Protein AF-0000000083168860 (afdb_homodimer)

Secondary structure (DSSP, 8-state):
----------S--HHHHHHHHHHHHHHHHHHHHHHHHSS----S-SSPPPHHHHHHHHHHTSS-HHHHHHHHHHHHHHS-TTSEEEEPPTHHHHHHHHHHHHHSS-SSTTTT-EEEEETTS--BTS---TT-GGGTT--BSS--HHHHHHHHTT-EEEEEEPPSEETTEEPPPSS-TTB--SSTTHHHHH-TT-SEEEEE--SSS--EEEEESSHHHHHHHHHHHHHT-GGGT-TTS------HHHHHHHHHS---EEE--SSSS------HHHHHHHHHHHHHHHTTTTTHHHHHHHHHHTPPPPHHHHHHHHHPPPPBHHHHHHHHHHHHHHHHHHHHHHHH-B-TTSPBP-EEEEESSSSSSPBTT-TT--HHHHHHHHHT-EEEEEEEEE--TTTS----SS---SSHHHHHHHHT--HHHHTTPEEEEEEEE-TT-HHHHHHHHHHHHHH-/----------S--HHHHHHHHHHHHHHHHHHHHHHHHSS----S-SSPPPHHHHHHHHHHTSS-HHHHHHHHHHHHHHS-TTSEEEEPPTHHHHHHHHHHHHHSS-SSTTTT-EEEEETTS--BTS---TT-GGGTT--BSS--HHHHHHHHTT-EEEEEEPPSEETTEEPPPSS-TTB--SSTTHHHHH-TT-SEEEEE--SSS--EEEEESSHHHHHHHHHHHHHT-GGGT-TTS------HHHHHHHHHS---EEE--SSSS------HHHHHHHHHHHHHHHTTTTTHHHHHHHHHHTPPPPHHHHHHHHHPPPPBHHHHHHHHHHHHHHHHHHHHHHHH-B-TTSPBP-EEEEESSSSSSPBTT-TT--HHHHHHHHHT-EEEEEEEEE--TTTS----SS---SSHHHHHHHHT--HHHHTTPEEEEEEEE-TT-HHHHHHHHHHHHHH-

Structure (mmCIF, N/CA/C/O backbone):
data_AF-0000000083168860-model_v1
#
loop_
_entity.id
_entity.type
_entity.pdbx_description
1 polymer 'Amidase signature domain-containing protein'
#
loop_
_atom_site.group_PDB
_atom_site.id
_atom_site.type_symbol
_atom_site.label_atom_id
_atom_site.label_alt_id
_atom_site.label_comp_id
_atom_site.label_asym_id
_atom_site.label_entity_id
_atom_site.label_seq_id
_atom_site.pdbx_PDB_ins_code
_atom_site.Cartn_x
_atom_site.Cartn_y
_atom_site.Cartn_z
_atom_site.occupancy
_atom_site.B_iso_or_equiv
_atom_site.auth_seq_id
_atom_site.auth_comp_id
_atom_site.auth_asym_id
_atom_site.auth_atom_id
_atom_site.pdbx_PDB_model_num
ATOM 1 N N . MET A 1 1 ? 25 -5.836 11.914 1 23.06 1 MET A N 1
ATOM 2 C CA . MET A 1 1 ? 26.047 -6.586 11.234 1 23.06 1 MET A CA 1
ATOM 3 C C . MET A 1 1 ? 25.547 -7.949 10.773 1 23.06 1 MET A C 1
ATOM 5 O O . MET A 1 1 ? 25.578 -8.922 11.531 1 23.06 1 MET A O 1
ATOM 9 N N . GLY A 1 2 ? 24.344 -8.023 10.273 1 25.23 2 GLY A N 1
ATOM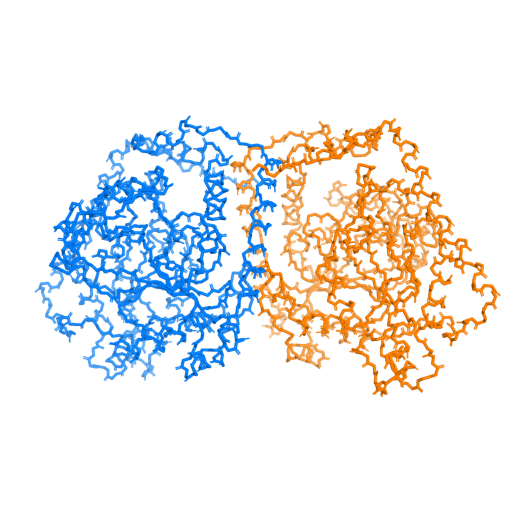 10 C CA . GLY A 1 2 ? 23.906 -9.312 9.758 1 25.23 2 GLY A CA 1
ATOM 11 C C . GLY A 1 2 ? 24.922 -9.969 8.844 1 25.23 2 GLY A C 1
ATOM 12 O O . GLY A 1 2 ? 25.438 -9.328 7.922 1 25.23 2 GLY A O 1
ATOM 13 N N . SER A 1 3 ? 25.703 -10.82 9.523 1 29.23 3 SER A N 1
ATOM 14 C CA . SER A 1 3 ? 26.641 -11.742 8.875 1 29.23 3 SER A CA 1
ATOM 15 C C . SER A 1 3 ? 26.031 -12.328 7.602 1 29.23 3 SER A C 1
ATOM 17 O O . SER A 1 3 ? 24.969 -12.953 7.641 1 29.23 3 SER A O 1
ATOM 19 N N . ASN A 1 4 ? 25.984 -11.523 6.59 1 31.77 4 ASN A N 1
ATOM 20 C CA . ASN A 1 4 ? 25.922 -12.227 5.316 1 31.77 4 ASN A CA 1
ATOM 21 C C . ASN A 1 4 ? 26.812 -13.461 5.312 1 31.77 4 ASN A C 1
ATOM 23 O O . ASN A 1 4 ? 28.047 -13.352 5.25 1 31.77 4 ASN A O 1
ATOM 27 N N . GLU A 1 5 ? 26.562 -14.383 6.234 1 33.34 5 GLU A N 1
ATOM 28 C CA . GLU A 1 5 ? 27.188 -15.672 5.973 1 33.34 5 GLU A CA 1
ATOM 29 C C . GLU A 1 5 ? 27.203 -15.984 4.48 1 33.34 5 GLU A C 1
ATOM 31 O O . GLU A 1 5 ? 26.156 -16.125 3.855 1 33.34 5 GLU A O 1
ATOM 36 N N . THR A 1 6 ? 28.109 -15.328 3.83 1 37.5 6 THR A N 1
ATOM 37 C CA . THR A 1 6 ? 28.516 -15.844 2.525 1 37.5 6 THR A CA 1
ATOM 38 C C . THR A 1 6 ? 28.516 -17.375 2.525 1 37.5 6 THR A C 1
ATOM 40 O O . THR A 1 6 ? 29.219 -17.984 3.338 1 37.5 6 THR A O 1
ATOM 43 N N . GLY A 1 7 ? 27.406 -18.031 2.432 1 35.88 7 GLY A N 1
ATOM 44 C CA . GLY A 1 7 ? 27.5 -19.469 2.211 1 35.88 7 GLY A CA 1
ATOM 45 C C . GLY A 1 7 ? 28.797 -19.891 1.539 1 35.88 7 GLY A C 1
ATOM 46 O O . GLY A 1 7 ? 29.375 -19.125 0.779 1 35.88 7 GLY A O 1
ATOM 47 N N . ALA A 1 8 ? 29.656 -20.812 2.129 1 38.59 8 ALA A N 1
ATOM 48 C CA . ALA A 1 8 ? 30.828 -21.484 1.577 1 38.59 8 ALA A CA 1
ATOM 49 C C . ALA A 1 8 ? 30.719 -21.641 0.063 1 38.59 8 ALA A C 1
ATOM 51 O O . ALA A 1 8 ? 29.734 -22.188 -0.44 1 38.59 8 ALA A O 1
ATOM 52 N N . LYS A 1 9 ? 31.234 -20.75 -0.731 1 48.94 9 LYS A N 1
ATOM 53 C CA . LYS A 1 9 ? 31.406 -20.922 -2.172 1 48.94 9 LYS A CA 1
ATOM 54 C C . LYS A 1 9 ? 31.562 -22.406 -2.535 1 48.94 9 LYS A C 1
ATOM 56 O O . LYS A 1 9 ? 32.531 -23.031 -2.135 1 48.94 9 LYS A O 1
ATOM 61 N N . SER A 1 10 ? 30.516 -23.078 -2.6 1 54.97 10 SER A N 1
ATOM 62 C CA . SER A 1 10 ? 30.734 -24.438 -3.061 1 54.97 10 SER A CA 1
ATOM 63 C C . SER A 1 10 ? 31.656 -24.469 -4.281 1 54.97 10 SER A C 1
ATOM 65 O O . SER A 1 10 ? 31.531 -23.625 -5.172 1 54.97 10 SER A O 1
ATOM 67 N N . ASN A 1 11 ? 32.875 -24.891 -4.16 1 68.5 11 ASN A N 1
ATOM 68 C CA . ASN A 1 11 ? 33.906 -25.172 -5.164 1 68.5 11 ASN A CA 1
ATOM 69 C C . ASN A 1 11 ? 33.312 -25.906 -6.363 1 68.5 11 ASN A C 1
ATOM 71 O O . ASN A 1 11 ? 34.062 -26.438 -7.195 1 68.5 11 ASN A O 1
ATOM 75 N N . ARG A 1 12 ? 32.031 -25.922 -6.422 1 84.75 12 ARG A N 1
ATOM 76 C CA . ARG A 1 12 ? 31.453 -26.641 -7.535 1 84.75 12 ARG A CA 1
ATOM 77 C C . ARG A 1 12 ? 31.219 -25.734 -8.727 1 84.75 12 ARG A C 1
ATOM 79 O O . ARG A 1 12 ? 30.906 -24.547 -8.562 1 84.75 12 ARG A O 1
ATOM 86 N N . SER A 1 13 ? 31.375 -26.328 -9.914 1 91.5 13 SER A N 1
ATOM 87 C CA . SER A 1 13 ? 31.016 -25.594 -11.133 1 91.5 13 SER A CA 1
ATOM 88 C C . SER A 1 13 ? 29.5 -25.453 -11.258 1 91.5 13 SER A C 1
ATOM 90 O O . SER A 1 13 ? 28.75 -26.219 -10.664 1 91.5 13 SER A O 1
ATOM 92 N N . TRP A 1 14 ? 29.078 -24.484 -12 1 90.62 14 TRP A N 1
ATOM 93 C CA . TRP A 1 14 ? 27.656 -24.25 -12.164 1 90.62 14 TRP A CA 1
ATOM 94 C C . TRP A 1 14 ? 26.969 -25.453 -12.805 1 90.62 14 TRP A C 1
ATOM 96 O O . TRP A 1 14 ? 25.828 -25.781 -12.469 1 90.62 14 TRP A O 1
ATOM 106 N N . THR A 1 15 ? 27.641 -26.156 -13.656 1 90.94 15 THR A N 1
ATOM 107 C CA . THR A 1 15 ? 27.094 -27.344 -14.305 1 90.94 15 THR A CA 1
ATOM 108 C C . THR A 1 15 ? 26.859 -28.469 -13.289 1 90.94 15 THR A C 1
ATOM 110 O O . THR A 1 15 ? 25.891 -29.219 -13.398 1 90.94 15 THR A O 1
ATOM 113 N N . GLU A 1 16 ? 27.75 -28.531 -12.406 1 91.69 16 GLU A N 1
ATOM 114 C CA . GLU A 1 16 ? 27.594 -29.547 -11.359 1 91.69 16 GLU A CA 1
ATOM 115 C C . GLU A 1 16 ? 26.375 -29.25 -10.484 1 91.69 16 GLU A C 1
ATOM 117 O O . GLU A 1 16 ? 25.656 -30.156 -10.086 1 91.69 16 GLU A O 1
ATOM 122 N N . VAL A 1 17 ? 26.234 -28 -10.211 1 90 17 VAL A N 1
ATOM 123 C CA . VAL A 1 17 ? 25.094 -27.578 -9.398 1 90 17 VAL A CA 1
ATOM 124 C C . VAL A 1 17 ? 23.797 -27.906 -10.125 1 90 17 VAL A C 1
ATOM 126 O O . VAL A 1 17 ? 22.875 -28.469 -9.531 1 90 17 VAL A O 1
ATOM 129 N N . VAL A 1 18 ? 23.75 -27.641 -11.406 1 87.62 18 VAL A N 1
ATOM 130 C CA . VAL A 1 18 ? 22.562 -27.875 -12.219 1 87.62 18 VAL A CA 1
ATOM 131 C C . VAL A 1 18 ? 22.281 -29.375 -12.297 1 87.62 18 VAL A C 1
ATOM 133 O O . VAL A 1 18 ? 21.141 -29.812 -12.141 1 87.62 18 VAL A O 1
ATOM 136 N N . THR A 1 19 ? 23.312 -30.109 -12.508 1 88.88 19 THR A N 1
ATOM 137 C CA . THR A 1 19 ? 23.172 -31.562 -12.609 1 88.88 19 THR A CA 1
ATOM 138 C C . THR A 1 19 ? 22.625 -32.156 -11.312 1 88.88 19 THR A C 1
ATOM 140 O O . THR A 1 19 ? 21.75 -33 -11.328 1 88.88 19 THR A O 1
ATOM 143 N N . ALA A 1 20 ? 23.172 -31.672 -10.273 1 88.69 20 ALA A N 1
ATOM 144 C CA . ALA A 1 20 ? 22.734 -32.156 -8.969 1 88.69 20 ALA A CA 1
ATOM 145 C C . ALA A 1 20 ? 21.25 -31.844 -8.734 1 88.69 20 ALA A C 1
ATOM 147 O O . ALA A 1 20 ? 20.5 -32.688 -8.242 1 88.69 20 ALA A O 1
ATOM 148 N N . LYS A 1 21 ? 20.875 -30.672 -9.039 1 87 21 LYS A N 1
ATOM 149 C CA . LYS A 1 21 ? 19.484 -30.266 -8.844 1 87 21 LYS A CA 1
ATOM 150 C C . LYS A 1 21 ? 18.531 -31.078 -9.719 1 87 21 LYS A C 1
ATOM 152 O O . LYS A 1 21 ? 17.484 -31.516 -9.258 1 87 21 LYS A O 1
ATOM 157 N N . ARG A 1 22 ? 18.875 -31.312 -10.914 1 84.62 22 ARG A N 1
ATOM 158 C CA . ARG A 1 22 ? 18.047 -32.125 -11.828 1 84.62 22 ARG A CA 1
ATOM 159 C C . ARG A 1 22 ? 17.969 -33.562 -11.367 1 84.62 22 ARG A C 1
ATOM 161 O O . ARG A 1 22 ? 16.922 -34.188 -11.523 1 84.62 22 ARG A O 1
ATOM 168 N N . ALA A 1 23 ? 19.047 -34 -10.836 1 87.81 23 ALA A N 1
ATOM 169 C CA . ALA A 1 23 ? 19.062 -35.344 -10.328 1 87.81 23 ALA A CA 1
ATOM 170 C C . ALA A 1 23 ? 18.062 -35.531 -9.18 1 87.81 23 ALA A C 1
ATOM 172 O O . ALA A 1 23 ? 17.391 -36.562 -9.086 1 87.81 23 ALA A O 1
ATOM 173 N N . ILE A 1 24 ? 18.031 -34.562 -8.352 1 85.75 24 ILE A N 1
ATOM 174 C CA . ILE A 1 24 ? 17.094 -34.594 -7.234 1 85.75 24 ILE A CA 1
ATOM 175 C C . ILE A 1 24 ? 15.664 -34.625 -7.766 1 85.75 24 ILE A C 1
ATOM 177 O O . ILE A 1 24 ? 14.844 -35.438 -7.309 1 85.75 24 ILE A O 1
ATOM 181 N N . ARG A 1 25 ? 15.336 -33.781 -8.695 1 82.94 25 ARG A N 1
ATOM 182 C CA . ARG A 1 25 ? 14.016 -33.719 -9.312 1 82.94 25 ARG A CA 1
ATOM 183 C C . ARG A 1 25 ? 13.656 -35.062 -9.961 1 82.94 25 ARG A C 1
ATOM 185 O O . ARG A 1 25 ? 12.562 -35.594 -9.742 1 82.94 25 ARG A O 1
ATOM 192 N N . ASP A 1 26 ? 14.57 -35.594 -10.688 1 84.75 26 ASP A N 1
ATOM 193 C CA . ASP A 1 26 ? 14.336 -36.844 -11.406 1 84.75 26 ASP A CA 1
ATOM 194 C C . ASP A 1 26 ? 14.117 -38 -10.43 1 84.75 26 ASP A C 1
ATOM 196 O O . ASP A 1 26 ? 13.305 -38.875 -10.68 1 84.75 26 ASP A O 1
ATOM 200 N N . ALA A 1 27 ? 14.852 -37.969 -9.406 1 86.81 27 ALA A N 1
ATOM 201 C CA . ALA A 1 27 ? 14.695 -39 -8.391 1 86.81 27 ALA A CA 1
ATOM 202 C C . ALA A 1 27 ? 13.305 -38.969 -7.77 1 86.81 27 ALA A C 1
ATOM 204 O O . ALA A 1 27 ? 12.695 -40 -7.504 1 86.81 27 ALA A O 1
ATOM 205 N N . GLN A 1 28 ? 12.797 -37.781 -7.52 1 83.81 28 GLN A N 1
ATOM 206 C CA . GLN A 1 28 ? 11.461 -37.625 -6.965 1 83.81 28 GLN A CA 1
ATOM 207 C C . GLN A 1 28 ? 10.398 -38.125 -7.941 1 83.81 28 GLN A C 1
ATOM 209 O O . GLN A 1 28 ? 9.438 -38.781 -7.539 1 83.81 28 GLN A O 1
ATOM 214 N N . ILE A 1 29 ? 10.57 -37.781 -9.164 1 83.06 29 ILE A N 1
ATOM 215 C CA . ILE A 1 29 ? 9.625 -38.219 -10.195 1 83.06 29 ILE A CA 1
ATOM 216 C C . ILE A 1 29 ? 9.594 -39.719 -10.273 1 83.06 29 ILE A C 1
ATOM 218 O O . ILE A 1 29 ? 8.516 -40.344 -10.297 1 83.06 29 ILE A O 1
ATOM 222 N N . ARG A 1 30 ? 10.742 -40.312 -10.219 1 84.75 30 ARG A N 1
ATOM 223 C CA . ARG A 1 30 ? 10.828 -41.781 -10.281 1 84.75 30 ARG A CA 1
ATOM 224 C C . ARG A 1 30 ? 10.156 -42.406 -9.078 1 84.75 30 ARG A C 1
ATOM 226 O O . ARG A 1 30 ? 9.469 -43.438 -9.211 1 84.75 30 ARG A O 1
ATOM 233 N N . LYS A 1 31 ? 10.406 -41.781 -8.031 1 83.88 31 LYS A N 1
ATOM 234 C CA . LYS A 1 31 ? 9.812 -42.312 -6.805 1 83.88 31 LYS A CA 1
ATOM 235 C C . LYS A 1 31 ? 8.289 -42.312 -6.883 1 83.88 31 LYS A C 1
ATOM 237 O O . LYS A 1 31 ? 7.633 -43.281 -6.535 1 83.88 31 LYS A O 1
ATOM 242 N N . HIS A 1 32 ? 7.734 -41.281 -7.34 1 82.06 32 HIS A N 1
ATOM 243 C CA . HIS A 1 32 ? 6.285 -41.156 -7.398 1 82.06 32 HIS A CA 1
ATOM 244 C C . HIS A 1 32 ? 5.695 -42 -8.523 1 82.06 32 HIS A C 1
ATOM 246 O O . HIS A 1 32 ? 4.598 -42.562 -8.383 1 82.06 32 HIS A O 1
ATOM 252 N N . GLU A 1 33 ? 6.395 -42.062 -9.617 1 80.88 33 GLU A N 1
ATOM 253 C CA . GLU A 1 33 ? 5.953 -42.938 -10.711 1 80.88 33 GLU A CA 1
ATOM 254 C C . GLU A 1 33 ? 5.871 -44.375 -10.273 1 80.88 33 GLU A C 1
ATOM 256 O O . GLU A 1 33 ? 4.934 -45.094 -10.633 1 80.88 33 GLU A O 1
ATOM 261 N N . ALA A 1 34 ? 6.828 -44.75 -9.531 1 81.88 34 ALA A N 1
ATOM 262 C CA . ALA A 1 34 ? 6.852 -46.125 -9.031 1 81.88 34 ALA A CA 1
ATOM 263 C C . ALA A 1 34 ? 5.684 -46.375 -8.078 1 81.88 34 ALA A C 1
ATOM 265 O O . ALA A 1 34 ? 5.035 -47.438 -8.148 1 81.88 34 ALA A O 1
ATOM 266 N N . ALA A 1 35 ? 5.457 -45.438 -7.285 1 77.75 35 ALA A N 1
ATOM 267 C CA . ALA A 1 35 ? 4.363 -45.562 -6.324 1 77.75 35 ALA A CA 1
ATOM 268 C C . ALA A 1 35 ? 3.012 -45.625 -7.035 1 77.75 35 ALA A C 1
ATOM 270 O O . ALA A 1 35 ? 2.109 -46.344 -6.617 1 77.75 35 ALA A O 1
ATOM 271 N N . ASN A 1 36 ? 2.814 -44.844 -8.078 1 75.56 36 ASN A N 1
ATOM 272 C CA . ASN A 1 36 ? 1.551 -44.781 -8.805 1 75.56 36 ASN A CA 1
ATOM 273 C C . ASN A 1 36 ? 1.298 -46.031 -9.617 1 75.56 36 ASN A C 1
ATOM 275 O O . ASN A 1 36 ? 0.147 -46.406 -9.852 1 75.56 36 ASN A O 1
ATOM 279 N N . ARG A 1 37 ? 2.309 -46.531 -10.156 1 71.62 37 ARG A N 1
ATOM 280 C CA . ARG A 1 37 ? 2.164 -47.781 -10.898 1 71.62 37 ARG A CA 1
ATOM 281 C C . ARG A 1 37 ? 1.632 -48.906 -10 1 71.62 37 ARG A C 1
ATOM 283 O O . ARG A 1 37 ? 0.849 -49.75 -10.445 1 71.62 37 ARG A O 1
ATOM 290 N N . ASN A 1 38 ? 1.993 -48.781 -8.82 1 63.88 38 ASN A N 1
ATOM 291 C CA . ASN A 1 38 ? 1.619 -49.844 -7.887 1 63.88 38 ASN A CA 1
ATOM 292 C C . ASN A 1 38 ? 0.234 -49.594 -7.293 1 63.88 38 ASN A C 1
ATOM 294 O O . ASN A 1 38 ? -0.347 -50.5 -6.676 1 63.88 38 ASN A O 1
ATOM 298 N N . GLY A 1 39 ? -0.238 -48.281 -7.539 1 62.47 39 GLY A N 1
ATOM 299 C CA . GLY A 1 39 ? -1.533 -47.969 -6.957 1 62.47 39 GLY A CA 1
ATOM 300 C C . GLY A 1 39 ? -2.547 -47.5 -7.98 1 62.47 39 GLY A C 1
ATOM 301 O O . GLY A 1 39 ? -2.176 -47.031 -9.07 1 62.47 39 GLY A O 1
ATOM 302 N N . SER A 1 40 ? -3.756 -48.031 -8.133 1 55.78 40 SER A N 1
ATOM 303 C CA . SER A 1 40 ? -4.836 -47.562 -8.992 1 55.78 40 SER A CA 1
ATOM 304 C C . SER A 1 40 ? -5.453 -46.281 -8.438 1 55.78 40 SER A C 1
ATOM 306 O O . SER A 1 40 ? -6.215 -46.312 -7.469 1 55.78 40 SER A O 1
ATOM 308 N N . PHE A 1 41 ? -4.801 -45.031 -8.68 1 58.78 41 PHE A N 1
ATOM 309 C CA . PHE A 1 41 ? -5.348 -43.875 -8.016 1 58.78 41 PHE A CA 1
ATOM 310 C C . PHE A 1 41 ? -6.203 -43.062 -8.977 1 58.78 41 PHE A C 1
ATOM 312 O O . PHE A 1 41 ? -6.453 -41.875 -8.742 1 58.78 41 PHE A O 1
ATOM 319 N N . ASP A 1 42 ? -6.547 -43.562 -10.188 1 58.91 42 ASP A N 1
ATOM 320 C CA . ASP A 1 42 ? -7.316 -42.719 -11.094 1 58.91 42 ASP A CA 1
ATOM 321 C C . ASP A 1 42 ? -8.758 -42.562 -10.625 1 58.91 42 ASP A C 1
ATOM 323 O O . ASP A 1 42 ? -9.656 -43.25 -11.125 1 58.91 42 ASP A O 1
ATOM 327 N N . ILE A 1 43 ? -8.875 -41.906 -9.445 1 61 43 ILE A N 1
ATOM 328 C CA . ILE A 1 43 ? -10.18 -41.812 -8.805 1 61 43 ILE A CA 1
ATOM 329 C C . ILE A 1 43 ? -11.008 -40.719 -9.477 1 61 43 ILE A C 1
ATOM 331 O O . ILE A 1 43 ? -12.234 -40.688 -9.344 1 61 43 ILE A O 1
ATOM 335 N N . LEU A 1 44 ? -10.406 -39.719 -10.125 1 62.94 44 LEU A N 1
ATOM 336 C CA . LEU A 1 44 ? -11.18 -38.562 -10.562 1 62.94 44 LEU A CA 1
ATOM 337 C C . LEU A 1 44 ? -11.195 -38.469 -12.086 1 62.94 44 LEU A C 1
ATOM 339 O O . LEU A 1 44 ? -11.758 -37.531 -12.641 1 62.94 44 LEU A O 1
ATOM 343 N N . GLY A 1 45 ? -11.438 -39.719 -12.648 1 57.06 45 GLY A N 1
ATOM 344 C CA . GLY A 1 45 ? -11.461 -39.625 -14.102 1 57.06 45 GLY A CA 1
ATOM 345 C C . GLY A 1 45 ? -10.57 -38.5 -14.625 1 57.06 45 GLY A C 1
ATOM 346 O O . GLY A 1 45 ? -9.828 -37.875 -13.867 1 57.06 45 GLY A O 1
ATOM 347 N N . ALA A 1 46 ? -10.531 -38.281 -16.047 1 49.06 46 ALA A N 1
ATOM 348 C CA . ALA A 1 46 ? -9.656 -37.344 -16.766 1 49.06 46 ALA A CA 1
ATOM 349 C C . ALA A 1 46 ? -9.953 -35.906 -16.391 1 49.06 46 ALA A C 1
ATOM 351 O O . ALA A 1 46 ? -9.078 -35.031 -16.469 1 49.06 46 ALA A O 1
ATOM 352 N N . ASP A 1 47 ? -11.258 -35.719 -15.984 1 54.31 47 ASP A N 1
ATOM 353 C CA . ASP A 1 47 ? -11.625 -34.281 -15.883 1 54.31 47 ASP A CA 1
ATOM 354 C C . ASP A 1 47 ? -11.32 -33.75 -14.5 1 54.31 47 ASP A C 1
ATOM 356 O O . ASP A 1 47 ? -11.641 -34.375 -13.484 1 54.31 47 ASP A O 1
ATOM 360 N N . ILE A 1 48 ? -10.391 -32.781 -14.445 1 59.91 48 ILE A N 1
ATOM 361 C CA . ILE A 1 48 ? -10.008 -32.094 -13.219 1 59.91 48 ILE A CA 1
ATOM 362 C C . ILE A 1 48 ? -11.227 -31.391 -12.609 1 59.91 48 ILE A C 1
ATOM 364 O O . ILE A 1 48 ? -11.977 -30.719 -13.312 1 59.91 48 ILE A O 1
ATOM 368 N N . ALA A 1 49 ? -11.594 -31.781 -11.312 1 70 49 ALA A N 1
ATOM 369 C CA . ALA A 1 49 ? -12.742 -31.25 -10.594 1 70 49 ALA A CA 1
ATOM 370 C C . ALA A 1 49 ? -12.414 -29.922 -9.93 1 70 49 ALA A C 1
ATOM 372 O O . ALA A 1 49 ? -11.25 -29.641 -9.641 1 70 49 ALA A O 1
ATOM 373 N N . ASP A 1 50 ? -13.461 -29.062 -9.93 1 84.5 50 ASP A N 1
ATOM 374 C CA . ASP A 1 50 ? -13.281 -27.781 -9.234 1 84.5 50 ASP A CA 1
ATOM 375 C C . ASP A 1 50 ? -13.102 -28 -7.73 1 84.5 50 ASP A C 1
ATOM 377 O O . ASP A 1 50 ? -13.281 -29.125 -7.234 1 84.5 50 ASP A O 1
ATOM 381 N N . VAL A 1 51 ? -12.664 -27.094 -7.027 1 88.81 51 VAL A N 1
ATOM 382 C CA . VAL A 1 51 ? -12.297 -27.156 -5.617 1 88.81 51 VAL A CA 1
ATOM 383 C C . VAL A 1 51 ? -13.477 -27.656 -4.797 1 88.81 51 VAL A C 1
ATOM 385 O O . VAL A 1 51 ? -13.305 -28.469 -3.887 1 88.81 51 VAL A O 1
ATOM 388 N N . LYS A 1 52 ? -14.68 -27.234 -5.137 1 89.5 52 LYS A N 1
ATOM 389 C CA . LYS A 1 52 ? -15.859 -27.672 -4.395 1 89.5 52 LYS A CA 1
ATOM 390 C C . LYS A 1 52 ? -16.109 -29.156 -4.57 1 89.5 52 LYS A C 1
ATOM 392 O O . LYS A 1 52 ? -16.406 -29.859 -3.604 1 89.5 52 LYS A O 1
ATOM 397 N N . THR A 1 53 ? -15.961 -29.547 -5.758 1 88.5 53 THR A N 1
ATOM 398 C CA . THR A 1 53 ? -16.141 -30.969 -6.043 1 88.5 53 THR A CA 1
ATOM 399 C C . THR A 1 53 ? -15.094 -31.812 -5.301 1 88.5 53 THR A C 1
ATOM 401 O O . THR A 1 53 ? -15.43 -32.812 -4.691 1 88.5 53 THR A O 1
ATOM 404 N N . LEU A 1 54 ? -13.883 -31.375 -5.332 1 88.88 54 LEU A N 1
ATOM 405 C CA . LEU A 1 54 ? -12.812 -32.094 -4.652 1 88.88 54 LEU A CA 1
ATOM 406 C C . LEU A 1 54 ? -13.07 -32.156 -3.148 1 88.88 54 LEU A C 1
ATOM 408 O O . LEU A 1 54 ? -12.945 -33.219 -2.537 1 88.88 54 LEU A O 1
ATOM 412 N N . THR A 1 55 ? -13.461 -31.094 -2.578 1 92.44 55 THR A N 1
ATOM 413 C CA . THR A 1 55 ? -13.664 -31.031 -1.135 1 92.44 55 THR A CA 1
ATOM 414 C C . THR A 1 55 ? -14.883 -31.875 -0.733 1 92.44 55 THR A C 1
ATOM 416 O O . THR A 1 55 ? -14.898 -32.469 0.346 1 92.44 55 THR A O 1
ATOM 419 N N . ASN A 1 56 ? -15.875 -31.953 -1.626 1 91.81 56 ASN A N 1
ATOM 420 C CA . ASN A 1 56 ? -17.031 -32.812 -1.371 1 91.81 56 ASN A CA 1
ATOM 421 C C . ASN A 1 56 ? -16.625 -34.281 -1.346 1 91.81 56 ASN A C 1
ATOM 423 O O . ASN A 1 56 ? -17.094 -35.062 -0.502 1 91.81 56 ASN A O 1
ATOM 427 N N . LEU A 1 57 ? -15.797 -34.656 -2.238 1 90.5 57 LEU A N 1
ATOM 428 C CA . LEU A 1 57 ? -15.312 -36.031 -2.287 1 90.5 57 LEU A CA 1
ATOM 429 C C . LEU A 1 57 ? -14.516 -36.344 -1.028 1 90.5 57 LEU A C 1
ATOM 431 O O . LEU A 1 57 ? -14.641 -37.469 -0.494 1 90.5 57 LEU A O 1
ATOM 435 N N . LEU A 1 58 ? -13.766 -35.469 -0.545 1 93 58 LEU A N 1
ATOM 436 C CA . LEU A 1 58 ? -12.961 -35.656 0.658 1 93 58 LEU A CA 1
ATOM 437 C C . LEU A 1 58 ? -13.844 -35.688 1.899 1 93 58 LEU A C 1
ATOM 439 O O . LEU A 1 58 ? -13.648 -36.531 2.773 1 93 58 LEU A O 1
ATOM 443 N N . GLU A 1 59 ? -14.773 -34.812 1.903 1 94.81 59 GLU A N 1
ATOM 444 C CA . GLU A 1 59 ? -15.664 -34.719 3.055 1 94.81 59 GLU A CA 1
ATOM 445 C C . GLU A 1 59 ? -16.5 -36 3.211 1 94.81 59 GLU A C 1
ATOM 447 O O . GLU A 1 59 ? -16.688 -36.5 4.324 1 94.81 59 GLU A O 1
ATOM 452 N N . SER A 1 60 ? -16.938 -36.562 2.104 1 92.38 60 SER A N 1
ATOM 453 C CA . SER A 1 60 ? -17.781 -37.75 2.121 1 92.38 60 SER A CA 1
ATOM 454 C C . SER A 1 60 ? -16.969 -39 2.367 1 92.38 60 SER A C 1
ATOM 456 O O . SER A 1 60 ? -17.516 -40.094 2.621 1 92.38 60 SER A O 1
ATOM 458 N N . GLY A 1 61 ? -15.648 -38.875 2.166 1 89.88 61 GLY A N 1
ATOM 459 C CA . GLY A 1 61 ? -14.773 -40.031 2.352 1 89.88 61 GLY A CA 1
ATOM 460 C C . GLY A 1 61 ? -14.672 -40.906 1.118 1 89.88 61 GLY A C 1
ATOM 461 O O . GLY A 1 61 ? -14.07 -41.969 1.162 1 89.88 61 GLY A O 1
ATOM 462 N N . GLN A 1 62 ? -15.242 -40.469 0.095 1 89.62 62 GLN A N 1
ATOM 463 C CA . GLN A 1 62 ? -15.148 -41.219 -1.147 1 89.62 62 GLN A CA 1
ATOM 464 C C . GLN A 1 62 ? -13.703 -41.312 -1.619 1 89.62 62 GLN A C 1
ATOM 466 O O . GLN A 1 62 ? -13.328 -42.312 -2.258 1 89.62 62 GLN A O 1
ATOM 471 N N . VAL A 1 63 ? -12.961 -40.25 -1.331 1 90.75 63 VAL A N 1
ATOM 472 C CA . VAL A 1 63 ? -11.539 -40.25 -1.642 1 90.75 63 VAL A CA 1
ATOM 473 C C . VAL A 1 63 ? -10.75 -39.719 -0.441 1 90.75 63 VAL A C 1
ATOM 475 O O . VAL A 1 63 ? -11.164 -38.781 0.215 1 90.75 63 VAL A O 1
ATOM 478 N N . SER A 1 64 ? -9.703 -40.406 -0.168 1 91.25 64 SER A N 1
ATOM 479 C CA . SER A 1 64 ? -8.82 -39.875 0.875 1 91.25 64 SER A CA 1
ATOM 480 C C . SER A 1 64 ? -7.906 -38.781 0.331 1 91.25 64 SER A C 1
ATOM 482 O O . SER A 1 64 ? -7.695 -38.688 -0.88 1 91.25 64 SER A O 1
ATOM 484 N N . ALA A 1 65 ? -7.402 -38 1.227 1 93 65 ALA A N 1
ATOM 485 C CA . ALA A 1 65 ? -6.449 -36.969 0.812 1 93 65 ALA A CA 1
ATOM 486 C C . ALA A 1 65 ? -5.227 -37.594 0.146 1 93 65 ALA A C 1
ATOM 488 O O . ALA A 1 65 ? -4.738 -37.094 -0.866 1 93 65 ALA A O 1
ATOM 489 N N . GLU A 1 66 ? -4.73 -38.656 0.681 1 90.75 66 GLU A N 1
ATOM 490 C CA . GLU A 1 66 ? -3.562 -39.344 0.124 1 90.75 66 GLU A CA 1
ATOM 491 C C . GLU A 1 66 ? -3.82 -39.781 -1.308 1 90.75 66 GLU A C 1
ATOM 493 O O . GLU A 1 66 ? -3 -39.562 -2.197 1 90.75 66 GLU A O 1
ATOM 498 N N . ASN A 1 67 ? -4.961 -40.469 -1.476 1 87.75 67 ASN A N 1
ATOM 499 C CA . ASN A 1 67 ? -5.289 -40.938 -2.812 1 87.75 67 ASN A CA 1
ATOM 500 C C . ASN A 1 67 ? -5.461 -39.781 -3.799 1 87.75 67 ASN A C 1
ATOM 502 O O . ASN A 1 67 ? -5.059 -39.875 -4.957 1 87.75 67 ASN A O 1
ATOM 506 N N . MET A 1 68 ? -6.066 -38.75 -3.316 1 87.19 68 MET A N 1
ATOM 507 C CA . MET A 1 68 ? -6.242 -37.562 -4.148 1 87.19 68 MET A CA 1
ATOM 508 C C . MET A 1 68 ? -4.895 -37 -4.582 1 87.19 68 MET A C 1
ATOM 510 O O . MET A 1 68 ? -4.668 -36.75 -5.77 1 87.19 68 MET A O 1
ATOM 514 N N . ILE A 1 69 ? -3.996 -36.812 -3.66 1 87.81 69 ILE A N 1
ATOM 515 C CA . ILE A 1 69 ? -2.691 -36.219 -3.916 1 87.81 69 ILE A CA 1
ATOM 516 C C . ILE A 1 69 ? -1.878 -37.125 -4.832 1 87.81 69 ILE A C 1
ATOM 518 O O . ILE A 1 69 ? -1.217 -36.656 -5.762 1 87.81 69 ILE A O 1
ATOM 522 N N . ARG A 1 70 ? -1.937 -38.375 -4.637 1 85.06 70 ARG A N 1
ATOM 523 C CA . ARG A 1 70 ? -1.217 -39.344 -5.477 1 85.06 70 ARG A CA 1
ATOM 524 C C . ARG A 1 70 ? -1.703 -39.25 -6.922 1 85.06 70 ARG A C 1
ATOM 526 O O . ARG A 1 70 ? -0.902 -39.344 -7.855 1 85.06 70 ARG A O 1
ATOM 533 N N . THR A 1 71 ? -2.994 -39.156 -7.039 1 82.56 71 THR A N 1
ATOM 534 C CA . THR A 1 71 ? -3.568 -39.031 -8.375 1 82.56 71 THR A CA 1
ATOM 535 C C . THR A 1 71 ? -3.014 -37.812 -9.094 1 82.56 71 THR A C 1
ATOM 537 O O . THR A 1 71 ? -2.572 -37.906 -10.242 1 82.56 71 THR A O 1
ATOM 540 N N . TYR A 1 72 ? -3.006 -36.719 -8.445 1 82.88 72 TYR A N 1
ATOM 541 C CA . TYR A 1 72 ? -2.586 -35.469 -9.086 1 82.88 72 TYR A CA 1
ATOM 542 C C . TYR A 1 72 ? -1.074 -35.438 -9.273 1 82.88 72 TYR A C 1
ATOM 544 O O . TYR A 1 72 ? -0.575 -34.844 -10.234 1 82.88 72 TYR A O 1
ATOM 552 N N . ILE A 1 73 ? -0.322 -36.031 -8.359 1 82.38 73 ILE A N 1
ATOM 553 C CA . ILE A 1 73 ? 1.119 -36.156 -8.555 1 82.38 73 ILE A CA 1
ATOM 554 C C . ILE A 1 73 ? 1.407 -37 -9.789 1 82.38 73 ILE A C 1
ATOM 556 O O . ILE A 1 73 ? 2.318 -36.688 -10.562 1 82.38 73 ILE A O 1
ATOM 560 N N . GLY A 1 74 ? 0.667 -38.062 -9.906 1 78.44 74 GLY A N 1
ATOM 561 C CA . GLY A 1 74 ? 0.792 -38.844 -11.109 1 78.44 74 GLY A CA 1
ATOM 562 C C . GLY A 1 74 ? 0.587 -38.062 -12.383 1 78.44 74 GLY A C 1
ATOM 563 O O . GLY A 1 74 ? 1.356 -38.188 -13.336 1 78.44 74 GLY A O 1
ATOM 564 N N . ARG A 1 75 ? -0.372 -37.219 -12.359 1 76.06 75 ARG A N 1
ATOM 565 C CA . ARG A 1 75 ? -0.646 -36.375 -13.508 1 76.06 75 ARG A CA 1
ATOM 566 C C . ARG A 1 75 ? 0.497 -35.406 -13.75 1 76.06 75 ARG A C 1
ATOM 568 O O . ARG A 1 75 ? 0.853 -35.125 -14.898 1 76.06 75 ARG A O 1
ATOM 575 N N . ALA A 1 76 ? 0.993 -34.844 -12.688 1 75.88 76 ALA A N 1
ATOM 576 C CA . ALA A 1 76 ? 2.082 -33.875 -12.781 1 75.88 76 ALA A CA 1
ATOM 577 C C . ALA A 1 76 ? 3.336 -34.531 -13.367 1 75.88 76 ALA A C 1
ATOM 579 O O . ALA A 1 76 ? 4.102 -33.875 -14.078 1 75.88 76 ALA A O 1
ATOM 580 N N . CYS A 1 77 ? 3.516 -35.75 -13.078 1 75.31 77 CYS A N 1
ATOM 581 C CA . CYS A 1 77 ? 4.691 -36.469 -13.555 1 75.31 77 CYS A CA 1
ATOM 582 C C . CYS A 1 77 ? 4.594 -36.75 -15.047 1 75.31 77 CYS A C 1
ATOM 584 O O . CYS A 1 77 ? 5.613 -36.938 -15.719 1 75.31 77 CYS A O 1
ATOM 586 N N . GLU A 1 78 ? 3.361 -36.781 -15.578 1 70.69 78 GLU A N 1
ATOM 587 C CA . GLU A 1 78 ? 3.15 -37.031 -17 1 70.69 78 GLU A CA 1
ATOM 588 C C . GLU A 1 78 ? 3.297 -35.781 -17.828 1 70.69 78 GLU A C 1
ATOM 590 O O . GLU A 1 78 ? 3.371 -35.844 -19.062 1 70.69 78 GLU A O 1
ATOM 595 N N . ALA A 1 79 ? 3.275 -34.688 -17.203 1 66.81 79 ALA A N 1
ATOM 596 C CA . ALA A 1 79 ? 3.416 -33.406 -17.922 1 66.81 79 ALA A CA 1
ATOM 597 C C . ALA A 1 79 ? 4.797 -33.312 -18.562 1 66.81 79 ALA A C 1
ATOM 599 O O . ALA A 1 79 ? 5.738 -33.969 -18.141 1 66.81 79 ALA A O 1
ATOM 600 N N . PRO A 1 80 ? 4.762 -32.469 -19.797 1 58.91 80 PRO A N 1
ATOM 601 C CA . PRO A 1 80 ? 6.051 -32.344 -20.469 1 58.91 80 PRO A CA 1
ATOM 602 C C . PRO A 1 80 ? 7.199 -32.062 -19.516 1 58.91 80 PRO A C 1
ATOM 604 O O . PRO A 1 80 ? 6.988 -31.438 -18.469 1 58.91 80 PRO A O 1
ATOM 607 N N . LYS A 1 81 ? 8.383 -32.469 -20 1 52.69 81 LYS A N 1
ATOM 608 C CA . LYS A 1 81 ? 9.633 -32.375 -19.25 1 52.69 81 LYS A CA 1
ATOM 609 C C . LYS A 1 81 ? 9.945 -30.953 -18.828 1 52.69 81 LYS A C 1
ATOM 611 O O . LYS A 1 81 ? 9.641 -30.016 -19.562 1 52.69 81 LYS A O 1
ATOM 616 N N . ASN A 1 82 ? 10.133 -30.625 -17.641 1 52.41 82 ASN A N 1
ATOM 617 C CA . ASN A 1 82 ? 10.625 -29.391 -17.062 1 52.41 82 ASN A CA 1
ATOM 618 C C . ASN A 1 82 ? 9.508 -28.562 -16.438 1 52.41 82 ASN A C 1
ATOM 620 O O . ASN A 1 82 ? 9.672 -27.375 -16.172 1 52.41 82 ASN A O 1
ATOM 624 N N . SER A 1 83 ? 8.414 -29.281 -16.359 1 60.56 83 SER A N 1
ATOM 625 C CA . SER A 1 83 ? 7.328 -28.5 -15.781 1 60.56 83 SER A CA 1
ATOM 626 C C . SER A 1 83 ? 7.48 -28.375 -14.273 1 60.56 83 SER A C 1
ATOM 628 O O . SER A 1 83 ? 7.57 -27.266 -13.734 1 60.56 83 SER A O 1
ATOM 630 N N . PRO A 1 84 ? 7.645 -29.578 -13.609 1 61.06 84 PRO A N 1
ATOM 631 C CA . PRO A 1 84 ? 7.867 -29.391 -12.172 1 61.06 84 PRO A CA 1
ATOM 632 C C . PRO A 1 84 ? 9.352 -29.281 -11.82 1 61.06 84 PRO A C 1
ATOM 634 O O . PRO A 1 84 ? 10.188 -29.969 -12.406 1 61.06 84 PRO A O 1
ATOM 637 N N . ASP A 1 85 ? 9.664 -28.359 -10.984 1 64.44 85 ASP A N 1
ATOM 638 C CA . ASP A 1 85 ? 11.016 -28.219 -10.43 1 64.44 85 ASP A CA 1
ATOM 639 C C . ASP A 1 85 ? 11.203 -29.109 -9.211 1 64.44 85 ASP A C 1
ATOM 641 O O . ASP A 1 85 ? 12.32 -29.547 -8.922 1 64.44 85 ASP A O 1
ATOM 645 N N . GLU A 1 86 ? 10.195 -29.375 -8.5 1 72.12 86 GLU A N 1
ATOM 646 C CA . GLU A 1 86 ? 10.25 -30.188 -7.293 1 72.12 86 GLU A CA 1
ATOM 647 C C . GLU A 1 86 ? 8.867 -30.734 -6.938 1 72.12 86 GLU A C 1
ATOM 649 O O . GLU A 1 86 ? 7.859 -30.047 -7.102 1 72.12 86 GLU A O 1
ATOM 654 N N . LEU A 1 87 ? 8.852 -31.984 -6.648 1 69.25 87 LEU A N 1
ATOM 655 C CA . LEU A 1 87 ? 7.633 -32.625 -6.148 1 69.25 87 LEU A CA 1
ATOM 656 C C . LEU A 1 87 ? 7.699 -32.781 -4.637 1 69.25 87 LEU A C 1
ATOM 658 O O . LEU A 1 87 ? 8.766 -33.062 -4.082 1 69.25 87 LEU A O 1
ATOM 662 N N . LEU A 1 88 ? 6.539 -32.5 -4.023 1 70.62 88 LEU A N 1
ATOM 663 C CA . LEU A 1 88 ? 6.523 -32.469 -2.564 1 70.62 88 LEU A CA 1
ATOM 664 C C . LEU A 1 88 ? 6.012 -33.812 -2.016 1 70.62 88 LEU A C 1
ATOM 666 O O . LEU A 1 88 ? 5.383 -34.562 -2.738 1 70.62 88 LEU A O 1
ATOM 670 N N . ASP A 1 89 ? 6.352 -34.031 -0.752 1 67 89 ASP A N 1
ATOM 671 C CA . ASP A 1 89 ? 6.055 -35.25 -0.023 1 67 89 ASP A CA 1
ATOM 672 C C . ASP A 1 89 ? 4.57 -35.344 0.333 1 67 89 ASP A C 1
ATOM 674 O O . ASP A 1 89 ? 3.922 -34.312 0.549 1 67 89 ASP A O 1
ATOM 678 N N . ILE A 1 90 ? 4.133 -36.594 0.346 1 79.5 90 ILE A N 1
ATOM 679 C CA . ILE A 1 90 ? 2.719 -36.906 0.528 1 79.5 90 ILE A CA 1
ATOM 680 C C . ILE A 1 90 ? 2.395 -36.969 2.018 1 79.5 90 ILE A C 1
ATOM 682 O O . ILE A 1 90 ? 1.243 -37.188 2.398 1 79.5 90 ILE A O 1
ATOM 686 N N . ASP A 1 91 ? 3.328 -36.688 2.891 1 85.5 91 ASP A N 1
ATOM 687 C CA . ASP A 1 91 ? 3.145 -36.844 4.328 1 85.5 91 ASP A CA 1
ATOM 688 C C . ASP A 1 91 ? 2.033 -35.938 4.844 1 85.5 91 ASP A C 1
ATOM 690 O O . ASP A 1 91 ? 1.282 -36.312 5.746 1 85.5 91 ASP A O 1
ATOM 694 N N . GLN A 1 92 ? 1.922 -34.875 4.266 1 89.31 92 GLN A N 1
ATOM 695 C CA . GLN A 1 92 ? 0.874 -33.938 4.691 1 89.31 92 GLN A CA 1
ATOM 696 C C . GLN A 1 92 ? -0.511 -34.531 4.406 1 89.31 92 GLN A C 1
ATOM 698 O O . GLN A 1 92 ? -1.456 -34.281 5.16 1 89.31 92 GLN A O 1
ATOM 703 N N . ALA A 1 93 ? -0.601 -35.25 3.299 1 92.94 93 ALA A N 1
ATOM 704 C CA . ALA A 1 93 ? -1.883 -35.844 2.947 1 92.94 93 ALA A CA 1
ATOM 705 C C . ALA A 1 93 ? -2.303 -36.906 3.986 1 92.94 93 ALA A C 1
ATOM 707 O O . ALA A 1 93 ? -3.471 -36.969 4.375 1 92.94 93 ALA A O 1
ATOM 708 N N . ARG A 1 94 ? -1.354 -37.656 4.449 1 93.25 94 ARG A N 1
ATOM 709 C CA . ARG A 1 94 ? -1.629 -38.656 5.477 1 93.25 94 ARG A CA 1
ATOM 710 C C . ARG A 1 94 ? -2.061 -38 6.781 1 93.25 94 ARG A C 1
ATOM 712 O O . ARG A 1 94 ? -2.951 -38.5 7.473 1 93.25 94 ARG A O 1
ATOM 719 N N . HIS A 1 95 ? -1.401 -36.969 7.051 1 94.62 95 HIS A N 1
ATOM 720 C CA . HIS A 1 95 ? -1.782 -36.219 8.234 1 94.62 95 HIS A CA 1
ATOM 721 C C . HIS A 1 95 ? -3.227 -35.719 8.141 1 94.62 95 HIS A C 1
ATOM 723 O O . HIS A 1 95 ? -3.971 -35.781 9.125 1 94.62 95 HIS A O 1
ATOM 729 N N . LEU A 1 96 ? -3.658 -35.25 7.02 1 96.06 96 LEU A N 1
ATOM 730 C CA . LEU A 1 96 ? -5.023 -34.781 6.816 1 96.06 96 LEU A CA 1
ATOM 731 C C . LEU A 1 96 ? -6.023 -35.938 6.957 1 96.06 96 LEU A C 1
ATOM 733 O O . LEU A 1 96 ? -7.082 -35.75 7.566 1 96.06 96 LEU A O 1
ATOM 737 N N . ASP A 1 97 ? -5.645 -37.062 6.406 1 95.94 97 ASP A N 1
ATOM 738 C CA . ASP A 1 97 ? -6.504 -38.25 6.539 1 95.94 97 ASP A CA 1
ATOM 739 C C . ASP A 1 97 ? -6.68 -38.656 8 1 95.94 97 ASP A C 1
ATOM 741 O O . ASP A 1 97 ? -7.793 -38.938 8.445 1 95.94 97 ASP A O 1
ATOM 745 N N . ASN A 1 98 ? -5.57 -38.656 8.711 1 96.5 98 ASN A N 1
ATOM 746 C CA . ASN A 1 98 ? -5.625 -38.969 10.133 1 96.5 98 ASN A CA 1
ATOM 747 C C . ASN A 1 98 ? -6.469 -37.969 10.914 1 96.5 98 ASN A C 1
ATOM 749 O O . ASN A 1 98 ? -7.246 -38.344 11.789 1 96.5 98 ASN A O 1
ATOM 753 N N . PHE A 1 99 ? -6.301 -36.781 10.617 1 96.94 99 PHE A N 1
ATOM 754 C CA . PHE A 1 99 ? -7.078 -35.719 11.273 1 96.94 99 PHE A CA 1
ATOM 755 C C . PHE A 1 99 ? -8.57 -35.938 11.055 1 96.94 99 PHE A C 1
ATOM 757 O O . PHE A 1 99 ? -9.359 -35.906 12 1 96.94 99 PHE A O 1
ATOM 764 N N . GLN A 1 100 ? -8.945 -36.188 9.797 1 96.31 100 GLN A N 1
ATOM 765 C CA . GLN A 1 100 ? -10.352 -36.406 9.477 1 96.31 100 GLN A CA 1
ATOM 766 C C . GLN A 1 100 ? -10.898 -37.625 10.172 1 96.31 100 GLN A C 1
ATOM 768 O O . GLN A 1 100 ? -12.031 -37.625 10.672 1 96.31 100 GLN A O 1
ATOM 773 N N . ARG A 1 101 ? -10.148 -38.656 10.258 1 95.69 101 ARG A N 1
ATOM 774 C CA . ARG A 1 101 ? -10.555 -39.875 10.93 1 95.69 101 ARG A CA 1
ATOM 775 C C . ARG A 1 101 ? -10.758 -39.625 12.422 1 95.69 101 ARG A C 1
ATOM 777 O O . ARG A 1 101 ? -11.719 -40.125 13.016 1 95.69 101 ARG A O 1
ATOM 784 N N . THR A 1 102 ? -9.867 -38.812 12.992 1 97.12 102 THR A N 1
ATOM 785 C CA . THR A 1 102 ? -9.859 -38.594 14.438 1 97.12 102 THR A CA 1
ATOM 786 C C . THR A 1 102 ? -10.945 -37.594 14.828 1 97.12 102 THR A C 1
ATOM 788 O O . THR A 1 102 ? -11.594 -37.75 15.859 1 97.12 102 THR A O 1
ATOM 791 N N . HIS A 1 103 ? -11.227 -36.594 14.047 1 96.56 103 HIS A N 1
ATOM 792 C CA . HIS A 1 103 ? -12.07 -35.469 14.469 1 96.56 103 HIS A CA 1
ATOM 793 C C . HIS A 1 103 ? -13.398 -35.5 13.711 1 96.56 103 HIS A C 1
ATOM 795 O O . HIS A 1 103 ? -14.328 -34.781 14.086 1 96.56 103 HIS A O 1
ATOM 801 N N . GLY A 1 104 ? -13.461 -36.281 12.648 1 95 104 GLY A N 1
ATOM 802 C CA . GLY A 1 104 ? -14.703 -36.438 11.906 1 95 104 GLY A CA 1
ATOM 803 C C . GLY A 1 104 ? -15.023 -35.219 11.062 1 95 104 GLY A C 1
ATOM 804 O O . GLY A 1 104 ? -16.188 -34.969 10.734 1 95 104 GLY A O 1
ATOM 805 N N . ARG A 1 105 ? -14.07 -34.344 10.812 1 95.75 105 ARG A N 1
ATOM 806 C CA . ARG A 1 105 ? -14.242 -33.156 10 1 95.75 105 ARG A CA 1
ATOM 807 C C . ARG A 1 105 ? -12.969 -32.812 9.227 1 95.75 105 ARG A C 1
ATOM 809 O O . ARG A 1 105 ? -11.891 -33.312 9.562 1 95.75 105 ARG A O 1
ATOM 816 N N . LEU A 1 106 ? -13.156 -32.094 8.242 1 97.19 106 LEU A N 1
ATOM 817 C CA . LEU A 1 106 ? -12 -31.609 7.512 1 97.19 106 LEU A CA 1
ATOM 818 C C . LEU A 1 106 ? -11.234 -30.562 8.336 1 97.19 106 LEU A C 1
ATOM 820 O O . LEU A 1 106 ? -11.812 -29.906 9.203 1 97.19 106 LEU A O 1
ATOM 824 N N . ILE A 1 107 ? -10.008 -30.359 8.125 1 96.69 107 ILE A N 1
ATOM 825 C CA . ILE A 1 107 ? -9.18 -29.438 8.898 1 96.69 107 ILE A CA 1
ATOM 826 C C . ILE A 1 107 ? -9.477 -28 8.484 1 96.69 107 ILE A C 1
ATOM 828 O O . ILE A 1 107 ? -9.273 -27.078 9.273 1 96.69 107 ILE A O 1
ATOM 832 N N . GLY A 1 108 ? -9.883 -27.812 7.234 1 96.81 108 GLY A N 1
ATOM 833 C CA . GLY A 1 108 ? -10.203 -26.516 6.656 1 96.81 108 GLY A CA 1
ATOM 834 C C . GLY A 1 108 ? -10.938 -26.609 5.332 1 96.81 108 GLY A C 1
ATOM 835 O O . GLY A 1 108 ? -11.141 -27.719 4.812 1 96.81 108 GLY A O 1
ATOM 836 N N . PRO A 1 109 ? -11.211 -25.469 4.773 1 96.12 109 PRO A N 1
ATOM 837 C CA . PRO A 1 109 ? -12.047 -25.453 3.57 1 96.12 109 PRO A CA 1
ATOM 838 C C . PRO A 1 109 ? -11.305 -25.953 2.33 1 96.12 109 PRO A C 1
ATOM 840 O O . PRO A 1 109 ? -11.922 -26.234 1.302 1 96.12 109 PRO A O 1
ATOM 843 N N . LEU A 1 110 ? -9.984 -26.078 2.379 1 94.88 110 LEU A N 1
ATOM 844 C CA . LEU A 1 110 ? -9.219 -26.562 1.24 1 94.88 110 LEU A CA 1
ATOM 845 C C . LEU A 1 110 ? -8.531 -27.891 1.576 1 94.88 110 LEU A C 1
ATOM 847 O O . LEU A 1 110 ? -7.512 -28.234 0.979 1 94.88 110 LEU A O 1
ATOM 851 N N . HIS A 1 111 ? -9.086 -28.609 2.5 1 96.06 111 HIS A N 1
ATOM 852 C CA . HIS A 1 111 ? -8.555 -29.875 2.971 1 96.06 111 HIS A CA 1
ATOM 853 C C . HIS A 1 111 ? -8.203 -30.797 1.805 1 96.06 111 HIS A C 1
ATOM 855 O O . HIS A 1 111 ? -9.086 -31.219 1.058 1 96.06 111 HIS A O 1
ATOM 861 N N . GLY A 1 112 ? -6.895 -30.984 1.648 1 93.19 112 GLY A N 1
ATOM 862 C CA . GLY A 1 112 ? -6.445 -32 0.716 1 93.19 112 GLY A CA 1
ATOM 863 C C . GLY A 1 112 ? -6.477 -31.562 -0.73 1 93.19 112 GLY A C 1
ATOM 864 O O . GLY A 1 112 ? -6.199 -32.344 -1.641 1 93.19 112 GLY A O 1
ATOM 865 N N . VAL A 1 113 ? -6.867 -30.328 -1.029 1 90.81 113 VAL A N 1
ATOM 866 C CA . VAL A 1 113 ? -6.898 -29.812 -2.398 1 90.81 113 VAL A CA 1
ATOM 867 C C . VAL A 1 113 ? -5.473 -29.672 -2.93 1 90.81 113 VAL A C 1
ATOM 869 O O . VAL A 1 113 ? -4.656 -28.953 -2.348 1 90.81 113 VAL A O 1
ATOM 872 N N . PRO A 1 114 ? -5.141 -30.375 -4 1 89.06 114 PRO A N 1
ATOM 873 C CA . PRO A 1 114 ? -3.795 -30.281 -4.566 1 89.06 114 PRO A CA 1
ATOM 874 C C . PRO A 1 114 ? -3.564 -28.969 -5.309 1 89.06 114 PRO A C 1
ATOM 876 O O . PRO A 1 114 ? -4.422 -28.531 -6.078 1 89.06 114 PRO A O 1
ATOM 879 N N . MET A 1 115 ? -2.48 -28.359 -5.031 1 86.5 115 MET A N 1
ATOM 880 C CA . MET A 1 115 ? -2.109 -27.125 -5.707 1 86.5 115 MET A CA 1
ATOM 881 C C . MET A 1 115 ? -0.637 -27.141 -6.105 1 86.5 115 MET A C 1
ATOM 883 O O . MET A 1 115 ? 0.14 -27.938 -5.598 1 86.5 115 MET A O 1
ATOM 887 N N . SER A 1 116 ? -0.268 -26.328 -7.074 1 84.56 116 SER A N 1
ATOM 888 C CA . SER A 1 116 ? 1.128 -26.094 -7.434 1 84.56 116 SER A CA 1
ATOM 889 C C . SER A 1 116 ? 1.527 -24.641 -7.191 1 84.56 116 SER A C 1
ATOM 891 O O . SER A 1 116 ? 0.667 -23.766 -7.059 1 84.56 116 SER A O 1
ATOM 893 N N . ALA A 1 117 ? 2.779 -24.438 -6.996 1 83.5 117 ALA A N 1
ATOM 894 C CA . ALA A 1 117 ? 3.312 -23.094 -6.84 1 83.5 117 ALA A CA 1
ATOM 895 C C . ALA A 1 117 ? 4.516 -22.859 -7.75 1 83.5 117 ALA A C 1
ATOM 897 O O . ALA A 1 117 ? 5.367 -23.75 -7.895 1 83.5 117 ALA A O 1
ATOM 898 N N . LYS A 1 118 ? 4.566 -21.703 -8.305 1 80.5 118 LYS A N 1
ATOM 899 C CA . LYS A 1 118 ? 5.742 -21.328 -9.086 1 80.5 118 LYS A CA 1
ATOM 900 C C . LYS A 1 118 ? 6.984 -21.25 -8.211 1 80.5 118 LYS A C 1
ATOM 902 O O . LYS A 1 118 ? 6.891 -20.984 -7.008 1 80.5 118 LYS A O 1
ATOM 907 N N . ASP A 1 119 ? 8.094 -21.469 -8.828 1 82.69 119 ASP A N 1
ATOM 908 C CA . ASP A 1 119 ? 9.359 -21.531 -8.109 1 82.69 119 ASP A CA 1
ATOM 909 C C . ASP A 1 119 ? 9.633 -20.219 -7.363 1 82.69 119 ASP A C 1
ATOM 911 O O . ASP A 1 119 ? 10.445 -20.188 -6.441 1 82.69 119 ASP A O 1
ATOM 915 N N . GLN A 1 120 ? 8.93 -19.219 -7.637 1 82.56 120 GLN A N 1
ATOM 916 C CA . GLN A 1 120 ? 9.164 -17.938 -7 1 82.56 120 GLN A CA 1
ATOM 917 C C . GLN A 1 120 ? 8.617 -17.922 -5.57 1 82.56 120 GLN A C 1
ATOM 919 O O . GLN A 1 120 ? 8.977 -17.047 -4.777 1 82.56 120 GLN A O 1
ATOM 924 N N . PHE A 1 121 ? 7.781 -18.844 -5.234 1 86.75 121 PHE A N 1
ATOM 925 C CA . PHE A 1 121 ? 7.203 -18.891 -3.895 1 86.75 121 PHE A CA 1
ATOM 926 C C . PHE A 1 121 ? 8.047 -19.766 -2.973 1 86.75 121 PHE A C 1
ATOM 928 O O . PHE A 1 121 ? 8.305 -20.938 -3.281 1 86.75 121 PHE A O 1
ATOM 935 N N . ASN A 1 122 ? 8.391 -19.203 -1.889 1 90 122 ASN A N 1
ATOM 936 C CA . ASN A 1 122 ? 9.109 -19.984 -0.895 1 90 122 ASN A CA 1
ATOM 937 C C . ASN A 1 122 ? 8.219 -21.062 -0.262 1 90 122 ASN A C 1
ATOM 939 O O . ASN A 1 122 ? 7.086 -20.766 0.127 1 90 122 ASN A O 1
ATOM 943 N N . ILE A 1 123 ? 8.664 -22.188 -0.31 1 90.75 123 ILE A N 1
ATOM 944 C CA . ILE A 1 123 ? 8.117 -23.312 0.455 1 90.75 123 ILE A CA 1
ATOM 945 C C . ILE A 1 123 ? 9.172 -23.828 1.429 1 90.75 123 ILE A C 1
ATOM 947 O O . ILE A 1 123 ? 10.297 -24.125 1.03 1 90.75 123 ILE A O 1
ATOM 951 N N . LYS A 1 124 ? 8.82 -23.844 2.658 1 92.25 124 LYS A N 1
ATOM 952 C CA . LYS A 1 124 ? 9.773 -24.25 3.686 1 92.25 124 LYS A CA 1
ATOM 953 C C . LYS A 1 124 ? 10.445 -25.578 3.324 1 92.25 124 LYS A C 1
ATOM 955 O O . LYS A 1 124 ? 9.773 -26.547 2.986 1 92.25 124 LYS A O 1
ATOM 960 N N . GLY A 1 125 ? 11.789 -25.547 3.344 1 90.69 125 GLY A N 1
ATOM 961 C CA . GLY A 1 125 ? 12.555 -26.75 3.113 1 90.69 125 GLY A CA 1
ATOM 962 C C . GLY A 1 125 ? 12.914 -26.969 1.654 1 90.69 125 GLY A C 1
ATOM 963 O O . GLY A 1 125 ? 13.688 -27.875 1.323 1 90.69 125 GLY A O 1
ATOM 964 N N . LEU A 1 126 ? 12.391 -26.172 0.733 1 90.06 126 LEU A N 1
ATOM 965 C CA . LEU A 1 126 ? 12.672 -26.297 -0.693 1 90.06 126 LEU A CA 1
ATOM 966 C C . LEU A 1 126 ? 13.352 -25.031 -1.219 1 90.06 126 LEU A C 1
ATOM 968 O O . LEU A 1 126 ? 13.211 -23.953 -0.636 1 90.06 126 LEU A O 1
ATOM 972 N N . ASP A 1 127 ? 13.992 -25.203 -2.359 1 88.81 127 ASP A N 1
ATOM 973 C CA . ASP A 1 127 ? 14.641 -24.078 -2.998 1 88.81 127 ASP A CA 1
ATOM 974 C C . ASP A 1 127 ? 13.633 -23.219 -3.771 1 88.81 127 ASP A C 1
ATOM 976 O O . ASP A 1 127 ? 12.633 -23.734 -4.27 1 88.81 127 ASP A O 1
ATOM 980 N N . SER A 1 128 ? 13.891 -22 -3.756 1 88.38 128 SER A N 1
ATOM 981 C CA . SER A 1 128 ? 13.359 -21.078 -4.762 1 88.38 128 SER A CA 1
ATOM 982 C C . SER A 1 128 ? 14.477 -20.469 -5.594 1 88.38 128 SER A C 1
ATOM 984 O O . SER A 1 128 ? 15.078 -19.469 -5.191 1 88.38 128 SER A O 1
ATOM 986 N N . THR A 1 129 ? 14.742 -21.031 -6.703 1 85.56 129 THR A N 1
ATOM 987 C CA . THR A 1 129 ? 15.945 -20.688 -7.457 1 85.56 129 THR A CA 1
ATOM 988 C C . THR A 1 129 ? 15.719 -19.438 -8.289 1 85.56 129 THR A C 1
ATOM 990 O O . THR A 1 129 ? 16.672 -18.703 -8.586 1 85.56 129 THR A O 1
ATOM 993 N N . LEU A 1 130 ? 14.516 -19.25 -8.727 1 81.12 130 LEU A N 1
ATOM 994 C CA . LEU A 1 130 ? 14.164 -18.125 -9.586 1 81.12 130 LEU A CA 1
ATOM 995 C C . LEU A 1 130 ? 14.953 -18.172 -10.891 1 81.12 130 LEU A C 1
ATOM 997 O O . LEU A 1 130 ? 15.25 -17.141 -11.492 1 81.12 130 LEU A O 1
ATOM 1001 N N . GLY A 1 131 ? 15.375 -19.312 -11.234 1 79.38 131 GLY A N 1
ATOM 1002 C CA . GLY A 1 131 ? 16.109 -19.484 -12.477 1 79.38 131 GLY A CA 1
ATOM 1003 C C . GLY A 1 131 ? 17.594 -19.203 -12.336 1 79.38 131 GLY A C 1
ATOM 1004 O O . GLY A 1 131 ? 18.344 -19.25 -13.312 1 79.38 131 GLY A O 1
ATOM 1005 N N . TYR A 1 132 ? 18.125 -18.922 -11.133 1 85.75 132 TYR A N 1
ATOM 1006 C CA . TYR A 1 132 ? 19.531 -18.625 -10.898 1 85.75 132 TYR A CA 1
ATOM 1007 C C . TYR A 1 132 ? 20.219 -19.797 -10.211 1 85.75 132 TYR A C 1
ATOM 1009 O O . TYR A 1 132 ? 19.703 -20.359 -9.242 1 85.75 132 TYR A O 1
ATOM 1017 N N . VAL A 1 133 ? 21.422 -20.094 -10.641 1 88.06 133 VAL A N 1
ATOM 1018 C CA . VAL A 1 133 ? 22.203 -21.203 -10.094 1 88.06 133 VAL A CA 1
ATOM 1019 C C . VAL A 1 133 ? 22.609 -20.875 -8.656 1 88.06 133 VAL A C 1
ATOM 1021 O O . VAL A 1 133 ? 22.656 -21.766 -7.805 1 88.06 133 VAL A O 1
ATOM 1024 N N . CYS A 1 134 ? 22.859 -19.656 -8.359 1 89.75 134 CYS A N 1
ATOM 1025 C CA . CYS A 1 134 ? 23.328 -19.234 -7.039 1 89.75 134 CYS A CA 1
ATOM 1026 C C . CYS A 1 134 ? 22.297 -19.531 -5.969 1 89.75 134 CYS A C 1
ATOM 1028 O O . CYS A 1 134 ? 22.609 -19.594 -4.781 1 89.75 134 CYS A O 1
ATOM 1030 N N . ASN A 1 135 ? 21.078 -19.703 -6.348 1 89.56 135 ASN A N 1
ATOM 1031 C CA . ASN A 1 135 ? 20 -19.906 -5.391 1 89.56 135 ASN A CA 1
ATOM 1032 C C . ASN A 1 135 ? 19.719 -21.391 -5.188 1 89.56 135 ASN A C 1
ATOM 1034 O O . ASN A 1 135 ? 18.828 -21.766 -4.41 1 89.56 135 ASN A O 1
ATOM 1038 N N . ALA A 1 136 ? 20.422 -22.172 -5.887 1 88.5 136 ALA A N 1
ATOM 1039 C CA . ALA A 1 136 ? 20.25 -23.609 -5.734 1 88.5 136 ALA A CA 1
ATOM 1040 C C . ALA A 1 136 ? 20.844 -24.109 -4.418 1 88.5 136 ALA A C 1
ATOM 1042 O O . ALA A 1 136 ? 21.828 -23.547 -3.93 1 88.5 136 ALA A O 1
ATOM 1043 N N . SER A 1 137 ? 20.156 -25.062 -3.83 1 89.19 137 SER A N 1
ATOM 1044 C CA . SER A 1 137 ? 20.594 -25.734 -2.613 1 89.19 137 SER A CA 1
ATOM 1045 C C . SER A 1 137 ? 20.547 -24.797 -1.414 1 89.19 137 SER A C 1
ATOM 1047 O O . SER A 1 137 ? 21.422 -24.844 -0.542 1 89.19 137 SER A O 1
ATOM 1049 N N . THR A 1 138 ? 19.734 -23.906 -1.471 1 90.12 138 THR A N 1
ATOM 1050 C CA . THR A 1 138 ? 19.438 -23.016 -0.355 1 90.12 138 THR A CA 1
ATOM 1051 C C . THR A 1 138 ? 17.969 -23.078 0.011 1 90.12 138 THR A C 1
ATOM 1053 O O . THR A 1 138 ? 17.203 -22.156 -0.318 1 90.12 138 THR A O 1
ATOM 1056 N N . PRO A 1 139 ? 17.625 -24.062 0.665 1 92.5 139 PRO A N 1
ATOM 1057 C CA . PRO A 1 139 ? 16.203 -24.234 0.967 1 92.5 139 PRO A CA 1
ATOM 1058 C C . PRO A 1 139 ? 15.625 -23.094 1.792 1 92.5 139 PRO A C 1
ATOM 1060 O O . PRO A 1 139 ? 16.297 -22.547 2.67 1 92.5 139 PRO A O 1
ATOM 1063 N N . ALA A 1 140 ? 14.438 -22.719 1.498 1 93.56 140 ALA A N 1
ATOM 1064 C CA . ALA A 1 140 ? 13.734 -21.656 2.215 1 93.56 140 ALA A CA 1
ATOM 1065 C C . ALA A 1 140 ? 13.523 -22.031 3.68 1 93.56 140 ALA A C 1
ATOM 1067 O O . ALA A 1 140 ? 13.234 -23.188 3.994 1 93.56 140 ALA A O 1
ATOM 1068 N N . LYS A 1 141 ? 13.562 -21.062 4.562 1 91.62 141 LYS A N 1
ATOM 1069 C CA . LYS A 1 141 ? 13.414 -21.281 6 1 91.62 141 LYS A CA 1
ATOM 1070 C C . LYS A 1 141 ? 11.945 -21.25 6.41 1 91.62 141 LYS A C 1
ATOM 1072 O O . LYS A 1 141 ? 11.578 -21.75 7.473 1 91.62 141 LYS A O 1
ATOM 1077 N N . SER A 1 142 ? 11.18 -20.578 5.625 1 91.69 142 SER A N 1
ATOM 1078 C CA . SER A 1 142 ? 9.758 -20.438 5.914 1 91.69 142 SER A CA 1
ATOM 1079 C C . SER A 1 142 ? 8.938 -20.375 4.629 1 91.69 142 SER A C 1
ATOM 1081 O O . SER A 1 142 ? 9.477 -20.125 3.551 1 91.69 142 SER A O 1
ATOM 1083 N N . ASP A 1 143 ? 7.652 -20.672 4.793 1 91.94 143 ASP A N 1
ATOM 1084 C CA . ASP A 1 143 ? 6.723 -20.547 3.676 1 91.94 143 ASP A CA 1
ATOM 1085 C C . ASP A 1 143 ? 6.477 -19.078 3.336 1 91.94 143 ASP A C 1
ATOM 1087 O O . ASP A 1 143 ? 6.422 -18.219 4.227 1 91.94 143 ASP A O 1
ATOM 1091 N N . ALA A 1 144 ? 6.375 -18.844 2 1 89.69 144 ALA A N 1
ATOM 1092 C CA . ALA A 1 144 ? 5.805 -17.547 1.627 1 89.69 144 ALA A CA 1
ATOM 1093 C C . ALA A 1 144 ? 4.438 -17.344 2.279 1 89.69 144 ALA A C 1
ATOM 1095 O O . ALA A 1 144 ? 3.717 -18.312 2.537 1 89.69 144 ALA A O 1
ATOM 1096 N N . PRO A 1 145 ? 4.031 -16.109 2.514 1 87.19 145 PRO A N 1
ATOM 1097 C CA . PRO A 1 145 ? 2.777 -15.844 3.223 1 87.19 145 PRO A CA 1
ATOM 1098 C C . PRO A 1 145 ? 1.57 -16.5 2.553 1 87.19 145 PRO A C 1
ATOM 1100 O O . PRO A 1 145 ? 0.722 -17.078 3.232 1 87.19 145 PRO A O 1
ATOM 1103 N N . LEU A 1 146 ? 1.517 -16.406 1.272 1 88.81 146 LEU A N 1
ATOM 1104 C CA . LEU A 1 146 ? 0.387 -17 0.561 1 88.81 146 LEU A CA 1
ATOM 1105 C C . LEU A 1 146 ? 0.395 -18.516 0.689 1 88.81 146 LEU A C 1
ATOM 1107 O O . LEU A 1 146 ? -0.655 -19.141 0.882 1 88.81 146 LEU A O 1
ATOM 1111 N N . VAL A 1 147 ? 1.563 -19.125 0.567 1 89.88 147 VAL A N 1
ATOM 1112 C CA . VAL A 1 147 ? 1.703 -20.562 0.723 1 89.88 147 VAL A CA 1
ATOM 1113 C C . VAL A 1 147 ? 1.28 -20.984 2.133 1 89.88 147 VAL A C 1
ATOM 1115 O O . VAL A 1 147 ? 0.535 -21.953 2.307 1 89.88 147 VAL A O 1
ATOM 1118 N N . HIS A 1 148 ? 1.714 -20.234 3.064 1 92.06 148 HIS A N 1
ATOM 1119 C CA . HIS A 1 148 ? 1.347 -20.5 4.453 1 92.06 148 HIS A CA 1
ATOM 1120 C C . HIS A 1 148 ? -0.167 -20.469 4.637 1 92.06 148 HIS A C 1
ATOM 1122 O O . HIS A 1 148 ? -0.739 -21.375 5.246 1 92.06 148 HIS A O 1
ATOM 1128 N N . THR A 1 149 ? -0.77 -19.453 4.117 1 92.5 149 THR A N 1
ATOM 1129 C CA . THR A 1 149 ? -2.215 -19.297 4.234 1 92.5 149 THR A CA 1
ATOM 1130 C C . THR A 1 149 ? -2.943 -20.484 3.596 1 92.5 149 THR A C 1
ATOM 1132 O O . THR A 1 149 ? -3.857 -21.047 4.195 1 92.5 149 THR A O 1
ATOM 1135 N N . LEU A 1 150 ? -2.525 -20.891 2.426 1 92 150 LEU A N 1
ATOM 1136 C CA . LEU A 1 150 ? -3.158 -22 1.719 1 92 150 LEU A CA 1
ATOM 1137 C C . LEU A 1 150 ? -2.998 -23.297 2.498 1 92 150 LEU A C 1
ATOM 1139 O O . LEU A 1 150 ? -3.947 -24.078 2.617 1 92 150 LEU A O 1
ATOM 1143 N N . LYS A 1 151 ? -1.854 -23.516 3.064 1 92.56 151 LYS A N 1
ATOM 1144 C CA . LYS A 1 151 ? -1.612 -24.719 3.873 1 92.56 151 LYS A CA 1
ATOM 1145 C C . LYS A 1 151 ? -2.479 -24.703 5.129 1 92.56 151 LYS A C 1
ATOM 1147 O O . LYS A 1 151 ? -3.006 -25.75 5.527 1 92.56 151 LYS A O 1
ATOM 1152 N N . GLN A 1 152 ? -2.627 -23.547 5.738 1 93.88 152 GLN A N 1
ATOM 1153 C CA . GLN A 1 152 ? -3.473 -23.438 6.922 1 93.88 152 GLN A CA 1
ATOM 1154 C C . GLN A 1 152 ? -4.926 -23.75 6.594 1 93.88 152 GLN A C 1
ATOM 1156 O O . GLN A 1 152 ? -5.656 -24.281 7.434 1 93.88 152 GLN A O 1
ATOM 1161 N N . LEU A 1 153 ? -5.289 -23.469 5.379 1 94.94 153 LEU A N 1
ATOM 1162 C CA . LEU A 1 153 ? -6.652 -23.734 4.938 1 94.94 153 LEU A CA 1
ATOM 1163 C C . LEU A 1 153 ? -6.816 -25.203 4.559 1 94.94 153 LEU A C 1
ATOM 1165 O O . LEU A 1 153 ? -7.93 -25.656 4.289 1 94.94 153 LEU A O 1
ATOM 1169 N N . GLY A 1 154 ? -5.688 -25.922 4.504 1 95.06 154 GLY A N 1
ATOM 1170 C CA . GLY A 1 154 ? -5.727 -27.375 4.301 1 95.06 154 GLY A CA 1
ATOM 1171 C C . GLY A 1 154 ? -5.227 -27.797 2.934 1 95.06 154 GLY A C 1
ATOM 1172 O O . GLY A 1 154 ? -5.156 -28.984 2.637 1 95.06 154 GLY A O 1
ATOM 1173 N N . ALA A 1 155 ? -4.852 -26.859 2.051 1 92.94 155 ALA A N 1
ATOM 1174 C CA . ALA A 1 155 ? -4.355 -27.203 0.716 1 92.94 155 ALA A CA 1
ATOM 1175 C C . ALA A 1 155 ? -2.994 -27.875 0.792 1 92.94 155 ALA A C 1
ATOM 1177 O O . ALA A 1 155 ? -2.254 -27.703 1.762 1 92.94 155 ALA A O 1
ATOM 1178 N N . ILE A 1 156 ? -2.699 -28.688 -0.172 1 91.81 156 ILE A N 1
ATOM 1179 C CA . ILE A 1 156 ? -1.406 -29.344 -0.259 1 91.81 156 ILE A CA 1
ATOM 1180 C C . ILE A 1 156 ? -0.691 -28.922 -1.54 1 91.81 156 ILE A C 1
ATOM 1182 O O . ILE A 1 156 ? -1.19 -29.172 -2.643 1 91.81 156 ILE A O 1
ATOM 1186 N N . ILE A 1 157 ? 0.423 -28.328 -1.374 1 89.69 157 ILE A N 1
ATOM 1187 C CA . ILE A 1 157 ? 1.242 -28 -2.535 1 89.69 157 ILE A CA 1
ATOM 1188 C C . ILE A 1 157 ? 2.012 -29.234 -2.994 1 89.69 157 ILE A C 1
ATOM 1190 O O . ILE A 1 157 ? 2.861 -29.75 -2.266 1 89.69 157 ILE A O 1
ATOM 1194 N N . ILE A 1 158 ? 1.795 -29.656 -4.18 1 87.12 158 ILE A N 1
ATOM 1195 C CA . ILE A 1 158 ? 2.332 -30.953 -4.582 1 87.12 158 ILE A CA 1
ATOM 1196 C C . ILE A 1 158 ? 3.549 -30.75 -5.484 1 87.12 158 ILE A C 1
ATOM 1198 O O . ILE A 1 158 ? 4.328 -31.672 -5.703 1 87.12 158 ILE A O 1
ATOM 1202 N N . ALA A 1 159 ? 3.652 -29.516 -6.031 1 84.75 159 ALA A N 1
ATOM 1203 C CA . ALA A 1 159 ? 4.766 -29.281 -6.945 1 84.75 159 ALA A CA 1
ATOM 1204 C C . ALA A 1 159 ? 5.137 -27.812 -7.004 1 84.75 159 ALA A C 1
ATOM 1206 O O . ALA A 1 159 ? 4.273 -26.938 -6.871 1 84.75 159 ALA A O 1
ATOM 1207 N N . LYS A 1 160 ? 6.406 -27.562 -7.188 1 83.81 160 LYS A N 1
ATOM 1208 C CA . LYS A 1 160 ? 6.883 -26.25 -7.641 1 83.81 160 LYS A CA 1
ATOM 1209 C C . LYS A 1 160 ? 7.133 -26.25 -9.148 1 83.81 160 LYS A C 1
ATOM 1211 O O . LYS A 1 160 ? 7.73 -27.188 -9.68 1 83.81 160 LYS A O 1
ATOM 1216 N N . THR A 1 161 ? 6.629 -25.234 -9.773 1 77.94 161 THR A N 1
ATOM 1217 C CA . THR A 1 161 ? 6.773 -25.188 -11.219 1 77.94 161 THR A CA 1
ATOM 1218 C C . THR A 1 161 ? 7.863 -24.203 -11.633 1 77.94 161 THR A C 1
ATOM 1220 O O . THR A 1 161 ? 8.125 -23.234 -10.914 1 77.94 161 THR A O 1
ATOM 1223 N N . ASN A 1 162 ? 8.398 -24.469 -12.773 1 72.12 162 ASN A N 1
ATOM 1224 C CA . ASN A 1 162 ? 9.547 -23.703 -13.242 1 72.12 162 ASN A CA 1
ATOM 1225 C C . ASN A 1 162 ? 9.133 -22.359 -13.82 1 72.12 162 ASN A C 1
ATOM 1227 O O . ASN A 1 162 ? 7.965 -22.172 -14.18 1 72.12 162 ASN A O 1
ATOM 1231 N N . LEU A 1 163 ? 10.141 -21.5 -13.852 1 65.38 163 LEU A N 1
ATOM 1232 C CA . LEU A 1 163 ? 10.008 -20.219 -14.555 1 65.38 163 LEU A CA 1
ATOM 1233 C C . LEU A 1 163 ? 10.453 -20.359 -16 1 65.38 163 LEU A C 1
ATOM 1235 O O . LEU A 1 163 ? 11.148 -21.312 -16.359 1 65.38 163 LEU A O 1
ATOM 1239 N N . PRO A 1 164 ? 9.945 -19.531 -16.938 1 55.78 164 PRO A N 1
ATOM 1240 C CA . PRO A 1 164 ? 10.242 -19.688 -18.375 1 55.78 164 PRO A CA 1
ATOM 1241 C C . PRO A 1 164 ? 11.734 -19.891 -18.641 1 55.78 164 PRO A C 1
ATOM 1243 O O . PRO A 1 164 ? 12.102 -20.734 -19.453 1 55.78 164 PRO A O 1
ATOM 1246 N N . GLN A 1 165 ? 12.594 -19.031 -18.266 1 52.94 165 GLN A N 1
ATOM 1247 C CA . GLN A 1 165 ? 14.031 -19.203 -18.484 1 52.94 165 GLN A CA 1
ATOM 1248 C C . GLN A 1 165 ? 14.758 -19.422 -17.156 1 52.94 165 GLN A C 1
ATOM 1250 O O . GLN A 1 165 ? 14.688 -18.594 -16.25 1 52.94 165 GLN A O 1
ATOM 1255 N N . SER A 1 166 ? 14.93 -20.828 -16.859 1 54.75 166 SER A N 1
ATOM 1256 C CA . SER A 1 166 ? 15.57 -21.141 -15.594 1 54.75 166 SER A CA 1
ATOM 1257 C C . SER A 1 166 ? 16.75 -22.078 -15.789 1 54.75 166 SER A C 1
ATOM 1259 O O . SER A 1 166 ? 17 -22.562 -16.891 1 54.75 166 SER A O 1
ATOM 1261 N N . ILE A 1 167 ? 17.547 -22.156 -14.758 1 44.62 167 ILE A N 1
ATOM 1262 C CA . ILE A 1 167 ? 18.609 -23.141 -14.656 1 44.62 167 ILE A CA 1
ATOM 1263 C C . ILE A 1 167 ? 18.078 -24.531 -15.031 1 44.62 167 ILE A C 1
ATOM 1265 O O . ILE A 1 167 ? 18.844 -25.422 -15.391 1 44.62 167 ILE A O 1
ATOM 1269 N N . MET A 1 168 ? 16.766 -24.578 -14.906 1 44.62 168 MET A N 1
ATOM 1270 C CA . MET A 1 168 ? 16.219 -25.906 -15.141 1 44.62 168 MET A CA 1
ATOM 1271 C C . MET A 1 168 ? 15.852 -26.094 -16.609 1 44.62 168 MET A C 1
ATOM 1273 O O . MET A 1 168 ? 15.586 -27.219 -17.047 1 44.62 168 MET A O 1
ATOM 1277 N N . GLY A 1 169 ? 15.953 -25.031 -17.391 1 48.59 169 GLY A N 1
ATOM 1278 C CA . GLY A 1 169 ? 15.695 -25.172 -18.828 1 48.59 169 GLY A CA 1
ATOM 1279 C C . GLY A 1 169 ? 14.516 -24.344 -19.297 1 48.59 169 GLY A C 1
ATOM 1280 O O . GLY A 1 169 ? 13.977 -23.531 -18.547 1 48.59 169 GLY A O 1
ATOM 1281 N N . LEU A 1 170 ? 14.188 -24.422 -20.688 1 48.88 170 LEU A N 1
ATOM 1282 C CA . LEU A 1 170 ? 13.117 -23.688 -21.375 1 48.88 170 LEU A CA 1
ATOM 1283 C C . LEU A 1 170 ? 11.781 -24.406 -21.219 1 48.88 170 LEU A C 1
ATOM 1285 O O . LEU A 1 170 ? 11.688 -25.609 -21.422 1 48.88 170 LEU A O 1
ATOM 1289 N N . THR A 1 171 ? 10.766 -23.766 -20.578 1 50.91 171 THR A N 1
ATOM 1290 C CA . THR A 1 171 ? 9.43 -24.344 -20.516 1 50.91 171 THR A CA 1
ATOM 1291 C C . THR A 1 171 ? 8.703 -24.156 -21.844 1 50.91 171 THR A C 1
ATOM 1293 O O . THR A 1 171 ? 8.672 -23.062 -22.391 1 50.91 171 THR A O 1
ATOM 1296 N N . THR A 1 172 ? 8.305 -25.266 -22.547 1 47.5 172 THR A N 1
ATOM 1297 C CA . THR A 1 172 ? 7.672 -25.25 -23.859 1 47.5 172 THR A CA 1
ATOM 1298 C C . THR A 1 172 ? 6.156 -25.359 -23.734 1 47.5 172 THR A C 1
ATOM 1300 O O . THR A 1 172 ? 5.645 -25.766 -22.688 1 47.5 172 THR A O 1
ATOM 1303 N N . HIS A 1 173 ? 5.422 -24.828 -24.766 1 51.19 173 HIS A N 1
ATOM 1304 C CA . HIS A 1 173 ? 3.969 -24.922 -24.812 1 51.19 173 HIS A CA 1
ATOM 1305 C C . HIS A 1 173 ? 3.512 -26.375 -24.734 1 51.19 173 HIS A C 1
ATOM 1307 O O . HIS A 1 173 ? 4.098 -27.25 -25.375 1 51.19 173 HIS A O 1
ATOM 1313 N N . PRO A 1 174 ? 2.477 -26.672 -23.891 1 51.03 174 PRO A N 1
ATOM 1314 C CA . PRO A 1 174 ? 2.049 -28.047 -23.688 1 51.03 174 PRO A CA 1
ATOM 1315 C C . PRO A 1 174 ? 1.668 -28.75 -24.984 1 51.03 174 PRO A C 1
ATOM 1317 O O . PRO A 1 174 ? 1.824 -29.969 -25.109 1 51.03 174 PRO A O 1
ATOM 1320 N N . THR A 1 175 ? 1.142 -27.969 -25.844 1 49 175 THR A N 1
ATOM 1321 C CA . THR A 1 175 ? 0.652 -28.641 -27.047 1 49 175 THR A CA 1
ATOM 1322 C C . THR A 1 175 ? 1.648 -28.484 -28.188 1 49 175 THR A C 1
ATOM 1324 O O . THR A 1 175 ? 1.534 -29.172 -29.219 1 49 175 THR A O 1
ATOM 1327 N N . ASN A 1 176 ? 2.488 -27.516 -28.156 1 49.84 176 ASN A N 1
ATOM 1328 C CA . ASN A 1 176 ? 3.494 -27.297 -29.188 1 49.84 176 ASN A CA 1
ATOM 1329 C C . ASN A 1 176 ? 4.828 -26.859 -28.594 1 49.84 176 ASN A C 1
ATOM 1331 O O . ASN A 1 176 ? 4.973 -25.734 -28.125 1 49.84 176 ASN A O 1
ATOM 1335 N N . SER A 1 177 ? 5.715 -27.703 -28.578 1 52.72 177 SER A N 1
ATOM 1336 C CA . SER A 1 177 ? 7.008 -27.5 -27.938 1 52.72 177 SER A CA 1
ATOM 1337 C C . SER A 1 177 ? 7.758 -26.312 -28.547 1 52.72 177 SER A C 1
ATOM 1339 O O . SER A 1 177 ? 8.695 -25.781 -27.953 1 52.72 177 SER A O 1
ATOM 1341 N N . LYS A 1 178 ? 7.301 -25.969 -29.703 1 49 178 LYS A N 1
ATOM 1342 C CA . LYS A 1 178 ? 7.992 -24.891 -30.406 1 49 178 LYS A CA 1
ATOM 1343 C C . LYS A 1 178 ? 7.484 -23.531 -29.953 1 49 178 LYS A C 1
ATOM 1345 O O . LYS A 1 178 ? 8.086 -22.5 -30.266 1 49 178 LYS A O 1
ATOM 1350 N N . LEU A 1 179 ? 6.391 -23.641 -29.25 1 50.22 179 LEU A N 1
ATOM 1351 C CA . LEU A 1 179 ? 5.762 -22.391 -28.859 1 50.22 179 LEU A CA 1
ATOM 1352 C C . LEU A 1 179 ? 5.992 -22.109 -27.375 1 50.22 179 LEU A C 1
ATOM 1354 O O . LEU A 1 179 ? 6.141 -23.047 -26.578 1 50.22 179 LEU A O 1
ATOM 1358 N N . THR A 1 180 ? 6.379 -20.875 -27.141 1 51.09 180 THR A N 1
ATOM 1359 C CA . THR A 1 180 ? 6.41 -20.484 -25.75 1 51.09 180 THR A CA 1
ATOM 1360 C C . THR A 1 180 ? 4.996 -20.344 -25.188 1 51.09 180 THR A C 1
ATOM 1362 O O . THR A 1 180 ? 4.102 -19.844 -25.875 1 51.09 180 THR A O 1
ATOM 1365 N N . PRO A 1 181 ? 4.695 -21.141 -24.203 1 45.84 181 PRO A N 1
ATOM 1366 C CA . PRO A 1 181 ? 3.336 -20.969 -23.688 1 45.84 181 PRO A CA 1
ATOM 1367 C C . PRO A 1 181 ? 3.02 -19.516 -23.359 1 45.84 181 PRO A C 1
ATOM 1369 O O . PRO A 1 181 ? 1.862 -19.172 -23.094 1 45.84 181 PRO A O 1
ATOM 1372 N N . GLY A 1 182 ? 3.66 -18.641 -23.844 1 45.47 182 GLY A N 1
ATOM 1373 C CA . GLY A 1 182 ? 3.402 -17.219 -23.609 1 45.47 182 GLY A CA 1
ATOM 1374 C C . GLY A 1 182 ? 3.496 -16.844 -22.141 1 45.47 182 GLY A C 1
ATOM 1375 O O . GLY A 1 182 ? 3.209 -17.656 -21.266 1 45.47 182 GLY A O 1
ATOM 1376 N N . GLY A 1 183 ? 4.094 -15.828 -21.703 1 47.81 183 GLY A N 1
ATOM 1377 C CA . GLY A 1 183 ? 4.219 -15.102 -20.453 1 47.81 183 GLY A CA 1
ATOM 1378 C C . GLY A 1 183 ? 4.941 -15.883 -19.375 1 47.81 183 GLY A C 1
ATOM 1379 O O . GLY A 1 183 ? 5.434 -16.984 -19.625 1 47.81 183 GLY A O 1
ATOM 1380 N N . SER A 1 184 ? 5.238 -15.375 -18.266 1 47.34 184 SER A N 1
ATOM 1381 C CA . SER A 1 184 ? 5.953 -15.938 -17.109 1 47.34 184 SER A CA 1
ATOM 1382 C C . SER A 1 184 ? 5.227 -17.156 -16.547 1 47.34 184 SER A C 1
ATOM 1384 O O . SER A 1 184 ? 5.812 -17.938 -15.797 1 47.34 184 SER A O 1
ATOM 1386 N N . SER A 1 185 ? 3.986 -17.406 -16.953 1 45.66 185 SER A N 1
ATOM 1387 C CA . SER A 1 185 ? 3.195 -18.5 -16.406 1 45.66 185 SER A CA 1
ATOM 1388 C C . SER A 1 185 ? 3.439 -19.797 -17.172 1 45.66 185 SER A C 1
ATOM 1390 O O . SER A 1 185 ? 2.678 -20.75 -17.031 1 45.66 185 SER A O 1
ATOM 1392 N N . GLY A 1 186 ? 4.41 -19.797 -18.031 1 43.59 186 GLY A N 1
ATOM 1393 C CA . GLY A 1 186 ? 4.629 -20.953 -18.891 1 43.59 186 GLY A CA 1
ATOM 1394 C C . GLY A 1 186 ? 4.68 -22.266 -18.141 1 43.59 186 GLY A C 1
ATOM 1395 O O . GLY A 1 186 ? 4.07 -23.25 -18.562 1 43.59 186 GLY A O 1
ATOM 1396 N N . GLY A 1 187 ? 5.375 -22.234 -16.984 1 42.12 187 GLY A N 1
ATOM 1397 C CA . GLY A 1 187 ? 5.488 -23.469 -16.219 1 42.12 187 GLY A CA 1
ATOM 1398 C C . GLY A 1 187 ? 4.16 -23.953 -15.68 1 42.12 187 GLY A C 1
ATOM 1399 O O . GLY A 1 187 ? 3.873 -25.156 -15.711 1 42.12 187 GLY A O 1
ATOM 1400 N N . GLU A 1 188 ? 3.316 -22.969 -15.273 1 48.41 188 GLU A N 1
ATOM 1401 C CA . GLU A 1 188 ? 2.029 -23.328 -14.695 1 48.41 188 GLU A CA 1
ATOM 1402 C C . GLU A 1 188 ? 1.058 -23.812 -15.766 1 48.41 188 GLU A C 1
ATOM 1404 O O . GLU A 1 188 ? 0.3 -24.766 -15.539 1 48.41 188 GLU A O 1
ATOM 1409 N N . ALA A 1 189 ? 1.191 -23.156 -16.844 1 47.91 189 ALA A N 1
ATOM 1410 C CA . ALA A 1 189 ? 0.313 -23.547 -17.953 1 47.91 189 ALA A CA 1
ATOM 1411 C C . ALA A 1 189 ? 0.625 -24.969 -18.422 1 47.91 189 ALA A C 1
ATOM 1413 O O . ALA A 1 189 ? -0.267 -25.672 -18.891 1 47.91 189 ALA A O 1
ATOM 1414 N N . ALA A 1 190 ? 1.891 -25.219 -18.234 1 42 190 ALA A N 1
ATOM 1415 C CA . ALA A 1 190 ? 2.312 -26.547 -18.672 1 42 190 ALA A CA 1
ATOM 1416 C C . ALA A 1 190 ? 1.783 -27.625 -17.734 1 42 190 ALA A C 1
ATOM 1418 O O . ALA A 1 190 ? 1.576 -28.766 -18.156 1 42 190 ALA A O 1
ATOM 1419 N N . LEU A 1 191 ? 1.679 -27.156 -16.375 1 46.09 191 LEU A N 1
ATOM 1420 C CA . LEU A 1 191 ? 1.142 -28.141 -15.445 1 46.09 191 LEU A CA 1
ATOM 1421 C C . LEU A 1 191 ? -0.382 -28.172 -15.5 1 46.09 191 LEU A C 1
ATOM 1423 O O . LEU A 1 191 ? -1.049 -27.562 -14.664 1 46.09 191 LEU A O 1
ATOM 1427 N N . ARG A 1 192 ? -1.015 -28.234 -16.609 1 48.94 192 ARG A N 1
ATOM 1428 C CA . ARG A 1 192 ? -2.443 -28.359 -16.875 1 48.94 192 ARG A CA 1
ATOM 1429 C C . ARG A 1 192 ? -3.1 -29.359 -15.938 1 48.94 192 ARG A C 1
ATOM 1431 O O . ARG A 1 192 ? -4.328 -29.469 -15.891 1 48.94 192 ARG A O 1
ATOM 1438 N N . ALA A 1 193 ? -2.213 -29.875 -15.156 1 42.97 193 ALA A N 1
ATOM 1439 C CA . ALA A 1 193 ? -2.725 -31 -14.375 1 42.97 193 ALA A CA 1
ATOM 1440 C C . ALA A 1 193 ? -3.381 -30.531 -13.086 1 42.97 193 ALA A C 1
ATOM 1442 O O . ALA A 1 193 ? -4.102 -31.281 -12.43 1 42.97 193 ALA A O 1
ATOM 1443 N N . LEU A 1 194 ? -3.16 -29.203 -12.82 1 40.81 194 LEU A N 1
ATOM 1444 C CA . LEU A 1 194 ? -3.697 -28.812 -11.523 1 40.81 194 LEU A CA 1
ATOM 1445 C C . LEU A 1 194 ? -4.789 -27.766 -11.672 1 40.81 194 LEU A C 1
ATOM 1447 O O . LEU A 1 194 ? -4.742 -26.938 -12.586 1 40.81 194 LEU A O 1
ATOM 1451 N N . GLU A 1 195 ? -5.73 -27.906 -10.875 1 38 195 GLU A N 1
ATOM 1452 C CA . GLU A 1 195 ? -6.875 -27 -10.875 1 38 195 GLU A CA 1
ATOM 1453 C C . GLU A 1 195 ? -6.473 -25.594 -10.438 1 38 195 GLU A C 1
ATOM 1455 O O . GLU A 1 195 ? -6.965 -24.609 -10.977 1 38 195 GLU A O 1
ATOM 1460 N N . VAL A 1 196 ? -5.539 -25.5 -9.477 1 40.69 196 VAL A N 1
ATOM 1461 C CA . VAL A 1 196 ? -5.18 -24.188 -8.938 1 40.69 196 VAL A CA 1
ATOM 1462 C C . VAL A 1 196 ? -3.662 -24.062 -8.852 1 40.69 196 VAL A C 1
ATOM 1464 O O . VAL A 1 196 ? -2.979 -24.984 -8.414 1 40.69 196 VAL A O 1
ATOM 1467 N N . SER A 1 197 ? -3.184 -23.031 -9.469 1 49.69 197 SER A N 1
ATOM 1468 C CA . SER A 1 197 ? -1.759 -22.719 -9.398 1 49.69 197 SER A CA 1
ATOM 1469 C C . SER A 1 197 ? -1.527 -21.297 -8.93 1 49.69 197 SER A C 1
ATOM 1471 O O . SER A 1 197 ? -2.369 -20.422 -9.141 1 49.69 197 SER A O 1
ATOM 1473 N N . LEU A 1 198 ? -0.602 -21.203 -8.016 1 44 198 LEU A N 1
ATOM 1474 C CA . LEU A 1 198 ? -0.138 -19.859 -7.668 1 44 198 LEU A CA 1
ATOM 1475 C C . LEU A 1 198 ? 0.865 -19.344 -8.695 1 44 198 LEU A C 1
ATOM 1477 O O . LEU A 1 198 ? 1.888 -19.984 -8.945 1 44 198 LEU A O 1
ATOM 1481 N N . ASP A 1 199 ? 0.358 -18.328 -9.438 1 45.22 199 ASP A N 1
ATOM 1482 C CA . ASP A 1 199 ? 1.216 -17.766 -10.477 1 45.22 199 ASP A CA 1
ATOM 1483 C C . ASP A 1 199 ? 1.6 -16.312 -10.156 1 45.22 199 ASP A C 1
ATOM 1485 O O . ASP A 1 199 ? 0.964 -15.672 -9.32 1 45.22 199 ASP A O 1
ATOM 1489 N N . GLY A 1 200 ? 2.807 -16.047 -10.305 1 44.91 200 GLY A N 1
ATOM 1490 C CA . GLY A 1 200 ? 3.271 -14.672 -10.211 1 44.91 200 GLY A CA 1
ATOM 1491 C C . GLY A 1 200 ? 4.008 -14.203 -11.445 1 44.91 200 GLY A C 1
ATOM 1492 O O . GLY A 1 200 ? 4.609 -15.008 -12.164 1 44.91 200 GLY A O 1
ATOM 1493 N N . GLN A 1 201 ? 3.48 -13.25 -12.141 1 41.72 201 GLN A N 1
ATOM 1494 C CA . GLN A 1 201 ? 4.227 -12.695 -13.266 1 41.72 201 GLN A CA 1
ATOM 1495 C C . GLN A 1 201 ? 5.512 -12.016 -12.789 1 41.72 201 GLN A C 1
ATOM 1497 O O . GLN A 1 201 ? 5.5 -11.281 -11.805 1 41.72 201 GLN A O 1
ATOM 1502 N N . GLN A 1 202 ? 6.648 -12.797 -12.93 1 36.72 202 GLN A N 1
ATOM 1503 C CA . GLN A 1 202 ? 7.953 -12.297 -12.508 1 36.72 202 GLN A CA 1
ATOM 1504 C C . GLN A 1 202 ? 8.133 -10.828 -12.883 1 36.72 202 GLN A C 1
ATOM 1506 O O . GLN A 1 202 ? 8.969 -10.133 -12.305 1 36.72 202 GLN A O 1
ATOM 1511 N N . HIS A 1 203 ? 7.816 -10.445 -13.961 1 35.81 203 HIS A N 1
ATOM 1512 C CA . HIS A 1 203 ? 8.305 -9.102 -14.25 1 35.81 203 HIS A CA 1
ATOM 1513 C C . HIS A 1 203 ? 7.645 -8.07 -13.344 1 35.81 203 HIS A C 1
ATOM 1515 O O . HIS A 1 203 ? 6.652 -8.367 -12.672 1 35.81 203 HIS A O 1
ATOM 1521 N N . VAL A 1 204 ? 7.824 -6.676 -13.422 1 35.03 204 VAL A N 1
ATOM 1522 C CA . VAL A 1 204 ? 7.465 -5.5 -12.633 1 35.03 204 VAL A CA 1
ATOM 1523 C C . VAL A 1 204 ? 6.004 -5.59 -12.203 1 35.03 204 VAL A C 1
ATOM 1525 O O . VAL A 1 204 ? 5.117 -5.809 -13.039 1 35.03 204 VAL A O 1
ATOM 1528 N N . PRO A 1 205 ? 5.586 -5.289 -10.945 1 40.44 205 PRO A N 1
ATOM 1529 C CA . PRO A 1 205 ? 4.988 -5.793 -9.711 1 40.44 205 PRO A CA 1
ATOM 1530 C C . PRO A 1 205 ? 4.242 -7.109 -9.906 1 40.44 205 PRO A C 1
ATOM 1532 O O . PRO A 1 205 ? 3.51 -7.27 -10.883 1 40.44 205 PRO A O 1
ATOM 1535 N N . SER A 1 206 ? 4.918 -8.156 -9.5 1 40 206 SER A N 1
ATOM 1536 C CA . SER A 1 206 ? 4.512 -9.555 -9.578 1 40 206 SER A CA 1
ATOM 1537 C C . SER A 1 206 ? 3.049 -9.727 -9.188 1 40 206 SER A C 1
ATOM 1539 O O . SER A 1 206 ? 2.617 -9.234 -8.148 1 40 206 SER A O 1
ATOM 1541 N N . ALA A 1 207 ? 2.285 -9.5 -10.172 1 44.88 207 ALA A N 1
ATOM 1542 C CA . ALA A 1 207 ? 0.919 -9.945 -9.906 1 44.88 207 ALA A CA 1
ATOM 1543 C C . ALA A 1 207 ? 0.88 -11.422 -9.539 1 44.88 207 ALA A C 1
ATOM 1545 O O . ALA A 1 207 ? 1.513 -12.25 -10.203 1 44.88 207 ALA A O 1
ATOM 1546 N N . VAL A 1 208 ? 0.739 -11.703 -8.258 1 48.25 208 VAL A N 1
ATOM 1547 C CA . VAL A 1 208 ? 0.596 -13.07 -7.781 1 48.25 208 VAL A CA 1
ATOM 1548 C C . VAL A 1 208 ? -0.883 -13.406 -7.598 1 48.25 208 VAL A C 1
ATOM 1550 O O . VAL A 1 208 ? -1.674 -12.547 -7.199 1 48.25 208 VAL A O 1
ATOM 1553 N N . GLY A 1 209 ? -1.358 -14.305 -8.312 1 55.03 209 GLY A N 1
ATOM 1554 C CA . GLY A 1 209 ? -2.703 -14.766 -8.008 1 55.03 209 GLY A CA 1
ATOM 1555 C C . GLY A 1 209 ? -2.92 -16.234 -8.367 1 55.03 209 GLY A C 1
ATOM 1556 O O . GLY A 1 209 ? -2.035 -16.875 -8.938 1 55.03 209 GLY A O 1
ATOM 1557 N N . PRO A 1 210 ? -3.963 -16.766 -7.848 1 58.44 210 PRO A N 1
ATOM 1558 C CA . PRO A 1 210 ? -4.312 -18.156 -8.172 1 58.44 210 PRO A CA 1
ATOM 1559 C C . PRO A 1 210 ? -4.711 -18.328 -9.633 1 58.44 210 PRO A C 1
ATOM 1561 O O . PRO A 1 210 ? -5.211 -17.406 -10.258 1 58.44 210 PRO A O 1
ATOM 1564 N N . MET A 1 211 ? -4.234 -19.344 -10.18 1 65.38 211 MET A N 1
ATOM 1565 C CA . MET A 1 211 ? -4.723 -19.844 -11.461 1 65.38 211 MET A CA 1
ATOM 1566 C C . MET A 1 211 ? -5.539 -21.125 -11.273 1 65.38 211 MET A C 1
ATOM 1568 O O . MET A 1 211 ? -5.215 -21.953 -10.422 1 65.38 211 MET A O 1
ATOM 1572 N N . ALA A 1 212 ? -6.703 -21.109 -11.883 1 66.81 212 ALA A N 1
ATOM 1573 C CA . ALA A 1 212 ? -7.551 -22.297 -11.781 1 66.81 212 ALA A CA 1
ATOM 1574 C C . ALA A 1 212 ? -8.133 -22.672 -13.141 1 66.81 212 ALA A C 1
ATOM 1576 O O . ALA A 1 212 ? -8.164 -21.844 -14.062 1 66.81 212 ALA A O 1
ATOM 1577 N N . LYS A 1 213 ? -8.516 -23.828 -13.25 1 73.06 213 LYS A N 1
ATOM 1578 C CA . LYS A 1 213 ? -9.164 -24.297 -14.469 1 73.06 213 LYS A CA 1
ATOM 1579 C C . LYS A 1 213 ? -10.609 -23.828 -14.539 1 73.06 213 LYS A C 1
ATOM 1581 O O . LYS A 1 213 ? -11.188 -23.734 -15.625 1 73.06 213 LYS A O 1
ATOM 1586 N N . SER A 1 214 ? -11.109 -23.609 -13.352 1 81.94 214 SER A N 1
ATOM 1587 C CA . SER A 1 214 ? -12.484 -23.125 -13.32 1 81.94 214 SER A CA 1
ATOM 1588 C C . SER A 1 214 ? -12.594 -21.797 -12.602 1 81.94 214 SER A C 1
ATOM 1590 O O . SER A 1 214 ? -11.875 -21.547 -11.633 1 81.94 214 SER A O 1
ATOM 1592 N N . LEU A 1 215 ? -13.523 -21.016 -13.148 1 85.81 215 LEU A N 1
ATOM 1593 C CA . LEU A 1 215 ? -13.789 -19.719 -12.531 1 85.81 215 LEU A CA 1
ATOM 1594 C C . LEU A 1 215 ? -14.289 -19.891 -11.102 1 85.81 215 LEU A C 1
ATOM 1596 O O . LEU A 1 215 ? -13.922 -19.109 -10.219 1 85.81 215 LEU A O 1
ATOM 1600 N N . SER A 1 216 ? -15.055 -20.922 -10.914 1 88.44 216 SER A N 1
ATOM 1601 C CA . SER A 1 216 ? -15.586 -21.188 -9.578 1 88.44 216 SER A CA 1
ATOM 1602 C C . SER A 1 216 ? -14.461 -21.453 -8.578 1 88.44 216 SER A C 1
ATOM 1604 O O . SER A 1 216 ? -14.469 -20.922 -7.465 1 88.44 216 SER A O 1
ATOM 1606 N N . SER A 1 217 ? -13.469 -22.266 -8.938 1 88.31 217 SER A N 1
ATOM 1607 C CA . SER A 1 217 ? -12.328 -22.547 -8.07 1 88.31 217 SER A CA 1
ATOM 1608 C C . SER A 1 217 ? -11.516 -21.297 -7.781 1 88.31 217 SER A C 1
ATOM 1610 O O . SER A 1 217 ? -11.086 -21.078 -6.645 1 88.31 217 SER A O 1
ATOM 1612 N N . LEU A 1 218 ? -11.359 -20.453 -8.812 1 88.44 218 LEU A N 1
ATOM 1613 C CA . LEU A 1 218 ? -10.617 -19.219 -8.648 1 88.44 218 LEU A CA 1
ATOM 1614 C C . LEU A 1 218 ? -11.305 -18.297 -7.641 1 88.44 218 LEU A C 1
ATOM 1616 O O . LEU A 1 218 ? -10.648 -17.734 -6.766 1 88.44 218 LEU A O 1
ATOM 1620 N N . THR A 1 219 ? -12.602 -18.203 -7.785 1 91.25 219 THR A N 1
ATOM 1621 C CA . THR A 1 219 ? -13.383 -17.344 -6.906 1 91.25 219 THR A CA 1
ATOM 1622 C C . THR A 1 219 ? -13.336 -17.844 -5.469 1 91.25 219 THR A C 1
ATOM 1624 O O . THR A 1 219 ? -13.078 -17.078 -4.539 1 91.25 219 THR A O 1
ATOM 1627 N N . VAL A 1 220 ? -13.477 -19.172 -5.305 1 92.19 220 VAL A N 1
ATOM 1628 C CA . VAL A 1 220 ? -13.508 -19.766 -3.973 1 92.19 220 VAL A CA 1
ATOM 1629 C C . VAL A 1 220 ? -12.156 -19.578 -3.295 1 92.19 220 VAL A C 1
ATOM 1631 O O . VAL A 1 220 ? -12.086 -19.156 -2.139 1 92.19 220 VAL A O 1
ATOM 1634 N N . VAL A 1 221 ? -11.078 -19.859 -3.957 1 90.69 221 VAL A N 1
ATOM 1635 C CA . VAL A 1 221 ? -9.742 -19.797 -3.377 1 90.69 221 VAL A CA 1
ATOM 1636 C C . VAL A 1 221 ? -9.391 -18.344 -3.041 1 90.69 221 VAL A C 1
ATOM 1638 O O . VAL A 1 221 ? -8.867 -18.062 -1.962 1 90.69 221 VAL A O 1
ATOM 1641 N N . THR A 1 222 ? -9.711 -17.391 -3.975 1 91.88 222 THR A N 1
ATOM 1642 C CA . THR A 1 222 ? -9.445 -15.984 -3.729 1 91.88 222 THR A CA 1
ATOM 1643 C C . THR A 1 222 ? -10.195 -15.5 -2.49 1 91.88 222 THR A C 1
ATOM 1645 O O . THR A 1 222 ? -9.617 -14.828 -1.631 1 91.88 222 THR A O 1
ATOM 1648 N N . LYS A 1 223 ? -11.461 -15.883 -2.398 1 94.81 223 LYS A N 1
ATOM 1649 C CA . LYS A 1 223 ? -12.289 -15.5 -1.255 1 94.81 223 LYS A CA 1
ATOM 1650 C C . LYS A 1 223 ? -11.711 -16.062 0.045 1 94.81 223 LYS A C 1
ATOM 1652 O O . LYS A 1 223 ? -11.602 -15.336 1.04 1 94.81 223 LYS A O 1
ATOM 1657 N N . LEU A 1 224 ? -11.32 -17.297 0.038 1 94.38 224 LEU A N 1
ATOM 1658 C CA . LEU A 1 224 ? -10.812 -17.953 1.238 1 94.38 224 LEU A CA 1
ATOM 1659 C C . LEU A 1 224 ? -9.492 -17.328 1.682 1 94.38 224 LEU A C 1
ATOM 1661 O O . LEU A 1 224 ? -9.266 -17.125 2.877 1 94.38 224 LEU A O 1
ATOM 1665 N N . VAL A 1 225 ? -8.641 -17.016 0.745 1 93.12 225 VAL A N 1
ATOM 1666 C CA . VAL A 1 225 ? -7.344 -16.422 1.06 1 93.12 225 VAL A CA 1
ATOM 1667 C C . VAL A 1 225 ? -7.543 -15.047 1.695 1 93.12 225 VAL A C 1
ATOM 1669 O O . VAL A 1 225 ? -6.918 -14.727 2.709 1 93.12 225 VAL A O 1
ATOM 1672 N N . ILE A 1 226 ? -8.422 -14.219 1.136 1 94.31 226 ILE A N 1
ATOM 1673 C CA . ILE A 1 226 ? -8.695 -12.891 1.676 1 94.31 226 ILE A CA 1
ATOM 1674 C C . ILE A 1 226 ? -9.344 -13.023 3.051 1 94.31 226 ILE A C 1
ATOM 1676 O O . ILE A 1 226 ? -9 -12.281 3.979 1 94.31 226 ILE A O 1
ATOM 1680 N N . ALA A 1 227 ? -10.211 -14.008 3.211 1 96.06 227 ALA A N 1
ATOM 1681 C CA . ALA A 1 227 ? -10.93 -14.203 4.465 1 96.06 227 ALA A CA 1
ATOM 1682 C C . ALA A 1 227 ? -9.992 -14.656 5.574 1 96.06 227 ALA A C 1
ATOM 1684 O O . ALA A 1 227 ? -10.289 -14.484 6.758 1 96.06 227 ALA A O 1
ATOM 1685 N N . ALA A 1 228 ? -8.906 -15.234 5.16 1 95.5 228 ALA A N 1
ATOM 1686 C CA . ALA A 1 228 ? -7.914 -15.672 6.137 1 95.5 228 ALA A CA 1
ATOM 1687 C C . ALA A 1 228 ? -7.141 -14.477 6.703 1 95.5 228 ALA A C 1
ATOM 1689 O O . ALA A 1 228 ? -6.277 -14.648 7.566 1 95.5 228 ALA A O 1
ATOM 1690 N N . GLU A 1 229 ? -7.379 -13.234 6.25 1 95.25 229 GLU A N 1
ATOM 1691 C CA . GLU A 1 229 ? -6.828 -11.984 6.75 1 95.25 229 GLU A CA 1
ATOM 1692 C C . GLU A 1 229 ? -5.305 -12 6.738 1 95.25 229 GLU A C 1
ATOM 1694 O O . GLU A 1 229 ? -4.668 -11.75 7.762 1 95.25 229 GLU A O 1
ATOM 1699 N N . PRO A 1 230 ? -4.727 -12.148 5.535 1 92.06 230 PRO A N 1
ATOM 1700 C CA . PRO A 1 230 ? -3.27 -12.258 5.434 1 92.06 230 PRO A CA 1
ATOM 1701 C C . PRO A 1 230 ? -2.551 -11.016 5.953 1 92.06 230 PRO A C 1
ATOM 1703 O O . PRO A 1 230 ? -1.372 -11.078 6.312 1 92.06 230 PRO A O 1
ATOM 1706 N N . TRP A 1 231 ? -3.17 -9.844 6.082 1 92.75 231 TRP A N 1
ATOM 1707 C CA . TRP A 1 231 ? -2.58 -8.609 6.578 1 92.75 231 TRP A CA 1
ATOM 1708 C C . TRP A 1 231 ? -2.225 -8.734 8.055 1 92.75 231 TRP A C 1
ATOM 1710 O O . TRP A 1 231 ? -1.469 -7.918 8.594 1 92.75 231 TRP A O 1
ATOM 1720 N N . THR A 1 232 ? -2.744 -9.711 8.766 1 92.88 232 THR A N 1
ATOM 1721 C CA . THR A 1 232 ? -2.412 -9.922 10.172 1 92.88 232 THR A CA 1
ATOM 1722 C C . THR A 1 232 ? -1.011 -10.508 10.312 1 92.88 232 THR A C 1
ATOM 1724 O O . THR A 1 232 ? -0.414 -10.438 11.391 1 92.88 232 THR A O 1
ATOM 1727 N N . ARG A 1 233 ? -0.506 -11.047 9.203 1 91.12 233 ARG A N 1
ATOM 1728 C CA . ARG A 1 233 ? 0.823 -11.648 9.234 1 91.12 233 ARG A CA 1
ATOM 1729 C C . ARG A 1 233 ? 1.812 -10.836 8.406 1 91.12 233 ARG A C 1
ATOM 1731 O O . ARG A 1 233 ? 3.012 -10.828 8.688 1 91.12 233 ARG A O 1
ATOM 1738 N N . ASP A 1 234 ? 1.355 -10.258 7.398 1 91.06 234 ASP A N 1
ATOM 1739 C CA . ASP A 1 234 ? 2.178 -9.438 6.508 1 91.06 234 ASP A CA 1
ATOM 1740 C C . ASP A 1 234 ? 1.814 -7.961 6.625 1 91.06 234 ASP A C 1
ATOM 1742 O O . ASP A 1 234 ? 0.823 -7.512 6.047 1 91.06 234 ASP A O 1
ATOM 1746 N N . PRO A 1 235 ? 2.664 -7.18 7.285 1 91.38 235 PRO A N 1
ATOM 1747 C CA . PRO A 1 235 ? 2.309 -5.785 7.551 1 91.38 235 PRO A CA 1
ATOM 1748 C C . PRO A 1 235 ? 2.316 -4.922 6.289 1 91.38 235 PRO A C 1
ATOM 1750 O O . PRO A 1 235 ? 1.897 -3.764 6.324 1 91.38 235 PRO A O 1
ATOM 1753 N N . GLN A 1 236 ? 2.752 -5.473 5.156 1 89.62 236 GLN A N 1
ATOM 1754 C CA . GLN A 1 236 ? 2.787 -4.703 3.914 1 89.62 236 GLN A CA 1
ATOM 1755 C C . GLN A 1 236 ? 1.421 -4.695 3.234 1 89.62 236 GLN A C 1
ATOM 1757 O O . GLN A 1 236 ? 1.185 -3.91 2.314 1 89.62 236 GLN A O 1
ATOM 1762 N N . LEU A 1 237 ? 0.516 -5.535 3.664 1 91.69 237 LEU A N 1
ATOM 1763 C CA . LEU A 1 237 ? -0.789 -5.664 3.023 1 91.69 237 LEU A CA 1
ATOM 1764 C C . LEU A 1 237 ? -1.834 -4.82 3.744 1 91.69 237 LEU A C 1
ATOM 1766 O O . LEU A 1 237 ? -1.871 -4.789 4.977 1 91.69 237 LEU A O 1
ATOM 1770 N N . PRO A 1 238 ? -2.635 -4.078 2.992 1 94.06 238 PRO A N 1
ATOM 1771 C CA . PRO A 1 238 ? -3.748 -3.375 3.635 1 94.06 238 PRO A CA 1
ATOM 1772 C C . PRO A 1 238 ? -4.859 -4.316 4.094 1 94.06 238 PRO A C 1
ATOM 1774 O O . PRO A 1 238 ? -5.113 -5.336 3.443 1 94.06 238 PRO A O 1
ATOM 1777 N N . PRO A 1 239 ? -5.52 -3.994 5.16 1 95.56 239 PRO A N 1
ATOM 1778 C CA . PRO A 1 239 ? -6.582 -4.848 5.695 1 95.56 239 PRO A CA 1
ATOM 1779 C C . PRO A 1 239 ? -7.91 -4.664 4.965 1 95.56 239 PRO A C 1
ATOM 1781 O O . PRO A 1 239 ? -8.828 -4.031 5.492 1 95.56 239 PRO A O 1
ATOM 1784 N N . ILE A 1 240 ? -8.039 -5.246 3.816 1 95.94 240 ILE A N 1
ATOM 1785 C CA . ILE A 1 240 ? -9.25 -5.176 3.002 1 95.94 240 ILE A CA 1
ATOM 1786 C C . ILE A 1 240 ? -9.945 -6.535 2.992 1 95.94 240 ILE A C 1
ATOM 1788 O O . ILE A 1 240 ? -9.477 -7.477 2.348 1 95.94 240 ILE A O 1
ATOM 1792 N N . PRO A 1 241 ? -11.016 -6.66 3.684 1 96.44 241 PRO A N 1
ATOM 1793 C CA . PRO A 1 241 ? -11.742 -7.934 3.68 1 96.44 241 PRO A CA 1
ATOM 1794 C C . PRO A 1 241 ? -12.461 -8.195 2.357 1 96.44 241 PRO A C 1
ATOM 1796 O O . PRO A 1 241 ? -12.57 -7.301 1.52 1 96.44 241 PRO A O 1
ATOM 1799 N N . TRP A 1 242 ? -12.812 -9.445 2.162 1 96.88 242 TRP A N 1
ATOM 1800 C CA . TRP A 1 242 ? -13.648 -9.773 1.011 1 96.88 242 TRP A CA 1
ATOM 1801 C C . TRP A 1 242 ? -14.953 -8.992 1.038 1 96.88 242 TRP A C 1
ATOM 1803 O O . TRP A 1 242 ? -15.648 -8.969 2.055 1 96.88 242 TRP A O 1
ATOM 1813 N N . ARG A 1 243 ? -15.328 -8.359 -0.061 1 96.81 243 ARG A N 1
ATOM 1814 C CA . ARG A 1 243 ? -16.531 -7.531 -0.156 1 96.81 243 ARG A CA 1
ATOM 1815 C C . ARG A 1 243 ? -17.594 -8.203 -1.02 1 96.81 243 ARG A C 1
ATOM 1817 O O . ARG A 1 243 ? -17.672 -7.949 -2.223 1 96.81 243 ARG A O 1
ATOM 1824 N N . ASP A 1 244 ? -18.328 -8.984 -0.382 1 97.12 244 ASP A N 1
ATOM 1825 C CA . ASP A 1 244 ? -19.281 -9.859 -1.052 1 97.12 244 ASP A CA 1
ATOM 1826 C C . ASP A 1 244 ? -20.344 -9.055 -1.79 1 97.12 244 ASP A C 1
ATOM 1828 O O . ASP A 1 244 ? -20.844 -9.477 -2.838 1 97.12 244 ASP A O 1
ATOM 1832 N N . ASN A 1 245 ? -20.703 -7.926 -1.239 1 96.69 245 ASN A N 1
ATOM 1833 C CA . ASN A 1 245 ? -21.719 -7.086 -1.88 1 96.69 245 ASN A CA 1
ATOM 1834 C C . ASN A 1 245 ? -21.266 -6.641 -3.27 1 96.69 245 ASN A C 1
ATOM 1836 O O . ASN A 1 245 ? -22.078 -6.59 -4.199 1 96.69 245 ASN A O 1
ATOM 1840 N N . ILE A 1 246 ? -20.031 -6.332 -3.426 1 96.69 246 ILE A N 1
ATOM 1841 C CA . ILE A 1 246 ? -19.5 -5.914 -4.719 1 96.69 246 ILE A CA 1
ATOM 1842 C C . ILE A 1 246 ? -19.516 -7.09 -5.688 1 96.69 246 ILE A C 1
ATOM 1844 O O . ILE A 1 246 ? -19.938 -6.949 -6.84 1 96.69 246 ILE A O 1
ATOM 1848 N N . PHE A 1 247 ? -19.109 -8.328 -5.242 1 97.12 247 PHE A N 1
ATOM 1849 C CA . PHE A 1 247 ? -19.109 -9.531 -6.062 1 97.12 247 PHE A CA 1
ATOM 1850 C C . PHE A 1 247 ? -20.516 -9.844 -6.555 1 97.12 247 PHE A C 1
ATOM 1852 O O . PHE A 1 247 ? -20.734 -10.078 -7.75 1 97.12 247 PHE A O 1
ATOM 1859 N N . GLN A 1 248 ? -21.469 -9.789 -5.648 1 96.69 248 GLN A N 1
ATOM 1860 C CA . GLN A 1 248 ? -22.859 -10.109 -5.988 1 96.69 248 GLN A CA 1
ATOM 1861 C C . GLN A 1 248 ? -23.438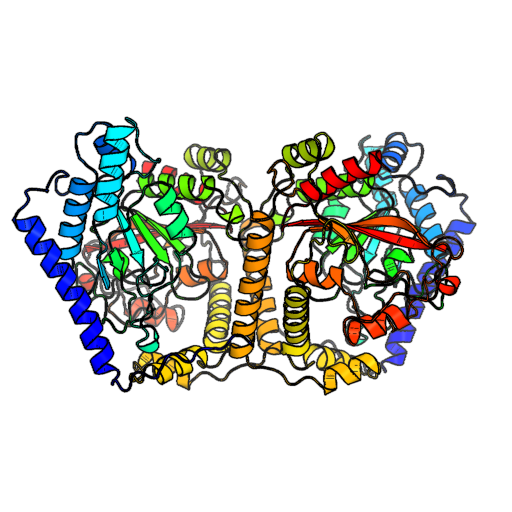 -9.078 -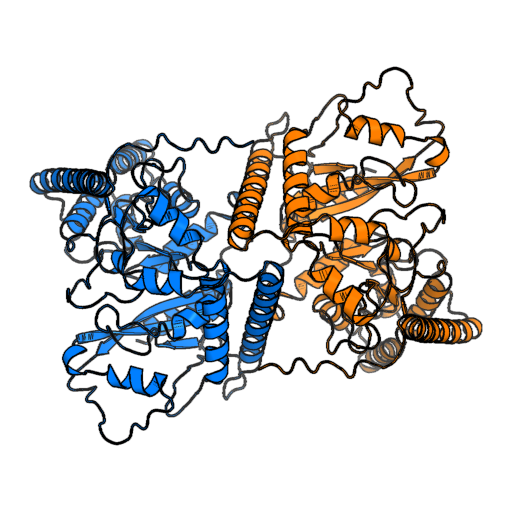6.949 1 96.69 248 GLN A C 1
ATOM 1863 O O . GLN A 1 248 ? -24.141 -9.438 -7.902 1 96.69 248 GLN A O 1
ATOM 1868 N N . ASP A 1 249 ? -23.125 -7.848 -6.691 1 96.44 249 ASP A N 1
ATOM 1869 C CA . ASP A 1 249 ? -23.641 -6.777 -7.547 1 96.44 249 ASP A CA 1
ATOM 1870 C C . ASP A 1 249 ? -23.172 -6.965 -8.992 1 96.44 249 ASP A C 1
ATOM 1872 O O . ASP A 1 249 ? -24 -6.969 -9.914 1 96.44 249 ASP A O 1
ATOM 1876 N N . LEU A 1 250 ? -21.922 -7.199 -9.188 1 95.62 250 LEU A N 1
ATOM 1877 C CA . LEU A 1 250 ? -21.375 -7.297 -10.531 1 95.62 250 LEU A CA 1
ATOM 1878 C C . LEU A 1 250 ? -21.766 -8.617 -11.188 1 95.62 250 LEU A C 1
ATOM 1880 O O . LEU A 1 250 ? -21.766 -8.727 -12.414 1 95.62 250 LEU A O 1
ATOM 1884 N N . SER A 1 251 ? -22.141 -9.617 -10.375 1 94.75 251 SER A N 1
ATOM 1885 C CA . SER A 1 251 ? -22.484 -10.922 -10.922 1 94.75 251 SER A CA 1
ATOM 1886 C C . SER A 1 251 ? -23.953 -10.969 -11.352 1 94.75 251 SER A C 1
ATOM 1888 O O . SER A 1 251 ? -24.359 -11.906 -12.039 1 94.75 251 SER A O 1
ATOM 1890 N N . THR A 1 252 ? -24.75 -9.953 -10.992 1 92.62 252 THR A N 1
ATOM 1891 C CA . THR A 1 252 ? -26.188 -10.109 -11.195 1 92.62 252 THR A CA 1
ATOM 1892 C C . THR A 1 252 ? -26.734 -8.961 -12.031 1 92.62 252 THR A C 1
ATOM 1894 O O . THR A 1 252 ? -27.656 -9.156 -12.836 1 92.62 252 THR A O 1
ATOM 1897 N N . ARG A 1 253 ? -26.172 -7.828 -11.953 1 92.62 253 ARG A N 1
ATOM 1898 C CA . ARG A 1 253 ? -26.75 -6.695 -12.672 1 92.62 253 ARG A CA 1
ATOM 1899 C C . ARG A 1 253 ? -26.078 -6.52 -14.031 1 92.62 253 ARG A C 1
ATOM 1901 O O . ARG A 1 253 ? -24.969 -6.992 -14.25 1 92.62 253 ARG A O 1
ATOM 1908 N N . PRO A 1 254 ? -26.797 -5.789 -14.93 1 91.5 254 PRO A N 1
ATOM 1909 C CA . PRO A 1 254 ? -26.156 -5.473 -16.219 1 91.5 254 PRO A CA 1
ATOM 1910 C C . PRO A 1 254 ? -24.859 -4.66 -16.047 1 91.5 254 PRO A C 1
ATOM 1912 O O . PRO A 1 254 ? -24.797 -3.789 -15.172 1 91.5 254 PRO A O 1
ATOM 1915 N N . LEU A 1 255 ? -23.922 -4.98 -16.891 1 93.56 255 LEU A N 1
ATOM 1916 C CA . LEU A 1 255 ? -22.594 -4.363 -16.766 1 93.56 255 LEU A CA 1
ATOM 1917 C C . LEU A 1 255 ? -22.344 -3.377 -17.891 1 93.56 255 LEU A C 1
ATOM 1919 O O . LEU A 1 255 ? -22.844 -3.564 -19 1 93.56 255 LEU A O 1
ATOM 1923 N N . VAL A 1 256 ? -21.672 -2.332 -17.594 1 92.94 256 VAL A N 1
ATOM 1924 C CA . VAL A 1 256 ? -21.062 -1.481 -18.609 1 92.94 256 VAL A CA 1
ATOM 1925 C C . VAL A 1 256 ? -19.609 -1.915 -18.828 1 92.94 256 VAL A C 1
ATOM 1927 O O . VAL A 1 256 ? -18.766 -1.781 -17.938 1 92.94 256 VAL A O 1
ATOM 1930 N N . ILE A 1 257 ? -19.297 -2.484 -19.984 1 90.06 257 ILE A N 1
ATOM 1931 C CA . ILE A 1 257 ? -17.984 -3.053 -20.297 1 90.06 257 ILE A CA 1
ATOM 1932 C C . ILE A 1 257 ? -17.266 -2.158 -21.297 1 90.06 257 ILE A C 1
ATOM 1934 O O . ILE A 1 257 ? -17.781 -1.859 -22.375 1 90.06 257 ILE A O 1
ATOM 1938 N N . GLY A 1 258 ? -16.094 -1.654 -20.781 1 84.12 258 GLY A N 1
ATOM 1939 C CA . GLY A 1 258 ? -15.227 -0.939 -21.703 1 84.12 258 GLY A CA 1
ATOM 1940 C C . GLY A 1 258 ? -14.359 -1.86 -22.531 1 84.12 258 GLY A C 1
ATOM 1941 O O . GLY A 1 258 ? -13.867 -2.879 -22.047 1 84.12 258 GLY A O 1
ATOM 1942 N N . THR A 1 259 ? -14.258 -1.659 -23.859 1 78.62 259 THR A N 1
ATOM 1943 C CA . THR A 1 259 ? -13.391 -2.449 -24.734 1 78.62 259 THR A CA 1
ATOM 1944 C C . THR A 1 259 ? -12.344 -1.564 -25.391 1 78.62 259 THR A C 1
ATOM 1946 O O . THR A 1 259 ? -12.531 -0.353 -25.516 1 78.62 259 THR A O 1
ATOM 1949 N N . MET A 1 260 ? -11.062 -2.045 -25.406 1 60.16 260 MET A N 1
ATOM 1950 C CA . MET A 1 260 ? -9.992 -1.291 -26.062 1 60.16 260 MET A CA 1
ATOM 1951 C C . MET A 1 260 ? -9.914 -1.626 -27.547 1 60.16 260 MET A C 1
ATOM 1953 O O . MET A 1 260 ? -9 -2.322 -27.984 1 60.16 260 MET A O 1
ATOM 1957 N N . LEU A 1 261 ? -10.906 -2.102 -28.281 1 48.38 261 LEU A N 1
ATOM 1958 C CA . LEU A 1 261 ? -10.867 -2.572 -29.656 1 48.38 261 LEU A CA 1
ATOM 1959 C C . LEU A 1 261 ? -10.312 -1.499 -30.578 1 48.38 261 LEU A C 1
ATOM 1961 O O . LEU A 1 261 ? -10.602 -0.313 -30.406 1 48.38 261 LEU A O 1
ATOM 1965 N N . ASP A 1 262 ? -9.148 -1.659 -31.141 1 40.34 262 ASP A N 1
ATOM 1966 C CA . ASP A 1 262 ? -8.742 -0.881 -32.312 1 40.34 262 ASP A CA 1
ATOM 1967 C C . ASP A 1 262 ? -9.93 -0.616 -33.25 1 40.34 262 ASP A C 1
ATOM 1969 O O . ASP A 1 262 ? -9.93 0.354 -34 1 40.34 262 ASP A O 1
ATOM 1973 N N . GLY A 1 263 ? -10.461 -1.688 -33.938 1 37.62 263 GLY A N 1
ATOM 1974 C CA . GLY A 1 263 ? -11.219 -1.475 -35.156 1 37.62 263 GLY A CA 1
ATOM 1975 C C . GLY A 1 263 ? -12.406 -0.545 -34.969 1 37.62 263 GLY A C 1
ATOM 1976 O O . GLY A 1 263 ? -12.406 0.292 -34.062 1 37.62 263 GLY A O 1
ATOM 1977 N N . GLY A 1 264 ? -13.781 -0.966 -35.188 1 33.22 264 GLY A N 1
ATOM 1978 C CA . GLY A 1 264 ? -15.039 -0.237 -35.25 1 33.22 264 GLY A CA 1
ATOM 1979 C C . GLY A 1 264 ? -15.398 0.449 -33.938 1 33.22 264 GLY A C 1
ATOM 1980 O O . GLY A 1 264 ? -15.484 1.678 -33.906 1 33.22 264 GLY A O 1
ATOM 1981 N N . ALA A 1 265 ? -16.281 -0.168 -33.031 1 30.77 265 ALA A N 1
ATOM 1982 C CA . ALA A 1 265 ? -16.953 0.561 -31.953 1 30.77 265 ALA A CA 1
ATOM 1983 C C . ALA A 1 265 ? -15.93 1.136 -30.969 1 30.77 265 ALA A C 1
ATOM 1985 O O . ALA A 1 265 ? -15.297 2.156 -31.25 1 30.77 265 ALA A O 1
ATOM 1986 N N . VAL A 1 266 ? -16.125 0.751 -29.422 1 32.03 266 VAL A N 1
ATOM 1987 C CA . VAL A 1 266 ? -15.727 1.495 -28.234 1 32.03 266 VAL A CA 1
ATOM 1988 C C . VAL A 1 266 ? -14.211 1.427 -28.078 1 32.03 266 VAL A C 1
ATOM 1990 O O . VAL A 1 266 ? -13.641 0.345 -27.891 1 32.03 266 VAL A O 1
ATOM 1993 N N . ARG A 1 267 ? -13.398 2.129 -28.75 1 34.12 267 ARG A N 1
ATOM 1994 C CA . ARG A 1 267 ? -11.992 2.471 -28.578 1 34.12 267 ARG A CA 1
ATOM 1995 C C . ARG A 1 267 ? -11.664 2.703 -27.109 1 34.12 267 ARG A C 1
ATOM 1997 O O . ARG A 1 267 ? -12.125 3.674 -26.5 1 34.12 267 ARG A O 1
ATOM 2004 N N . VAL A 1 268 ? -11.852 1.94 -26.234 1 36.28 268 VAL A N 1
ATOM 2005 C CA . VAL A 1 268 ? -11.195 2.326 -24.984 1 36.28 268 VAL A CA 1
ATOM 2006 C C . VAL A 1 268 ? -9.75 2.713 -25.266 1 36.28 268 VAL A C 1
ATOM 2008 O O . VAL A 1 268 ? -8.883 1.844 -25.422 1 36.28 268 VAL A O 1
ATOM 2011 N N . HIS A 1 269 ? -9.32 3.191 -26.469 1 33.31 269 HIS A N 1
ATOM 2012 C CA . HIS A 1 269 ? -7.965 3.688 -26.688 1 33.31 269 HIS A CA 1
ATOM 2013 C C . HIS A 1 269 ? -7.496 4.547 -25.516 1 33.31 269 HIS A C 1
ATOM 2015 O O . HIS A 1 269 ? -7.977 5.668 -25.344 1 33.31 269 HIS A O 1
ATOM 2021 N N . PRO A 1 270 ? -7.418 4.234 -24.406 1 38.06 270 PRO A N 1
ATOM 2022 C CA . PRO A 1 270 ? -6.477 5.285 -24.031 1 38.06 270 PRO A CA 1
ATOM 2023 C C . PRO A 1 270 ? -5.461 5.602 -25.125 1 38.06 270 PRO A C 1
ATOM 2025 O O . PRO A 1 270 ? -5.133 4.73 -25.938 1 38.06 270 PRO A O 1
ATOM 2028 N N . PRO A 1 271 ? -5.359 6.668 -25.734 1 38.97 271 PRO A N 1
ATOM 2029 C CA . PRO A 1 271 ? -4.383 6.902 -26.797 1 38.97 271 PRO A CA 1
ATOM 2030 C C . PRO A 1 271 ? -3.125 6.055 -26.641 1 38.97 271 PRO A C 1
ATOM 2032 O O . PRO A 1 271 ? -2.643 5.855 -25.531 1 38.97 271 PRO A O 1
ATOM 2035 N N . ILE A 1 272 ? -2.936 4.98 -27.562 1 42.31 272 ILE A N 1
ATOM 2036 C CA . ILE A 1 272 ? -1.707 4.223 -27.781 1 42.31 272 ILE A CA 1
ATOM 2037 C C . ILE A 1 272 ? -0.522 4.984 -27.188 1 42.31 272 ILE A C 1
ATOM 2039 O O . ILE A 1 272 ? 0.378 4.383 -26.594 1 42.31 272 ILE A O 1
ATOM 2043 N N . LYS A 1 273 ? -0.774 6.23 -27.359 1 45.78 273 LYS A N 1
ATOM 2044 C CA . LYS A 1 273 ? 0.331 7.055 -26.875 1 45.78 273 LYS A CA 1
ATOM 2045 C C . LYS A 1 273 ? 0.512 6.902 -25.359 1 45.78 273 LYS A C 1
ATOM 2047 O O . LYS A 1 273 ? 1.641 6.887 -24.859 1 45.78 273 LYS A O 1
ATOM 2052 N N . ARG A 1 274 ? -0.582 6.676 -24.688 1 51.47 274 ARG A N 1
ATOM 2053 C CA . ARG A 1 274 ? -0.428 6.559 -23.234 1 51.47 274 ARG A CA 1
ATOM 2054 C C . ARG A 1 274 ? 0.144 5.199 -22.859 1 51.47 274 ARG A C 1
ATOM 2056 O O . ARG A 1 274 ? 0.922 5.09 -21.906 1 51.47 274 ARG A O 1
ATOM 2063 N N . ASN A 1 275 ? -0.156 4.223 -23.688 1 60.78 275 ASN A N 1
ATOM 2064 C CA . ASN A 1 275 ? 0.416 2.904 -23.422 1 60.78 275 ASN A CA 1
ATOM 2065 C C . ASN A 1 275 ? 1.923 2.891 -23.672 1 60.78 275 ASN A C 1
ATOM 2067 O O . ASN A 1 275 ? 2.664 2.227 -22.938 1 60.78 275 ASN A O 1
ATOM 2071 N N . SER A 1 276 ? 2.148 3.746 -24.672 1 59.75 276 SER A N 1
ATOM 2072 C CA . SER A 1 276 ? 3.576 3.83 -24.953 1 59.75 276 SER A CA 1
ATOM 2073 C C . SER A 1 276 ? 4.344 4.445 -23.797 1 59.75 276 SER A C 1
ATOM 2075 O O . SER A 1 276 ? 5.461 4.02 -23.484 1 59.75 276 SER A O 1
ATOM 2077 N N . LYS A 1 277 ? 3.703 5.387 -23.094 1 67.5 277 LYS A N 1
ATOM 2078 C CA . LYS A 1 277 ? 4.363 6.012 -21.938 1 67.5 277 LYS A CA 1
ATOM 2079 C C . LYS A 1 277 ? 4.523 5.023 -20.797 1 67.5 277 LYS A C 1
ATOM 2081 O O . LYS A 1 277 ? 5.566 4.992 -20.141 1 67.5 277 LYS A O 1
ATOM 2086 N N . CYS A 1 278 ? 3.504 4.156 -20.656 1 71.56 278 CYS A N 1
ATOM 2087 C CA . CYS A 1 278 ? 3.566 3.148 -19.609 1 71.56 278 CYS A CA 1
ATOM 2088 C C . CYS A 1 278 ? 4.703 2.166 -19.859 1 71.56 278 CYS A C 1
ATOM 2090 O O . CYS A 1 278 ? 5.484 1.868 -18.953 1 71.56 278 CYS A O 1
ATOM 2092 N N . ILE A 1 279 ? 4.758 1.839 -21.078 1 66.38 279 ILE A N 1
ATOM 2093 C CA . ILE A 1 279 ? 5.75 0.837 -21.453 1 66.38 279 ILE A CA 1
ATOM 2094 C C . ILE A 1 279 ? 7.156 1.419 -21.297 1 66.38 279 ILE A C 1
ATOM 2096 O O . ILE A 1 279 ? 8.047 0.76 -20.766 1 66.38 279 ILE A O 1
ATOM 2100 N N . LYS A 1 280 ? 7.293 2.646 -21.734 1 70.31 280 LYS A N 1
ATOM 2101 C CA . LYS A 1 280 ? 8.594 3.297 -21.625 1 70.31 280 LYS A CA 1
ATOM 2102 C C . LYS A 1 280 ? 9.031 3.42 -20.156 1 70.31 280 LYS A C 1
ATOM 2104 O O . LYS A 1 280 ? 10.172 3.115 -19.828 1 70.31 280 LYS A O 1
ATOM 2109 N N . VAL A 1 281 ? 8.156 3.846 -19.328 1 75.75 281 VAL A N 1
ATOM 2110 C CA . VAL A 1 281 ? 8.477 4.016 -17.922 1 75.75 281 VAL A CA 1
ATOM 2111 C C . VAL A 1 281 ? 8.781 2.656 -17.281 1 75.75 281 VAL A C 1
ATOM 2113 O O . VAL A 1 281 ? 9.711 2.527 -16.484 1 75.75 281 VAL A O 1
ATOM 2116 N N . MET A 1 282 ? 8.07 1.665 -17.656 1 76.56 282 MET A N 1
ATOM 2117 C CA . MET A 1 282 ? 8.32 0.325 -17.125 1 76.56 282 MET A CA 1
ATOM 2118 C C . MET A 1 282 ? 9.695 -0.18 -17.547 1 76.56 282 MET A C 1
ATOM 2120 O O . MET A 1 282 ? 10.406 -0.796 -16.75 1 76.56 282 MET A O 1
ATOM 2124 N N . ASP A 1 283 ? 9.977 0.068 -18.75 1 71.81 283 ASP A N 1
ATOM 2125 C CA . ASP A 1 283 ? 11.289 -0.339 -19.25 1 71.81 283 ASP A CA 1
ATOM 2126 C C . ASP A 1 283 ? 12.406 0.369 -18.484 1 71.81 283 ASP A C 1
ATOM 2128 O O . ASP A 1 283 ? 13.445 -0.229 -18.188 1 71.81 283 ASP A O 1
ATOM 2132 N N . GLU A 1 284 ? 12.195 1.592 -18.203 1 77.12 284 GLU A N 1
ATOM 2133 C CA . GLU A 1 284 ? 13.172 2.342 -17.422 1 77.12 284 GLU A CA 1
ATOM 2134 C C . GLU A 1 284 ? 13.32 1.75 -16.016 1 77.12 284 GLU A C 1
ATOM 2136 O O . GLU A 1 284 ? 14.422 1.705 -15.469 1 77.12 284 GLU A O 1
ATOM 2141 N N . TYR A 1 285 ? 12.273 1.241 -15.43 1 79.81 285 TYR A N 1
ATOM 2142 C CA . TYR A 1 285 ? 12.328 0.6 -14.117 1 79.81 285 TYR A CA 1
ATOM 2143 C C . TYR A 1 285 ? 13.156 -0.676 -14.172 1 79.81 285 TYR A C 1
ATOM 2145 O O . TYR A 1 285 ? 13.977 -0.925 -13.281 1 79.81 285 TYR A O 1
ATOM 2153 N N . TYR A 1 286 ? 12.984 -1.394 -15.242 1 74.88 286 TYR A N 1
ATOM 2154 C CA . TYR A 1 286 ? 13.68 -2.67 -15.367 1 74.88 286 TYR A CA 1
ATOM 2155 C C . TYR A 1 286 ? 15.18 -2.463 -15.469 1 74.88 286 TYR A C 1
ATOM 2157 O O . TYR A 1 286 ? 15.961 -3.301 -15.016 1 74.88 286 TYR A O 1
ATOM 2165 N N . ALA A 1 287 ? 15.531 -1.328 -16 1 79.69 287 ALA A N 1
ATOM 2166 C CA . ALA A 1 287 ? 16.953 -1.083 -16.25 1 79.69 287 ALA A CA 1
ATOM 2167 C C . ALA A 1 287 ? 17.516 -0.096 -15.242 1 79.69 287 ALA A C 1
ATOM 2169 O O . ALA A 1 287 ? 18.641 0.384 -15.406 1 79.69 287 ALA A O 1
ATOM 2170 N N . ALA A 1 288 ? 16.719 0.21 -14.211 1 87.19 288 ALA A N 1
ATOM 2171 C CA . ALA A 1 288 ? 17.078 1.311 -13.32 1 87.19 288 ALA A CA 1
ATOM 2172 C C . ALA A 1 288 ? 18.422 1.047 -12.633 1 87.19 288 ALA A C 1
ATOM 2174 O O . ALA A 1 288 ? 19.172 1.979 -12.367 1 87.19 288 ALA A O 1
ATOM 2175 N N . ASP A 1 289 ? 18.734 -0.25 -12.375 1 89.88 289 ASP A N 1
ATOM 2176 C CA . ASP A 1 289 ? 19.984 -0.582 -11.688 1 89.88 289 ASP A CA 1
ATOM 2177 C C . ASP A 1 289 ? 21.094 -0.901 -12.695 1 89.88 289 ASP A C 1
ATOM 2179 O O . ASP A 1 289 ? 22.172 -1.347 -12.305 1 89.88 289 ASP A O 1
ATOM 2183 N N . GLY A 1 290 ? 20.781 -0.822 -14.008 1 88.44 290 GLY A N 1
ATOM 2184 C CA . GLY A 1 290 ? 21.75 -1.123 -15.047 1 88.44 290 GLY A CA 1
ATOM 2185 C C . GLY A 1 290 ? 22.062 -2.602 -15.164 1 88.44 290 GLY A C 1
ATOM 2186 O O . GLY A 1 290 ? 23.156 -2.979 -15.594 1 88.44 290 GLY A O 1
ATOM 2187 N N . GLY A 1 291 ? 21.188 -3.43 -14.625 1 87.19 291 GLY A N 1
ATOM 2188 C CA . GLY A 1 291 ? 21.375 -4.867 -14.703 1 87.19 291 GLY A CA 1
ATOM 2189 C C . GLY A 1 291 ? 22.234 -5.414 -13.578 1 87.19 291 GLY A C 1
ATOM 2190 O O . GLY A 1 291 ? 22.625 -6.586 -13.602 1 87.19 291 GLY A O 1
ATOM 2191 N N . GLU A 1 292 ? 22.547 -4.602 -12.633 1 89.5 292 GLU A N 1
ATOM 2192 C CA . GLU A 1 292 ? 23.438 -4.996 -11.555 1 89.5 292 GLU A CA 1
ATOM 2193 C C . GLU A 1 292 ? 22.891 -6.195 -10.781 1 89.5 292 GLU A C 1
ATOM 2195 O O . GLU A 1 292 ? 23.641 -7.113 -10.438 1 89.5 292 GLU A O 1
ATOM 2200 N N . ASP A 1 293 ? 21.641 -6.215 -10.461 1 87.44 293 ASP A N 1
ATOM 2201 C CA . ASP A 1 293 ? 21.031 -7.316 -9.734 1 87.44 293 ASP A CA 1
ATOM 2202 C C . ASP A 1 293 ? 21.25 -8.648 -10.445 1 87.44 293 ASP A C 1
ATOM 2204 O O . ASP A 1 293 ? 21.703 -9.617 -9.844 1 87.44 293 ASP A O 1
ATOM 2208 N N . ILE A 1 294 ? 21.016 -8.664 -11.727 1 86 294 ILE A N 1
ATOM 2209 C CA . ILE A 1 294 ? 21.172 -9.867 -12.547 1 86 294 ILE A CA 1
ATOM 2210 C C . ILE A 1 294 ? 22.641 -10.25 -12.625 1 86 294 ILE A C 1
ATOM 2212 O O . ILE A 1 294 ? 22.984 -11.422 -12.461 1 86 294 ILE A O 1
ATOM 2216 N N . ARG A 1 295 ? 23.516 -9.273 -12.805 1 89.69 295 ARG A N 1
ATOM 2217 C CA . ARG A 1 295 ? 24.938 -9.531 -12.906 1 89.69 295 ARG A CA 1
ATOM 2218 C C . ARG A 1 295 ? 25.469 -10.18 -11.633 1 89.69 295 ARG A C 1
ATOM 2220 O O . ARG A 1 295 ? 26.25 -11.141 -11.695 1 89.69 295 ARG A O 1
ATOM 2227 N N . ARG A 1 296 ? 25.094 -9.672 -10.555 1 89.56 296 ARG A N 1
ATOM 2228 C CA . ARG A 1 296 ? 25.547 -10.211 -9.281 1 89.56 296 ARG A CA 1
ATOM 2229 C C . ARG A 1 296 ? 25.094 -11.656 -9.094 1 89.56 296 ARG A C 1
ATOM 2231 O O . ARG A 1 296 ? 25.859 -12.508 -8.648 1 89.56 296 ARG A O 1
ATOM 2238 N N . ALA A 1 297 ? 23.828 -11.953 -9.43 1 87.88 297 ALA A N 1
ATOM 2239 C CA . ALA A 1 297 ? 23.281 -13.297 -9.281 1 87.88 297 ALA A CA 1
ATOM 2240 C C . ALA A 1 297 ? 23.984 -14.281 -10.211 1 87.88 297 ALA A C 1
ATOM 2242 O O . ALA A 1 297 ? 24.391 -15.359 -9.781 1 87.88 297 ALA A O 1
ATOM 2243 N N . VAL A 1 298 ? 24.141 -13.898 -11.453 1 88 298 VAL A N 1
ATOM 2244 C CA . VAL A 1 298 ? 24.766 -14.766 -12.445 1 88 298 VAL A CA 1
ATOM 2245 C C . VAL A 1 298 ? 26.234 -15 -12.094 1 88 298 VAL A C 1
ATOM 2247 O O . VAL A 1 298 ? 26.719 -16.125 -12.18 1 88 298 VAL A O 1
ATOM 2250 N N . THR A 1 299 ? 26.891 -13.969 -11.664 1 89.56 299 THR A N 1
ATOM 2251 C CA . THR A 1 299 ? 28.281 -14.086 -11.273 1 89.56 299 THR A CA 1
ATOM 2252 C C . THR A 1 299 ? 28.422 -14.992 -10.055 1 89.56 299 THR A C 1
ATOM 2254 O O . THR A 1 299 ? 29.328 -15.836 -10.008 1 89.56 299 THR A O 1
ATOM 2257 N N . ALA A 1 300 ? 27.562 -14.891 -9.164 1 90.12 300 ALA A N 1
ATOM 2258 C CA . ALA A 1 300 ? 27.594 -15.703 -7.949 1 90.12 300 ALA A CA 1
ATOM 2259 C C . ALA A 1 300 ? 27.375 -17.172 -8.273 1 90.12 300 ALA A C 1
ATOM 2261 O O . ALA A 1 300 ? 27.922 -18.047 -7.613 1 90.12 300 ALA A O 1
ATOM 2262 N N . GLY A 1 301 ? 26.562 -17.469 -9.273 1 89.75 301 GLY A N 1
ATOM 2263 C CA . GLY A 1 301 ? 26.312 -18.844 -9.68 1 89.75 301 GLY A CA 1
ATOM 2264 C C . GLY A 1 301 ? 27.375 -19.422 -10.586 1 89.75 301 GLY A C 1
ATOM 2265 O O . GLY A 1 301 ? 27.5 -20.641 -10.703 1 89.75 301 GLY A O 1
ATOM 2266 N N . GLY A 1 302 ? 28.031 -18.5 -11.227 1 89.25 302 GLY A N 1
ATOM 2267 C CA . GLY A 1 302 ? 29.109 -18.906 -12.109 1 89.25 302 GLY A CA 1
ATOM 2268 C C . GLY A 1 302 ? 28.625 -19.375 -13.469 1 89.25 302 GLY A C 1
ATOM 2269 O O . GLY A 1 302 ? 29.406 -19.875 -14.281 1 89.25 302 GLY A O 1
ATOM 2270 N N . GLU A 1 303 ? 27.344 -19.312 -13.758 1 89.69 303 GLU A N 1
ATOM 2271 C CA . GLU A 1 303 ? 26.781 -19.719 -15.039 1 89.69 303 GLU A CA 1
ATOM 2272 C C . GLU A 1 303 ? 27 -18.641 -16.109 1 89.69 303 GLU A C 1
ATOM 2274 O O . GLU A 1 303 ? 27.188 -17.469 -15.781 1 89.69 303 GLU A O 1
ATOM 2279 N N . PRO A 1 304 ? 26.984 -19.047 -17.375 1 87.94 304 PRO A N 1
ATOM 2280 C CA . PRO A 1 304 ? 27.047 -18.031 -18.422 1 87.94 304 PRO A CA 1
ATOM 2281 C C . PRO A 1 304 ? 25.719 -17.266 -18.594 1 87.94 304 PRO A C 1
ATOM 2283 O O . PRO A 1 304 ? 24.656 -17.797 -18.25 1 87.94 304 PRO A O 1
ATOM 2286 N N . PHE A 1 305 ? 25.859 -16.062 -19.078 1 85.75 305 PHE A N 1
ATOM 2287 C CA . PHE A 1 305 ? 24.656 -15.297 -19.391 1 85.75 305 PHE A CA 1
ATOM 2288 C C . PHE A 1 305 ? 23.906 -15.906 -20.578 1 85.75 305 PHE A C 1
ATOM 2290 O O . PHE A 1 305 ? 24.547 -16.344 -21.547 1 85.75 305 PHE A O 1
ATOM 2297 N N . VAL A 1 306 ? 22.578 -15.984 -20.422 1 76.88 306 VAL A N 1
ATOM 2298 C CA . VAL A 1 306 ? 21.766 -16.219 -21.609 1 76.88 306 VAL A CA 1
ATOM 2299 C C . VAL A 1 306 ? 21.812 -15 -22.531 1 76.88 306 VAL A C 1
ATOM 2301 O O . VAL A 1 306 ? 21.797 -13.859 -22.062 1 76.88 306 VAL A O 1
ATOM 2304 N N . SER A 1 307 ? 21.875 -15.188 -23.781 1 75.62 307 SER A N 1
ATOM 2305 C CA . SER A 1 307 ? 22.156 -14.141 -24.75 1 75.62 307 SER A CA 1
ATOM 2306 C C . SER A 1 307 ? 21.203 -12.961 -24.578 1 75.62 307 SER A C 1
ATOM 2308 O O . SER A 1 307 ? 21.641 -11.805 -24.562 1 75.62 307 SER A O 1
ATOM 2310 N N . GLN A 1 308 ? 19.891 -13.266 -24.484 1 69.5 308 GLN A N 1
ATOM 2311 C CA . GLN A 1 308 ? 18.906 -12.195 -24.359 1 69.5 308 GLN A CA 1
ATOM 2312 C C . GLN A 1 308 ? 19.094 -11.406 -23.062 1 69.5 308 GLN A C 1
ATOM 2314 O O . GLN A 1 308 ? 18.922 -10.188 -23.047 1 69.5 308 GLN A O 1
ATOM 2319 N N . ILE A 1 309 ? 19.5 -12.031 -22.062 1 76.12 309 ILE A N 1
ATOM 2320 C CA . ILE A 1 309 ? 19.703 -11.391 -20.766 1 76.12 309 ILE A CA 1
ATOM 2321 C C . ILE A 1 309 ? 21 -10.594 -20.781 1 76.12 309 ILE A C 1
ATOM 2323 O O . ILE A 1 309 ? 21.062 -9.492 -20.219 1 76.12 309 ILE A O 1
ATOM 2327 N N . GLN A 1 310 ? 21.969 -11.188 -21.469 1 81.75 310 GLN A N 1
ATOM 2328 C CA . GLN A 1 310 ? 23.25 -10.484 -21.578 1 81.75 310 GLN A CA 1
ATOM 2329 C C . GLN A 1 310 ? 23.078 -9.141 -22.281 1 81.75 310 GLN A C 1
ATOM 2331 O O . GLN A 1 310 ? 23.625 -8.125 -21.844 1 81.75 310 GLN A O 1
ATOM 2336 N N . ALA A 1 311 ? 22.359 -9.188 -23.328 1 77.06 311 ALA A N 1
ATOM 2337 C CA . ALA A 1 311 ? 22.109 -7.961 -24.078 1 77.06 311 ALA A CA 1
ATOM 2338 C C . ALA A 1 311 ? 21.438 -6.91 -23.203 1 77.06 311 ALA A C 1
ATOM 2340 O O . ALA A 1 311 ? 21.781 -5.727 -23.281 1 77.06 311 ALA A O 1
ATOM 2341 N N . PHE A 1 312 ? 20.562 -7.375 -22.484 1 76.94 312 PHE A N 1
ATOM 2342 C CA . PHE A 1 312 ? 19.844 -6.477 -21.578 1 76.94 312 PHE A CA 1
ATOM 2343 C C . PHE A 1 312 ? 20.781 -5.883 -20.531 1 76.94 312 PHE A C 1
ATOM 2345 O O . PHE A 1 312 ? 20.781 -4.672 -20.312 1 76.94 312 PHE A O 1
ATOM 2352 N N . VAL A 1 313 ? 21.594 -6.66 -19.906 1 83.75 313 VAL A N 1
ATOM 2353 C CA . VAL A 1 313 ? 22.5 -6.238 -18.844 1 83.75 313 VAL A CA 1
ATOM 2354 C C . VAL A 1 313 ? 23.578 -5.324 -19.406 1 83.75 313 VAL A C 1
ATOM 2356 O O . VAL A 1 313 ? 24 -4.363 -18.75 1 83.75 313 VAL A O 1
ATOM 2359 N N . ASP A 1 314 ? 23.938 -5.559 -20.578 1 84.12 314 ASP A N 1
ATOM 2360 C CA . ASP A 1 314 ? 25.031 -4.801 -21.172 1 84.12 314 ASP A CA 1
ATOM 2361 C C . ASP A 1 314 ? 24.578 -3.408 -21.594 1 84.12 314 ASP A C 1
ATOM 2363 O O . ASP A 1 314 ? 25.375 -2.471 -21.641 1 84.12 314 ASP A O 1
ATOM 2367 N N . ARG A 1 315 ? 23.328 -3.305 -21.938 1 75.94 315 ARG A N 1
ATOM 2368 C CA . ARG A 1 315 ? 22.797 -2.029 -22.406 1 75.94 315 ARG A CA 1
ATOM 2369 C C . ARG A 1 315 ? 22.5 -1.092 -21.25 1 75.94 315 ARG A C 1
ATOM 2371 O O . ARG A 1 315 ? 22.438 0.127 -21.422 1 75.94 315 ARG A O 1
ATOM 2378 N N . GLY A 1 316 ? 22.406 -1.601 -20.188 1 72 316 GLY A N 1
ATOM 2379 C CA . GLY A 1 316 ? 21.828 -0.825 -19.109 1 72 316 GLY A CA 1
ATOM 2380 C C . GLY A 1 316 ? 22.859 0.023 -18.375 1 72 316 GLY A C 1
ATOM 2381 O O . GLY A 1 316 ? 23.953 -0.437 -18.094 1 72 316 GLY A O 1
ATOM 2382 N N . ARG A 1 317 ? 22.672 1.351 -18.328 1 84.88 317 ARG A N 1
ATOM 2383 C CA . ARG A 1 317 ? 23.391 2.234 -17.406 1 84.88 317 ARG A CA 1
ATOM 2384 C C . ARG A 1 317 ? 22.531 2.578 -16.188 1 84.88 317 ARG A C 1
ATOM 2386 O O . ARG A 1 317 ? 21.422 3.072 -16.328 1 84.88 317 ARG A O 1
ATOM 2393 N N . PRO A 1 318 ? 23.172 2.248 -15.086 1 90.38 318 PRO A N 1
ATOM 2394 C CA . PRO A 1 318 ? 22.359 2.551 -13.906 1 90.38 318 PRO A CA 1
ATOM 2395 C C . PRO A 1 318 ? 22.047 4.039 -13.766 1 90.38 318 PRO A C 1
ATOM 2397 O O . PRO A 1 318 ? 22.859 4.883 -14.148 1 90.38 318 PRO A O 1
ATOM 2400 N N . ILE A 1 319 ? 20.891 4.344 -13.328 1 90.38 319 ILE A N 1
ATOM 2401 C CA . ILE A 1 319 ? 20.531 5.719 -13.008 1 90.38 319 ILE A CA 1
ATOM 2402 C C . ILE A 1 319 ? 20.734 5.969 -11.516 1 90.38 319 ILE A C 1
ATOM 2404 O O . ILE A 1 319 ? 20.953 5.027 -10.742 1 90.38 319 ILE A O 1
ATOM 2408 N N . SER A 1 320 ? 20.719 7.27 -11.172 1 91.44 320 SER A N 1
ATOM 2409 C CA . SER A 1 320 ? 20.891 7.625 -9.766 1 91.44 320 SER A CA 1
ATOM 2410 C C . SER A 1 320 ? 19.609 7.395 -8.977 1 91.44 320 SER A C 1
ATOM 2412 O O . SER A 1 320 ? 18.531 7.25 -9.555 1 91.44 320 SER A O 1
ATOM 2414 N N . VAL A 1 321 ? 19.719 7.344 -7.723 1 91.88 321 VAL A N 1
ATOM 2415 C CA . VAL A 1 321 ? 18.547 7.211 -6.859 1 91.88 321 VAL A CA 1
ATOM 2416 C C . VAL A 1 321 ? 17.609 8.406 -7.055 1 91.88 321 VAL A C 1
ATOM 2418 O O . VAL A 1 321 ? 16.391 8.258 -7.07 1 91.88 321 VAL A O 1
ATOM 2421 N N . PHE A 1 322 ? 18.188 9.602 -7.242 1 90.06 322 PHE A N 1
ATOM 2422 C CA . PHE A 1 322 ? 17.375 10.773 -7.531 1 90.06 322 PHE A CA 1
ATOM 2423 C C . PHE A 1 322 ? 16.562 10.562 -8.805 1 90.06 322 PHE A C 1
ATOM 2425 O O . PHE A 1 322 ? 15.359 10.82 -8.82 1 90.06 322 PHE A O 1
ATOM 2432 N N . GLN A 1 323 ? 17.203 10.109 -9.805 1 90.62 323 GLN A N 1
ATOM 2433 C CA . GLN A 1 323 ? 16.516 9.852 -11.055 1 90.62 323 GLN A CA 1
ATOM 2434 C C . GLN A 1 323 ? 15.453 8.766 -10.883 1 90.62 323 GLN A C 1
ATOM 2436 O O . GLN A 1 323 ? 14.391 8.828 -11.5 1 90.62 323 GLN A O 1
ATOM 2441 N N . TYR A 1 324 ? 15.812 7.77 -10.094 1 92.12 324 TYR A N 1
ATOM 2442 C CA . TYR A 1 324 ? 14.852 6.715 -9.797 1 92.12 324 TYR A CA 1
ATOM 2443 C C . TYR A 1 324 ? 13.617 7.281 -9.102 1 92.12 324 TYR A C 1
ATOM 2445 O O . TYR A 1 324 ? 12.492 6.867 -9.391 1 92.12 324 TYR A O 1
ATOM 2453 N N . TRP A 1 325 ? 13.805 8.266 -8.234 1 91.12 325 TRP A N 1
ATOM 2454 C CA . TRP A 1 325 ? 12.68 8.922 -7.574 1 91.12 325 TRP A CA 1
ATOM 2455 C C . TRP A 1 325 ? 11.828 9.68 -8.586 1 91.12 325 TRP A C 1
ATOM 2457 O O . TRP A 1 325 ? 10.594 9.695 -8.484 1 91.12 325 TRP A O 1
ATOM 2467 N N . GLN A 1 326 ? 12.453 10.281 -9.516 1 89.38 326 GLN A N 1
ATOM 2468 C CA . GLN A 1 326 ? 11.703 10.961 -10.562 1 89.38 326 GLN A CA 1
ATOM 2469 C C . GLN A 1 326 ? 10.875 9.969 -11.383 1 89.38 326 GLN A C 1
ATOM 2471 O O . GLN A 1 326 ? 9.758 10.273 -11.797 1 89.38 326 GLN A O 1
ATOM 2476 N N . LEU A 1 327 ? 11.516 8.82 -11.617 1 89.06 327 LEU A N 1
ATOM 2477 C CA . LEU A 1 327 ? 10.789 7.758 -12.32 1 89.06 327 LEU A CA 1
ATOM 2478 C C . LEU A 1 327 ? 9.547 7.344 -11.539 1 89.06 327 LEU A C 1
ATOM 2480 O O . LEU A 1 327 ? 8.484 7.137 -12.125 1 89.06 327 LEU A O 1
ATOM 2484 N N . ASN A 1 328 ? 9.664 7.242 -10.25 1 90.31 328 ASN A N 1
ATOM 2485 C CA . ASN A 1 328 ? 8.523 6.914 -9.406 1 90.31 328 ASN A CA 1
ATOM 2486 C C . ASN A 1 328 ? 7.43 7.977 -9.492 1 90.31 328 ASN A C 1
ATOM 2488 O O . ASN A 1 328 ? 6.242 7.652 -9.516 1 90.31 328 ASN A O 1
ATOM 2492 N N . LYS A 1 329 ? 7.816 9.227 -9.531 1 89.5 329 LYS A N 1
ATOM 2493 C CA . LYS A 1 329 ? 6.852 10.312 -9.672 1 89.5 329 LYS A CA 1
ATOM 2494 C C . LYS A 1 329 ? 6.102 10.211 -11 1 89.5 329 LYS A C 1
ATOM 2496 O O . LYS A 1 329 ? 4.883 10.406 -11.039 1 89.5 329 LYS A O 1
ATOM 2501 N N . ARG A 1 330 ? 6.836 9.953 -12.016 1 88.69 330 ARG A N 1
ATOM 2502 C CA . ARG A 1 330 ? 6.211 9.797 -13.32 1 88.69 330 ARG A CA 1
ATOM 2503 C C . ARG A 1 330 ? 5.234 8.625 -13.32 1 88.69 330 ARG A C 1
ATOM 2505 O O . ARG A 1 330 ? 4.145 8.719 -13.891 1 88.69 330 ARG A O 1
ATOM 2512 N N . LYS A 1 331 ? 5.668 7.504 -12.711 1 89.31 331 LYS A N 1
ATOM 2513 C CA . LYS A 1 331 ? 4.781 6.348 -12.602 1 89.31 331 LYS A CA 1
ATOM 2514 C C . LYS A 1 331 ? 3.469 6.727 -11.922 1 89.31 331 LYS A C 1
ATOM 2516 O O . LYS A 1 331 ? 2.389 6.445 -12.445 1 89.31 331 LYS A O 1
ATOM 2521 N N . ALA A 1 332 ? 3.537 7.418 -10.836 1 90 332 ALA A N 1
ATOM 2522 C CA . ALA A 1 332 ? 2.35 7.816 -10.086 1 90 332 ALA A CA 1
ATOM 2523 C C . ALA A 1 332 ? 1.461 8.742 -10.914 1 90 332 ALA A C 1
ATOM 2525 O O . ALA A 1 332 ? 0.233 8.617 -10.883 1 90 332 ALA A O 1
ATOM 2526 N N . ALA A 1 333 ? 2.078 9.633 -11.609 1 89.25 333 ALA A N 1
ATOM 2527 C CA . ALA A 1 333 ? 1.33 10.57 -12.43 1 89.25 333 ALA A CA 1
ATOM 2528 C C . ALA A 1 333 ? 0.571 9.844 -13.539 1 89.25 333 ALA A C 1
ATOM 2530 O O . ALA A 1 333 ? -0.576 10.188 -13.844 1 89.25 333 ALA A O 1
ATOM 2531 N N . ILE A 1 334 ? 1.23 8.859 -14.141 1 87.06 334 ILE A N 1
ATOM 2532 C CA . ILE A 1 334 ? 0.593 8.094 -15.203 1 87.06 334 ILE A CA 1
ATOM 2533 C C . ILE A 1 334 ? -0.553 7.262 -14.633 1 87.06 334 ILE A C 1
ATOM 2535 O O . ILE A 1 334 ? -1.627 7.176 -15.234 1 87.06 334 ILE A O 1
ATOM 2539 N N . GLN A 1 335 ? -0.331 6.633 -13.492 1 90.44 335 GLN A N 1
ATOM 2540 C CA . GLN A 1 335 ? -1.395 5.883 -12.836 1 90.44 335 GLN A CA 1
ATOM 2541 C C . GLN A 1 335 ? -2.592 6.777 -12.523 1 90.44 335 GLN A C 1
ATOM 2543 O O . GLN A 1 335 ? -3.74 6.375 -12.719 1 90.44 335 GLN A O 1
ATOM 2548 N N . GLN A 1 336 ? -2.326 8 -12.094 1 91.5 336 GLN A N 1
ATOM 2549 C CA . GLN A 1 336 ? -3.393 8.961 -11.836 1 91.5 336 GLN A CA 1
ATOM 2550 C C . GLN A 1 336 ? -4.133 9.328 -13.117 1 91.5 336 GLN A C 1
ATOM 2552 O O . GLN A 1 336 ? -5.363 9.406 -13.133 1 91.5 336 GLN A O 1
ATOM 2557 N N . ALA A 1 337 ? -3.383 9.578 -14.125 1 88.44 337 ALA A N 1
ATOM 2558 C CA . ALA A 1 337 ? -3.982 9.961 -15.398 1 88.44 337 ALA A CA 1
ATOM 2559 C C . ALA A 1 337 ? -4.922 8.875 -15.914 1 88.44 337 ALA A C 1
ATOM 2561 O O . ALA A 1 337 ? -6.008 9.172 -16.422 1 88.44 337 ALA A O 1
ATOM 2562 N N . TYR A 1 338 ? -4.5 7.645 -15.805 1 87.31 338 TYR A N 1
ATOM 2563 C CA . TYR A 1 338 ? -5.348 6.539 -16.234 1 87.31 338 TYR A CA 1
ATOM 2564 C C . TYR A 1 338 ? -6.59 6.43 -15.359 1 87.31 338 TYR A C 1
ATOM 2566 O O . TYR A 1 338 ? -7.68 6.125 -15.859 1 87.31 338 TYR A O 1
ATOM 2574 N N . HIS A 1 339 ? -6.43 6.594 -14.094 1 91.19 339 HIS A N 1
ATOM 2575 C CA . HIS A 1 339 ? -7.559 6.598 -13.172 1 91.19 339 HIS A CA 1
ATOM 2576 C C . HIS A 1 339 ? -8.586 7.656 -13.555 1 91.19 339 HIS A C 1
ATOM 2578 O O . HIS A 1 339 ? -9.781 7.371 -13.625 1 91.19 339 HIS A O 1
ATOM 2584 N N . ASP A 1 340 ? -8.086 8.875 -13.812 1 89.75 340 ASP A N 1
ATOM 2585 C CA . ASP A 1 340 ? -8.953 9.984 -14.203 1 89.75 340 ASP A CA 1
ATOM 2586 C C . ASP A 1 340 ? -9.672 9.68 -15.516 1 89.75 340 ASP A C 1
ATOM 2588 O O . ASP A 1 340 ? -10.859 9.977 -15.664 1 89.75 340 ASP A O 1
ATOM 2592 N N . MET A 1 341 ? -8.922 9.141 -16.391 1 85.81 341 MET A N 1
ATOM 2593 C CA . MET A 1 341 ? -9.5 8.773 -17.672 1 85.81 341 MET A CA 1
ATOM 2594 C C . MET A 1 341 ? -10.625 7.766 -17.5 1 85.81 341 MET A C 1
ATOM 2596 O O . MET A 1 341 ? -11.703 7.926 -18.078 1 85.81 341 MET A O 1
ATOM 2600 N N . TRP A 1 342 ? -10.367 6.723 -16.75 1 88.69 342 TRP A N 1
ATOM 2601 C CA . TRP A 1 342 ? -11.391 5.715 -16.484 1 88.69 342 TRP A CA 1
ATOM 2602 C C . TRP A 1 342 ? -12.648 6.355 -15.906 1 88.69 342 TRP A C 1
ATOM 2604 O O . TRP A 1 342 ? -13.758 6.059 -16.344 1 88.69 342 TRP A O 1
ATOM 2614 N N . ASP A 1 343 ? -12.531 7.281 -15.008 1 90 343 ASP A N 1
ATOM 2615 C CA . ASP A 1 343 ? -13.648 7.941 -14.344 1 90 343 ASP A CA 1
ATOM 2616 C C . ASP A 1 343 ? -14.438 8.812 -15.32 1 90 343 ASP A C 1
ATOM 2618 O O . ASP A 1 343 ? -15.633 9.039 -15.133 1 90 343 ASP A O 1
ATOM 2622 N N . SER A 1 344 ? -13.781 9.273 -16.297 1 88.31 344 SER A N 1
ATOM 2623 C CA . SER A 1 344 ? -14.406 10.227 -17.219 1 88.31 344 SER A CA 1
ATOM 2624 C C . SER A 1 344 ? -15.203 9.508 -18.297 1 88.31 344 SER A C 1
ATOM 2626 O O . SER A 1 344 ? -16.062 10.102 -18.938 1 88.31 344 SER A O 1
ATOM 2628 N N . ILE A 1 345 ? -14.906 8.242 -18.5 1 84.44 345 ILE A N 1
ATOM 2629 C CA . ILE A 1 345 ? -15.562 7.492 -19.562 1 84.44 345 ILE A CA 1
ATOM 2630 C C . ILE A 1 345 ? -16.938 7.039 -19.094 1 84.44 345 ILE A C 1
ATOM 2632 O O . ILE A 1 345 ? -17.094 6.574 -17.969 1 84.44 345 ILE A O 1
ATOM 2636 N N . ARG A 1 346 ? -17.922 7.227 -19.984 1 88.62 346 ARG A N 1
ATOM 2637 C CA . ARG A 1 346 ? -19.297 6.836 -19.703 1 88.62 346 ARG A CA 1
ATOM 2638 C C . ARG A 1 346 ? -19.891 6.043 -20.859 1 88.62 346 ARG A C 1
ATOM 2640 O O . ARG A 1 346 ? -19.453 6.191 -22 1 88.62 346 ARG A O 1
ATOM 2647 N N . SER A 1 347 ? -20.812 5.176 -20.453 1 86.25 347 SER A N 1
ATOM 2648 C CA . SER A 1 347 ? -21.609 4.516 -21.484 1 86.25 347 SER A CA 1
ATOM 2649 C C . SER A 1 347 ? -22.516 5.508 -22.203 1 86.25 347 SER A C 1
ATOM 2651 O O . SER A 1 347 ? -22.609 6.672 -21.812 1 86.25 347 SER A O 1
ATOM 2653 N N . LEU A 1 348 ? -23.188 4.969 -23.25 1 84.19 348 LEU A N 1
ATOM 2654 C CA . LEU A 1 348 ? -24.141 5.793 -24 1 84.19 348 LEU A CA 1
ATOM 2655 C C . LEU A 1 348 ? -25.281 6.246 -23.109 1 84.19 348 LEU A C 1
ATOM 2657 O O . LEU A 1 348 ? -25.828 7.336 -23.281 1 84.19 348 LEU A O 1
ATOM 2661 N N . SER A 1 349 ? -25.609 5.484 -22.141 1 90.12 349 SER A N 1
ATOM 2662 C CA . SER A 1 349 ? -26.688 5.809 -21.219 1 90.12 349 SER A CA 1
ATOM 2663 C C . SER A 1 349 ? -26.172 6.637 -20.047 1 90.12 349 SER A C 1
ATOM 2665 O O . SER A 1 349 ? -26.922 6.922 -19.109 1 90.12 349 SER A O 1
ATOM 2667 N N . GLY A 1 350 ? -24.828 6.898 -20 1 91.31 350 GLY A N 1
ATOM 2668 C CA . GLY A 1 350 ? -24.266 7.785 -19 1 91.31 350 GLY A CA 1
ATOM 2669 C C . GLY A 1 350 ? -23.703 7.047 -17.797 1 91.31 350 GLY A C 1
ATOM 2670 O O . GLY A 1 350 ? -23.297 7.668 -16.812 1 91.31 350 GLY A O 1
ATOM 2671 N N . GLN A 1 351 ? -23.688 5.781 -17.875 1 92.12 351 GLN A N 1
ATOM 2672 C CA . GLN A 1 351 ? -23.203 4.984 -16.75 1 92.12 351 GLN A CA 1
ATOM 2673 C C . GLN A 1 351 ? -21.688 4.828 -16.812 1 92.12 351 GLN A C 1
ATOM 2675 O O . GLN A 1 351 ? -21.094 4.754 -17.891 1 92.12 351 GLN A O 1
ATOM 2680 N N . PRO A 1 352 ? -21.094 4.762 -15.656 1 92.56 352 PRO A N 1
ATOM 2681 C CA . PRO A 1 352 ? -19.641 4.543 -15.641 1 92.56 352 PRO A CA 1
ATOM 2682 C C . PRO A 1 352 ? -19.25 3.135 -16.078 1 92.56 352 PRO A C 1
ATOM 2684 O O . PRO A 1 352 ? -20.062 2.205 -15.961 1 92.56 352 PRO A O 1
ATOM 2687 N N . VAL A 1 353 ? -18.031 2.977 -16.531 1 92.75 353 VAL A N 1
ATOM 2688 C CA . VAL A 1 353 ? -17.516 1.677 -16.953 1 92.75 353 VAL A CA 1
ATOM 2689 C C . VAL A 1 353 ? -17.234 0.816 -15.719 1 92.75 353 VAL A C 1
ATOM 2691 O O . VAL A 1 353 ? -16.578 1.264 -14.773 1 92.75 353 VAL A O 1
ATOM 2694 N N . ASP A 1 354 ? -17.766 -0.383 -15.719 1 94.38 354 ASP A N 1
ATOM 2695 C CA . ASP A 1 354 ? -17.547 -1.295 -14.594 1 94.38 354 ASP A CA 1
ATOM 2696 C C . ASP A 1 354 ? -16.219 -2.02 -14.719 1 94.38 354 ASP A C 1
ATOM 2698 O O . ASP A 1 354 ? -15.453 -2.096 -13.75 1 94.38 354 ASP A O 1
ATOM 2702 N N . VAL A 1 355 ? -15.961 -2.602 -15.836 1 93.62 355 VAL A N 1
ATOM 2703 C CA . VAL A 1 355 ? -14.742 -3.357 -16.109 1 93.62 355 VAL A CA 1
ATOM 2704 C C . VAL A 1 355 ? -14.336 -3.166 -17.578 1 93.62 355 VAL A C 1
ATOM 2706 O O . VAL A 1 355 ? -15.141 -2.705 -18.391 1 93.62 355 VAL A O 1
ATOM 2709 N N . LEU A 1 356 ? -13.078 -3.486 -17.812 1 87.62 356 LEU A N 1
ATOM 2710 C CA . LEU A 1 356 ? -12.594 -3.52 -19.188 1 87.62 356 LEU A CA 1
ATOM 2711 C C . LEU A 1 356 ? -12.508 -4.953 -19.703 1 87.62 356 LEU A C 1
ATOM 2713 O O . LEU A 1 356 ? -12.164 -5.867 -18.953 1 87.62 356 LEU A O 1
ATOM 2717 N N . LEU A 1 357 ? -12.867 -5.18 -20.859 1 84.5 357 LEU A N 1
ATOM 2718 C CA . LEU A 1 357 ? -12.656 -6.426 -21.594 1 84.5 357 LEU A CA 1
ATOM 2719 C C . LEU A 1 357 ? -11.703 -6.219 -22.766 1 84.5 357 LEU A C 1
ATOM 2721 O O . LEU A 1 357 ? -12.062 -5.57 -23.75 1 84.5 357 LEU A O 1
ATOM 2725 N N . VAL A 1 358 ? -10.508 -6.758 -22.625 1 78 358 VAL A N 1
ATOM 2726 C CA . VAL A 1 358 ? -9.477 -6.492 -23.609 1 78 358 VAL A CA 1
ATOM 2727 C C . VAL A 1 358 ? -8.719 -7.781 -23.938 1 78 358 VAL A C 1
ATOM 2729 O O . VAL A 1 358 ? -8.742 -8.734 -23.156 1 78 358 VAL A O 1
ATOM 2732 N N . PRO A 1 359 ? -8.164 -7.863 -25.125 1 71.44 359 PRO A N 1
ATOM 2733 C CA . PRO A 1 359 ? -7.34 -9.039 -25.406 1 71.44 359 PRO A CA 1
ATOM 2734 C C . PRO A 1 359 ? -6.133 -9.156 -24.484 1 71.44 359 PRO A C 1
ATOM 2736 O O . PRO A 1 359 ? -5.602 -8.141 -24.016 1 71.44 359 PRO A O 1
ATOM 2739 N N . THR A 1 360 ? -5.77 -10.305 -24.109 1 66.56 360 THR A N 1
ATOM 2740 C CA . THR A 1 360 ? -4.598 -10.508 -23.266 1 66.56 360 THR A CA 1
ATOM 2741 C C . THR A 1 360 ? -3.32 -10.156 -24.016 1 66.56 360 THR A C 1
ATOM 2743 O O . THR A 1 360 ? -2.422 -9.523 -23.453 1 66.56 360 THR A O 1
ATOM 2746 N N . MET A 1 361 ? -3.158 -10.688 -25.109 1 60.56 361 MET A N 1
ATOM 2747 C CA . MET A 1 361 ? -2.008 -10.445 -25.984 1 60.56 361 MET A CA 1
ATOM 2748 C C . MET A 1 361 ? -2.457 -9.984 -27.359 1 60.56 361 MET A C 1
ATOM 2750 O O . MET A 1 361 ? -3.562 -10.305 -27.797 1 60.56 361 MET A O 1
ATOM 2754 N N . PRO A 1 362 ? -1.616 -9.086 -27.922 1 52.03 362 PRO A N 1
ATOM 2755 C CA . PRO A 1 362 ? -2.012 -8.672 -29.266 1 52.03 362 PRO A CA 1
ATOM 2756 C C . PRO A 1 362 ? -2.076 -9.844 -30.25 1 52.03 362 PRO A C 1
ATOM 2758 O O . PRO A 1 362 ? -2.729 -9.742 -31.297 1 52.03 362 PRO A O 1
ATOM 2761 N N . HIS A 1 363 ? -1.304 -10.844 -29.891 1 50.88 363 HIS A N 1
ATOM 2762 C CA . HIS A 1 363 ? -1.295 -11.992 -30.781 1 50.88 363 HIS A CA 1
ATOM 2763 C C . HIS A 1 363 ? -1.57 -13.281 -30.016 1 50.88 363 HIS A C 1
ATOM 2765 O O . HIS A 1 363 ? -1.383 -13.344 -28.797 1 50.88 363 HIS A O 1
ATOM 2771 N N . THR A 1 364 ? -2.256 -14.219 -30.734 1 46.12 364 THR A N 1
ATOM 2772 C CA . THR A 1 364 ? -2.377 -15.562 -30.203 1 46.12 364 THR A CA 1
ATOM 2773 C C . THR A 1 364 ? -1 -16.172 -29.953 1 46.12 364 THR A C 1
ATOM 2775 O O . THR A 1 364 ? 0.023 -15.547 -30.234 1 46.12 364 THR A O 1
ATOM 2778 N N . ALA A 1 365 ? -0.774 -17.375 -29.406 1 46.47 365 ALA A N 1
ATOM 2779 C CA . ALA A 1 365 ? 0.472 -18.078 -29.125 1 46.47 365 ALA A CA 1
ATOM 2780 C C . ALA A 1 365 ? 1.507 -17.844 -30.219 1 46.47 365 ALA A C 1
ATOM 2782 O O . ALA A 1 365 ? 1.199 -17.953 -31.406 1 46.47 365 ALA A O 1
ATOM 2783 N N . VAL A 1 366 ? 2.51 -16.969 -29.953 1 48.25 366 VAL A N 1
ATOM 2784 C CA . VAL A 1 366 ? 3.584 -16.641 -30.891 1 48.25 366 VAL A CA 1
ATOM 2785 C C . VAL A 1 366 ? 4.793 -17.531 -30.609 1 48.25 366 VAL A C 1
ATOM 2787 O O . VAL A 1 366 ? 4.918 -18.094 -29.516 1 48.25 366 VAL A O 1
ATOM 2790 N N . PRO A 1 367 ? 5.574 -17.766 -31.594 1 45.09 367 PRO A N 1
ATOM 2791 C CA . PRO A 1 367 ? 6.801 -18.547 -31.391 1 45.09 367 PRO A CA 1
ATOM 2792 C C . PRO A 1 367 ? 7.625 -18.031 -30.203 1 45.09 367 PRO A C 1
ATOM 2794 O O . PRO A 1 367 ? 7.535 -16.859 -29.844 1 45.09 367 PRO A O 1
ATOM 2797 N N . HIS A 1 368 ? 8.383 -18.984 -29.609 1 45.22 368 HIS A N 1
ATOM 2798 C CA . HIS A 1 368 ? 9.297 -18.641 -28.516 1 45.22 368 HIS A CA 1
ATOM 2799 C C . HIS A 1 368 ? 10.164 -17.453 -28.875 1 45.22 368 HIS A C 1
ATOM 2801 O O . HIS A 1 368 ? 10.641 -17.328 -30.016 1 45.22 368 HIS A O 1
ATOM 2807 N N . GLY A 1 369 ? 10.359 -16.438 -28.078 1 43.19 369 GLY A N 1
ATOM 2808 C CA . GLY A 1 369 ? 11.258 -15.312 -28.281 1 43.19 369 GLY A CA 1
ATOM 2809 C C . GLY A 1 369 ? 10.586 -14.133 -28.953 1 43.19 369 GLY A C 1
ATOM 2810 O O . GLY A 1 369 ? 11.188 -13.055 -29.062 1 43.19 369 GLY A O 1
ATOM 2811 N N . SER A 1 370 ? 9.516 -14.43 -29.531 1 42.16 370 SER A N 1
ATOM 2812 C CA . SER A 1 370 ? 8.898 -13.383 -30.344 1 42.16 370 SER A CA 1
ATOM 2813 C C . SER A 1 370 ? 7.906 -12.562 -29.516 1 42.16 370 SER A C 1
ATOM 2815 O O . SER A 1 370 ? 7.25 -11.664 -30.047 1 42.16 370 SER A O 1
ATOM 2817 N N . CYS A 1 371 ? 7.797 -12.922 -28.328 1 43.25 371 CYS A N 1
ATOM 2818 C CA . CYS A 1 371 ? 6.844 -12.164 -27.531 1 43.25 371 CYS A CA 1
ATOM 2819 C C . CYS A 1 371 ? 7.422 -10.812 -27.125 1 43.25 371 CYS A C 1
ATOM 2821 O O . CYS A 1 371 ? 8.031 -10.695 -26.062 1 43.25 371 CYS A O 1
ATOM 2823 N N . ARG A 1 372 ? 7.812 -10.047 -28.094 1 41.84 372 ARG A N 1
ATOM 2824 C CA . ARG A 1 372 ? 8.414 -8.758 -27.781 1 41.84 372 ARG A CA 1
ATOM 2825 C C . ARG A 1 372 ? 7.398 -7.812 -27.156 1 41.84 372 ARG A C 1
ATOM 2827 O O . ARG A 1 372 ? 7.766 -6.895 -26.406 1 41.84 372 ARG A O 1
ATOM 2834 N N . TRP A 1 373 ? 6.203 -8.008 -27.578 1 42.56 373 TRP A N 1
ATOM 2835 C CA . TRP A 1 373 ? 5.266 -6.996 -27.094 1 42.56 373 TRP A CA 1
ATOM 2836 C C . TRP A 1 373 ? 4.301 -7.586 -26.078 1 42.56 373 TRP A C 1
ATOM 2838 O O . TRP A 1 373 ? 3.504 -8.469 -26.406 1 42.56 373 TRP A O 1
ATOM 2848 N N . THR A 1 374 ? 4.742 -7.676 -24.812 1 49.5 374 THR A N 1
ATOM 2849 C CA . THR A 1 374 ? 3.852 -8.117 -23.734 1 49.5 374 THR A CA 1
ATOM 2850 C C . THR A 1 374 ? 2.691 -7.145 -23.562 1 49.5 374 THR A C 1
ATOM 2852 O O . THR A 1 374 ? 1.939 -7.234 -22.594 1 49.5 374 THR A O 1
ATOM 2855 N N . GLY A 1 375 ? 2.324 -6.441 -24.672 1 51.69 375 GLY A N 1
ATOM 2856 C CA . GLY A 1 375 ? 1.304 -5.449 -24.969 1 51.69 375 GLY A CA 1
ATOM 2857 C C . GLY A 1 375 ? 0.533 -5 -23.75 1 51.69 375 GLY A C 1
ATOM 2858 O O . GLY A 1 375 ? 1.078 -4.312 -22.875 1 51.69 375 GLY A O 1
ATOM 2859 N N . TYR A 1 376 ? -0.74 -5.625 -23.484 1 61.09 376 TYR A N 1
ATOM 2860 C CA . TYR A 1 376 ? -1.758 -5.113 -22.562 1 61.09 376 TYR A CA 1
ATOM 2861 C C . TYR A 1 376 ? -1.492 -5.57 -21.141 1 61.09 376 TYR A C 1
ATOM 2863 O O . TYR A 1 376 ? -1.822 -4.863 -20.188 1 61.09 376 TYR A O 1
ATOM 2871 N N . THR A 1 377 ? -0.752 -6.621 -21.016 1 65 377 THR A N 1
ATOM 2872 C CA . THR A 1 377 ? -0.494 -7.125 -19.672 1 65 377 THR A CA 1
ATOM 2873 C C . THR A 1 377 ? 0.49 -6.219 -18.922 1 65 377 THR A C 1
ATOM 2875 O O . THR A 1 377 ? 0.356 -6 -17.719 1 65 377 THR A O 1
ATOM 2878 N N . LYS A 1 378 ? 1.335 -5.621 -19.703 1 69.12 378 LYS A N 1
ATOM 2879 C CA . LYS A 1 378 ? 2.318 -4.727 -19.109 1 69.12 378 LYS A CA 1
ATOM 2880 C C . LYS A 1 378 ? 1.657 -3.451 -18.578 1 69.12 378 LYS A C 1
ATOM 2882 O O . LYS A 1 378 ? 2.033 -2.936 -17.531 1 69.12 378 LYS A O 1
ATOM 2887 N N . VAL A 1 379 ? 0.694 -3.043 -19.344 1 75.62 379 VAL A N 1
ATOM 2888 C CA . VAL A 1 379 ? 0.027 -1.799 -18.984 1 75.62 379 VAL A CA 1
ATOM 2889 C C . VAL A 1 379 ? -0.708 -1.975 -17.656 1 75.62 379 VAL A C 1
ATOM 2891 O O . VAL A 1 379 ? -0.556 -1.161 -16.75 1 75.62 379 VAL A O 1
ATOM 2894 N N . PHE A 1 380 ? -1.435 -3.068 -17.547 1 80.44 380 PHE A N 1
ATOM 2895 C CA . PHE A 1 380 ? -2.256 -3.242 -16.344 1 80.44 380 PHE A CA 1
ATOM 2896 C C . PHE A 1 380 ? -1.396 -3.627 -15.148 1 80.44 380 PHE A C 1
ATOM 2898 O O . PHE A 1 380 ? -1.739 -3.316 -14.008 1 80.44 380 PHE A O 1
ATOM 2905 N N . ASN A 1 381 ? -0.24 -4.242 -15.414 1 78.38 381 ASN A N 1
ATOM 2906 C CA . ASN A 1 381 ? 0.736 -4.445 -14.344 1 78.38 381 ASN A CA 1
ATOM 2907 C C . ASN A 1 381 ? 1.295 -3.117 -13.844 1 78.38 381 ASN A C 1
ATOM 2909 O O . ASN A 1 381 ? 1.436 -2.918 -12.633 1 78.38 381 ASN A O 1
ATOM 2913 N N . PHE A 1 382 ? 1.582 -2.232 -14.898 1 80.12 382 PHE A N 1
ATOM 2914 C CA . PHE A 1 382 ? 2.096 -0.908 -14.562 1 80.12 382 PHE A CA 1
ATOM 2915 C C . PHE A 1 382 ? 1.091 -0.133 -13.727 1 80.12 382 PHE A C 1
ATOM 2917 O O . PHE A 1 382 ? 1.466 0.537 -12.758 1 80.12 382 PHE A O 1
ATOM 2924 N N . LEU A 1 383 ? -0.083 -0.316 -14.008 1 85.44 383 LEU A N 1
ATOM 2925 C CA . LEU A 1 383 ? -1.147 0.412 -13.328 1 85.44 383 LEU A CA 1
ATOM 2926 C C . LEU A 1 383 ? -1.516 -0.27 -12.016 1 85.44 383 LEU A C 1
ATOM 2928 O O . LEU A 1 383 ? -2.234 0.304 -11.195 1 85.44 383 LEU A O 1
ATOM 2932 N N . ASP A 1 384 ? -1.021 -1.501 -11.828 1 87.62 384 ASP A N 1
ATOM 2933 C CA . ASP A 1 384 ? -1.35 -2.322 -10.664 1 87.62 384 ASP A CA 1
ATOM 2934 C C . ASP A 1 384 ? -2.844 -2.635 -10.617 1 87.62 384 ASP A C 1
ATOM 2936 O O . ASP A 1 384 ? -3.463 -2.582 -9.555 1 87.62 384 ASP A O 1
ATOM 2940 N N . TYR A 1 385 ? -3.391 -2.896 -11.742 1 89.06 385 TYR A N 1
ATOM 2941 C CA . TYR A 1 385 ? -4.809 -3.211 -11.867 1 89.06 385 TYR A CA 1
ATOM 2942 C C . TYR A 1 385 ? -5.051 -4.707 -11.719 1 89.06 385 TYR A C 1
ATOM 2944 O O . TYR A 1 385 ? -4.125 -5.512 -11.883 1 89.06 385 TYR A O 1
ATOM 2952 N N . THR A 1 386 ? -6.254 -4.988 -11.312 1 89.44 386 THR A N 1
ATOM 2953 C CA . THR A 1 386 ? -6.676 -6.383 -11.219 1 89.44 386 THR A CA 1
ATOM 2954 C C . THR A 1 386 ? -7.105 -6.91 -12.586 1 89.44 386 THR A C 1
ATOM 2956 O O . THR A 1 386 ? -7.887 -6.266 -13.289 1 89.44 386 THR A O 1
ATOM 2959 N N . ALA A 1 387 ? -6.512 -8.102 -12.961 1 85.56 387 ALA A N 1
ATOM 2960 C CA . ALA A 1 387 ? -6.859 -8.656 -14.266 1 85.56 387 ALA A CA 1
ATOM 2961 C C . ALA A 1 387 ? -7.094 -10.164 -14.18 1 85.56 387 ALA A C 1
ATOM 2963 O O . ALA A 1 387 ? -6.371 -10.867 -13.477 1 85.56 387 ALA A O 1
ATOM 2964 N N . LEU A 1 388 ? -8.133 -10.594 -14.82 1 85.69 388 LEU A N 1
ATOM 2965 C CA . LEU A 1 388 ? -8.438 -12.016 -14.984 1 85.69 388 LEU A CA 1
ATOM 2966 C C . LEU A 1 388 ? -8.414 -12.406 -16.469 1 85.69 388 LEU A C 1
ATOM 2968 O O . LEU A 1 388 ? -9.148 -11.844 -17.266 1 85.69 388 LEU A O 1
ATOM 2972 N N . THR A 1 389 ? -7.504 -13.305 -16.75 1 78.31 389 THR A N 1
ATOM 2973 C CA . THR A 1 389 ? -7.398 -13.781 -18.125 1 78.31 389 THR A CA 1
ATOM 2974 C C . THR A 1 389 ? -8.133 -15.109 -18.297 1 78.31 389 THR A C 1
ATOM 2976 O O . THR A 1 389 ? -8.07 -15.977 -17.422 1 78.31 389 THR A O 1
ATOM 2979 N N . PHE A 1 390 ? -8.898 -15.281 -19.391 1 75.69 390 PHE A N 1
ATOM 2980 C CA . PHE A 1 390 ? -9.633 -16.516 -19.672 1 75.69 390 PHE A CA 1
ATOM 2981 C C . PHE A 1 390 ? -9.656 -16.797 -21.172 1 75.69 390 PHE A C 1
ATOM 2983 O O . PHE A 1 390 ? -9.555 -15.867 -21.984 1 75.69 390 PHE A O 1
ATOM 2990 N N . PRO A 1 391 ? -9.68 -18.094 -21.5 1 72.5 391 PRO A N 1
ATOM 2991 C CA . PRO A 1 391 ? -9.828 -18.422 -22.922 1 72.5 391 PRO A CA 1
ATOM 2992 C C . PRO A 1 391 ? -11.195 -18.016 -23.484 1 72.5 391 PRO A C 1
ATOM 2994 O O . PRO A 1 391 ? -12.219 -18.266 -22.844 1 72.5 391 PRO A O 1
ATOM 2997 N N . ALA A 1 392 ? -11.219 -17.312 -24.547 1 72.88 392 ALA A N 1
ATOM 2998 C CA . ALA A 1 392 ? -12.469 -16.797 -25.109 1 72.88 392 ALA A CA 1
ATOM 2999 C C . ALA A 1 392 ? -12.758 -17.438 -26.469 1 72.88 392 ALA A C 1
ATOM 3001 O O . ALA A 1 392 ? -13.836 -17.25 -27.031 1 72.88 392 ALA A O 1
ATOM 3002 N N . GLY A 1 393 ? -11.867 -18.141 -27.031 1 69.5 393 GLY A N 1
ATOM 3003 C CA . GLY A 1 393 ? -12.086 -18.797 -28.312 1 69.5 393 GLY A CA 1
ATOM 3004 C C . GLY A 1 393 ? -10.852 -19.5 -28.844 1 69.5 393 GLY A C 1
ATOM 3005 O O . GLY A 1 3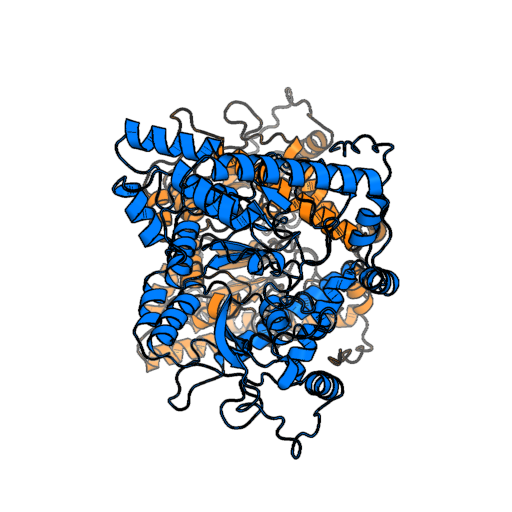93 ? -9.828 -19.562 -28.156 1 69.5 393 GLY A O 1
ATOM 3006 N N . ILE A 1 394 ? -11 -20.109 -30 1 68.12 394 ILE A N 1
ATOM 3007 C CA . ILE A 1 394 ? -9.914 -20.812 -30.672 1 68.12 394 ILE A CA 1
ATOM 3008 C C . ILE A 1 394 ? -9.688 -20.219 -32.062 1 68.12 394 ILE A C 1
ATOM 3010 O O . ILE A 1 394 ? -10.641 -19.969 -32.812 1 68.12 394 ILE A O 1
ATOM 3014 N N . ALA A 1 395 ? -8.461 -19.922 -32.25 1 66.56 395 ALA A N 1
ATOM 3015 C CA . ALA A 1 395 ? -8.125 -19.406 -33.562 1 66.56 395 ALA A CA 1
ATOM 3016 C C . ALA A 1 395 ? -8.414 -20.438 -34.656 1 66.56 395 ALA A C 1
ATOM 3018 O O . ALA A 1 395 ? -8.172 -21.641 -34.469 1 66.56 395 ALA A O 1
ATOM 3019 N N . SER A 1 396 ? -9.055 -19.969 -35.656 1 74.88 396 SER A N 1
ATOM 3020 C CA . SER A 1 396 ? -9.383 -20.828 -36.781 1 74.88 396 SER A CA 1
ATOM 3021 C C . SER A 1 396 ? -8.773 -20.297 -38.094 1 74.88 396 SER A C 1
ATOM 3023 O O . SER A 1 396 ? -9.016 -19.156 -38.469 1 74.88 396 SER A O 1
ATOM 3025 N N . LYS A 1 397 ? -7.957 -21.188 -38.625 1 71.88 397 LYS A N 1
ATOM 3026 C CA . LYS A 1 397 ? -7.355 -20.797 -39.875 1 71.88 397 LYS A CA 1
ATOM 3027 C C . LYS A 1 397 ? -8.422 -20.375 -40.906 1 71.88 397 LYS A C 1
ATOM 3029 O O . LYS A 1 397 ? -8.211 -19.453 -41.688 1 71.88 397 LYS A O 1
ATOM 3034 N N . ASP A 1 398 ? -9.5 -21.031 -40.875 1 72.38 398 ASP A N 1
ATOM 3035 C CA . ASP A 1 398 ? -10.562 -20.797 -41.844 1 72.38 398 ASP A CA 1
ATOM 3036 C C . ASP A 1 398 ? -11.305 -19.5 -41.531 1 72.38 398 ASP A C 1
ATOM 3038 O O . ASP A 1 398 ? -11.664 -18.75 -42.438 1 72.38 398 ASP A O 1
ATOM 3042 N N . GLN A 1 399 ? -11.422 -19.234 -40.281 1 66.62 399 GLN A N 1
ATOM 3043 C CA . GLN A 1 399 ? -12.219 -18.078 -39.875 1 66.62 399 GLN A CA 1
ATOM 3044 C C . GLN A 1 399 ? -11.352 -16.828 -39.75 1 66.62 399 GLN A C 1
ATOM 3046 O O . GLN A 1 399 ? -11.844 -15.703 -39.906 1 66.62 399 GLN A O 1
ATOM 3051 N N . ASP A 1 400 ? -10.078 -17.109 -39.562 1 63.84 400 ASP A N 1
ATOM 3052 C CA . ASP A 1 400 ? -9.219 -15.984 -39.25 1 63.84 400 ASP A CA 1
ATOM 3053 C C . ASP A 1 400 ? -8.25 -15.68 -40.375 1 63.84 400 ASP A C 1
ATOM 3055 O O . ASP A 1 400 ? -7.121 -15.25 -40.156 1 63.84 400 ASP A O 1
ATOM 3059 N N . GLN A 1 401 ? -8.586 -16.031 -41.531 1 58.72 401 GLN A N 1
ATOM 3060 C CA . GLN A 1 401 ? -7.719 -15.773 -42.688 1 58.72 401 GLN A CA 1
ATOM 3061 C C . GLN A 1 401 ? -7.359 -14.297 -42.812 1 58.72 401 GLN A C 1
ATOM 3063 O O . GLN A 1 401 ? -8.148 -13.43 -42.406 1 58.72 401 GLN A O 1
ATOM 3068 N N . LYS A 1 402 ? -5.914 -14.125 -42.812 1 55.72 402 LYS A N 1
ATOM 3069 C CA . LYS A 1 402 ? -5.406 -12.766 -42.969 1 55.72 402 LYS A CA 1
ATOM 3070 C C . LYS A 1 402 ? -6.27 -11.969 -43.938 1 55.72 402 LYS A C 1
ATOM 3072 O O . LYS A 1 402 ? -6.59 -12.445 -45.031 1 55.72 402 LYS A O 1
ATOM 3077 N N . ARG A 1 403 ? -7.027 -11.094 -43.469 1 50.09 403 ARG A N 1
ATOM 3078 C CA . ARG A 1 403 ? -7.594 -10.211 -44.5 1 50.09 403 ARG A CA 1
ATOM 3079 C C . ARG A 1 403 ? -6.504 -9.391 -45.156 1 50.09 403 ARG A C 1
ATOM 3081 O O . ARG A 1 403 ? -5.801 -8.625 -44.5 1 50.09 403 ARG A O 1
ATOM 3088 N N . CYS A 1 404 ? -5.672 -9.969 -46.031 1 45.41 404 CYS A N 1
ATOM 3089 C CA . CYS A 1 404 ? -4.547 -9.438 -46.781 1 45.41 404 CYS A CA 1
ATOM 3090 C C . CYS A 1 404 ? -4.691 -7.938 -47 1 45.41 404 CYS A C 1
ATOM 3092 O O . CYS A 1 404 ? -3.701 -7.203 -46.969 1 45.41 404 CYS A O 1
ATOM 3094 N N . GLY A 1 405 ? -5.742 -7.496 -47.438 1 47.81 405 GLY A N 1
ATOM 3095 C CA . GLY A 1 405 ? -5.715 -6.277 -48.219 1 47.81 405 GLY A CA 1
ATOM 3096 C C . GLY A 1 405 ? -5.617 -5.02 -47.375 1 47.81 405 GLY A C 1
ATOM 3097 O O . GLY A 1 405 ? -5.004 -4.031 -47.781 1 47.81 405 GLY A O 1
ATOM 3098 N N . ASP A 1 406 ? -6.336 -4.859 -46.281 1 51.81 406 ASP A N 1
ATOM 3099 C CA . ASP A 1 406 ? -6.582 -3.496 -45.812 1 51.81 406 ASP A CA 1
ATOM 3100 C C . ASP A 1 406 ? -5.719 -3.162 -44.625 1 51.81 406 ASP A C 1
ATOM 3102 O O . ASP A 1 406 ? -5.941 -2.152 -43.938 1 51.81 406 ASP A O 1
ATOM 3106 N N . TYR A 1 407 ? -4.684 -3.902 -44.375 1 56.06 407 TYR A N 1
ATOM 3107 C CA . TYR A 1 407 ? -3.971 -3.529 -43.156 1 56.06 407 TYR A CA 1
ATOM 3108 C C . TYR A 1 407 ? -2.775 -2.639 -43.5 1 56.06 407 TYR A C 1
ATOM 3110 O O . TYR A 1 407 ? -1.925 -3 -44.312 1 56.06 407 TYR A O 1
ATOM 3118 N N . ALA A 1 408 ? -2.799 -1.395 -43.156 1 62.03 408 ALA A N 1
ATOM 3119 C CA . ALA A 1 408 ? -1.625 -0.528 -43.094 1 62.03 408 ALA A CA 1
ATOM 3120 C C . ALA A 1 408 ? -1.126 -0.366 -41.656 1 62.03 408 ALA A C 1
ATOM 3122 O O . ALA A 1 408 ? -1.885 0.031 -40.781 1 62.03 408 ALA A O 1
ATOM 3123 N N . PRO A 1 409 ? 0.17 -0.864 -41.5 1 60.75 409 PRO A N 1
ATOM 3124 C CA . PRO A 1 409 ? 0.681 -0.742 -40.125 1 60.75 409 PRO A CA 1
ATOM 3125 C C . PRO A 1 409 ? 0.657 0.696 -39.625 1 60.75 409 PRO A C 1
ATOM 3127 O O . PRO A 1 409 ? 0.932 1.631 -40.375 1 60.75 409 PRO A O 1
ATOM 3130 N N . ARG A 1 410 ? 0.197 0.89 -38.5 1 59.38 410 ARG A N 1
ATOM 3131 C CA . ARG A 1 410 ? 0.13 2.205 -37.875 1 59.38 410 ARG A CA 1
ATOM 3132 C C . ARG A 1 410 ? 1.523 2.717 -37.531 1 59.38 410 ARG A C 1
ATOM 3134 O O . ARG A 1 410 ? 1.768 3.926 -37.531 1 59.38 410 ARG A O 1
ATOM 3141 N N . ASN A 1 411 ? 2.375 1.821 -37.062 1 61 411 ASN A N 1
ATOM 3142 C CA . ASN A 1 411 ? 3.771 2.061 -36.719 1 61 411 ASN A CA 1
ATOM 3143 C C . ASN A 1 411 ? 4.602 0.783 -36.812 1 61 411 ASN A C 1
ATOM 3145 O O . ASN A 1 411 ? 4.098 -0.256 -37.25 1 61 411 ASN A O 1
ATOM 3149 N N . ALA A 1 412 ? 5.859 1.054 -36.562 1 59.84 412 ALA A N 1
ATOM 3150 C CA . ALA A 1 412 ? 6.793 -0.055 -36.719 1 59.84 412 ALA A CA 1
ATOM 3151 C C . ALA A 1 412 ? 6.43 -1.227 -35.812 1 59.84 412 ALA A C 1
ATOM 3153 O O . ALA A 1 412 ? 6.559 -2.389 -36.219 1 59.84 412 ALA A O 1
ATOM 3154 N N . HIS A 1 413 ? 5.93 -0.934 -34.656 1 57.91 413 HIS A N 1
ATOM 3155 C CA . HIS A 1 413 ? 5.566 -1.997 -33.719 1 57.91 413 HIS A CA 1
ATOM 3156 C C . HIS A 1 413 ? 4.336 -2.756 -34.219 1 57.91 413 HIS A C 1
ATOM 3158 O O . HIS A 1 413 ? 4.27 -3.982 -34.094 1 57.91 413 HIS A O 1
ATOM 3164 N N . ASP A 1 414 ? 3.5 -1.915 -34.781 1 59.81 414 ASP A N 1
ATOM 3165 C CA . ASP A 1 414 ? 2.299 -2.51 -35.375 1 59.81 414 ASP A CA 1
ATOM 3166 C C . ASP A 1 414 ? 2.646 -3.428 -36.531 1 59.81 414 ASP A C 1
ATOM 3168 O O . ASP A 1 414 ? 2.109 -4.531 -36.656 1 59.81 414 ASP A O 1
ATOM 3172 N N . ALA A 1 415 ? 3.545 -2.865 -37.312 1 62 415 ALA A N 1
ATOM 3173 C CA . ALA A 1 415 ? 3.979 -3.65 -38.469 1 62 415 ALA A CA 1
ATOM 3174 C C . ALA A 1 415 ? 4.625 -4.961 -38.031 1 62 415 ALA A C 1
ATOM 3176 O O . ALA A 1 415 ? 4.375 -6.012 -38.625 1 62 415 ALA A O 1
ATOM 3177 N N . TRP A 1 416 ? 5.395 -4.855 -37.062 1 61.81 416 TRP A N 1
ATOM 3178 C CA . TRP A 1 416 ? 6.066 -6.035 -36.531 1 61.81 416 TRP A CA 1
ATOM 3179 C C . TRP A 1 416 ? 5.055 -7.047 -36 1 61.81 416 TRP A C 1
ATOM 3181 O O . TRP A 1 416 ? 5.156 -8.242 -36.281 1 61.81 416 TRP A O 1
ATOM 3191 N N . ASN A 1 417 ? 4.129 -6.605 -35.312 1 60.78 417 ASN A N 1
ATOM 3192 C CA . ASN A 1 417 ? 3.107 -7.473 -34.719 1 60.78 417 ASN A CA 1
ATOM 3193 C C . ASN A 1 417 ? 2.305 -8.188 -35.812 1 60.78 417 ASN A C 1
ATOM 3195 O O . ASN A 1 417 ? 2.033 -9.391 -35.688 1 60.78 417 ASN A O 1
ATOM 3199 N N . TRP A 1 418 ? 1.979 -7.395 -36.781 1 63.66 418 TRP A N 1
ATOM 3200 C CA . TRP A 1 418 ? 1.175 -7.973 -37.844 1 63.66 418 TRP A CA 1
ATOM 3201 C C . TRP A 1 418 ? 1.996 -8.961 -38.656 1 63.66 418 TRP A C 1
ATOM 3203 O O . TRP A 1 418 ? 1.442 -9.867 -39.281 1 63.66 418 TRP A O 1
ATOM 3213 N N . GLY A 1 419 ? 3.225 -8.648 -38.656 1 63.41 419 GLY A N 1
ATOM 3214 C CA . GLY A 1 419 ? 4.121 -9.57 -39.312 1 63.41 419 GLY A CA 1
ATOM 3215 C C . GLY A 1 419 ? 4.141 -10.953 -38.688 1 63.41 419 GLY A C 1
ATOM 3216 O O . GLY A 1 419 ? 4.453 -11.938 -39.344 1 63.41 419 GLY A O 1
ATOM 3217 N N . LEU A 1 420 ? 3.666 -11.039 -37.469 1 61.44 420 LEU A N 1
ATOM 3218 C CA . LEU A 1 420 ? 3.695 -12.297 -36.719 1 61.44 420 LEU A CA 1
ATOM 3219 C C . LEU A 1 420 ? 2.408 -13.086 -36.938 1 61.44 420 LEU A C 1
ATOM 3221 O O . LEU A 1 420 ? 2.32 -14.258 -36.562 1 61.44 420 LEU A O 1
ATOM 3225 N N . TYR A 1 421 ? 1.502 -12.453 -37.688 1 64.25 421 TYR A N 1
ATOM 3226 C CA . TYR A 1 421 ? 0.203 -13.094 -37.844 1 64.25 421 TYR A CA 1
ATOM 3227 C C . TYR A 1 421 ? 0.289 -14.234 -38.844 1 64.25 421 TYR A C 1
ATOM 3229 O O . TYR A 1 421 ? 0.597 -14.016 -40.031 1 64.25 421 TYR A O 1
ATOM 3237 N N . ASP A 1 422 ? 0.222 -15.414 -38.406 1 65.81 422 ASP A N 1
ATOM 3238 C CA . ASP A 1 422 ? 0.214 -16.641 -39.188 1 65.81 422 ASP A CA 1
ATOM 3239 C C . ASP A 1 422 ? -0.976 -17.531 -38.812 1 65.81 422 ASP A C 1
ATOM 3241 O O . ASP A 1 422 ? -0.903 -18.312 -37.875 1 65.81 422 ASP A O 1
ATOM 3245 N N . PRO A 1 423 ? -2.033 -17.391 -39.656 1 66.88 423 PRO A N 1
ATOM 3246 C CA . PRO A 1 423 ? -3.25 -18.125 -39.312 1 66.88 423 PRO A CA 1
ATOM 3247 C C . PRO A 1 423 ? -3.018 -19.641 -39.219 1 66.88 423 PRO A C 1
ATOM 3249 O O . PRO A 1 423 ? -3.65 -20.312 -38.406 1 66.88 423 PRO A O 1
ATOM 3252 N N . SER A 1 424 ? -2.168 -20.062 -40.094 1 69.88 424 SER A N 1
ATOM 3253 C CA . SER A 1 424 ? -1.902 -21.5 -40.062 1 69.88 424 SER A CA 1
ATOM 3254 C C . SER A 1 424 ? -1.203 -21.906 -38.781 1 69.88 424 SER A C 1
ATOM 3256 O O . SER A 1 424 ? -1.569 -22.922 -38.156 1 69.88 424 SER A O 1
ATOM 3258 N N . ALA A 1 425 ? -0.298 -21.141 -38.406 1 65.12 425 ALA A N 1
ATOM 3259 C CA . ALA A 1 425 ? 0.452 -21.469 -37.188 1 65.12 425 ALA A CA 1
ATOM 3260 C C . ALA A 1 425 ? -0.402 -21.234 -35.938 1 65.12 425 ALA A C 1
ATOM 3262 O O . ALA A 1 425 ? -0.196 -21.891 -34.906 1 65.12 425 ALA A O 1
ATOM 3263 N N . MET A 1 426 ? -1.38 -20.453 -36.156 1 67.44 426 MET A N 1
ATOM 3264 C CA . MET A 1 426 ? -2.18 -20.078 -35 1 67.44 426 MET A CA 1
ATOM 3265 C C . MET A 1 426 ? -3.434 -20.938 -34.906 1 67.44 426 MET A C 1
ATOM 3267 O O . MET A 1 426 ? -4.133 -20.891 -33.875 1 67.44 426 MET A O 1
ATOM 3271 N N . ASP A 1 427 ? -3.613 -21.656 -35.906 1 67.31 427 ASP A N 1
ATOM 3272 C CA . ASP A 1 427 ? -4.824 -22.469 -35.938 1 67.31 427 ASP A CA 1
ATOM 3273 C C . ASP A 1 427 ? -4.91 -23.406 -34.75 1 67.31 427 ASP A C 1
ATOM 3275 O O . ASP A 1 427 ? -3.938 -24.078 -34.406 1 67.31 427 ASP A O 1
ATOM 3279 N N . GLY A 1 428 ? -6.031 -23.281 -34.094 1 66.62 428 GLY A N 1
ATOM 3280 C CA . GLY A 1 428 ? -6.266 -24.188 -32.969 1 66.62 428 GLY A CA 1
ATOM 3281 C C . GLY A 1 428 ? -5.809 -23.641 -31.641 1 66.62 428 GLY A C 1
ATOM 3282 O O . GLY A 1 428 ? -6.027 -24.266 -30.609 1 66.62 428 GLY A O 1
ATOM 3283 N N . HIS A 1 429 ? -5.27 -22.516 -31.734 1 65.62 429 HIS A N 1
ATOM 3284 C CA . HIS A 1 429 ? -4.789 -21.953 -30.484 1 65.62 429 HIS A CA 1
ATOM 3285 C C . HIS A 1 429 ? -5.859 -21.094 -29.812 1 65.62 429 HIS A C 1
ATOM 3287 O O . HIS A 1 429 ? -6.684 -20.484 -30.5 1 65.62 429 HIS A O 1
ATOM 3293 N N . SER A 1 430 ? -5.789 -21.125 -28.484 1 65.56 430 SER A N 1
ATOM 3294 C CA . SER A 1 430 ? -6.777 -20.375 -27.719 1 65.56 430 SER A CA 1
ATOM 3295 C C . SER A 1 430 ? -6.539 -18.875 -27.828 1 65.56 430 SER A C 1
ATOM 3297 O O . SER A 1 430 ? -5.391 -18.422 -27.859 1 65.56 430 SER A O 1
ATOM 3299 N N . ILE A 1 431 ? -7.645 -18.203 -28.062 1 66.19 431 ILE A N 1
ATOM 3300 C CA . ILE A 1 431 ? -7.633 -16.75 -27.953 1 66.19 431 ILE A CA 1
ATOM 3301 C C . ILE A 1 431 ? -8.008 -16.328 -26.531 1 66.19 431 ILE A C 1
ATOM 3303 O O . ILE A 1 431 ? -9.008 -16.797 -25.984 1 66.19 431 ILE A O 1
ATOM 3307 N N . GLY A 1 432 ? -7.078 -15.492 -25.906 1 69.44 432 GLY A N 1
ATOM 3308 C CA . GLY A 1 432 ? -7.309 -15.086 -24.516 1 69.44 432 GLY A CA 1
ATOM 3309 C C . GLY A 1 432 ? -7.867 -13.688 -24.406 1 69.44 432 GLY A C 1
ATOM 3310 O O . GLY A 1 432 ? -7.48 -12.789 -25.156 1 69.44 432 GLY A O 1
ATOM 3311 N N . LEU A 1 433 ? -8.867 -13.484 -23.609 1 74.62 433 LEU A N 1
ATOM 3312 C CA . LEU A 1 433 ? -9.352 -12.18 -23.188 1 74.62 433 LEU A CA 1
ATOM 3313 C C . LEU A 1 433 ? -9.086 -11.953 -21.703 1 74.62 433 LEU A C 1
ATOM 3315 O O . LEU A 1 433 ? -8.812 -12.898 -20.969 1 74.62 433 LEU A O 1
ATOM 3319 N N . GLN A 1 434 ? -9.094 -10.695 -21.359 1 83.19 434 GLN A N 1
ATOM 3320 C CA . GLN A 1 434 ? -8.938 -10.375 -19.953 1 83.19 434 GLN A CA 1
ATOM 3321 C C . GLN A 1 434 ? -9.992 -9.375 -19.484 1 83.19 434 GLN A C 1
ATOM 3323 O O . GLN A 1 434 ? -10.359 -8.461 -20.234 1 83.19 434 GLN A O 1
ATOM 3328 N N . ILE A 1 435 ? -10.523 -9.648 -18.375 1 86.62 435 ILE A N 1
ATOM 3329 C CA . ILE A 1 435 ? -11.375 -8.711 -17.656 1 86.62 435 ILE A CA 1
ATOM 3330 C C . ILE A 1 435 ? -10.531 -7.922 -16.641 1 86.62 435 ILE A C 1
ATOM 3332 O O . ILE A 1 435 ? -9.82 -8.508 -15.828 1 86.62 435 ILE A O 1
ATOM 3336 N N . VAL A 1 436 ? -10.594 -6.57 -16.797 1 88.31 436 VAL A N 1
ATOM 3337 C CA . VAL A 1 436 ? -9.703 -5.738 -16 1 88.31 436 VAL A CA 1
ATOM 3338 C C . VAL A 1 436 ? -10.531 -4.816 -15.109 1 88.31 436 VAL A C 1
ATOM 3340 O O . VAL A 1 436 ? -11.508 -4.211 -15.555 1 88.31 436 VAL A O 1
ATOM 3343 N N . GLY A 1 437 ? -10.281 -4.84 -13.828 1 93.06 437 GLY A N 1
ATOM 3344 C CA . GLY A 1 437 ? -10.719 -3.838 -12.875 1 93.06 437 GLY A CA 1
ATOM 3345 C C . GLY A 1 437 ? -9.586 -3.006 -12.312 1 93.06 437 GLY A C 1
ATOM 3346 O O . GLY A 1 437 ? -8.414 -3.234 -12.648 1 93.06 437 GLY A O 1
ATOM 3347 N N . ARG A 1 438 ? -9.867 -2.01 -11.594 1 93.81 438 ARG A N 1
ATOM 3348 C CA . ARG A 1 438 ? -8.836 -1.162 -10.992 1 93.81 438 ARG A CA 1
ATOM 3349 C C . ARG A 1 438 ? -8.203 -1.84 -9.781 1 93.81 438 ARG A C 1
ATOM 3351 O O . ARG A 1 438 ? -8.406 -3.035 -9.562 1 93.81 438 ARG A O 1
ATOM 3358 N N . ARG A 1 439 ? -7.25 -1.147 -9.086 1 93 439 ARG A N 1
ATOM 3359 C CA . ARG A 1 439 ? -6.504 -1.688 -7.957 1 93 439 ARG A CA 1
ATOM 3360 C C . ARG A 1 439 ? -7.445 -2.137 -6.844 1 93 439 ARG A C 1
ATOM 3362 O O . ARG A 1 439 ? -8.367 -1.409 -6.477 1 93 439 ARG A O 1
ATOM 3369 N N . PHE A 1 440 ? -7.359 -3.34 -6.367 1 93.56 440 PHE A N 1
ATOM 3370 C CA . PHE A 1 440 ? -8.07 -3.934 -5.238 1 93.56 440 PHE A CA 1
ATOM 3371 C C . PHE A 1 440 ? -9.508 -4.262 -5.617 1 93.56 440 PHE A C 1
ATOM 3373 O O . PHE A 1 440 ? -10.391 -4.277 -4.758 1 93.56 440 PHE A O 1
ATOM 3380 N N . GLU A 1 441 ? -9.711 -4.477 -6.891 1 95.31 441 GLU A N 1
ATOM 3381 C CA . GLU A 1 441 ? -11.078 -4.758 -7.324 1 95.31 441 GLU A CA 1
ATOM 3382 C C . GLU A 1 441 ? -11.227 -6.211 -7.77 1 95.31 441 GLU A C 1
ATOM 3384 O O . GLU A 1 441 ? -11.875 -6.492 -8.781 1 95.31 441 GLU A O 1
ATOM 3389 N N . GLU A 1 442 ? -10.688 -7.137 -7.008 1 93.56 442 GLU A N 1
ATOM 3390 C CA . GLU A 1 442 ? -10.766 -8.562 -7.324 1 93.56 442 GLU A CA 1
ATOM 3391 C C . GLU A 1 442 ? -12.211 -9.047 -7.359 1 93.56 442 GLU A C 1
ATOM 3393 O O . GLU A 1 442 ? -12.594 -9.805 -8.25 1 93.56 442 GLU A O 1
ATOM 3398 N N . GLU A 1 443 ? -13.062 -8.547 -6.422 1 97 443 GLU A N 1
ATOM 3399 C CA . GLU A 1 443 ? -14.469 -8.961 -6.383 1 97 443 GLU A CA 1
ATOM 3400 C C . GLU A 1 443 ? -15.211 -8.508 -7.641 1 97 443 GLU A C 1
ATOM 3402 O O . GLU A 1 443 ? -16.016 -9.258 -8.188 1 97 443 GLU A O 1
ATOM 3407 N N . LYS A 1 444 ? -14.883 -7.285 -8.023 1 96.44 444 LYS A N 1
ATOM 3408 C CA . LYS A 1 444 ? -15.523 -6.746 -9.227 1 96.44 444 LYS A CA 1
ATOM 3409 C C . LYS A 1 444 ? -15.172 -7.578 -10.453 1 96.44 444 LYS A C 1
ATOM 3411 O O . LYS A 1 444 ? -16.062 -7.941 -11.234 1 96.44 444 LYS A O 1
ATOM 3416 N N . VAL A 1 445 ? -13.922 -7.902 -10.594 1 94.69 445 VAL A N 1
ATOM 3417 C CA . VAL A 1 445 ? -13.43 -8.633 -11.758 1 94.69 445 VAL A CA 1
ATOM 3418 C C . VAL A 1 445 ? -14 -10.047 -11.75 1 94.69 445 VAL A C 1
ATOM 3420 O O . VAL A 1 445 ? -14.484 -10.539 -12.781 1 94.69 445 VAL A O 1
ATOM 3423 N N . LEU A 1 446 ? -14 -10.68 -10.586 1 94.44 446 LEU A N 1
ATOM 3424 C CA . LEU A 1 446 ? -14.523 -12.039 -10.477 1 94.44 446 LEU A CA 1
ATOM 3425 C C . LEU A 1 446 ? -16.031 -12.062 -10.68 1 94.44 446 LEU A C 1
ATOM 3427 O O . LEU A 1 446 ? -16.578 -12.977 -11.312 1 94.44 446 LEU A O 1
ATOM 3431 N N . GLY A 1 447 ? -16.75 -11.047 -10.117 1 96.88 447 GLY A N 1
ATOM 3432 C CA . GLY A 1 447 ? -18.188 -10.938 -10.359 1 96.88 447 GLY A CA 1
ATOM 3433 C C . GLY A 1 447 ? -18.531 -10.742 -11.82 1 96.88 447 GLY A C 1
ATOM 3434 O O . GLY A 1 447 ? -19.422 -11.391 -12.352 1 96.88 447 GLY A O 1
ATOM 3435 N N . ALA A 1 448 ? -17.812 -9.852 -12.438 1 95.56 448 ALA A N 1
ATOM 3436 C CA . ALA A 1 448 ? -18 -9.617 -13.867 1 95.56 448 ALA A CA 1
ATOM 3437 C C . ALA A 1 448 ? -17.719 -10.883 -14.68 1 95.56 448 ALA A C 1
ATOM 3439 O O . ALA A 1 448 ? -18.422 -11.18 -15.641 1 95.56 448 ALA A O 1
ATOM 3440 N N . ALA A 1 449 ? -16.688 -11.586 -14.305 1 92.19 449 ALA A N 1
ATOM 3441 C CA . ALA A 1 449 ? -16.328 -12.828 -14.992 1 92.19 449 ALA A CA 1
ATOM 3442 C C . ALA A 1 449 ? -17.453 -13.852 -14.898 1 92.19 449 ALA A C 1
ATOM 3444 O O . ALA A 1 449 ? -17.766 -14.531 -15.875 1 92.19 449 ALA A O 1
ATOM 3445 N N . GLN A 1 450 ? -17.953 -13.953 -13.75 1 93.06 450 GLN A N 1
ATOM 3446 C CA . GLN A 1 450 ? -19.078 -14.867 -13.57 1 93.06 450 GLN A CA 1
ATOM 3447 C C . GLN A 1 450 ? -20.25 -14.484 -14.469 1 93.06 450 GLN A C 1
ATOM 3449 O O . GLN A 1 450 ? -20.875 -15.344 -15.094 1 93.06 450 GLN A O 1
ATOM 3454 N N . HIS A 1 451 ? -20.484 -13.234 -14.5 1 91.25 451 HIS A N 1
ATOM 3455 C CA . HIS A 1 451 ? -21.547 -12.719 -15.352 1 91.25 451 HIS A CA 1
ATOM 3456 C C . HIS A 1 451 ? -21.281 -13.008 -16.828 1 91.25 451 HIS A C 1
ATOM 3458 O O . HIS A 1 451 ? -22.141 -13.531 -17.531 1 91.25 451 HIS A O 1
ATOM 3464 N N . ILE A 1 452 ? -20.125 -12.766 -17.266 1 86.81 452 ILE A N 1
ATOM 3465 C CA . ILE A 1 452 ? -19.719 -12.93 -18.656 1 86.81 452 ILE A CA 1
ATOM 3466 C C . ILE A 1 452 ? -19.703 -14.414 -19.016 1 86.81 452 ILE A C 1
ATOM 3468 O O . ILE A 1 452 ? -20.094 -14.797 -20.125 1 86.81 452 ILE A O 1
ATOM 3472 N N . GLN A 1 453 ? -19.219 -15.211 -18.125 1 83.81 453 GLN A N 1
ATOM 3473 C CA . GLN A 1 453 ? -19.188 -16.641 -18.359 1 83.81 453 GLN A CA 1
ATOM 3474 C C . GLN A 1 453 ? -20.594 -17.203 -18.609 1 83.81 453 GLN A C 1
ATOM 3476 O O . GLN A 1 453 ? -20.781 -18.078 -19.438 1 83.81 453 GLN A O 1
ATOM 3481 N N . GLN A 1 454 ? -21.5 -16.656 -17.922 1 83.12 454 GLN A N 1
ATOM 3482 C CA . GLN A 1 454 ? -22.891 -17.109 -18.094 1 83.12 454 GLN A CA 1
ATOM 3483 C C . GLN A 1 454 ? -23.422 -16.734 -19.469 1 83.12 454 GLN A C 1
ATOM 3485 O O . GLN A 1 454 ? -24.328 -17.391 -19.984 1 83.12 454 GLN A O 1
ATOM 3490 N N . LEU A 1 455 ? -22.844 -15.742 -20.047 1 78.62 455 LEU A N 1
ATOM 3491 C CA . LEU A 1 455 ? -23.297 -15.273 -21.359 1 78.62 455 LEU A CA 1
ATOM 3492 C C . LEU A 1 455 ? -22.594 -16.031 -22.484 1 78.62 455 LEU A C 1
ATOM 3494 O O . LEU A 1 455 ? -23.062 -16.062 -23.609 1 78.62 455 LEU A O 1
ATOM 3498 N N . LEU A 1 456 ? -21.406 -16.5 -22.219 1 72.38 456 LEU A N 1
ATOM 3499 C CA . LEU A 1 456 ? -20.688 -17.266 -23.219 1 72.38 456 LEU A CA 1
ATOM 3500 C C . LEU A 1 456 ? -21.219 -18.688 -23.312 1 72.38 456 LEU A C 1
ATOM 3502 O O . LEU A 1 456 ? -21.281 -19.266 -24.391 1 72.38 456 LEU A O 1
ATOM 3506 N N . MET B 1 1 ? 7.867 13.594 -23.938 1 23.02 1 MET B N 1
ATOM 3507 C CA . MET B 1 1 ? 8.672 14.812 -23.953 1 23.02 1 MET B CA 1
ATOM 3508 C C . MET B 1 1 ? 8.016 15.898 -23.109 1 23.02 1 MET B C 1
ATOM 3510 O O . MET B 1 1 ? 7.184 16.656 -23.594 1 23.02 1 MET B O 1
ATOM 3514 N N . GLY B 1 2 ? 7.457 15.555 -21.953 1 25.25 2 GLY B N 1
ATOM 3515 C CA . GLY B 1 2 ? 6.922 16.609 -21.109 1 25.25 2 GLY B CA 1
ATOM 3516 C C . GLY B 1 2 ? 7.883 17.766 -20.922 1 25.25 2 GLY B C 1
ATOM 3517 O O . GLY B 1 2 ? 9.055 17.562 -20.594 1 25.25 2 GLY B O 1
ATOM 3518 N N . SER B 1 3 ? 7.629 18.766 -21.781 1 29.22 3 SER B N 1
ATOM 3519 C CA . SER B 1 3 ? 8.273 20.078 -21.719 1 29.22 3 SER B CA 1
ATOM 3520 C C . SER B 1 3 ? 8.422 20.547 -20.281 1 29.22 3 SER B C 1
ATOM 3522 O O . SER B 1 3 ? 7.434 20.656 -19.562 1 29.22 3 SER B O 1
ATOM 3524 N N . ASN B 1 4 ? 9.352 19.969 -19.594 1 31.88 4 ASN B N 1
ATOM 3525 C CA . ASN B 1 4 ? 9.812 20.766 -18.453 1 31.88 4 ASN B CA 1
ATOM 3526 C C . ASN B 1 4 ? 9.906 22.25 -18.828 1 31.88 4 ASN B C 1
ATOM 3528 O O . ASN B 1 4 ? 10.805 22.641 -19.562 1 31.88 4 ASN B O 1
ATOM 3532 N N . GLU B 1 5 ? 8.781 22.812 -19.25 1 33.5 5 GLU B N 1
ATOM 3533 C CA . GLU B 1 5 ? 8.844 24.266 -19.266 1 33.5 5 GLU B CA 1
ATOM 3534 C C . GLU B 1 5 ? 9.641 24.797 -18.078 1 33.5 5 GLU B C 1
ATOM 3536 O O . GLU B 1 5 ? 9.234 24.625 -16.922 1 33.5 5 GLU B O 1
ATOM 3541 N N . THR B 1 6 ? 10.914 24.641 -18.203 1 37.34 6 THR B N 1
ATOM 3542 C CA . THR B 1 6 ? 11.773 25.469 -17.359 1 37.34 6 THR B CA 1
ATOM 3543 C C . THR B 1 6 ? 11.188 26.875 -17.203 1 37.34 6 THR B C 1
ATOM 3545 O O . THR B 1 6 ? 10.984 27.578 -18.188 1 37.34 6 THR B O 1
ATOM 3548 N N . GLY B 1 7 ? 10.188 27.078 -16.406 1 35.97 7 GLY B N 1
ATOM 3549 C CA . GLY B 1 7 ? 9.812 28.453 -16.141 1 35.97 7 GLY B CA 1
ATOM 3550 C C . GLY B 1 7 ? 10.969 29.438 -16.312 1 35.97 7 GLY B C 1
ATOM 3551 O O . GLY B 1 7 ? 12.133 29.047 -16.156 1 35.97 7 GLY B O 1
ATOM 3552 N N . ALA B 1 8 ? 10.875 30.562 -17.125 1 38 8 ALA B N 1
ATOM 3553 C CA . ALA B 1 8 ? 11.773 31.688 -17.297 1 38 8 ALA B CA 1
ATOM 3554 C C . ALA B 1 8 ? 12.547 31.969 -16.016 1 38 8 ALA B C 1
ATOM 3556 O O . ALA B 1 8 ? 11.953 32.156 -14.945 1 38 8 ALA B O 1
ATOM 3557 N N . LYS B 1 9 ? 13.75 31.484 -15.836 1 47.97 9 LYS B N 1
ATOM 3558 C CA . LYS B 1 9 ? 14.664 31.906 -14.781 1 47.97 9 LYS B CA 1
ATOM 3559 C C . LYS B 1 9 ? 14.422 33.344 -14.383 1 47.97 9 LYS B C 1
ATOM 3561 O O . LYS B 1 9 ? 14.609 34.25 -15.188 1 47.97 9 LYS B O 1
ATOM 3566 N N . SER B 1 10 ? 13.477 33.562 -13.617 1 54.62 10 SER B N 1
ATOM 3567 C CA . SER B 1 10 ? 13.367 34.938 -13.195 1 54.62 10 SER B CA 1
ATOM 3568 C C . SER B 1 10 ? 14.727 35.5 -12.781 1 54.62 10 SER B C 1
ATOM 3570 O O . SER B 1 10 ? 15.516 34.812 -12.133 1 54.62 10 SER B O 1
ATOM 3572 N N . ASN B 1 11 ? 15.352 36.344 -13.594 1 68.56 11 ASN B N 1
ATOM 3573 C CA . ASN B 1 11 ? 16.547 37.125 -13.383 1 68.56 11 ASN B CA 1
ATOM 3574 C C . ASN B 1 11 ? 16.578 37.75 -11.977 1 68.56 11 ASN B C 1
ATOM 3576 O O . ASN B 1 11 ? 17.375 38.625 -11.703 1 68.56 11 ASN B O 1
ATOM 3580 N N . ARG B 1 12 ? 15.742 37.25 -11.164 1 84.62 12 ARG B N 1
ATOM 3581 C CA . ARG B 1 12 ? 15.719 37.812 -9.828 1 84.62 12 ARG B CA 1
ATOM 3582 C C . ARG B 1 12 ? 16.641 37.062 -8.883 1 84.62 12 ARG B C 1
ATOM 3584 O O . ARG B 1 12 ? 16.766 35.844 -8.992 1 84.62 12 ARG B O 1
ATOM 3591 N N . SER B 1 13 ? 17.234 37.844 -7.977 1 91.44 13 SER B N 1
ATOM 3592 C CA . SER B 1 13 ? 18 37.188 -6.914 1 91.44 13 SER B CA 1
ATOM 3593 C C . SER B 1 13 ? 17.094 36.5 -5.914 1 91.44 13 SER B C 1
ATOM 3595 O O . SER B 1 13 ? 15.914 36.812 -5.816 1 91.44 13 SER B O 1
ATOM 3597 N N . TRP B 1 14 ? 17.641 35.562 -5.215 1 90.56 14 TRP B N 1
ATOM 3598 C CA . TRP B 1 14 ? 16.844 34.812 -4.246 1 90.56 14 TRP B CA 1
ATOM 3599 C C . TRP B 1 14 ? 16.297 35.719 -3.168 1 90.56 14 TRP B C 1
ATOM 3601 O O . TRP B 1 14 ? 15.172 35.531 -2.688 1 90.56 14 TRP B O 1
ATOM 3611 N N . THR B 1 15 ? 17 36.75 -2.807 1 90.94 15 THR B N 1
ATOM 3612 C CA . THR B 1 15 ? 16.547 37.688 -1.797 1 90.94 15 THR B CA 1
ATOM 3613 C C . THR B 1 15 ? 15.344 38.5 -2.301 1 90.94 15 THR B C 1
ATOM 3615 O O . THR B 1 15 ? 14.445 38.812 -1.525 1 90.94 15 THR B O 1
ATOM 3618 N N . GLU B 1 16 ? 15.383 38.781 -3.518 1 91.56 16 GLU B N 1
ATOM 3619 C CA . GLU B 1 16 ? 14.25 39.469 -4.105 1 91.56 16 GLU B CA 1
ATOM 3620 C C . GLU B 1 16 ? 12.992 38.625 -4.094 1 91.56 16 GLU B C 1
ATOM 3622 O O . GLU B 1 16 ? 11.898 39.125 -3.836 1 91.56 16 GLU B O 1
ATOM 3627 N N . VAL B 1 17 ? 13.227 37.375 -4.402 1 90 17 VAL B N 1
ATOM 3628 C CA . VAL B 1 17 ? 12.102 36.438 -4.406 1 90 17 VAL B CA 1
ATOM 3629 C C . VAL B 1 17 ? 11.516 36.344 -3.002 1 90 17 VAL B C 1
ATOM 3631 O O . VAL B 1 17 ? 10.297 36.406 -2.824 1 90 17 VAL B O 1
ATOM 3634 N N . VAL B 1 18 ? 12.359 36.25 -2.004 1 87.56 18 VAL B N 1
ATOM 3635 C CA . VAL B 1 18 ? 11.938 36.125 -0.613 1 87.56 18 VAL B CA 1
ATOM 3636 C C . VAL B 1 18 ? 11.211 37.375 -0.172 1 87.56 18 VAL B C 1
ATOM 3638 O O . VAL B 1 18 ? 10.156 37.312 0.466 1 87.56 18 VAL B O 1
ATOM 3641 N N . THR B 1 19 ? 11.758 38.5 -0.535 1 88.81 19 THR B N 1
ATOM 3642 C CA . THR B 1 19 ? 11.156 39.75 -0.167 1 88.81 19 THR B CA 1
ATOM 3643 C C . THR B 1 19 ? 9.766 39.906 -0.773 1 88.81 19 THR B C 1
ATOM 3645 O O . THR B 1 19 ? 8.836 40.344 -0.1 1 88.81 19 THR B O 1
ATOM 3648 N N . ALA B 1 20 ? 9.695 39.531 -1.974 1 88.56 20 ALA B N 1
ATOM 3649 C CA . ALA B 1 20 ? 8.406 39.656 -2.652 1 88.56 20 ALA B CA 1
ATOM 3650 C C . ALA B 1 20 ? 7.367 38.75 -1.986 1 88.56 20 ALA B C 1
ATOM 3652 O O . ALA B 1 20 ? 6.219 39.156 -1.794 1 88.56 20 ALA B O 1
ATOM 3653 N N . LYS B 1 21 ? 7.746 37.562 -1.681 1 86.94 21 LYS B N 1
ATOM 3654 C CA . LYS B 1 21 ? 6.828 36.625 -1.047 1 86.94 21 LYS B CA 1
ATOM 3655 C C . LYS B 1 21 ? 6.387 37.125 0.325 1 86.94 21 LYS B C 1
ATOM 3657 O O . LYS B 1 21 ? 5.207 37.031 0.671 1 86.94 21 LYS B O 1
ATOM 3662 N N . ARG B 1 22 ? 7.258 37.656 1.099 1 84.44 22 ARG B N 1
ATOM 3663 C CA . ARG B 1 22 ? 6.941 38.156 2.422 1 84.44 22 ARG B CA 1
ATOM 3664 C C . ARG B 1 22 ? 6.035 39.406 2.32 1 84.44 22 ARG B C 1
ATOM 3666 O O . ARG B 1 22 ? 5.156 39.594 3.164 1 84.44 22 ARG B O 1
ATOM 3673 N N . ALA B 1 23 ? 6.289 40.125 1.301 1 87.62 23 ALA B N 1
ATOM 3674 C CA . ALA B 1 23 ? 5.457 41.312 1.092 1 87.62 23 ALA B CA 1
ATOM 3675 C C . ALA B 1 23 ? 4.008 40.906 0.824 1 87.62 23 ALA B C 1
ATOM 3677 O O . ALA B 1 23 ? 3.082 41.562 1.308 1 87.62 23 ALA B O 1
ATOM 3678 N N . ILE B 1 24 ? 3.859 39.938 0.057 1 85.56 24 ILE B N 1
ATOM 3679 C CA . ILE B 1 24 ? 2.518 39.438 -0.246 1 85.56 24 ILE B CA 1
ATOM 3680 C C . ILE B 1 24 ? 1.836 38.969 1.038 1 85.56 24 ILE B C 1
ATOM 3682 O O . ILE B 1 24 ? 0.68 39.312 1.295 1 85.56 24 ILE B O 1
ATOM 3686 N N . ARG B 1 25 ? 2.506 38.219 1.843 1 82.75 25 ARG B N 1
ATOM 3687 C CA . ARG B 1 25 ? 1.987 37.719 3.119 1 82.75 25 ARG B CA 1
ATOM 3688 C C . ARG B 1 25 ? 1.61 38.875 4.031 1 82.75 25 ARG B C 1
ATOM 3690 O O . ARG B 1 25 ? 0.516 38.906 4.598 1 82.75 25 ARG B O 1
ATOM 3697 N N . ASP B 1 26 ? 2.477 39.812 4.129 1 84.62 26 ASP B N 1
ATOM 3698 C CA . ASP B 1 26 ? 2.26 40.969 5.012 1 84.62 26 ASP B CA 1
ATOM 3699 C C . ASP B 1 26 ? 1.069 41.812 4.551 1 84.62 26 ASP B C 1
ATOM 3701 O O . ASP B 1 26 ? 0.311 42.312 5.371 1 84.62 26 ASP B O 1
ATOM 3705 N N . ALA B 1 27 ? 0.973 41.906 3.287 1 86.62 27 ALA B N 1
ATOM 3706 C CA . ALA B 1 27 ? -0.16 42.656 2.74 1 86.62 27 ALA B CA 1
ATOM 3707 C C . ALA B 1 27 ? -1.481 41.969 3.09 1 86.62 27 ALA B C 1
ATOM 3709 O O . ALA B 1 27 ? -2.467 42.656 3.402 1 86.62 27 ALA B O 1
ATOM 3710 N N . GLN B 1 28 ? -1.525 40.688 3.035 1 83.69 28 GLN B N 1
ATOM 3711 C CA . GLN B 1 28 ? -2.725 39.938 3.389 1 83.69 28 GLN B CA 1
ATOM 3712 C C . GLN B 1 28 ? -3.061 40.094 4.867 1 83.69 28 GLN B C 1
ATOM 3714 O O . GLN B 1 28 ? -4.227 40.281 5.23 1 83.69 28 GLN B O 1
ATOM 3719 N N . ILE B 1 29 ? -2.062 40.031 5.684 1 82.75 29 ILE B N 1
ATOM 3720 C CA . ILE B 1 29 ? -2.252 40.188 7.121 1 82.75 29 ILE B CA 1
ATOM 3721 C C . ILE B 1 29 ? -2.826 41.594 7.418 1 82.75 29 ILE B C 1
ATOM 3723 O O . ILE B 1 29 ? -3.789 41.719 8.18 1 82.75 29 ILE B O 1
ATOM 3727 N N . ARG B 1 30 ? -2.307 42.562 6.762 1 84.5 30 ARG B N 1
ATOM 3728 C CA . ARG B 1 30 ? -2.768 43.938 6.965 1 84.5 30 ARG B CA 1
ATOM 3729 C C . ARG B 1 30 ? -4.219 44.094 6.523 1 84.5 30 ARG B C 1
ATOM 3731 O O . ARG B 1 30 ? -5.008 44.75 7.191 1 84.5 30 ARG B O 1
ATOM 3738 N N . LYS B 1 31 ? -4.434 43.469 5.465 1 83.62 31 LYS B N 1
ATOM 3739 C CA . LYS B 1 31 ? -5.793 43.531 4.938 1 83.62 31 LYS B CA 1
ATOM 3740 C C . LYS B 1 31 ? -6.797 42.938 5.926 1 83.62 31 LYS B C 1
ATOM 3742 O O . LYS B 1 31 ? -7.844 43.531 6.188 1 83.62 31 LYS B O 1
ATOM 3747 N N . HIS B 1 32 ? -6.5 41.875 6.48 1 81.56 32 HIS B N 1
ATOM 3748 C CA . HIS B 1 32 ? -7.422 41.219 7.383 1 81.56 32 HIS B CA 1
ATOM 3749 C C . HIS B 1 32 ? -7.469 41.906 8.742 1 81.56 32 HIS B C 1
ATOM 3751 O O . HIS B 1 32 ? -8.523 41.938 9.383 1 81.56 32 HIS B O 1
ATOM 3757 N N . GLU B 1 33 ? -6.352 42.375 9.172 1 80.38 33 GLU B N 1
ATOM 3758 C CA . GLU B 1 33 ? -6.324 43.156 10.422 1 80.38 33 GLU B CA 1
ATOM 3759 C C . GLU B 1 33 ? -7.215 44.375 10.336 1 80.38 33 GLU B C 1
ATOM 3761 O O . GLU B 1 33 ? -7.922 44.719 11.289 1 80.38 33 GLU B O 1
ATOM 3766 N N . ALA B 1 34 ? -7.152 45 9.227 1 81.25 34 ALA B N 1
ATOM 3767 C CA . ALA B 1 34 ? -7.977 46.188 9.016 1 81.25 34 ALA B CA 1
ATOM 3768 C C . ALA B 1 34 ? -9.461 45.812 9.016 1 81.25 34 ALA B C 1
ATOM 3770 O O . ALA B 1 34 ? -10.273 46.531 9.617 1 81.25 34 ALA B O 1
ATOM 3771 N N . ALA B 1 35 ? -9.734 44.75 8.414 1 77.31 35 ALA B N 1
ATOM 3772 C CA . ALA B 1 35 ? -11.125 44.312 8.344 1 77.31 35 ALA B CA 1
ATOM 3773 C C . ALA B 1 35 ? -11.648 43.938 9.727 1 77.31 35 ALA B C 1
ATOM 3775 O O . ALA B 1 35 ? -12.812 44.188 10.047 1 77.31 35 ALA B O 1
ATOM 3776 N N . ASN B 1 36 ? -10.852 43.281 10.547 1 75.06 36 ASN B N 1
ATOM 3777 C CA . ASN B 1 36 ? -11.258 42.844 11.867 1 75.06 36 ASN B CA 1
ATOM 3778 C C . ASN B 1 36 ? -11.422 44 12.844 1 75.06 36 ASN B C 1
ATOM 3780 O O . ASN B 1 36 ? -12.227 43.906 13.773 1 75.06 36 ASN B O 1
ATOM 3784 N N . ARG B 1 37 ? -10.594 44.906 12.719 1 71.06 37 ARG B N 1
ATOM 3785 C CA . ARG B 1 37 ? -10.727 46.094 13.57 1 71.06 37 ARG B CA 1
ATOM 3786 C C . ARG B 1 37 ? -12.07 46.781 13.352 1 71.06 37 ARG B C 1
ATOM 3788 O O . ARG B 1 37 ? -12.672 47.281 14.297 1 71.06 37 ARG B O 1
ATOM 3795 N N . ASN B 1 38 ? -12.508 46.625 12.195 1 63.44 38 ASN B N 1
ATOM 3796 C CA . ASN B 1 38 ? -13.75 47.312 11.844 1 63.44 38 ASN B CA 1
ATOM 3797 C C . ASN B 1 38 ? -14.969 46.469 12.18 1 63.44 38 ASN B C 1
ATOM 3799 O O . ASN B 1 38 ? -16.094 46.969 12.188 1 63.44 38 ASN B O 1
ATOM 3803 N N . GLY B 1 39 ? -14.641 45.125 12.469 1 61.81 39 GLY B N 1
ATOM 3804 C CA . GLY B 1 39 ? -15.766 44.25 12.742 1 61.81 39 GLY B CA 1
ATOM 3805 C C . GLY B 1 39 ? -15.664 43.562 14.094 1 61.81 39 GLY B C 1
ATOM 3806 O O . GLY B 1 39 ? -14.578 43.438 14.656 1 61.81 39 GLY B O 1
ATOM 3807 N N . SER B 1 40 ? -16.609 43.625 15.023 1 55.06 40 SER B N 1
ATOM 3808 C CA . SER B 1 40 ? -16.656 42.906 16.281 1 55.06 40 SER B CA 1
ATOM 3809 C C . SER B 1 40 ? -16.922 41.406 16.062 1 55.06 40 SER B C 1
ATOM 3811 O O . SER B 1 40 ? -18.047 41 15.797 1 55.06 40 SER B O 1
ATOM 3813 N N . PHE B 1 41 ? -15.852 40.594 15.664 1 58.34 41 PHE B N 1
ATOM 3814 C CA . PHE B 1 41 ? -16.172 39.219 15.336 1 58.34 41 PHE B CA 1
ATOM 3815 C C . PHE B 1 41 ? -15.859 38.312 16.516 1 58.34 41 PHE B C 1
ATOM 3817 O O . PHE B 1 41 ? -15.672 37.094 16.328 1 58.34 41 PHE B O 1
ATOM 3824 N N . ASP B 1 42 ? -15.602 38.781 17.75 1 58.22 42 ASP B N 1
ATOM 3825 C CA . ASP B 1 42 ? -15.25 37.875 18.828 1 58.22 42 ASP B CA 1
ATOM 3826 C C . ASP B 1 42 ? -16.469 37.094 19.297 1 58.22 42 ASP B C 1
ATOM 3828 O O . ASP B 1 42 ? -17.062 37.406 20.328 1 58.22 42 ASP B O 1
ATOM 3832 N N . ILE B 1 43 ? -17 36.312 18.328 1 59.78 43 ILE B N 1
ATOM 3833 C CA . ILE B 1 43 ? -18.25 35.594 18.594 1 59.78 43 ILE B CA 1
ATOM 3834 C C . ILE B 1 43 ? -17.984 34.375 19.453 1 59.78 43 ILE B C 1
ATOM 3836 O O . ILE B 1 43 ? -18.906 33.844 20.094 1 59.78 43 ILE B O 1
ATOM 3840 N N . LEU B 1 44 ? -16.797 33.781 19.422 1 62.25 44 LEU B N 1
ATOM 3841 C CA . LEU B 1 44 ? -16.625 32.469 20.047 1 62.25 44 LEU B CA 1
ATOM 3842 C C . LEU B 1 44 ? -15.695 32.562 21.25 1 62.25 44 LEU B C 1
ATOM 3844 O O . LEU B 1 44 ? -15.398 31.547 21.875 1 62.25 44 LEU B O 1
ATOM 3848 N N . GLY B 1 45 ? -15.953 33.719 22 1 56.56 45 GLY B N 1
ATOM 3849 C CA . GLY B 1 45 ? -15.055 33.781 23.141 1 56.56 45 GLY B CA 1
ATOM 3850 C C . GLY B 1 45 ? -13.68 33.188 22.844 1 56.56 45 GLY B C 1
ATOM 3851 O O . GLY B 1 45 ? -13.398 32.812 21.719 1 56.56 45 GLY B O 1
ATOM 3852 N N . ALA B 1 46 ? -12.719 33.219 23.906 1 49 46 ALA B N 1
ATOM 3853 C CA . ALA B 1 46 ? -11.32 32.844 23.797 1 49 46 ALA B CA 1
ATOM 3854 C C . ALA B 1 46 ? -11.18 31.344 23.484 1 49 46 ALA B C 1
ATOM 3856 O O . ALA B 1 46 ? -10.188 30.922 22.891 1 49 46 ALA B O 1
ATOM 3857 N N . ASP B 1 47 ? -12.25 30.594 23.953 1 54.12 47 ASP B N 1
ATOM 3858 C CA . ASP B 1 47 ? -12.008 29.156 23.906 1 54.12 47 ASP B CA 1
ATOM 3859 C C . ASP B 1 47 ? -12.422 28.562 22.562 1 54.12 47 ASP B C 1
ATOM 3861 O O . ASP B 1 47 ? -13.5 28.875 22.047 1 54.12 47 ASP B O 1
ATOM 3865 N N . ILE B 1 48 ? -11.422 28.047 21.828 1 59.53 48 ILE B N 1
ATOM 3866 C CA . ILE B 1 48 ? -11.617 27.391 20.531 1 59.53 48 ILE B CA 1
ATOM 3867 C C . ILE B 1 48 ? -12.562 26.203 20.703 1 59.53 48 ILE B C 1
ATOM 3869 O O . ILE B 1 48 ? -12.398 25.391 21.609 1 59.53 48 ILE B O 1
ATOM 3873 N N . ALA B 1 49 ? -13.773 26.234 19.969 1 69.62 49 ALA B N 1
ATOM 3874 C CA . ALA B 1 49 ? -14.805 25.203 20.016 1 69.62 49 ALA B CA 1
ATOM 3875 C C . ALA B 1 49 ? -14.453 24.031 19.109 1 69.62 49 ALA B C 1
ATOM 3877 O O . ALA B 1 49 ? -13.703 24.188 18.141 1 69.62 49 ALA B O 1
ATOM 3878 N N . ASP B 1 50 ? -14.836 22.844 19.625 1 84 50 ASP B N 1
ATOM 3879 C CA . ASP B 1 50 ? -14.641 21.656 18.797 1 84 50 ASP B CA 1
ATOM 3880 C C . ASP B 1 50 ? -15.508 21.719 17.547 1 84 50 ASP B C 1
ATOM 3882 O O . ASP B 1 50 ? -16.359 22.594 17.406 1 84 50 ASP B O 1
ATOM 3886 N N . VAL B 1 51 ? -15.266 20.953 16.594 1 88.56 51 VAL B N 1
ATOM 3887 C CA . VAL B 1 51 ? -15.898 20.953 15.281 1 88.56 51 VAL B CA 1
ATOM 3888 C C . VAL B 1 51 ? -17.406 20.844 15.43 1 88.56 51 VAL B C 1
ATOM 3890 O O . VAL B 1 51 ? -18.156 21.516 14.734 1 88.56 51 VAL B O 1
ATOM 3893 N N . LYS B 1 52 ? -17.875 20.031 16.359 1 89.38 52 LYS B N 1
ATOM 3894 C CA . LYS B 1 52 ? -19.312 19.859 16.562 1 89.38 52 LYS B CA 1
ATOM 3895 C C . LYS B 1 52 ? -19.969 21.141 17.062 1 89.38 52 LYS B C 1
ATOM 3897 O O . LYS B 1 52 ? -21.031 21.531 16.594 1 89.38 52 LYS B O 1
ATOM 3902 N N . THR B 1 53 ? -19.297 21.719 17.953 1 88.31 53 THR B N 1
ATOM 3903 C CA . THR B 1 53 ? -19.797 22.984 18.484 1 88.31 53 THR B CA 1
ATOM 3904 C C . THR B 1 53 ? -19.844 24.047 17.391 1 88.31 53 THR B C 1
ATOM 3906 O O . THR B 1 53 ? -20.844 24.75 17.25 1 88.31 53 THR B O 1
ATOM 3909 N N . LEU B 1 54 ? -18.828 24.141 16.609 1 88.81 54 LEU B N 1
ATOM 3910 C CA . LEU B 1 54 ? -18.781 25.109 15.531 1 88.81 54 LEU B CA 1
ATOM 3911 C C . LEU B 1 54 ? -19.891 24.859 14.523 1 88.81 54 LEU B C 1
ATOM 3913 O O . LEU B 1 54 ? -20.594 25.797 14.117 1 88.81 54 LEU B O 1
ATOM 3917 N N . THR B 1 55 ? -20.078 23.656 14.164 1 92.44 55 THR B N 1
ATOM 3918 C CA . THR B 1 55 ? -21.094 23.328 13.156 1 92.44 55 THR B CA 1
ATOM 3919 C C . THR B 1 55 ? -22.5 23.547 13.695 1 92.44 55 THR B C 1
ATOM 3921 O O . THR B 1 55 ? -23.391 23.938 12.953 1 92.44 55 THR B O 1
ATOM 3924 N N . ASN B 1 56 ? -22.688 23.375 15.016 1 91.69 56 ASN B N 1
ATOM 3925 C CA . ASN B 1 56 ? -23.969 23.672 15.633 1 91.69 56 ASN B CA 1
ATOM 3926 C C . ASN B 1 56 ? -24.281 25.172 15.586 1 91.69 56 ASN B C 1
ATOM 3928 O O . ASN B 1 56 ? -25.422 25.562 15.32 1 91.69 56 ASN B O 1
ATOM 3932 N N . LEU B 1 57 ? -23.297 25.922 15.828 1 90.38 57 LEU B N 1
ATOM 3933 C CA . LEU B 1 57 ? -23.469 27.375 15.766 1 90.38 57 LEU B CA 1
ATOM 3934 C C . LEU B 1 57 ? -23.812 27.812 14.352 1 90.38 57 LEU B C 1
ATOM 3936 O O . LEU B 1 57 ? -24.656 28.703 14.172 1 90.38 57 LEU B O 1
ATOM 3940 N N . LEU B 1 58 ? -23.234 27.234 13.391 1 92.94 58 LEU B N 1
ATOM 3941 C CA . LEU B 1 58 ? -23.5 27.547 11.992 1 92.94 58 LEU B CA 1
ATOM 3942 C C . LEU B 1 58 ? -24.875 27.078 11.57 1 92.94 58 LEU B C 1
ATOM 3944 O O . LEU B 1 58 ? -25.609 27.797 10.891 1 92.94 58 LEU B O 1
ATOM 3948 N N . GLU B 1 59 ? -25.172 25.906 12.008 1 94.75 59 GLU B N 1
ATOM 3949 C CA . GLU B 1 59 ? -26.453 25.312 11.641 1 94.75 59 GLU B CA 1
ATOM 3950 C C . GLU B 1 59 ? -27.625 26.125 12.211 1 94.75 59 GLU B C 1
ATOM 3952 O O . GLU B 1 59 ? -28.625 26.328 11.523 1 94.75 59 GLU B O 1
ATOM 3957 N N . SER B 1 60 ? -27.484 26.625 13.422 1 92.38 60 SER B N 1
ATOM 3958 C CA . SER B 1 60 ? -28.531 27.375 14.086 1 92.38 60 SER B CA 1
ATOM 3959 C C . SER B 1 60 ? -28.609 28.797 13.57 1 92.38 60 SER B C 1
ATOM 3961 O O . SER B 1 60 ? -29.562 29.531 13.867 1 92.38 60 SER B O 1
ATOM 3963 N N . GLY B 1 61 ? -27.516 29.219 12.906 1 89.88 61 GLY B N 1
ATOM 3964 C CA . GLY B 1 61 ? -27.484 30.578 12.391 1 89.88 61 GLY B CA 1
ATOM 3965 C C . GLY B 1 61 ? -27 31.594 13.414 1 89.88 61 GLY B C 1
ATOM 3966 O O . GLY B 1 61 ? -27.016 32.812 13.164 1 89.88 61 GLY B O 1
ATOM 3967 N N . GLN B 1 62 ? -26.594 31.109 14.492 1 89.56 62 GLN B N 1
ATOM 3968 C CA . GLN B 1 62 ? -26.062 32 15.516 1 89.56 62 GLN B CA 1
ATOM 3969 C C . GLN B 1 62 ? -24.828 32.75 15.016 1 89.56 62 GLN B C 1
ATOM 3971 O O . GLN B 1 62 ? -24.562 33.875 15.43 1 89.56 62 GLN B O 1
ATOM 3976 N N . VAL B 1 63 ? -24.078 32.031 14.195 1 90.69 63 VAL B N 1
ATOM 3977 C CA . VAL B 1 63 ? -22.906 32.625 13.562 1 90.69 63 VAL B CA 1
ATOM 3978 C C . VAL B 1 63 ? -22.891 32.281 12.07 1 90.69 63 VAL B C 1
ATOM 3980 O O . VAL B 1 63 ? -23.203 31.156 11.68 1 90.69 63 VAL B O 1
ATOM 3983 N N . SER B 1 64 ? -22.578 33.281 11.32 1 91.19 64 SER B N 1
ATOM 3984 C CA . SER B 1 64 ? -22.406 33 9.898 1 91.19 64 SER B CA 1
ATOM 3985 C C . SER B 1 64 ? -21.016 32.438 9.609 1 91.19 64 SER B C 1
ATOM 3987 O O . SER B 1 64 ? -20.109 32.594 10.422 1 91.19 64 SER B O 1
ATOM 3989 N N . ALA B 1 65 ? -20.922 31.797 8.492 1 92.88 65 ALA B N 1
ATOM 3990 C CA . ALA B 1 65 ? -19.609 31.281 8.086 1 92.88 65 ALA B CA 1
ATOM 3991 C C . ALA B 1 65 ? -18.594 32.406 7.953 1 92.88 65 ALA B C 1
ATOM 3993 O O . ALA B 1 65 ? -17.453 32.281 8.375 1 92.88 65 ALA B O 1
ATOM 3994 N N . GLU B 1 66 ? -19 33.5 7.387 1 90.62 66 GLU B N 1
ATOM 3995 C CA . GLU B 1 66 ? -18.109 34.656 7.203 1 90.62 66 GLU B CA 1
ATOM 3996 C C . GLU B 1 66 ? -17.594 35.188 8.547 1 90.62 66 GLU B C 1
ATOM 3998 O O . GLU B 1 66 ? -16.391 35.406 8.711 1 90.62 66 GLU B O 1
ATOM 4003 N N . ASN B 1 67 ? -18.547 35.344 9.469 1 87.62 67 ASN B N 1
ATOM 4004 C CA . ASN B 1 67 ? -18.141 35.844 10.781 1 87.62 67 ASN B CA 1
ATOM 4005 C C . ASN B 1 67 ? -17.219 34.875 11.492 1 87.62 67 ASN B C 1
ATOM 4007 O O . ASN B 1 67 ? -16.266 35.281 12.164 1 87.62 67 ASN B O 1
ATOM 4011 N N . MET B 1 68 ? -17.516 33.594 11.336 1 87 68 MET B N 1
ATOM 4012 C CA . MET B 1 68 ? -16.672 32.562 11.914 1 87 68 MET B CA 1
ATOM 4013 C C . MET B 1 68 ? -15.258 32.656 11.352 1 87 68 MET B C 1
ATOM 4015 O O . MET B 1 68 ? -14.281 32.688 12.109 1 87 68 MET B O 1
ATOM 4019 N N . ILE B 1 69 ? -15.133 32.719 10.07 1 87.62 69 ILE B N 1
ATOM 4020 C CA . ILE B 1 69 ? -13.836 32.719 9.391 1 87.62 69 ILE B CA 1
ATOM 4021 C C . ILE B 1 69 ? -13.07 34 9.734 1 87.62 69 ILE B C 1
ATOM 4023 O O . ILE B 1 69 ? -11.867 33.938 9.992 1 87.62 69 ILE B O 1
ATOM 4027 N N . ARG B 1 70 ? -13.727 35.094 9.797 1 84.62 70 ARG B N 1
ATOM 4028 C CA . ARG B 1 70 ? -13.086 36.344 10.148 1 84.62 70 ARG B CA 1
ATOM 4029 C C . ARG B 1 70 ? -12.508 36.281 11.562 1 84.62 70 ARG B C 1
ATOM 4031 O O . ARG B 1 70 ? -11.422 36.812 11.82 1 84.62 70 ARG B O 1
ATOM 4038 N N . THR B 1 71 ? -13.289 35.719 12.414 1 82.31 71 THR B N 1
ATOM 4039 C CA . THR B 1 71 ? -12.828 35.562 13.797 1 82.31 71 THR B CA 1
ATOM 4040 C C . THR B 1 71 ? -11.531 34.75 13.852 1 82.31 71 THR B C 1
ATOM 4042 O O . THR B 1 71 ? -10.562 35.188 14.484 1 82.31 71 THR B O 1
ATOM 4045 N N . TYR B 1 72 ? -11.492 33.688 13.18 1 82.56 72 TYR B N 1
ATOM 4046 C CA . TYR B 1 72 ? -10.328 32.781 13.25 1 82.56 72 TYR B CA 1
ATOM 4047 C C . TYR B 1 72 ? -9.156 33.375 12.469 1 82.56 72 TYR B C 1
ATOM 4049 O O . TYR B 1 72 ? -8 33.188 12.828 1 82.56 72 TYR B O 1
ATOM 4057 N N . ILE B 1 73 ? -9.422 34.094 11.391 1 82 73 ILE B N 1
ATOM 4058 C CA . ILE B 1 73 ? -8.352 34.781 10.68 1 82 73 ILE B CA 1
ATOM 4059 C C . ILE B 1 73 ? -7.734 35.844 11.594 1 82 73 ILE B C 1
ATOM 4061 O O . ILE B 1 73 ? -6.512 36.031 11.602 1 82 73 ILE B O 1
ATOM 4065 N N . GLY B 1 74 ? -8.594 36.531 12.281 1 78.25 74 GLY B N 1
ATOM 4066 C CA . GLY B 1 74 ? -8.086 37.469 13.266 1 78.25 74 GLY B CA 1
ATOM 4067 C C . GLY B 1 74 ? -7.145 36.844 14.273 1 78.25 74 GLY B C 1
ATOM 4068 O O . GLY B 1 74 ? -6.086 37.406 14.578 1 78.25 74 GLY B O 1
ATOM 4069 N N . ARG B 1 75 ? -7.496 35.719 14.703 1 75.88 75 ARG B N 1
ATOM 4070 C CA . ARG B 1 75 ? -6.656 34.969 15.656 1 75.88 75 ARG B CA 1
ATOM 4071 C C . ARG B 1 75 ? -5.336 34.562 15.008 1 75.88 75 ARG B C 1
ATOM 4073 O O . ARG B 1 75 ? -4.281 34.625 15.648 1 75.88 75 ARG B O 1
ATOM 4080 N N . ALA B 1 76 ? -5.43 34.125 13.797 1 75.5 76 ALA B N 1
ATOM 4081 C CA . ALA B 1 76 ? -4.238 33.688 13.078 1 75.5 76 ALA B CA 1
ATOM 4082 C C . ALA B 1 76 ? -3.266 34.844 12.867 1 75.5 76 ALA B C 1
ATOM 4084 O O . ALA B 1 76 ? -2.047 34.656 12.867 1 75.5 76 ALA B O 1
ATOM 4085 N N . CYS B 1 77 ? -3.797 36 12.711 1 74.94 77 CYS B N 1
ATOM 4086 C CA . CYS B 1 77 ? -2.975 37.188 12.477 1 74.94 77 CYS B CA 1
ATOM 4087 C C . CYS B 1 77 ? -2.244 37.625 13.742 1 74.94 77 CYS B C 1
ATOM 4089 O O . CYS B 1 77 ? -1.2 38.25 13.68 1 74.94 77 CYS B O 1
ATOM 4091 N N . GLU B 1 78 ? -2.779 37.219 14.906 1 70.38 78 GLU B N 1
ATOM 4092 C CA . GLU B 1 78 ? -2.168 37.562 16.188 1 70.38 78 GLU B CA 1
ATOM 4093 C C . GLU B 1 78 ? -1.062 36.594 16.562 1 70.38 78 GLU B C 1
ATOM 4095 O O . GLU B 1 78 ? -0.286 36.844 17.484 1 70.38 78 GLU B O 1
ATOM 4100 N N . ALA B 1 79 ? -1.033 35.5 15.922 1 66.19 79 ALA B N 1
ATOM 4101 C CA . ALA B 1 79 ? -0.002 34.5 16.219 1 66.19 79 ALA B CA 1
ATOM 4102 C C . ALA B 1 79 ? 1.385 35.031 15.859 1 66.19 79 ALA B C 1
ATOM 4104 O O . ALA B 1 79 ? 1.514 35.969 15.062 1 66.19 79 ALA B O 1
ATOM 4105 N N . PRO B 1 80 ? 2.449 34.469 16.719 1 58.59 80 PRO B N 1
ATOM 4106 C CA . PRO B 1 80 ? 3.803 34.938 16.438 1 58.59 80 PRO B CA 1
ATOM 4107 C C . PRO B 1 80 ? 4.121 35 14.945 1 58.59 80 PRO B C 1
ATOM 4109 O O . PRO B 1 80 ? 3.594 34.188 14.172 1 58.59 80 PRO B O 1
ATOM 4112 N N . LYS B 1 81 ? 5.07 35.906 14.688 1 52.56 81 LYS B N 1
ATOM 4113 C CA . LYS B 1 81 ? 5.496 36.219 13.328 1 52.56 81 LYS B CA 1
ATOM 4114 C C . LYS B 1 81 ? 6.051 35 12.609 1 52.56 81 LYS B C 1
ATOM 4116 O O . LYS B 1 81 ? 6.688 34.156 13.227 1 52.56 81 LYS B O 1
ATOM 4121 N N . ASN B 1 82 ? 5.5 34.594 11.539 1 52.53 82 ASN B N 1
ATOM 4122 C CA . ASN B 1 82 ? 6.004 33.531 10.641 1 52.53 82 ASN B CA 1
ATOM 4123 C C . ASN B 1 82 ? 5.168 32.281 10.727 1 52.53 82 ASN B C 1
ATOM 4125 O O . ASN B 1 82 ? 5.594 31.219 10.266 1 52.53 82 ASN B O 1
ATOM 4129 N N . SER B 1 83 ? 4.121 32.469 11.414 1 60.31 83 SER B N 1
ATOM 4130 C CA . SER B 1 83 ? 3.328 31.25 11.5 1 60.31 83 SER B CA 1
ATOM 4131 C C . SER B 1 83 ? 2.564 31 10.211 1 60.31 83 SER B C 1
ATOM 4133 O O . SER B 1 83 ? 2.711 29.938 9.594 1 60.31 83 SER B O 1
ATOM 4135 N N . PRO B 1 84 ? 1.818 32.062 9.742 1 60.69 84 PRO B N 1
ATOM 4136 C CA . PRO B 1 84 ? 1.163 31.781 8.461 1 60.69 84 PRO B CA 1
ATOM 4137 C C . PRO B 1 84 ? 2.008 32.219 7.266 1 60.69 84 PRO B C 1
ATOM 4139 O O . PRO B 1 84 ? 2.688 33.25 7.32 1 60.69 84 PRO B O 1
ATOM 4142 N N . ASP B 1 85 ? 2.07 31.359 6.285 1 64.06 85 ASP B N 1
ATOM 4143 C CA . ASP B 1 85 ? 2.719 31.688 5.016 1 64.06 85 ASP B CA 1
ATOM 4144 C C . ASP B 1 85 ? 1.758 32.406 4.074 1 64.06 85 ASP B C 1
ATOM 4146 O O . ASP B 1 85 ? 2.186 33.188 3.229 1 64.06 85 ASP B O 1
ATOM 4150 N N . GLU B 1 86 ? 0.535 32.156 4.18 1 71.88 86 GLU B N 1
ATOM 4151 C CA . GLU B 1 86 ? -0.482 32.75 3.318 1 71.88 86 GLU B CA 1
ATOM 4152 C C . GLU B 1 86 ? -1.866 32.656 3.955 1 71.88 86 GLU B C 1
ATOM 4154 O O . GLU B 1 86 ? -2.195 31.656 4.598 1 71.88 86 GLU B O 1
ATOM 4159 N N . LEU B 1 87 ? -2.545 33.75 3.91 1 69.31 87 LEU B N 1
ATOM 4160 C CA . LEU B 1 87 ? -3.936 33.781 4.352 1 69.31 87 LEU B CA 1
ATOM 4161 C C . LEU B 1 87 ? -4.887 33.75 3.158 1 69.31 87 LEU B C 1
ATOM 4163 O O . LEU B 1 87 ? -4.59 34.344 2.115 1 69.31 87 LEU B O 1
ATOM 4167 N N . LEU B 1 88 ? -5.93 32.938 3.338 1 70 88 LEU B N 1
ATOM 4168 C CA . LEU B 1 88 ? -6.832 32.688 2.213 1 70 88 LEU B CA 1
ATOM 4169 C C . LEU B 1 88 ? -8.031 33.625 2.285 1 70 88 LEU B C 1
ATOM 4171 O O . LEU B 1 88 ? -8.344 34.188 3.35 1 70 88 LEU B O 1
ATOM 4175 N N . ASP B 1 89 ? -8.648 33.812 1.122 1 66.94 89 ASP B N 1
ATOM 4176 C CA . ASP B 1 89 ? -9.781 34.688 0.909 1 66.94 89 ASP B CA 1
ATOM 4177 C C . ASP B 1 89 ? -11.047 34.125 1.543 1 66.94 89 ASP B C 1
ATOM 4179 O O . ASP B 1 89 ? -11.227 32.906 1.623 1 66.94 89 ASP B O 1
ATOM 4183 N N . ILE B 1 90 ? -11.852 35.094 1.977 1 79.12 90 ILE B N 1
ATOM 4184 C CA . ILE B 1 90 ? -13.062 34.812 2.74 1 79.12 90 ILE B CA 1
ATOM 4185 C C . ILE B 1 90 ? -14.227 34.562 1.784 1 79.12 90 ILE B C 1
ATOM 4187 O O . ILE B 1 90 ? -15.336 34.25 2.219 1 79.12 90 ILE B O 1
ATOM 4191 N N . ASP B 1 91 ? -14 34.562 0.5 1 85.44 91 ASP B N 1
ATOM 4192 C CA . ASP B 1 91 ? -15.062 34.406 -0.49 1 85.44 91 ASP B CA 1
ATOM 4193 C C . ASP B 1 91 ? -15.789 33.094 -0.347 1 85.44 91 ASP B C 1
ATOM 4195 O O . ASP B 1 91 ? -17 33 -0.541 1 85.44 91 ASP B O 1
ATOM 4199 N N . GLN B 1 92 ? -15.094 32.156 0.012 1 89.25 92 GLN B N 1
ATOM 4200 C CA . GLN B 1 92 ? -15.719 30.828 0.189 1 89.25 92 GLN B CA 1
ATOM 4201 C C . GLN B 1 92 ? -16.719 30.859 1.335 1 89.25 92 GLN B C 1
ATOM 4203 O O . GLN B 1 92 ? -17.75 30.156 1.286 1 89.25 92 GLN B O 1
ATOM 4208 N N . ALA B 1 93 ? -16.406 31.656 2.357 1 92.81 93 ALA B N 1
ATOM 4209 C CA . ALA B 1 93 ? -17.312 31.75 3.494 1 92.81 93 ALA B CA 1
ATOM 4210 C C . ALA B 1 93 ? -18.641 32.375 3.084 1 92.81 93 ALA B C 1
ATOM 4212 O O . ALA B 1 93 ? -19.703 31.922 3.494 1 92.81 93 ALA B O 1
ATOM 4213 N N . ARG B 1 94 ? -18.562 33.375 2.25 1 93.12 94 ARG B N 1
ATOM 4214 C CA . ARG B 1 94 ? -19.766 34.062 1.755 1 93.12 94 ARG B CA 1
ATOM 4215 C C . ARG B 1 94 ? -20.609 33.094 0.905 1 93.12 94 ARG B C 1
ATOM 4217 O O . ARG B 1 94 ? -21.844 33.125 0.975 1 93.12 94 ARG B O 1
ATOM 4224 N N . HIS B 1 95 ? -19.906 32.375 0.146 1 94.69 95 HIS B N 1
ATOM 4225 C CA . HIS B 1 95 ? -20.594 31.359 -0.656 1 94.69 95 HIS B CA 1
ATOM 4226 C C . HIS B 1 95 ? -21.359 30.375 0.228 1 94.69 95 HIS B C 1
ATOM 4228 O O . HIS B 1 95 ? -22.484 30 -0.079 1 94.69 95 HIS B O 1
ATOM 4234 N N . LEU B 1 96 ? -20.781 29.938 1.305 1 96.06 96 LEU B N 1
ATOM 4235 C CA . LEU B 1 96 ? -21.422 29 2.227 1 96.06 96 LEU B CA 1
ATOM 4236 C C . LEU B 1 96 ? -22.641 29.625 2.887 1 96.06 96 LEU B C 1
ATOM 4238 O O . LEU B 1 96 ? -23.672 28.984 3.035 1 96.06 96 LEU B O 1
ATOM 4242 N N . ASP B 1 97 ? -22.484 30.906 3.252 1 95.94 97 ASP B N 1
ATOM 4243 C CA . ASP B 1 97 ? -23.625 31.625 3.84 1 95.94 97 ASP B CA 1
ATOM 4244 C C . ASP B 1 97 ? -24.781 31.703 2.857 1 95.94 97 ASP B C 1
ATOM 4246 O O . ASP B 1 97 ? -25.938 31.469 3.229 1 95.94 97 ASP B O 1
ATOM 4250 N N . ASN B 1 98 ? -24.469 32.031 1.634 1 96.5 98 ASN B N 1
ATOM 4251 C CA . ASN B 1 98 ? -25.484 32.125 0.604 1 96.5 98 ASN B CA 1
ATOM 4252 C C . ASN B 1 98 ? -26.156 30.766 0.369 1 96.5 98 ASN B C 1
ATOM 4254 O O . ASN B 1 98 ? -27.375 30.688 0.214 1 96.5 98 ASN B O 1
ATOM 4258 N N . PHE B 1 99 ? -25.391 29.766 0.318 1 96.94 99 PHE B N 1
ATOM 4259 C CA . PHE B 1 99 ? -25.922 28.422 0.134 1 96.94 99 PHE B CA 1
ATOM 4260 C C . PHE B 1 99 ? -26.906 28.078 1.242 1 96.94 99 PHE B C 1
ATOM 4262 O O . PHE B 1 99 ? -28 27.594 0.972 1 96.94 99 PHE B O 1
ATOM 4269 N N . GLN B 1 100 ? -26.484 28.328 2.479 1 96.38 100 GLN B N 1
ATOM 4270 C CA . GLN B 1 100 ? -27.344 28.016 3.617 1 96.38 100 GLN B CA 1
ATOM 4271 C C . GLN B 1 100 ? -28.625 28.828 3.578 1 96.38 100 GLN B C 1
ATOM 4273 O O . GLN B 1 100 ? -29.703 28.312 3.873 1 96.38 100 GLN B O 1
ATOM 4278 N N . ARG B 1 101 ? -28.547 30.031 3.207 1 95.69 101 ARG B N 1
ATOM 4279 C CA . ARG B 1 101 ? -29.719 30.906 3.102 1 95.69 101 ARG B CA 1
ATOM 4280 C C . ARG B 1 101 ? -30.672 30.391 2.025 1 95.69 101 ARG B C 1
ATOM 4282 O O . ARG B 1 101 ? -31.891 30.391 2.221 1 95.69 101 ARG B O 1
ATOM 4289 N N . THR B 1 102 ? -30.109 29.922 0.922 1 97.12 102 THR B N 1
ATOM 4290 C CA . THR B 1 102 ? -30.891 29.516 -0.237 1 97.12 102 THR B CA 1
ATOM 4291 C C . THR B 1 102 ? -31.484 28.125 -0.027 1 97.12 102 THR B C 1
ATOM 4293 O O . THR B 1 102 ? -32.625 27.875 -0.418 1 97.12 102 THR B O 1
ATOM 4296 N N . HIS B 1 103 ? -30.812 27.219 0.607 1 96.56 103 HIS B N 1
ATOM 4297 C CA . HIS B 1 103 ? -31.219 25.828 0.642 1 96.56 103 HIS B CA 1
ATOM 4298 C C . HIS B 1 103 ? -31.688 25.422 2.037 1 96.56 103 HIS B C 1
ATOM 4300 O O . HIS B 1 103 ? -32.281 24.344 2.213 1 96.56 103 HIS B O 1
ATOM 4306 N N . GLY B 1 104 ? -31.391 26.266 3.02 1 95.06 104 GLY B N 1
ATOM 4307 C CA . GLY B 1 104 ? -31.844 26 4.375 1 95.06 104 GLY B CA 1
ATOM 4308 C C . GLY B 1 104 ? -31.078 24.891 5.055 1 95.06 104 GLY B C 1
ATOM 4309 O O . GLY B 1 104 ? -31.594 24.25 5.984 1 95.06 104 GLY B O 1
ATOM 4310 N N . ARG B 1 105 ? -29.922 24.516 4.555 1 95.75 105 ARG B N 1
ATOM 4311 C CA . ARG B 1 105 ? -29.078 23.469 5.117 1 95.75 105 ARG B CA 1
ATOM 4312 C C . ARG B 1 105 ? -27.609 23.781 4.902 1 95.75 105 ARG B C 1
ATOM 4314 O O . ARG B 1 105 ? -27.266 24.609 4.051 1 95.75 105 ARG B O 1
ATOM 4321 N N . LEU B 1 106 ? -26.859 23.188 5.68 1 97.19 106 LEU B N 1
ATOM 4322 C CA . LEU B 1 106 ? -25.422 23.297 5.477 1 97.19 106 LEU B CA 1
ATOM 4323 C C . LEU B 1 106 ? -25 22.531 4.223 1 97.19 106 LEU B C 1
ATOM 4325 O O . LEU B 1 106 ? -25.672 21.594 3.807 1 97.19 106 LEU B O 1
ATOM 4329 N N . ILE B 1 107 ? -23.938 22.859 3.613 1 96.69 107 ILE B N 1
ATOM 4330 C CA . ILE B 1 107 ? -23.484 22.234 2.373 1 96.69 107 ILE B CA 1
ATOM 4331 C C . ILE B 1 107 ? -22.875 20.875 2.674 1 96.69 107 ILE B C 1
ATOM 4333 O O . ILE B 1 107 ? -22.859 19.984 1.809 1 96.69 107 ILE B O 1
ATOM 4337 N N . GLY B 1 108 ? -22.297 20.703 3.871 1 96.81 108 GLY B N 1
ATOM 4338 C CA . GLY B 1 108 ? -21.672 19.469 4.332 1 96.81 108 GLY B CA 1
ATOM 4339 C C . GLY B 1 108 ? -21.406 19.469 5.828 1 96.81 108 GLY B C 1
ATOM 4340 O O . GLY B 1 108 ? -21.656 20.469 6.512 1 96.81 108 GLY B O 1
ATOM 4341 N N . PRO B 1 109 ? -20.812 18.406 6.27 1 96.12 109 PRO B N 1
ATOM 4342 C CA . PRO B 1 109 ? -20.656 18.234 7.715 1 96.12 109 PRO B CA 1
ATOM 4343 C C . PRO B 1 109 ? -19.578 19.141 8.297 1 96.12 109 PRO B C 1
ATOM 4345 O O . PRO B 1 109 ? -19.484 19.297 9.523 1 96.12 109 PRO B O 1
ATOM 4348 N N . LEU B 1 110 ? -18.75 19.766 7.473 1 94.81 110 LEU B N 1
ATOM 4349 C CA . LEU B 1 110 ? -17.719 20.672 7.965 1 94.81 110 LEU B CA 1
ATOM 4350 C C . LEU B 1 110 ? -17.969 22.094 7.473 1 94.81 110 LEU B C 1
ATOM 4352 O O . LEU B 1 110 ? -17.031 22.891 7.363 1 94.81 110 LEU B O 1
ATOM 4356 N N . HIS B 1 111 ? -19.203 22.391 7.195 1 96 111 HIS B N 1
ATOM 4357 C CA . HIS B 1 111 ? -19.609 23.688 6.68 1 96 111 HIS B CA 1
ATOM 4358 C C . HIS B 1 111 ? -19.016 24.828 7.508 1 96 111 HIS B C 1
ATOM 4360 O O . HIS B 1 111 ? -19.344 24.969 8.695 1 96 111 HIS B O 1
ATOM 4366 N N . GLY B 1 112 ? -18.094 25.547 6.863 1 93.06 112 GLY B N 1
ATOM 4367 C CA . GLY B 1 112 ? -17.625 26.781 7.461 1 93.06 112 GLY B CA 1
ATOM 4368 C C . GLY B 1 112 ? -16.578 26.547 8.547 1 93.06 112 GLY B C 1
ATOM 4369 O O . GLY B 1 112 ? -16.141 27.5 9.195 1 93.06 112 GLY B O 1
ATOM 4370 N N . VAL B 1 113 ? -16.188 25.328 8.844 1 90.62 113 VAL B N 1
ATOM 4371 C CA . VAL B 1 113 ? -15.18 25.031 9.859 1 90.62 113 VAL B CA 1
ATOM 4372 C C . VAL B 1 113 ? -13.812 25.547 9.383 1 90.62 113 VAL B C 1
ATOM 4374 O O . VAL B 1 113 ? -13.328 25.125 8.328 1 90.62 113 VAL B O 1
ATOM 4377 N N . PRO B 1 114 ? -13.211 26.469 10.125 1 88.81 114 PRO B N 1
ATOM 4378 C CA . PRO B 1 114 ? -11.898 26.969 9.734 1 88.81 114 PRO B CA 1
ATOM 4379 C C . PRO B 1 114 ? -10.773 25.969 9.984 1 88.81 114 PRO B C 1
ATOM 4381 O O . PRO B 1 114 ? -10.727 25.344 11.047 1 88.81 114 PRO B O 1
ATOM 4384 N N . MET B 1 115 ? -9.945 25.797 9.023 1 86.19 115 MET B N 1
ATOM 4385 C CA . MET B 1 115 ? -8.797 24.906 9.148 1 86.19 115 MET B CA 1
ATOM 4386 C C . MET B 1 115 ? -7.547 25.547 8.562 1 86.19 115 MET B C 1
ATOM 4388 O O . MET B 1 115 ? -7.633 26.516 7.812 1 86.19 115 MET B O 1
ATOM 4392 N N . SER B 1 116 ? -6.387 25.094 8.992 1 84.31 116 SER B N 1
ATOM 4393 C CA . SER B 1 116 ? -5.113 25.469 8.391 1 84.31 116 SER B CA 1
ATOM 4394 C C . SER B 1 116 ? -4.418 24.281 7.75 1 84.31 116 SER B C 1
ATOM 4396 O O . SER B 1 116 ? -4.754 23.125 8.039 1 84.31 116 SER B O 1
ATOM 4398 N N . ALA B 1 117 ? -3.594 24.562 6.797 1 83.19 117 ALA B N 1
ATOM 4399 C CA . ALA B 1 117 ? -2.791 23.516 6.16 1 83.19 117 ALA B CA 1
ATOM 4400 C C . ALA B 1 117 ? -1.317 23.906 6.113 1 83.19 117 ALA B C 1
ATOM 4402 O O . ALA B 1 117 ? -0.984 25.062 5.848 1 83.19 117 ALA B O 1
ATOM 4403 N N . LYS B 1 118 ? -0.503 22.953 6.348 1 80.31 118 LYS B N 1
ATOM 4404 C CA . LYS B 1 118 ? 0.932 23.172 6.195 1 80.31 118 LYS B CA 1
ATOM 4405 C C . LYS B 1 118 ? 1.289 23.484 4.742 1 80.31 118 LYS B C 1
ATOM 4407 O O . LYS B 1 118 ? 0.597 23.031 3.822 1 80.31 118 LYS B O 1
ATOM 4412 N N . ASP B 1 119 ? 2.355 24.188 4.59 1 82.44 119 ASP B N 1
ATOM 4413 C CA . ASP B 1 119 ? 2.779 24.641 3.268 1 82.44 119 ASP B CA 1
ATOM 4414 C C . ASP B 1 119 ? 3.016 23.453 2.336 1 82.44 119 ASP B C 1
ATOM 4416 O O . ASP B 1 119 ? 3.037 23.609 1.113 1 82.44 119 ASP B O 1
ATOM 4420 N N . GLN B 1 120 ? 3.082 22.312 2.84 1 82.38 120 GLN B N 1
ATOM 4421 C CA . GLN B 1 120 ? 3.361 21.141 2.018 1 82.38 120 GLN B CA 1
ATOM 4422 C C . GLN B 1 120 ? 2.127 20.703 1.229 1 82.38 120 GLN B C 1
ATOM 4424 O O . GLN B 1 120 ? 2.23 19.938 0.272 1 82.38 120 GLN B O 1
ATOM 4429 N N . PHE B 1 121 ? 0.986 21.188 1.612 1 86.69 121 PHE B N 1
ATOM 4430 C CA . PHE B 1 121 ? -0.244 20.812 0.921 1 86.69 121 PHE B CA 1
ATOM 4431 C C . PHE B 1 121 ? -0.562 21.812 -0.186 1 86.69 121 PHE B C 1
ATOM 4433 O O . PHE B 1 121 ? -0.648 23.016 0.062 1 86.69 121 PHE B O 1
ATOM 4440 N N . ASN B 1 122 ? -0.767 21.281 -1.326 1 89.94 122 ASN B N 1
ATOM 4441 C CA . ASN B 1 122 ? -1.174 22.141 -2.434 1 89.94 122 ASN B CA 1
ATOM 4442 C C . ASN B 1 122 ? -2.592 22.672 -2.236 1 89.94 122 ASN B C 1
ATOM 4444 O O . ASN B 1 122 ? -3.5 21.922 -1.894 1 89.94 122 ASN B O 1
ATOM 4448 N N . ILE B 1 123 ? -2.693 23.875 -2.305 1 90.69 123 ILE B N 1
ATOM 4449 C CA . ILE B 1 123 ? -3.973 24.578 -2.418 1 90.69 123 ILE B CA 1
ATOM 4450 C C . ILE B 1 123 ? -4.035 25.328 -3.746 1 90.69 123 ILE B C 1
ATOM 4452 O O . ILE B 1 123 ? -3.133 26.094 -4.074 1 90.69 123 ILE B O 1
ATOM 4456 N N . LYS B 1 124 ? -5.035 25.047 -4.488 1 92.25 124 LYS B N 1
ATOM 4457 C CA . LYS B 1 124 ? -5.152 25.641 -5.812 1 92.25 124 LYS B CA 1
ATOM 4458 C C . LYS B 1 124 ? -4.98 27.156 -5.754 1 92.25 124 LYS B C 1
ATOM 4460 O O . LYS B 1 124 ? -5.621 27.828 -4.941 1 92.25 124 LYS B O 1
ATOM 4465 N N . GLY B 1 125 ? -4.055 27.641 -6.586 1 90.69 125 GLY B N 1
ATOM 4466 C CA . GLY B 1 125 ? -3.852 29.078 -6.703 1 90.69 125 GLY B CA 1
ATOM 4467 C C . GLY B 1 125 ? -2.801 29.609 -5.75 1 90.69 125 GLY B C 1
ATOM 4468 O O . GLY B 1 125 ? -2.42 30.781 -5.832 1 90.69 125 GLY B O 1
ATOM 4469 N N . LEU B 1 126 ? -2.305 28.812 -4.828 1 90.06 126 LEU B N 1
ATOM 4470 C CA . LEU B 1 126 ? -1.289 29.234 -3.869 1 90.06 126 LEU B CA 1
ATOM 4471 C C . LEU B 1 126 ? -0.009 28.422 -4.043 1 90.06 126 LEU B C 1
ATOM 4473 O O . LEU B 1 126 ? -0.042 27.297 -4.566 1 90.06 126 LEU B O 1
ATOM 4477 N N . ASP B 1 127 ? 1.057 28.984 -3.51 1 88.81 127 ASP B N 1
ATOM 4478 C CA . ASP B 1 127 ? 2.342 28.297 -3.568 1 88.81 127 ASP B CA 1
ATOM 4479 C C . ASP B 1 127 ? 2.445 27.234 -2.475 1 88.81 127 ASP B C 1
ATOM 4481 O O . ASP B 1 127 ? 1.854 27.391 -1.402 1 88.81 127 ASP B O 1
ATOM 4485 N N . SER B 1 128 ? 3.082 26.219 -2.811 1 88.31 128 SER B N 1
ATOM 4486 C CA . SER B 1 128 ? 3.686 25.328 -1.831 1 88.31 128 SER B CA 1
ATOM 4487 C C . SER B 1 128 ? 5.207 25.312 -1.946 1 88.31 128 SER B C 1
ATOM 4489 O O . SER B 1 128 ? 5.77 24.594 -2.773 1 88.31 128 SER B O 1
ATOM 4491 N N . THR B 1 129 ? 5.844 26.094 -1.162 1 85.44 129 THR B N 1
ATOM 4492 C CA . THR B 1 129 ? 7.27 26.359 -1.352 1 85.44 129 THR B CA 1
ATOM 4493 C C . THR B 1 129 ? 8.109 25.25 -0.744 1 85.44 129 THR B C 1
ATOM 4495 O O . THR B 1 129 ? 9.234 25 -1.187 1 85.44 129 THR B O 1
ATOM 4498 N N . LEU B 1 130 ? 7.613 24.656 0.298 1 80.81 130 LEU B N 1
ATOM 4499 C CA . LEU B 1 130 ? 8.328 23.609 1.025 1 80.81 130 LEU B CA 1
ATOM 4500 C C . LEU B 1 130 ? 9.648 24.141 1.581 1 80.81 130 LEU B C 1
ATOM 4502 O O . LEU B 1 130 ? 10.617 23.391 1.72 1 80.81 130 LEU B O 1
ATOM 4506 N N . GLY B 1 131 ? 9.711 25.391 1.757 1 79.31 131 GLY B N 1
ATOM 4507 C CA . GLY B 1 131 ? 10.906 26.016 2.305 1 79.31 131 GLY B CA 1
ATOM 4508 C C . GLY B 1 131 ? 11.961 26.312 1.257 1 79.31 131 GLY B C 1
ATOM 4509 O O . GLY B 1 131 ? 13.047 26.781 1.582 1 79.31 131 GLY B O 1
ATOM 4510 N N . TYR B 1 132 ? 11.703 26.094 -0.044 1 85.62 132 TYR B N 1
ATOM 4511 C CA . TYR B 1 132 ? 12.648 26.344 -1.125 1 85.62 132 TYR B CA 1
ATOM 4512 C C . TYR B 1 132 ? 12.25 27.578 -1.919 1 85.62 132 TYR B C 1
ATOM 4514 O O . TYR B 1 132 ? 11.086 27.75 -2.283 1 85.62 132 TYR B O 1
ATOM 4522 N N . VAL B 1 133 ? 13.242 28.375 -2.27 1 87.94 133 VAL B N 1
ATOM 4523 C CA . VAL B 1 133 ? 13.016 29.609 -3.02 1 87.94 133 VAL B CA 1
ATOM 4524 C C . VAL B 1 133 ? 12.555 29.281 -4.434 1 87.94 133 VAL B C 1
ATOM 4526 O O . VAL B 1 133 ? 11.719 29.984 -5.004 1 87.94 133 VAL B O 1
ATOM 4529 N N . CYS B 1 134 ? 13.016 28.219 -4.988 1 89.69 134 CYS B N 1
ATOM 4530 C CA . CYS B 1 134 ? 12.703 27.844 -6.363 1 89.69 134 CYS B CA 1
ATOM 4531 C C . CYS B 1 134 ? 11.219 27.547 -6.527 1 89.69 134 CYS B C 1
ATOM 4533 O O . CYS B 1 134 ? 10.695 27.562 -7.645 1 89.69 134 CYS B O 1
ATOM 4535 N N . ASN B 1 135 ? 10.555 27.281 -5.473 1 89.5 135 ASN B N 1
ATOM 4536 C CA . ASN B 1 135 ? 9.141 26.922 -5.539 1 89.5 135 ASN B CA 1
ATOM 4537 C C . ASN B 1 135 ? 8.242 28.141 -5.309 1 89.5 135 ASN B C 1
ATOM 4539 O O . ASN B 1 135 ? 7.012 28.016 -5.332 1 89.5 135 ASN B O 1
ATOM 4543 N N . ALA B 1 136 ? 8.852 29.219 -5.086 1 88.44 136 ALA B N 1
ATOM 4544 C CA . ALA B 1 136 ? 8.07 30.438 -4.891 1 88.44 136 ALA B CA 1
ATOM 4545 C C . ALA B 1 136 ? 7.496 30.938 -6.211 1 88.44 136 ALA B C 1
ATOM 4547 O O . ALA B 1 136 ? 8.102 30.75 -7.27 1 88.44 136 ALA B O 1
ATOM 4548 N N . SER B 1 137 ? 6.285 31.453 -6.125 1 89.19 137 SER B N 1
ATOM 4549 C CA . SER B 1 137 ? 5.586 32.062 -7.25 1 89.19 137 SER B CA 1
ATOM 4550 C C . SER B 1 137 ? 5.195 31.031 -8.297 1 89.19 137 SER B C 1
ATOM 4552 O O . SER B 1 137 ? 5.25 31.297 -9.5 1 89.19 137 SER B O 1
ATOM 4554 N N . THR B 1 138 ? 5.008 29.922 -7.887 1 90.06 138 THR B N 1
ATOM 4555 C CA . THR B 1 138 ? 4.477 28.844 -8.711 1 90.06 138 THR B CA 1
ATOM 4556 C C . THR B 1 138 ? 3.207 28.25 -8.086 1 90.06 138 THR B C 1
ATOM 4558 O O . THR B 1 138 ? 3.236 27.172 -7.5 1 90.06 138 THR B O 1
ATOM 4561 N N . PRO B 1 139 ? 2.186 28.938 -8.25 1 92.56 139 PRO B N 1
ATOM 4562 C CA . PRO B 1 139 ? 0.948 28.5 -7.602 1 92.56 139 PRO B CA 1
ATOM 4563 C C . PRO B 1 139 ? 0.502 27.109 -8.055 1 92.56 139 PRO B C 1
ATOM 4565 O O . PRO B 1 139 ? 0.651 26.766 -9.234 1 92.56 139 PRO B O 1
ATOM 4568 N N . ALA B 1 140 ? 0.005 26.359 -7.148 1 93.56 140 ALA B N 1
ATOM 4569 C CA . ALA B 1 140 ? -0.496 25.016 -7.434 1 93.56 140 ALA B CA 1
ATOM 4570 C C . ALA B 1 140 ? -1.677 25.062 -8.398 1 93.56 140 ALA B C 1
ATOM 4572 O O . ALA B 1 140 ? -2.52 25.969 -8.312 1 93.56 140 ALA B O 1
ATOM 4573 N N . LYS B 1 141 ? -1.809 24.078 -9.25 1 91.69 141 LYS B N 1
ATOM 4574 C CA . LYS B 1 141 ? -2.865 24.016 -10.258 1 91.69 141 LYS B CA 1
ATOM 4575 C C . LYS B 1 141 ? -4.117 23.344 -9.695 1 91.69 141 LYS B C 1
ATOM 4577 O O . LYS B 1 141 ? -5.211 23.516 -10.234 1 91.69 141 LYS B O 1
ATOM 4582 N N . SER B 1 142 ? -3.906 22.547 -8.719 1 91.69 142 SER B N 1
ATOM 4583 C CA . SER B 1 142 ? -5.016 21.828 -8.102 1 91.69 142 SER B CA 1
ATOM 4584 C C . SER B 1 142 ? -4.781 21.641 -6.602 1 91.69 142 SER B C 1
ATOM 4586 O O . SER B 1 142 ? -3.652 21.766 -6.125 1 91.69 142 SER B O 1
ATOM 4588 N N . ASP B 1 143 ? -5.898 21.391 -5.906 1 91.88 143 ASP B N 1
ATOM 4589 C CA . ASP B 1 143 ? -5.816 21.062 -4.484 1 91.88 143 ASP B CA 1
ATOM 4590 C C . ASP B 1 143 ? -5.207 19.672 -4.273 1 91.88 143 ASP B C 1
ATOM 4592 O O . ASP B 1 143 ? -5.461 18.766 -5.055 1 91.88 143 ASP B O 1
ATOM 4596 N N . ALA B 1 144 ? -4.387 19.609 -3.199 1 89.62 144 ALA B N 1
ATOM 4597 C CA . ALA B 1 144 ? -4.055 18.266 -2.738 1 89.62 144 ALA B CA 1
ATOM 4598 C C . ALA B 1 144 ? -5.316 17.453 -2.445 1 89.62 144 ALA B C 1
ATOM 4600 O O . ALA B 1 144 ? -6.348 18.016 -2.074 1 89.62 144 ALA B O 1
ATOM 4601 N N . PRO B 1 145 ? -5.254 16.141 -2.549 1 87.12 145 PRO B N 1
ATOM 4602 C CA . PRO B 1 145 ? -6.445 15.312 -2.377 1 87.12 145 PRO B CA 1
ATOM 4603 C C . PRO B 1 145 ? -7.129 15.523 -1.027 1 87.12 145 PRO B C 1
ATOM 4605 O O . PRO B 1 145 ? -8.352 15.633 -0.96 1 87.12 145 PRO B O 1
ATOM 4608 N N . LEU B 1 146 ? -6.355 15.609 -0.01 1 88.62 146 LEU B N 1
ATOM 4609 C CA . LEU B 1 146 ? -6.93 15.805 1.316 1 88.62 146 LEU B CA 1
ATOM 4610 C C . LEU B 1 146 ? -7.594 17.172 1.425 1 88.62 146 LEU B C 1
ATOM 4612 O O . LEU B 1 146 ? -8.68 17.297 1.998 1 88.62 146 LEU B O 1
ATOM 4616 N N . VAL B 1 147 ? -6.949 18.203 0.892 1 89.69 147 VAL B N 1
ATOM 4617 C CA . VAL B 1 147 ? -7.512 19.547 0.885 1 89.69 147 VAL B CA 1
ATOM 4618 C C . VAL B 1 147 ? -8.82 19.562 0.1 1 89.69 147 VAL B C 1
ATOM 4620 O O . VAL B 1 147 ? -9.82 20.125 0.553 1 89.69 147 VAL B O 1
ATOM 4623 N N . HIS B 1 148 ? -8.797 18.922 -0.994 1 92 148 HIS B N 1
ATOM 4624 C CA . HIS B 1 148 ? -9.992 18.812 -1.818 1 92 148 HIS B CA 1
ATOM 4625 C C . HIS B 1 148 ? -11.141 18.172 -1.045 1 92 148 HIS B C 1
ATOM 4627 O O . HIS B 1 148 ? -12.266 18.688 -1.046 1 92 148 HIS B O 1
ATOM 4633 N N . THR B 1 149 ? -10.852 17.094 -0.413 1 92.44 149 THR B N 1
ATOM 4634 C CA . THR B 1 149 ? -11.859 16.359 0.353 1 92.44 149 THR B CA 1
ATOM 4635 C C . THR B 1 149 ? -12.43 17.25 1.46 1 92.44 149 THR B C 1
ATOM 4637 O O . THR B 1 149 ? -13.648 17.328 1.625 1 92.44 149 THR B O 1
ATOM 4640 N N . LEU B 1 150 ? -11.594 17.953 2.174 1 91.88 150 LEU B N 1
ATOM 4641 C CA . LEU B 1 150 ? -12.039 18.812 3.266 1 91.88 150 LEU B CA 1
ATOM 4642 C C . LEU B 1 150 ? -12.906 19.953 2.744 1 91.88 150 LEU B C 1
ATOM 4644 O O . LEU B 1 150 ? -13.938 20.266 3.338 1 91.88 150 LEU B O 1
ATOM 4648 N N . LYS B 1 151 ? -12.547 20.516 1.641 1 92.44 151 LYS B N 1
ATOM 4649 C CA . LYS B 1 151 ? -13.336 21.578 1.03 1 92.44 151 LYS B CA 1
ATOM 4650 C C . LYS B 1 151 ? -14.695 21.062 0.576 1 92.44 151 LYS B C 1
ATOM 4652 O O . LYS B 1 151 ? -15.711 21.75 0.734 1 92.44 151 LYS B O 1
ATOM 4657 N N . GLN B 1 152 ? -14.727 19.859 0.025 1 93.88 152 GLN B N 1
ATOM 4658 C CA . GLN B 1 152 ? -15.984 19.266 -0.402 1 93.88 152 GLN B CA 1
ATOM 4659 C C . GLN B 1 152 ? -16.906 19.031 0.785 1 93.88 152 GLN B C 1
ATOM 4661 O O . GLN B 1 152 ? -18.141 19.109 0.646 1 93.88 152 GLN B O 1
ATOM 4666 N N . LEU B 1 153 ? -16.312 18.797 1.908 1 94.88 153 LEU B N 1
ATOM 4667 C CA . LEU B 1 153 ? -17.094 18.578 3.121 1 94.88 153 LEU B CA 1
ATOM 4668 C C . LEU B 1 153 ? -17.547 19.906 3.725 1 94.88 153 LEU B C 1
ATOM 4670 O O . LEU B 1 153 ? -18.328 19.922 4.676 1 94.88 153 LEU B O 1
ATOM 4674 N N . GLY B 1 154 ? -17.031 21.016 3.18 1 95.06 154 GLY B N 1
ATOM 4675 C CA . GLY B 1 154 ? -17.484 22.344 3.562 1 95.06 154 GLY B CA 1
ATOM 4676 C C . GLY B 1 154 ? -16.484 23.109 4.387 1 95.06 154 GLY B C 1
ATOM 4677 O O . GLY B 1 154 ? -16.719 24.266 4.75 1 95.06 154 GLY B O 1
ATOM 4678 N N . ALA B 1 155 ? -15.32 22.531 4.723 1 92.75 155 ALA B N 1
ATOM 4679 C CA . ALA B 1 155 ? -14.297 23.203 5.508 1 92.75 155 ALA B CA 1
ATOM 4680 C C . ALA B 1 155 ? -13.664 24.359 4.719 1 92.75 155 ALA B C 1
ATOM 4682 O O . ALA B 1 155 ? -13.672 24.344 3.484 1 92.75 155 ALA B O 1
ATOM 4683 N N . ILE B 1 156 ? -13.188 25.328 5.402 1 91.69 156 ILE B N 1
ATOM 4684 C CA . ILE B 1 156 ? -12.5 26.453 4.777 1 91.69 156 ILE B CA 1
ATOM 4685 C C . ILE B 1 156 ? -11.062 26.531 5.285 1 91.69 156 ILE B C 1
ATOM 4687 O O . ILE B 1 156 ? -10.828 26.703 6.484 1 91.69 156 ILE B O 1
ATOM 4691 N N . ILE B 1 157 ? -10.156 26.391 4.387 1 89.5 157 ILE B N 1
ATOM 4692 C CA . ILE B 1 157 ? -8.75 26.578 4.75 1 89.5 157 ILE B CA 1
ATOM 4693 C C . ILE B 1 157 ? -8.422 28.062 4.816 1 89.5 157 ILE B C 1
ATOM 4695 O O . ILE B 1 157 ? -8.477 28.766 3.805 1 89.5 157 ILE B O 1
ATOM 4699 N N . ILE B 1 158 ? -8.023 28.547 5.949 1 86.88 158 ILE B N 1
ATOM 4700 C CA . ILE B 1 158 ? -7.91 29.984 6.125 1 86.88 158 ILE B CA 1
ATOM 4701 C C . ILE B 1 158 ? -6.441 30.406 6.062 1 86.88 158 ILE B C 1
ATOM 4703 O O . ILE B 1 158 ? -6.133 31.578 5.898 1 86.88 158 ILE B O 1
ATOM 4707 N N . ALA B 1 159 ? -5.559 29.391 6.242 1 84.38 159 ALA B N 1
ATOM 4708 C CA . ALA B 1 159 ? -4.141 29.734 6.25 1 84.38 159 ALA B CA 1
ATOM 4709 C C . ALA B 1 159 ? -3.271 28.547 5.863 1 84.38 159 ALA B C 1
ATOM 4711 O O . ALA B 1 159 ? -3.617 27.406 6.156 1 84.38 159 ALA B O 1
ATOM 4712 N N . LYS B 1 160 ? -2.176 28.844 5.215 1 83.56 160 LYS B N 1
ATOM 4713 C CA . LYS B 1 160 ? -1.064 27.906 5.098 1 83.56 160 LYS B CA 1
ATOM 4714 C C . LYS B 1 160 ? 0.024 28.203 6.121 1 83.56 160 LYS B C 1
ATOM 4716 O O . LYS B 1 160 ? 0.404 29.375 6.309 1 83.56 160 LYS B O 1
ATOM 4721 N N . THR B 1 161 ? 0.444 27.172 6.77 1 77.81 161 THR B N 1
ATOM 4722 C CA . THR B 1 161 ? 1.445 27.391 7.809 1 77.81 161 THR B CA 1
ATOM 4723 C C . THR B 1 161 ? 2.83 26.969 7.32 1 77.81 161 THR B C 1
ATOM 4725 O O . THR B 1 161 ? 2.953 26.094 6.461 1 77.81 161 THR B O 1
ATOM 4728 N N . ASN B 1 162 ? 3.805 27.578 7.938 1 71.94 162 ASN B N 1
ATOM 4729 C CA . ASN B 1 162 ? 5.184 27.391 7.492 1 71.94 162 ASN B CA 1
ATOM 4730 C C . ASN B 1 162 ? 5.766 26.078 8.008 1 71.94 162 ASN B C 1
ATOM 4732 O O . ASN B 1 162 ? 5.266 25.5 8.977 1 71.94 162 ASN B O 1
ATOM 4736 N N . LEU B 1 163 ? 6.816 25.688 7.285 1 65.44 163 LEU B N 1
ATOM 4737 C CA . LEU B 1 163 ? 7.656 24.594 7.738 1 65.44 163 LEU B CA 1
ATOM 4738 C C . LEU B 1 163 ? 8.789 25.094 8.625 1 65.44 163 LEU B C 1
ATOM 4740 O O . LEU B 1 163 ? 9.109 26.281 8.609 1 65.44 163 LEU B O 1
ATOM 4744 N N . PRO B 1 164 ? 9.328 24.266 9.562 1 55.75 164 PRO B N 1
ATOM 4745 C CA . PRO B 1 164 ? 10.344 24.734 10.508 1 55.75 164 PRO B CA 1
ATOM 4746 C C . PRO B 1 164 ? 11.461 25.531 9.844 1 55.75 164 PRO B C 1
ATOM 4748 O O . PRO B 1 164 ? 11.891 26.562 10.375 1 55.75 164 PRO B O 1
ATOM 4751 N N . GLN B 1 165 ? 12.172 25.047 8.891 1 52.62 165 GLN B N 1
ATOM 4752 C CA . GLN B 1 165 ? 13.227 25.781 8.211 1 52.62 165 GLN B CA 1
ATOM 4753 C C . GLN B 1 165 ? 12.844 26.094 6.77 1 52.62 165 GLN B C 1
ATOM 4755 O O . GLN B 1 165 ? 12.578 25.188 5.98 1 52.62 165 GLN B O 1
ATOM 4760 N N . SER B 1 166 ? 12.227 27.422 6.637 1 54.19 166 SER B N 1
ATOM 4761 C CA . SER B 1 166 ? 11.789 27.781 5.297 1 54.19 166 SER B CA 1
ATOM 4762 C C . SER B 1 166 ? 12.344 29.141 4.887 1 54.19 166 SER B C 1
ATOM 4764 O O . SER B 1 166 ? 13.016 29.812 5.676 1 54.19 166 SER B O 1
ATOM 4766 N N . ILE B 1 167 ? 12.234 29.391 3.607 1 44.31 167 ILE B N 1
ATOM 4767 C CA . ILE B 1 167 ? 12.523 30.703 3.035 1 44.31 167 ILE B CA 1
ATOM 4768 C C . ILE B 1 167 ? 11.836 31.781 3.865 1 44.31 167 ILE B C 1
ATOM 4770 O O . ILE B 1 167 ? 12.227 32.969 3.809 1 44.31 167 ILE B O 1
ATOM 4774 N N . MET B 1 168 ? 10.852 31.281 4.559 1 44.38 168 MET B N 1
ATOM 4775 C CA . MET B 1 168 ? 10.078 32.281 5.273 1 44.38 168 MET B CA 1
ATOM 4776 C C . MET B 1 168 ? 10.648 32.531 6.668 1 44.38 168 MET B C 1
ATOM 4778 O O . MET B 1 168 ? 10.281 33.5 7.336 1 44.38 168 MET B O 1
ATOM 4782 N N . GLY B 1 169 ? 11.625 31.719 7.062 1 48.16 169 GLY B N 1
ATOM 4783 C CA . GLY B 1 169 ? 12.258 31.938 8.352 1 48.16 169 GLY B CA 1
ATOM 4784 C C . GLY B 1 169 ? 12.062 30.781 9.32 1 48.16 169 GLY B C 1
ATOM 4785 O O . GLY B 1 169 ? 11.547 29.734 8.938 1 48.16 169 GLY B O 1
ATOM 4786 N N . LEU B 1 170 ? 12.656 30.906 10.617 1 47.91 170 LEU B N 1
ATOM 4787 C CA . LEU B 1 170 ? 12.625 29.922 11.688 1 47.91 170 LEU B CA 1
ATOM 4788 C C . LEU B 1 170 ? 11.328 30.016 12.484 1 47.91 170 LEU B C 1
ATOM 4790 O O . LEU B 1 170 ? 10.922 31.109 12.883 1 47.91 170 LEU B O 1
ATOM 4794 N N . THR B 1 171 ? 10.461 28.953 12.492 1 49.81 171 THR B N 1
ATOM 4795 C CA . THR B 1 171 ? 9.273 28.953 13.344 1 49.81 171 THR B CA 1
ATOM 4796 C C . THR B 1 171 ? 9.656 28.672 14.797 1 49.81 171 THR B C 1
ATOM 4798 O O . THR B 1 171 ? 10.391 27.734 15.086 1 49.81 171 THR B O 1
ATOM 4801 N N . THR B 1 172 ? 9.383 29.625 15.742 1 46.38 172 THR B N 1
ATOM 4802 C CA . THR B 1 172 ? 9.75 29.531 17.156 1 46.38 172 THR B CA 1
ATOM 4803 C C . THR B 1 172 ? 8.578 29.016 17.984 1 46.38 172 THR B C 1
ATOM 4805 O O . THR B 1 172 ? 7.434 29.031 17.531 1 46.38 172 THR B O 1
ATOM 4808 N N . HIS B 1 173 ? 8.898 28.406 19.156 1 50.25 173 HIS B N 1
ATOM 4809 C CA . HIS B 1 173 ? 7.883 27.938 20.094 1 50.25 173 HIS B CA 1
ATOM 4810 C C . HIS B 1 173 ? 6.953 29.062 20.516 1 50.25 173 HIS B C 1
ATOM 4812 O O . HIS B 1 173 ? 7.402 30.188 20.781 1 50.25 173 HIS B O 1
ATOM 4818 N N . PRO B 1 174 ? 5.605 28.828 20.531 1 50.12 174 PRO B N 1
ATOM 4819 C CA . PRO B 1 174 ? 4.641 29.891 20.812 1 50.12 174 PRO B CA 1
ATOM 4820 C C . PRO B 1 174 ? 4.898 30.562 22.156 1 50.12 174 PRO B C 1
ATOM 4822 O O . PRO B 1 174 ? 4.605 31.75 22.328 1 50.12 174 PRO B O 1
ATOM 4825 N N . THR B 1 175 ? 5.344 29.766 23.047 1 47.75 175 THR B N 1
ATOM 4826 C CA . THR B 1 175 ? 5.477 30.344 24.375 1 47.75 175 THR B CA 1
ATOM 4827 C C . THR B 1 175 ? 6.922 30.75 24.641 1 47.75 175 THR B C 1
ATOM 4829 O O . THR B 1 175 ? 7.203 31.469 25.609 1 47.75 175 THR B O 1
ATOM 4832 N N . ASN B 1 176 ? 7.867 30.188 23.969 1 48.47 176 ASN B N 1
ATOM 4833 C CA . ASN B 1 176 ? 9.281 30.531 24.141 1 48.47 176 ASN B CA 1
ATOM 4834 C C . ASN B 1 176 ? 10 30.578 22.797 1 48.47 176 ASN B C 1
ATOM 4836 O O . ASN B 1 176 ? 10.266 29.531 22.203 1 48.47 176 ASN B O 1
ATOM 4840 N N . SER B 1 177 ? 10.258 31.688 22.359 1 51.69 177 SER B N 1
ATOM 4841 C CA . SER B 1 177 ? 10.836 31.922 21.047 1 51.69 177 SER B CA 1
ATOM 4842 C C . SER B 1 177 ? 12.195 31.219 20.906 1 51.69 177 SER B C 1
ATOM 4844 O O . SER B 1 177 ? 12.68 31.016 19.797 1 51.69 177 SER B O 1
ATOM 4846 N N . LYS B 1 178 ? 12.727 30.891 22.031 1 47.75 178 LYS B N 1
ATOM 4847 C CA . LYS B 1 178 ? 14.055 30.281 22 1 47.75 178 LYS B CA 1
ATOM 4848 C C . LYS B 1 178 ? 13.961 28.766 21.766 1 47.75 178 LYS B C 1
ATOM 4850 O O . LYS B 1 178 ? 14.969 28.125 21.484 1 47.75 178 LYS B O 1
ATOM 4855 N N . LEU B 1 179 ? 12.734 28.344 21.906 1 49.09 179 LEU B N 1
ATOM 4856 C CA . LEU B 1 179 ? 12.547 26.891 21.797 1 49.09 179 LEU B CA 1
ATOM 4857 C C . LEU B 1 179 ? 11.914 26.531 20.453 1 49.09 179 LEU B C 1
ATOM 4859 O O . LEU B 1 179 ? 11.164 27.328 19.875 1 49.09 179 LEU B O 1
ATOM 4863 N N . THR B 1 180 ? 12.539 25.516 19.859 1 50.19 180 THR B N 1
ATOM 4864 C CA . THR B 1 180 ? 11.859 24.984 18.688 1 50.19 180 THR B CA 1
ATOM 4865 C C . THR B 1 180 ? 10.594 24.234 19.094 1 50.19 180 THR B C 1
ATOM 4867 O O . THR B 1 180 ? 10.578 23.531 20.109 1 50.19 180 THR B O 1
ATOM 4870 N N . PRO B 1 181 ? 9.484 24.719 18.641 1 44.97 181 PRO B N 1
ATOM 4871 C CA . PRO B 1 181 ? 8.297 23.969 19.031 1 44.97 181 PRO B CA 1
ATOM 4872 C C . PRO B 1 181 ? 8.438 22.469 18.75 1 44.97 181 PRO B C 1
ATOM 4874 O O . PRO B 1 181 ? 7.598 21.672 19.188 1 44.97 181 PRO B O 1
ATOM 4877 N N . GLY B 1 182 ? 9.508 21.969 18.656 1 45.41 182 GLY B N 1
ATOM 4878 C CA . GLY B 1 182 ? 9.734 20.547 18.438 1 45.41 182 GLY B CA 1
ATOM 4879 C C . GLY B 1 182 ? 9.047 20.016 17.188 1 45.41 182 GLY B C 1
ATOM 4880 O O . GLY B 1 182 ? 7.988 20.516 16.797 1 45.41 182 GLY B O 1
ATOM 4881 N N . GLY B 1 183 ? 9.586 19.297 16.328 1 47.5 183 GLY B N 1
ATOM 4882 C CA . GLY B 1 183 ? 9.18 18.5 15.172 1 47.5 183 GLY B CA 1
ATOM 4883 C C . GLY B 1 183 ? 8.719 19.344 14 1 47.5 183 GLY B C 1
ATOM 4884 O O . GLY B 1 183 ? 8.773 20.578 14.055 1 47.5 183 GLY B O 1
ATOM 4885 N N . SER B 1 184 ? 8.461 18.844 12.883 1 47.16 184 SER B N 1
ATOM 4886 C CA . SER B 1 184 ? 8.055 19.469 11.633 1 47.16 184 SER B CA 1
ATOM 4887 C C . SER B 1 184 ? 6.73 20.203 11.789 1 47.16 184 SER B C 1
ATOM 4889 O O . SER B 1 184 ? 6.367 21.031 10.953 1 47.16 184 SER B O 1
ATOM 4891 N N . SER B 1 185 ? 6.023 20.016 12.898 1 45.72 185 SER B N 1
ATOM 4892 C CA . SER B 1 185 ? 4.715 20.625 13.102 1 45.72 185 SER B CA 1
ATOM 4893 C C . SER B 1 185 ? 4.844 22 13.734 1 45.72 185 SER B C 1
ATOM 4895 O O . SER B 1 185 ? 3.859 22.562 14.227 1 45.72 185 SER B O 1
ATOM 4897 N N . GLY B 1 186 ? 6.035 22.5 13.82 1 43.59 186 GLY B N 1
ATOM 4898 C CA . GLY B 1 186 ? 6.27 23.75 14.531 1 43.59 186 GLY B CA 1
ATOM 4899 C C . GLY B 1 186 ? 5.344 24.859 14.102 1 43.59 186 GLY B C 1
ATOM 4900 O O . GLY B 1 186 ? 4.797 25.594 14.938 1 43.59 186 GLY B O 1
ATOM 4901 N N . GLY B 1 187 ? 5.125 24.938 12.75 1 42 187 GLY B N 1
ATOM 4902 C CA . GLY B 1 187 ? 4.266 26 12.266 1 42 187 GLY B CA 1
ATOM 4903 C C . GLY B 1 187 ? 2.826 25.859 12.719 1 42 187 GLY B C 1
ATOM 4904 O O . GLY B 1 187 ? 2.188 26.859 13.086 1 42 187 GLY B O 1
ATOM 4905 N N . GLU B 1 188 ? 2.391 24.578 12.766 1 48.06 188 GLU B N 1
ATOM 4906 C CA . GLU B 1 188 ? 1.003 24.328 13.148 1 48.06 188 GLU B CA 1
ATOM 4907 C C . GLU B 1 188 ? 0.798 24.547 14.641 1 48.06 188 GLU B C 1
ATOM 4909 O O . GLU B 1 188 ? -0.228 25.078 15.062 1 48.06 188 GLU B O 1
ATOM 4914 N N . ALA B 1 189 ? 1.805 24.141 15.32 1 47.34 189 ALA B N 1
ATOM 4915 C CA . ALA B 1 189 ? 1.721 24.297 16.766 1 47.34 189 ALA B CA 1
ATOM 4916 C C . ALA B 1 189 ? 1.67 25.781 17.156 1 47.34 189 ALA B C 1
ATOM 4918 O O . ALA B 1 189 ? 1.053 26.141 18.156 1 47.34 189 ALA B O 1
ATOM 4919 N N . ALA B 1 190 ? 2.326 26.484 16.266 1 41.72 190 ALA B N 1
ATOM 4920 C CA . ALA B 1 190 ? 2.361 27.906 16.547 1 41.72 190 ALA B CA 1
ATOM 4921 C C . ALA B 1 190 ? 1.001 28.547 16.281 1 41.72 190 ALA B C 1
ATOM 4923 O O . ALA B 1 190 ? 0.662 29.578 16.891 1 41.72 190 ALA B O 1
ATOM 4924 N N . LEU B 1 191 ? 0.288 27.891 15.219 1 45.78 191 LEU B N 1
ATOM 4925 C CA . LEU B 1 191 ? -1.031 28.453 14.945 1 45.78 191 LEU B CA 1
ATOM 4926 C C . LEU B 1 191 ? -2.066 27.891 15.922 1 45.78 191 LEU B C 1
ATOM 4928 O O . LEU B 1 191 ? -2.793 26.953 15.594 1 45.78 191 LEU B O 1
ATOM 4932 N N . ARG B 1 192 ? -1.865 27.891 17.188 1 48.41 192 ARG B N 1
ATOM 4933 C CA . ARG B 1 192 ? -2.736 27.484 18.281 1 48.41 192 ARG B CA 1
ATOM 4934 C C . ARG B 1 192 ? -4.156 28 18.078 1 48.41 192 ARG B C 1
ATOM 4936 O O . ARG B 1 192 ? -5.074 27.609 18.797 1 48.41 192 ARG B O 1
ATOM 4943 N N . ALA B 1 193 ? -4.211 28.719 17.016 1 41.88 193 ALA B N 1
ATOM 4944 C CA . ALA B 1 193 ? -5.48 29.422 16.859 1 41.88 193 ALA B CA 1
ATOM 4945 C C . ALA B 1 193 ? -6.52 28.547 16.172 1 41.88 193 ALA B C 1
ATOM 4947 O O . ALA B 1 193 ? -7.715 28.859 16.188 1 41.88 193 ALA B O 1
ATOM 4948 N N . LEU B 1 194 ? -5.996 27.391 15.664 1 40.16 194 LEU B N 1
ATOM 4949 C CA . LEU B 1 194 ? -7 26.656 14.914 1 40.16 194 LEU B CA 1
ATOM 4950 C C . LEU B 1 194 ? -7.254 25.281 15.547 1 40.16 194 LEU B C 1
ATOM 4952 O O . LEU B 1 194 ? -6.344 24.688 16.125 1 40.16 194 LEU B O 1
ATOM 4956 N N . GLU B 1 195 ? -8.445 24.922 15.492 1 37.72 195 GLU B N 1
ATOM 4957 C CA . GLU B 1 195 ? -8.891 23.656 16.062 1 37.72 195 GLU B CA 1
ATOM 4958 C C . GLU B 1 195 ? -8.328 22.484 15.273 1 37.72 195 GLU B C 1
ATOM 4960 O O . GLU B 1 195 ? -7.949 21.453 15.859 1 37.72 195 GLU B O 1
ATOM 4965 N N . VAL B 1 196 ? -8.227 22.625 13.938 1 39.56 196 VAL B N 1
ATOM 4966 C CA . VAL B 1 196 ? -7.797 21.484 13.125 1 39.56 196 VAL B CA 1
ATOM 4967 C C . VAL B 1 196 ? -6.746 21.953 12.117 1 39.56 196 VAL B C 1
ATOM 4969 O O . VAL B 1 196 ? -6.898 23 11.484 1 39.56 196 VAL B O 1
ATOM 4972 N N . SER B 1 197 ? -5.633 21.281 12.164 1 47.12 197 SER B N 1
ATOM 4973 C CA . SER B 1 197 ? -4.566 21.531 11.203 1 47.12 197 SER B CA 1
ATOM 4974 C C . SER B 1 197 ? -4.141 20.25 10.492 1 47.12 197 SER B C 1
ATOM 4976 O O . SER B 1 197 ? -4.254 19.156 11.047 1 47.12 197 SER B O 1
ATOM 4978 N N . LEU B 1 198 ? -4.031 20.406 9.203 1 42.19 198 LEU B N 1
ATOM 4979 C CA . LEU B 1 198 ? -3.406 19.328 8.453 1 42.19 198 LEU B CA 1
ATOM 4980 C C . LEU B 1 198 ? -1.887 19.391 8.57 1 42.19 198 LEU B C 1
ATOM 4982 O O . LEU B 1 198 ? -1.276 20.406 8.242 1 42.19 198 LEU B O 1
ATOM 4986 N N . ASP B 1 199 ? -1.38 18.359 9.32 1 43.94 199 ASP B N 1
ATOM 4987 C CA . ASP B 1 199 ? 0.063 18.328 9.539 1 43.94 199 ASP B CA 1
ATOM 4988 C C . ASP B 1 199 ? 0.696 17.125 8.844 1 43.94 199 ASP B C 1
ATOM 4990 O O . ASP B 1 199 ? 0 16.172 8.484 1 43.94 199 ASP B O 1
ATOM 4994 N N . GLY B 1 200 ? 1.714 17.359 8.164 1 44.03 200 GLY B N 1
ATOM 4995 C CA . GLY B 1 200 ? 2.514 16.281 7.609 1 44.03 200 GLY B CA 1
ATOM 4996 C C . GLY B 1 200 ? 3.959 16.312 8.078 1 44.03 200 GLY B C 1
ATOM 4997 O O . GLY B 1 200 ? 4.496 17.375 8.383 1 44.03 200 GLY B O 1
ATOM 4998 N N . GLN B 1 201 ? 4.363 15.328 8.812 1 41.72 201 GLN B N 1
ATOM 4999 C CA . GLN B 1 201 ? 5.777 15.273 9.164 1 41.72 201 GLN B CA 1
ATOM 5000 C C . GLN B 1 201 ? 6.648 15.094 7.922 1 41.72 201 GLN B C 1
ATOM 5002 O O . GLN B 1 201 ? 6.32 14.297 7.043 1 41.72 201 GLN B O 1
ATOM 5007 N N . GLN B 1 202 ? 7.207 16.266 7.449 1 36.53 202 GLN B N 1
ATOM 5008 C CA . GLN B 1 202 ? 8.055 16.281 6.262 1 36.53 202 GLN B CA 1
ATOM 5009 C C . GLN B 1 202 ? 8.961 15.047 6.23 1 36.53 202 GLN B C 1
ATOM 5011 O O . GLN B 1 202 ? 9.469 14.672 5.172 1 36.53 202 GLN B O 1
ATOM 5016 N N . HIS B 1 203 ? 9.555 14.719 7.195 1 35.75 203 HIS B N 1
ATOM 5017 C CA . HIS B 1 203 ? 10.586 13.711 6.941 1 35.75 203 HIS B CA 1
ATOM 5018 C C . HIS B 1 203 ? 9.969 12.391 6.496 1 35.75 203 HIS B C 1
ATOM 5020 O O . HIS B 1 203 ? 8.773 12.164 6.684 1 35.75 203 HIS B O 1
ATOM 5026 N N . VAL B 1 204 ? 10.711 11.273 5.965 1 34.94 204 VAL B N 1
ATOM 5027 C CA . VAL B 1 204 ? 10.43 9.961 5.391 1 34.94 204 VAL B CA 1
ATOM 5028 C C . VAL B 1 204 ? 9.297 9.289 6.168 1 34.94 204 VAL B C 1
ATOM 5030 O O . VAL B 1 204 ? 9.375 9.141 7.387 1 34.94 204 VAL B O 1
ATOM 5033 N N . PRO B 1 205 ? 8.203 8.805 5.508 1 40.47 205 PRO B N 1
ATOM 5034 C CA . PRO B 1 205 ? 6.832 8.867 4.992 1 40.47 205 PRO B CA 1
ATOM 5035 C C . PRO B 1 205 ? 5.949 9.836 5.777 1 40.47 205 PRO B C 1
ATOM 5037 O O . PRO B 1 205 ? 6.027 9.891 7.008 1 40.47 205 PRO B O 1
ATOM 5040 N N . SER B 1 206 ? 5.738 10.953 5.156 1 39.69 206 SER B N 1
ATOM 5041 C CA . SE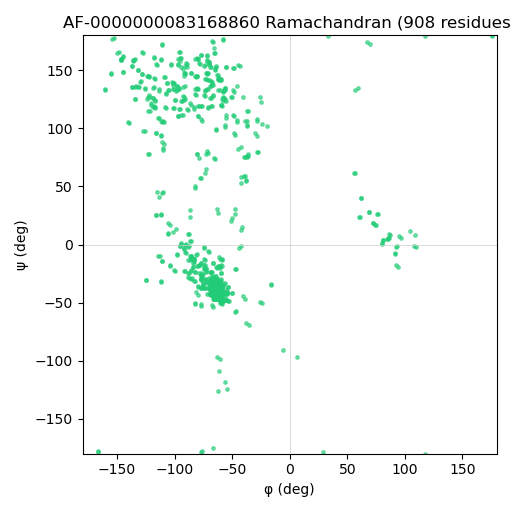R B 1 206 ? 4.949 12.07 5.652 1 39.69 206 SER B CA 1
ATOM 5042 C C . SER B 1 206 ? 3.635 11.602 6.262 1 39.69 206 SER B C 1
ATOM 5044 O O . SER B 1 206 ? 2.898 10.828 5.645 1 39.69 206 SER B O 1
ATOM 5046 N N . ALA B 1 207 ? 3.816 11.203 7.473 1 44.53 207 ALA B N 1
ATOM 5047 C CA . ALA B 1 207 ? 2.539 11.023 8.164 1 44.53 207 ALA B CA 1
ATOM 5048 C C . ALA B 1 207 ? 1.714 12.312 8.125 1 44.53 207 ALA B C 1
ATOM 5050 O O . ALA B 1 207 ? 2.232 13.398 8.398 1 44.53 207 ALA B O 1
ATOM 5051 N N . VAL B 1 208 ? 0.741 12.344 7.234 1 47.72 208 VAL B N 1
ATOM 5052 C CA . VAL B 1 208 ? -0.178 13.469 7.148 1 47.72 208 VAL B CA 1
ATOM 5053 C C . VAL B 1 208 ? -1.445 13.164 7.945 1 47.72 208 VAL B C 1
ATOM 5055 O O . VAL B 1 208 ? -1.901 12.023 7.984 1 47.72 208 VAL B O 1
ATOM 5058 N N . GLY B 1 209 ? -1.685 13.891 8.93 1 54.47 209 GLY B N 1
ATOM 5059 C CA . GLY B 1 209 ? -2.982 13.75 9.57 1 54.47 209 GLY B CA 1
ATOM 5060 C C . GLY B 1 209 ? -3.486 15.047 10.18 1 54.47 209 GLY B C 1
ATOM 5061 O O . GLY B 1 209 ? -2.779 16.062 10.18 1 54.47 209 GLY B O 1
ATOM 5062 N N . PRO B 1 210 ? -4.734 15.055 10.492 1 56.72 210 PRO B N 1
ATOM 5063 C CA . PRO B 1 210 ? -5.32 16.234 11.141 1 56.72 210 PRO B CA 1
ATOM 5064 C C . PRO B 1 210 ? -4.785 16.438 12.555 1 56.72 210 PRO B C 1
ATOM 5066 O O . PRO B 1 210 ? -4.387 15.484 13.227 1 56.72 210 PRO B O 1
ATOM 5069 N N . MET B 1 211 ? -4.523 17.625 12.844 1 65 211 MET B N 1
ATOM 5070 C CA . MET B 1 211 ? -4.273 18.078 14.211 1 65 211 MET B CA 1
ATOM 5071 C C . MET B 1 211 ? -5.449 18.891 14.734 1 65 211 MET B C 1
ATOM 5073 O O . MET B 1 211 ? -6.066 19.656 13.992 1 65 211 MET B O 1
ATOM 5077 N N . ALA B 1 212 ? -5.883 18.5 15.922 1 65.88 212 ALA B N 1
ATOM 5078 C CA . ALA B 1 212 ? -6.988 19.234 16.516 1 65.88 212 ALA B CA 1
ATOM 5079 C C . ALA B 1 212 ? -6.715 19.531 18 1 65.88 212 ALA B C 1
ATOM 5081 O O . ALA B 1 212 ? -5.867 18.891 18.609 1 65.88 212 ALA B O 1
ATOM 5082 N N . LYS B 1 213 ? -7.375 20.469 18.469 1 72.56 213 LYS B N 1
ATOM 5083 C CA . LYS B 1 213 ? -7.258 20.797 19.891 1 72.56 213 LYS B CA 1
ATOM 5084 C C . LYS B 1 213 ? -8.039 19.812 20.75 1 72.56 213 LYS B C 1
ATOM 5086 O O . LYS B 1 213 ? -7.75 19.656 21.938 1 72.56 213 LYS B O 1
ATOM 5091 N N . SER B 1 214 ? -9.016 19.25 20.094 1 81.56 214 SER B N 1
ATOM 5092 C CA . SER B 1 214 ? -9.805 18.281 20.844 1 81.56 214 SER B CA 1
ATOM 5093 C C . SER B 1 214 ? -9.797 16.922 20.156 1 81.56 214 SER B C 1
ATOM 5095 O O . SER B 1 214 ? -9.797 16.844 18.922 1 81.56 214 SER B O 1
ATOM 5097 N N . LEU B 1 215 ? -9.797 15.922 21.047 1 85.62 215 LEU B N 1
ATOM 5098 C CA . LEU B 1 215 ? -9.852 14.547 20.547 1 85.62 215 LEU B CA 1
ATOM 5099 C C . LEU B 1 215 ? -11.133 14.312 19.75 1 85.62 215 LEU B C 1
ATOM 5101 O O . LEU B 1 215 ? -11.109 13.625 18.719 1 85.62 215 LEU B O 1
ATOM 5105 N N . SER B 1 216 ? -12.18 14.938 20.219 1 88.25 216 SER B N 1
ATOM 5106 C CA . SER B 1 216 ? -13.453 14.781 19.516 1 88.25 216 SER B CA 1
ATOM 5107 C C . SER B 1 216 ? -13.383 15.328 18.094 1 88.25 216 SER B C 1
ATOM 5109 O O . SER B 1 216 ? -13.867 14.695 17.156 1 88.25 216 SER B O 1
ATOM 5111 N N . SER B 1 217 ? -12.797 16.5 17.891 1 88 217 SER B N 1
ATOM 5112 C CA . SER B 1 217 ? -12.641 17.094 16.562 1 88 217 SER B CA 1
ATOM 5113 C C . SER B 1 217 ? -11.766 16.234 15.664 1 88 217 SER B C 1
ATOM 5115 O O . SER B 1 217 ? -12.07 16.047 14.484 1 88 217 SER B O 1
ATOM 5117 N N . LEU B 1 218 ? -10.703 15.672 16.266 1 88.25 218 LEU B N 1
ATOM 5118 C CA . LEU B 1 218 ? -9.805 14.812 15.508 1 88.25 218 LEU B CA 1
ATOM 5119 C C . LEU B 1 218 ? -10.539 13.57 15.008 1 88.25 218 LEU B C 1
ATOM 5121 O O . LEU B 1 218 ? -10.391 13.188 13.844 1 88.25 218 LEU B O 1
ATOM 5125 N N . THR B 1 219 ? -11.312 13 15.898 1 91.19 219 THR B N 1
ATOM 5126 C CA . THR B 1 219 ? -12.047 11.781 15.562 1 91.19 219 THR B CA 1
ATOM 5127 C C . THR B 1 219 ? -13.086 12.062 14.484 1 91.19 219 THR B C 1
ATOM 5129 O O . THR B 1 219 ? -13.172 11.336 13.492 1 91.19 219 THR B O 1
ATOM 5132 N N . VAL B 1 220 ? -13.797 13.188 14.617 1 92.06 220 VAL B N 1
ATOM 5133 C CA . VAL B 1 220 ? -14.859 13.523 13.68 1 92.06 220 VAL B CA 1
ATOM 5134 C C . VAL B 1 220 ? -14.266 13.797 12.297 1 92.06 220 VAL B C 1
ATOM 5136 O O . VAL B 1 220 ? -14.75 13.281 11.289 1 92.06 220 VAL B O 1
ATOM 5139 N N . VAL B 1 221 ? -13.234 14.562 12.211 1 90.5 221 VAL B N 1
ATOM 5140 C CA . VAL B 1 221 ? -12.633 14.945 10.938 1 90.5 221 VAL B CA 1
ATOM 5141 C C . VAL B 1 221 ? -12.031 13.711 10.258 1 90.5 221 VAL B C 1
ATOM 5143 O O . VAL B 1 221 ? -12.211 13.508 9.055 1 90.5 221 VAL B O 1
ATOM 5146 N N . THR B 1 222 ? -11.312 12.852 11.055 1 91.69 222 THR B N 1
ATOM 5147 C CA . THR B 1 222 ? -10.727 11.641 10.5 1 91.69 222 THR B CA 1
ATOM 5148 C C . THR B 1 222 ? -11.805 10.734 9.922 1 91.69 222 THR B C 1
ATOM 5150 O O . THR B 1 222 ? -11.664 10.227 8.805 1 91.69 222 THR B O 1
ATOM 5153 N N . LYS B 1 223 ? -12.891 10.57 10.672 1 94.81 223 LYS B N 1
ATOM 5154 C CA . LYS B 1 223 ? -14 9.742 10.219 1 94.81 223 LYS B CA 1
ATOM 5155 C C . LYS B 1 223 ? -14.617 10.297 8.938 1 94.81 223 LYS B C 1
ATOM 5157 O O . LYS B 1 223 ? -14.859 9.547 7.988 1 94.81 223 LYS B O 1
ATOM 5162 N N . LEU B 1 224 ? -14.82 11.57 8.875 1 94.38 224 LEU B N 1
ATOM 5163 C CA . LEU B 1 224 ? -15.453 12.203 7.719 1 94.38 224 LEU B CA 1
ATOM 5164 C C . LEU B 1 224 ? -14.562 12.086 6.488 1 94.38 224 LEU B C 1
ATOM 5166 O O . LEU B 1 224 ? -15.055 11.828 5.387 1 94.38 224 LEU B O 1
ATOM 5170 N N . VAL B 1 225 ? -13.273 12.266 6.648 1 93 225 VAL B N 1
ATOM 5171 C CA . VAL B 1 225 ? -12.336 12.188 5.535 1 93 225 VAL B CA 1
ATOM 5172 C C . VAL B 1 225 ? -12.328 10.766 4.965 1 93 225 VAL B C 1
ATOM 5174 O O . VAL B 1 225 ? -12.383 10.578 3.748 1 93 225 VAL B O 1
ATOM 5177 N N . ILE B 1 226 ? -12.273 9.758 5.824 1 94.25 226 ILE B N 1
ATOM 5178 C CA . ILE B 1 226 ? -12.281 8.367 5.383 1 94.25 226 ILE B CA 1
ATOM 5179 C C . ILE B 1 226 ? -13.609 8.039 4.719 1 94.25 226 ILE B C 1
ATOM 5181 O O . ILE B 1 226 ? -13.648 7.371 3.68 1 94.25 226 ILE B O 1
ATOM 5185 N N . ALA B 1 227 ? -14.688 8.57 5.262 1 96.12 227 ALA B N 1
ATOM 5186 C CA . ALA B 1 227 ? -16.031 8.297 4.746 1 96.12 227 ALA B CA 1
ATOM 5187 C C . ALA B 1 227 ? -16.219 8.922 3.365 1 96.12 227 ALA B C 1
ATOM 5189 O O . ALA B 1 227 ? -17.078 8.484 2.592 1 96.12 227 ALA B O 1
ATOM 5190 N N . ALA B 1 228 ? -15.445 9.922 3.109 1 95.56 228 ALA B N 1
ATOM 5191 C CA . ALA B 1 228 ? -15.516 10.57 1.803 1 95.56 228 ALA B CA 1
ATOM 5192 C C . ALA B 1 228 ? -14.859 9.711 0.726 1 95.56 228 ALA B C 1
ATOM 5194 O O . ALA B 1 228 ? -14.852 10.078 -0.451 1 95.56 228 ALA B O 1
ATOM 5195 N N . GLU B 1 229 ? -14.273 8.547 1.054 1 95.19 229 GLU B N 1
ATOM 5196 C CA . GLU B 1 229 ? -13.703 7.551 0.153 1 95.19 229 GLU B CA 1
ATOM 5197 C C . GLU B 1 229 ? -12.648 8.164 -0.759 1 95.19 229 GLU B C 1
ATOM 5199 O O . GLU B 1 229 ? -12.727 8.039 -1.982 1 95.19 229 GLU B O 1
ATOM 5204 N N . PRO B 1 230 ? -11.57 8.703 -0.15 1 91.88 230 PRO B N 1
ATOM 5205 C CA . PRO B 1 230 ? -10.539 9.375 -0.938 1 91.88 230 PRO B CA 1
ATOM 5206 C C . PRO B 1 230 ? -9.875 8.453 -1.954 1 91.88 230 PRO B C 1
ATOM 5208 O O . PRO B 1 230 ? -9.305 8.922 -2.943 1 91.88 230 PRO B O 1
ATOM 5211 N N . TRP B 1 231 ? -9.922 7.129 -1.839 1 92.62 231 TRP B N 1
ATOM 5212 C CA . TRP B 1 231 ? -9.336 6.164 -2.76 1 92.62 231 TRP B CA 1
ATOM 5213 C C . TRP B 1 231 ? -10.031 6.207 -4.113 1 92.62 231 TRP B C 1
ATOM 5215 O O . TRP B 1 231 ? -9.508 5.684 -5.105 1 92.62 231 TRP B O 1
ATOM 5225 N N . THR B 1 232 ? -11.203 6.801 -4.219 1 92.88 232 THR B N 1
ATOM 5226 C CA . THR B 1 232 ? -11.906 6.922 -5.492 1 92.88 232 THR B CA 1
ATOM 5227 C C . THR B 1 232 ? -11.25 7.98 -6.375 1 92.88 232 THR B C 1
ATOM 5229 O O . THR B 1 232 ? -11.453 7.996 -7.59 1 92.88 232 THR B O 1
ATOM 5232 N N . ARG B 1 233 ? -10.445 8.828 -5.738 1 91.12 233 ARG B N 1
ATOM 5233 C CA . ARG B 1 233 ? -9.781 9.883 -6.492 1 91.12 233 ARG B CA 1
ATOM 5234 C C . ARG B 1 233 ? -8.273 9.656 -6.559 1 91.12 233 ARG B C 1
ATOM 5236 O O . ARG B 1 233 ? -7.617 10.078 -7.512 1 91.12 233 ARG B O 1
ATOM 5243 N N . ASP B 1 234 ? -7.75 9.078 -5.578 1 91.06 234 ASP B N 1
ATOM 5244 C CA . ASP B 1 234 ? -6.324 8.781 -5.504 1 91.06 234 ASP B CA 1
ATOM 5245 C C . ASP B 1 234 ? -6.078 7.273 -5.578 1 91.06 234 ASP B C 1
ATOM 5247 O O . ASP B 1 234 ? -6.238 6.562 -4.586 1 91.06 234 ASP B O 1
ATOM 5251 N N . PRO B 1 235 ? -5.582 6.805 -6.723 1 91.44 235 PRO B N 1
ATOM 5252 C CA . PRO B 1 235 ? -5.449 5.359 -6.906 1 91.44 235 PRO B CA 1
ATOM 5253 C C . PRO B 1 235 ? -4.34 4.754 -6.047 1 91.44 235 PRO B C 1
ATOM 5255 O O . PRO B 1 235 ? -4.203 3.529 -5.984 1 91.44 235 PRO B O 1
ATOM 5258 N N . GLN B 1 236 ? -3.564 5.574 -5.348 1 89.69 236 GLN B N 1
ATOM 5259 C CA . GLN B 1 236 ? -2.488 5.062 -4.508 1 89.69 236 GLN B CA 1
ATOM 5260 C C . GLN B 1 236 ? -3.016 4.621 -3.146 1 89.69 236 GLN B C 1
ATOM 5262 O O . GLN B 1 236 ? -2.316 3.938 -2.395 1 89.69 236 GLN B O 1
ATOM 5267 N N . LEU B 1 237 ? -4.227 4.977 -2.811 1 91.62 237 LEU B N 1
ATOM 5268 C CA . LEU B 1 237 ? -4.793 4.68 -1.5 1 91.62 237 LEU B CA 1
ATOM 5269 C C . LEU B 1 237 ? -5.625 3.402 -1.545 1 91.62 237 LEU B C 1
ATOM 5271 O O . LEU B 1 237 ? -6.391 3.189 -2.488 1 91.62 237 LEU B O 1
ATOM 5275 N N . PRO B 1 238 ? -5.441 2.523 -0.568 1 94.06 238 PRO B N 1
ATOM 5276 C CA . PRO B 1 238 ? -6.328 1.358 -0.493 1 94.06 238 PRO B CA 1
ATOM 5277 C C . PRO B 1 238 ? -7.742 1.719 -0.041 1 94.06 238 PRO B C 1
ATOM 5279 O O . PRO B 1 238 ? -7.918 2.633 0.769 1 94.06 238 PRO B O 1
ATOM 5282 N N . PRO B 1 239 ? -8.719 1.019 -0.527 1 95.62 239 PRO B N 1
ATOM 5283 C CA . PRO B 1 239 ? -10.109 1.304 -0.177 1 95.62 239 PRO B CA 1
ATOM 5284 C C . PRO B 1 239 ? -10.516 0.721 1.177 1 95.62 239 PRO B C 1
ATOM 5286 O O . PRO B 1 239 ? -11.219 -0.287 1.233 1 95.62 239 PRO B O 1
ATOM 5289 N N . ILE B 1 240 ? -10.133 1.36 2.238 1 95.94 240 ILE B N 1
ATOM 5290 C CA . ILE B 1 240 ? -10.445 0.936 3.598 1 95.94 240 ILE B CA 1
ATOM 5291 C C . ILE B 1 240 ? -11.453 1.9 4.223 1 95.94 240 ILE B C 1
ATOM 5293 O O . ILE B 1 240 ? -11.109 3.029 4.57 1 95.94 240 ILE B O 1
ATOM 5297 N N . PRO B 1 241 ? -12.664 1.506 4.348 1 96.44 241 PRO B N 1
ATOM 5298 C CA . PRO B 1 241 ? -13.664 2.379 4.969 1 96.44 241 PRO B CA 1
ATOM 5299 C C . PRO B 1 241 ? -13.461 2.525 6.477 1 96.44 241 PRO B C 1
ATOM 5301 O O . PRO B 1 241 ? -12.672 1.789 7.07 1 96.44 241 PRO B O 1
ATOM 5304 N N . TRP B 1 242 ? -14.078 3.541 7.016 1 96.94 242 TRP B N 1
ATOM 5305 C CA . TRP B 1 242 ? -14.086 3.68 8.469 1 96.94 242 TRP B CA 1
ATOM 5306 C C . TRP B 1 242 ? -14.703 2.449 9.125 1 96.94 242 TRP B C 1
ATOM 5308 O O . TRP B 1 242 ? -15.789 2.004 8.742 1 96.94 242 TRP B O 1
ATOM 5318 N N . ARG B 1 243 ? -14.055 1.895 10.141 1 96.88 243 ARG B N 1
ATOM 5319 C CA . ARG B 1 243 ? -14.508 0.687 10.828 1 96.88 243 ARG B CA 1
ATOM 5320 C C . ARG B 1 243 ? -14.977 1.003 12.242 1 96.88 243 ARG B C 1
ATOM 5322 O O . ARG B 1 243 ? -14.203 0.917 13.195 1 96.88 243 ARG B O 1
ATOM 5329 N N . ASP B 1 244 ? -16.188 1.322 12.297 1 97.12 244 ASP B N 1
ATOM 5330 C CA . ASP B 1 244 ? -16.781 1.841 13.523 1 97.12 244 ASP B CA 1
ATOM 5331 C C . ASP B 1 244 ? -16.75 0.795 14.641 1 97.12 244 ASP B C 1
ATOM 5333 O O . ASP B 1 244 ? -16.609 1.136 15.812 1 97.12 244 ASP B O 1
ATOM 5337 N N . ASN B 1 245 ? -16.891 -0.448 14.273 1 96.69 245 ASN B N 1
ATOM 5338 C CA . ASN B 1 245 ? -16.859 -1.516 15.266 1 96.69 245 ASN B CA 1
ATOM 5339 C C . ASN B 1 245 ? -15.539 -1.55 16.016 1 96.69 245 ASN B C 1
ATOM 5341 O O . ASN B 1 245 ? -15.508 -1.781 17.234 1 96.69 245 ASN B O 1
ATOM 5345 N N . ILE B 1 246 ? -14.461 -1.323 15.344 1 96.62 246 ILE B N 1
ATOM 5346 C CA . ILE B 1 246 ? -13.141 -1.312 15.969 1 96.62 246 ILE B CA 1
ATOM 5347 C C . ILE B 1 246 ? -13.023 -0.112 16.906 1 96.62 246 ILE B C 1
ATOM 5349 O O . ILE B 1 246 ? -12.555 -0.243 18.031 1 96.62 246 ILE B O 1
ATOM 5353 N N . PHE B 1 247 ? -13.492 1.12 16.484 1 97.06 247 PHE B N 1
ATOM 5354 C CA . PHE B 1 247 ? -13.469 2.328 17.297 1 97.06 247 PHE B CA 1
ATOM 5355 C C . PHE B 1 247 ? -14.266 2.133 18.578 1 97.06 247 PHE B C 1
ATOM 5357 O O . PHE B 1 247 ? -13.773 2.432 19.672 1 97.06 247 PHE B O 1
ATOM 5364 N N . GLN B 1 248 ? -15.453 1.565 18.438 1 96.62 248 GLN B N 1
ATOM 5365 C CA . GLN B 1 248 ? -16.328 1.364 19.594 1 96.62 248 GLN B CA 1
ATOM 5366 C C . GLN B 1 248 ? -15.742 0.333 20.547 1 96.62 248 GLN B C 1
ATOM 5368 O O . GLN B 1 248 ? -15.789 0.519 21.766 1 96.62 248 GLN B O 1
ATOM 5373 N N . ASP B 1 249 ? -15.211 -0.706 19.984 1 96.31 249 ASP B N 1
ATOM 5374 C CA . ASP B 1 249 ? -14.617 -1.755 20.812 1 96.31 249 ASP B CA 1
ATOM 5375 C C . ASP B 1 249 ? -13.5 -1.201 21.688 1 96.31 249 ASP B C 1
ATOM 5377 O O . ASP B 1 249 ? -13.5 -1.388 22.906 1 96.31 249 ASP B O 1
ATOM 5381 N N . LEU B 1 250 ? -12.609 -0.473 21.109 1 95.56 250 LEU B N 1
ATOM 5382 C CA . LEU B 1 250 ? -11.445 0.02 21.844 1 95.56 250 LEU B CA 1
ATOM 5383 C C . LEU B 1 250 ? -11.836 1.154 22.781 1 95.56 250 LEU B C 1
ATOM 5385 O O . LEU B 1 250 ? -11.133 1.43 23.766 1 95.56 250 LEU B O 1
ATOM 5389 N N . SER B 1 251 ? -12.977 1.806 22.516 1 94.62 251 SER B N 1
ATOM 5390 C CA . SER B 1 251 ? -13.391 2.934 23.344 1 94.62 251 SER B CA 1
ATOM 5391 C C . SER B 1 251 ? -14.164 2.465 24.562 1 94.62 251 SER B C 1
ATOM 5393 O O . SER B 1 251 ? -14.406 3.244 25.484 1 94.62 251 SER B O 1
ATOM 5395 N N . THR B 1 252 ? -14.547 1.178 24.625 1 92.56 252 THR B N 1
ATOM 5396 C CA . THR B 1 252 ? -15.484 0.789 25.672 1 92.56 252 THR B CA 1
ATOM 5397 C C . THR B 1 252 ? -14.914 -0.356 26.516 1 92.56 252 THR B C 1
ATOM 5399 O O . THR B 1 252 ? -15.148 -0.431 27.719 1 92.56 252 THR B O 1
ATOM 5402 N N . ARG B 1 253 ? -14.125 -1.175 25.938 1 92.5 253 ARG B N 1
ATOM 5403 C CA . ARG B 1 253 ? -13.641 -2.328 26.688 1 92.5 253 ARG B CA 1
ATOM 5404 C C . ARG B 1 253 ? -12.289 -2.039 27.328 1 92.5 253 ARG B C 1
ATOM 5406 O O . ARG B 1 253 ? -11.57 -1.141 26.891 1 92.5 253 ARG B O 1
ATOM 5413 N N . PRO B 1 254 ? -11.938 -2.855 28.359 1 91.44 254 PRO B N 1
ATOM 5414 C CA . PRO B 1 254 ? -10.594 -2.713 28.922 1 91.44 254 PRO B CA 1
ATOM 5415 C C . PRO B 1 254 ? -9.492 -2.977 27.906 1 91.44 254 PRO B C 1
ATOM 5417 O O . PRO B 1 254 ? -9.633 -3.863 27.047 1 91.44 254 PRO B O 1
ATOM 5420 N N . LEU B 1 255 ? -8.445 -2.191 28.016 1 93.56 255 LEU B N 1
ATOM 5421 C CA . LEU B 1 255 ? -7.371 -2.256 27.031 1 93.56 255 LEU B CA 1
ATOM 5422 C C . LEU B 1 255 ? -6.121 -2.896 27.625 1 93.56 255 LEU B C 1
ATOM 5424 O O . LEU B 1 255 ? -5.863 -2.766 28.828 1 93.56 255 LEU B O 1
ATOM 5428 N N . VAL B 1 256 ? -5.43 -3.631 26.844 1 92.94 256 VAL B N 1
ATOM 5429 C CA . VAL B 1 256 ? -4.055 -4.02 27.141 1 92.94 256 VAL B CA 1
ATOM 5430 C C . VAL B 1 256 ? -3.088 -3.027 26.5 1 92.94 256 VAL B C 1
ATOM 5432 O O . VAL B 1 256 ? -2.998 -2.943 25.281 1 92.94 256 VAL B O 1
ATOM 5435 N N . ILE B 1 257 ? -2.391 -2.23 27.297 1 89.94 257 ILE B N 1
ATOM 5436 C CA . ILE B 1 257 ? -1.522 -1.157 26.828 1 89.94 257 ILE B CA 1
ATOM 5437 C C . ILE B 1 257 ? -0.061 -1.547 27.031 1 89.94 257 ILE B C 1
ATOM 5439 O O . ILE B 1 257 ? 0.348 -1.872 28.156 1 89.94 257 ILE B O 1
ATOM 5443 N N . GLY B 1 258 ? 0.623 -1.625 25.859 1 84.12 258 GLY B N 1
ATOM 5444 C CA . GLY B 1 258 ? 2.062 -1.805 25.953 1 84.12 258 GLY B CA 1
ATOM 5445 C C . GLY B 1 258 ? 2.811 -0.51 26.219 1 84.12 258 GLY B C 1
ATOM 5446 O O . GLY B 1 258 ? 2.453 0.538 25.672 1 84.12 258 GLY B O 1
ATOM 5447 N N . THR B 1 259 ? 3.777 -0.474 27.156 1 78.62 259 THR B N 1
ATOM 5448 C CA . THR B 1 259 ? 4.594 0.704 27.438 1 78.62 259 THR B CA 1
ATOM 5449 C C . THR B 1 259 ? 6.07 0.405 27.188 1 78.62 259 THR B C 1
ATOM 5451 O O . THR B 1 259 ? 6.488 -0.754 27.219 1 78.62 259 THR B O 1
ATOM 5454 N N . MET B 1 260 ? 6.773 1.353 26.484 1 60.19 260 MET B N 1
ATOM 5455 C CA . MET B 1 260 ? 8.203 1.175 26.25 1 60.19 260 MET B CA 1
ATOM 5456 C C . MET B 1 260 ? 9.023 1.732 27.406 1 60.19 260 MET B C 1
ATOM 5458 O O . MET B 1 260 ? 9.602 2.816 27.297 1 60.19 260 MET B O 1
ATOM 5462 N N . LEU B 1 261 ? 8.641 1.792 28.672 1 48.22 261 LEU B N 1
ATOM 5463 C CA . LEU B 1 261 ? 9.305 2.41 29.812 1 48.22 261 LEU B CA 1
ATOM 5464 C C . LEU B 1 261 ? 10.727 1.871 29.969 1 48.22 261 LEU B C 1
ATOM 5466 O O . LEU B 1 261 ? 10.961 0.674 29.797 1 48.22 261 LEU B O 1
ATOM 5470 N N . ASP B 1 262 ? 11.758 2.627 29.688 1 39.91 262 ASP B N 1
ATOM 5471 C CA . ASP B 1 262 ? 13.07 2.283 30.219 1 39.91 262 ASP B CA 1
ATOM 5472 C C . ASP B 1 262 ? 12.961 1.737 31.641 1 39.91 262 ASP B C 1
ATOM 5474 O O . ASP B 1 262 ? 13.875 1.079 32.125 1 39.91 262 ASP B O 1
ATOM 5478 N N . GLY B 1 263 ? 12.555 2.633 32.625 1 37.31 263 GLY B N 1
ATOM 5479 C CA . GLY B 1 263 ? 12.891 2.379 34.031 1 37.31 263 GLY B CA 1
ATOM 5480 C C . GLY B 1 263 ? 12.438 1.017 34.5 1 37.31 263 GLY B C 1
ATOM 5481 O O . GLY B 1 263 ? 12.148 0.127 33.688 1 37.31 263 GLY B O 1
ATOM 5482 N N . GLY B 1 264 ? 11.57 0.833 35.656 1 33.16 264 GLY B N 1
ATOM 5483 C CA . GLY B 1 264 ? 11.102 -0.32 36.406 1 33.16 264 GLY B CA 1
ATOM 5484 C C . GLY B 1 264 ? 10.305 -1.295 35.562 1 33.16 264 GLY B C 1
ATOM 5485 O O . GLY B 1 264 ? 10.742 -2.42 35.312 1 33.16 264 GLY B O 1
ATOM 5486 N N . ALA B 1 265 ? 8.875 -1.264 35.594 1 30.45 265 ALA B N 1
ATOM 5487 C CA . ALA B 1 265 ? 8.078 -2.383 35.094 1 30.45 265 ALA B CA 1
ATOM 5488 C C . ALA B 1 265 ? 8.336 -2.617 33.594 1 30.45 265 ALA B C 1
ATOM 5490 O O . ALA B 1 265 ? 8.867 -3.658 33.219 1 30.45 265 ALA B O 1
ATOM 5491 N N . VAL B 1 266 ? 7.191 -2.236 32.594 1 31.86 266 VAL B N 1
ATOM 5492 C CA . VAL B 1 266 ? 6.934 -2.832 31.297 1 31.86 266 VAL B CA 1
ATOM 5493 C C . VAL B 1 266 ? 7.902 -2.254 30.266 1 31.86 266 VAL B C 1
ATOM 5495 O O . VAL B 1 266 ? 7.883 -1.051 30 1 31.86 266 VAL B O 1
ATOM 5498 N N . ARG B 1 267 ? 9.141 -2.572 30.203 1 33.59 267 ARG B N 1
ATOM 5499 C CA . ARG B 1 267 ? 10.125 -2.436 29.125 1 33.59 267 ARG B CA 1
ATOM 5500 C C . ARG B 1 267 ? 9.492 -2.713 27.766 1 33.59 267 ARG B C 1
ATOM 5502 O O . ARG B 1 267 ? 9.094 -3.844 27.484 1 33.59 267 ARG B O 1
ATOM 5509 N N . VAL B 1 268 ? 8.539 -2.182 27.328 1 36.03 268 VAL B N 1
ATOM 5510 C CA . VAL B 1 268 ? 8.312 -2.486 25.906 1 36.03 268 VAL B CA 1
ATOM 5511 C C . VAL B 1 268 ? 9.617 -2.322 25.141 1 36.03 268 VAL B C 1
ATOM 5513 O O . VAL B 1 268 ? 10.031 -1.201 24.828 1 36.03 268 VAL B O 1
ATOM 5516 N N . HIS B 1 269 ? 10.844 -2.547 25.672 1 33.59 269 HIS B N 1
ATOM 5517 C CA . HIS B 1 269 ? 12.102 -2.551 24.938 1 33.59 269 HIS B CA 1
ATOM 5518 C C . HIS B 1 269 ? 11.953 -3.283 23.609 1 33.59 269 HIS B C 1
ATOM 5520 O O . HIS B 1 269 ? 11.867 -4.512 23.578 1 33.59 269 HIS B O 1
ATOM 5526 N N . PRO B 1 270 ? 11.164 -3.1 22.766 1 37.78 270 PRO B N 1
ATOM 5527 C CA . PRO B 1 270 ? 11.953 -3.758 21.719 1 37.78 270 PRO B CA 1
ATOM 5528 C C . PRO B 1 270 ? 13.453 -3.49 21.859 1 37.78 270 PRO B C 1
ATOM 5530 O O . PRO B 1 270 ? 13.852 -2.445 22.375 1 37.78 270 PRO B O 1
ATOM 5533 N N . PRO B 1 271 ? 14.336 -4.324 22.109 1 38.72 271 PRO B N 1
ATOM 5534 C CA . PRO B 1 271 ? 15.758 -4.016 22.281 1 38.72 271 PRO B CA 1
ATOM 5535 C C . PRO B 1 271 ? 16.203 -2.785 21.5 1 38.72 271 PRO B C 1
ATOM 5537 O O . PRO B 1 271 ? 15.742 -2.576 20.375 1 38.72 271 PRO B O 1
ATOM 5540 N N . ILE B 1 272 ? 16.469 -1.584 22.219 1 42.47 272 ILE B N 1
ATOM 5541 C CA . ILE B 1 272 ? 17.141 -0.387 21.734 1 42.47 272 ILE B CA 1
ATOM 5542 C C . ILE B 1 272 ? 17.891 -0.708 20.453 1 42.47 272 ILE B C 1
ATOM 5544 O O . ILE B 1 272 ? 17.906 0.101 19.516 1 42.47 272 ILE B O 1
ATOM 5548 N N . LYS B 1 273 ? 18.312 -1.915 20.547 1 45.91 273 LYS B N 1
ATOM 5549 C CA . LYS B 1 273 ? 19.094 -2.303 19.391 1 45.91 273 LYS B CA 1
ATOM 5550 C C . LYS B 1 273 ? 18.25 -2.303 18.125 1 45.91 273 LYS B C 1
ATOM 5552 O O . LYS B 1 273 ? 18.719 -1.919 17.047 1 45.91 273 LYS B O 1
ATOM 5557 N N . ARG B 1 274 ? 16.984 -2.605 18.297 1 51.84 274 ARG B N 1
ATOM 5558 C CA . ARG B 1 274 ? 16.156 -2.643 17.094 1 51.84 274 ARG B CA 1
ATOM 5559 C C . ARG B 1 274 ? 15.797 -1.233 16.625 1 51.84 274 ARG B C 1
ATOM 5561 O O . ARG B 1 274 ? 15.711 -0.966 15.43 1 51.84 274 ARG B O 1
ATOM 5568 N N . ASN B 1 275 ? 15.703 -0.342 17.609 1 60.72 275 ASN B N 1
ATOM 5569 C CA . ASN B 1 275 ? 15.422 1.043 17.25 1 60.72 275 ASN B CA 1
ATOM 5570 C C . ASN B 1 275 ? 16.609 1.682 16.516 1 60.72 275 ASN B C 1
ATOM 5572 O O . ASN B 1 275 ? 16.422 2.475 15.602 1 60.72 275 ASN B O 1
ATOM 5576 N N . SER B 1 276 ? 17.703 1.134 17.047 1 59.66 276 SER B N 1
ATOM 5577 C CA . SER B 1 276 ? 18.906 1.658 16.391 1 59.66 276 SER B CA 1
ATOM 5578 C C . SER B 1 276 ? 18.969 1.237 14.922 1 59.66 276 SER B C 1
ATOM 5580 O O . SER B 1 276 ? 19.391 2.018 14.07 1 59.66 276 SER B O 1
ATOM 5582 N N . LYS B 1 277 ? 18.469 0.029 14.641 1 67.38 277 LYS B N 1
ATOM 5583 C CA . LYS B 1 277 ? 18.469 -0.445 13.258 1 67.38 277 LYS B CA 1
ATOM 5584 C C . LYS B 1 277 ? 17.5 0.351 12.398 1 67.38 277 LYS B C 1
ATOM 5586 O O . LYS B 1 277 ? 17.797 0.692 11.25 1 67.38 277 LYS B O 1
ATOM 5591 N N . CYS B 1 278 ? 16.359 0.718 13.039 1 71.25 278 CYS B N 1
ATOM 5592 C CA . CYS B 1 278 ? 15.367 1.51 12.32 1 71.25 278 CYS B CA 1
ATOM 5593 C C . CYS B 1 278 ? 15.922 2.883 11.961 1 71.25 278 CYS B C 1
ATOM 5595 O O . CYS B 1 278 ? 15.797 3.332 10.82 1 71.25 278 CYS B O 1
ATOM 5597 N N . ILE B 1 279 ? 16.594 3.377 12.938 1 66.19 279 ILE B N 1
ATOM 5598 C CA . ILE B 1 279 ? 17.109 4.73 12.758 1 66.19 279 ILE B CA 1
ATOM 5599 C C . ILE B 1 279 ? 18.203 4.727 11.703 1 66.19 279 ILE B C 1
ATOM 5601 O O . ILE B 1 279 ? 18.234 5.602 10.828 1 66.19 279 ILE B O 1
ATOM 5605 N N . LYS B 1 280 ? 19.047 3.729 11.773 1 69.88 280 LYS B N 1
ATOM 5606 C CA . LYS B 1 280 ? 20.141 3.633 10.812 1 69.88 280 LYS B CA 1
ATOM 5607 C C . LYS B 1 280 ? 19.609 3.482 9.391 1 69.88 280 LYS B C 1
ATOM 5609 O O . LYS B 1 280 ? 20.062 4.16 8.469 1 69.88 280 LYS B O 1
ATOM 5614 N N . VAL B 1 281 ? 18.656 2.635 9.203 1 75.44 281 VAL B N 1
ATOM 5615 C CA . VAL B 1 281 ? 18.094 2.406 7.875 1 75.44 281 VAL B CA 1
ATOM 5616 C C . VAL B 1 281 ? 17.391 3.672 7.391 1 75.44 281 VAL B C 1
ATOM 5618 O O . VAL B 1 281 ? 17.5 4.039 6.219 1 75.44 281 VAL B O 1
ATOM 5621 N N . MET B 1 282 ? 16.719 4.34 8.242 1 76.25 282 MET B N 1
ATOM 5622 C CA . MET B 1 282 ? 16.047 5.582 7.875 1 76.25 282 MET B CA 1
ATOM 5623 C C . MET B 1 282 ? 17.062 6.637 7.438 1 76.25 282 MET B C 1
ATOM 5625 O O . MET B 1 282 ? 16.828 7.363 6.469 1 76.25 282 MET B O 1
ATOM 5629 N N . ASP B 1 283 ? 18.094 6.703 8.188 1 71.56 283 ASP B N 1
ATOM 5630 C CA . ASP B 1 283 ? 19.125 7.656 7.824 1 71.56 283 ASP B CA 1
ATOM 5631 C C . ASP B 1 283 ? 19.719 7.34 6.453 1 71.56 283 ASP B C 1
ATOM 5633 O O . ASP B 1 283 ? 20.031 8.25 5.676 1 71.56 283 ASP B O 1
ATOM 5637 N N . GLU B 1 284 ? 19.891 6.102 6.184 1 76.94 284 GLU B N 1
ATOM 5638 C CA . GLU B 1 284 ? 20.375 5.688 4.875 1 76.94 284 GLU B CA 1
ATOM 5639 C C . GLU B 1 284 ? 19.406 6.082 3.77 1 76.94 284 GLU B C 1
ATOM 5641 O O . GLU B 1 284 ? 19.828 6.477 2.68 1 76.94 284 GLU B O 1
ATOM 5646 N N . TYR B 1 285 ? 18.125 6.055 4.027 1 79.5 285 TYR B N 1
ATOM 5647 C CA . TYR B 1 285 ? 17.125 6.473 3.061 1 79.5 285 TYR B CA 1
ATOM 5648 C C . TYR B 1 285 ? 17.219 7.965 2.771 1 79.5 285 TYR B C 1
ATOM 5650 O O . TYR B 1 285 ? 17.141 8.383 1.613 1 79.5 285 TYR B O 1
ATOM 5658 N N . TYR B 1 286 ? 17.469 8.695 3.818 1 74.5 286 TYR B N 1
ATOM 5659 C CA . TYR B 1 286 ? 17.531 10.148 3.666 1 74.5 286 TYR B CA 1
ATOM 5660 C C . TYR B 1 286 ? 18.719 10.562 2.809 1 74.5 286 TYR B C 1
ATOM 5662 O O . TYR B 1 286 ? 18.656 11.562 2.092 1 74.5 286 TYR B O 1
ATOM 5670 N N . ALA B 1 287 ? 19.719 9.742 2.855 1 79.44 287 ALA B N 1
ATOM 5671 C CA . ALA B 1 287 ? 20.953 10.109 2.162 1 79.44 287 ALA B CA 1
ATOM 5672 C C . ALA B 1 287 ? 21.125 9.297 0.885 1 79.44 287 ALA B C 1
ATOM 5674 O O . ALA B 1 287 ? 22.203 9.32 0.268 1 79.44 287 ALA B O 1
ATOM 5675 N N . ALA B 1 288 ? 20.078 8.562 0.522 1 87 288 ALA B N 1
ATOM 5676 C CA . ALA B 1 288 ? 20.219 7.57 -0.543 1 87 288 ALA B CA 1
ATOM 5677 C C . ALA B 1 288 ? 20.625 8.234 -1.855 1 87 288 ALA B C 1
ATOM 5679 O O . ALA B 1 288 ? 21.359 7.641 -2.654 1 87 288 ALA B O 1
ATOM 5680 N N . ASP B 1 289 ? 20.188 9.508 -2.074 1 89.75 289 ASP B N 1
ATOM 5681 C CA . ASP B 1 289 ? 20.516 10.195 -3.32 1 89.75 289 ASP B CA 1
ATOM 5682 C C . ASP B 1 289 ? 21.766 11.062 -3.16 1 89.75 289 ASP B C 1
ATOM 5684 O O . ASP B 1 289 ? 22.109 11.828 -4.059 1 89.75 289 ASP B O 1
ATOM 5688 N N . GLY B 1 290 ? 22.375 11.047 -1.95 1 88.25 290 GLY B N 1
ATOM 5689 C CA . GLY B 1 290 ? 23.562 11.852 -1.678 1 88.25 290 GLY B CA 1
ATOM 5690 C C . GLY B 1 290 ? 23.266 13.336 -1.571 1 88.25 290 GLY B C 1
ATOM 5691 O O . GLY B 1 290 ? 24.125 14.164 -1.841 1 88.25 290 GLY B O 1
ATOM 5692 N N . GLY B 1 291 ? 22 13.664 -1.352 1 86.88 291 GLY B N 1
ATOM 5693 C CA . GLY B 1 291 ? 21.609 15.055 -1.208 1 86.88 291 GLY B CA 1
ATOM 5694 C C . GLY B 1 291 ? 21.312 15.734 -2.533 1 86.88 291 GLY B C 1
ATOM 5695 O O . GLY B 1 291 ? 21.141 16.953 -2.588 1 86.88 291 GLY B O 1
ATOM 5696 N N . GLU B 1 292 ? 21.266 14.984 -3.568 1 89.5 292 GLU B N 1
ATOM 5697 C CA . GLU B 1 292 ? 21.078 15.547 -4.902 1 89.5 292 GLU B CA 1
ATOM 5698 C C . GLU B 1 292 ? 19.766 16.312 -5 1 89.5 292 GLU B C 1
ATOM 5700 O O . GLU B 1 292 ? 19.719 17.391 -5.59 1 89.5 292 GLU B O 1
ATOM 5705 N N . ASP B 1 293 ? 18.703 15.812 -4.492 1 87.38 293 ASP B N 1
ATOM 5706 C CA . ASP B 1 293 ? 17.406 16.469 -4.527 1 87.38 293 ASP B CA 1
ATOM 5707 C C . ASP B 1 293 ? 17.469 17.859 -3.914 1 87.38 293 ASP B C 1
ATOM 5709 O O . ASP B 1 293 ? 17.047 18.844 -4.531 1 87.38 293 ASP B O 1
ATOM 5713 N N . ILE B 1 294 ? 18.078 17.969 -2.775 1 85.75 294 ILE B N 1
ATOM 5714 C CA . ILE B 1 294 ? 18.203 19.234 -2.057 1 85.75 294 ILE B CA 1
ATOM 5715 C C . ILE B 1 294 ? 19.125 20.172 -2.836 1 85.75 294 ILE B C 1
ATOM 5717 O O . ILE B 1 294 ? 18.812 21.344 -3.01 1 85.75 294 ILE B O 1
ATOM 5721 N N . ARG B 1 295 ? 20.219 19.641 -3.359 1 89.5 295 ARG B N 1
ATOM 5722 C CA . ARG B 1 295 ? 21.172 20.438 -4.113 1 89.5 295 ARG B CA 1
ATOM 5723 C C . ARG B 1 295 ? 20.516 21.062 -5.34 1 89.5 295 ARG B C 1
ATOM 5725 O O . ARG B 1 295 ? 20.719 22.25 -5.629 1 89.5 295 ARG B O 1
ATOM 5732 N N . ARG B 1 296 ? 19.781 20.312 -6.023 1 89.44 296 ARG B N 1
ATOM 5733 C CA . ARG B 1 296 ? 19.125 20.797 -7.223 1 89.44 296 ARG B CA 1
ATOM 5734 C C . ARG B 1 296 ? 18.125 21.906 -6.887 1 89.44 296 ARG B C 1
ATOM 5736 O O . ARG B 1 296 ? 18.062 22.922 -7.582 1 89.44 296 ARG B O 1
ATOM 5743 N N . ALA B 1 297 ? 17.344 21.734 -5.797 1 87.75 297 ALA B N 1
ATOM 5744 C CA . ALA B 1 297 ? 16.359 22.719 -5.398 1 87.75 297 ALA B CA 1
ATOM 5745 C C . ALA B 1 297 ? 17.016 24.016 -4.961 1 87.75 297 ALA B C 1
ATOM 5747 O O . ALA B 1 297 ? 16.625 25.109 -5.395 1 87.75 297 ALA B O 1
ATOM 5748 N N . VAL B 1 298 ? 18.031 23.906 -4.141 1 87.81 298 VAL B N 1
ATOM 5749 C CA . VAL B 1 298 ? 18.719 25.094 -3.615 1 87.81 298 VAL B CA 1
ATOM 5750 C C . VAL B 1 298 ? 19.438 25.828 -4.75 1 87.81 298 VAL B C 1
ATOM 5752 O O . VAL B 1 298 ? 19.391 27.047 -4.824 1 87.81 298 VAL B O 1
ATOM 5755 N N . THR B 1 299 ? 20.031 25.078 -5.629 1 89.5 299 THR B N 1
ATOM 5756 C CA . THR B 1 299 ? 20.719 25.672 -6.77 1 89.5 299 THR B CA 1
ATOM 5757 C C . THR B 1 299 ? 19.719 26.391 -7.684 1 89.5 299 THR B C 1
ATOM 5759 O O . THR B 1 299 ? 19.984 27.5 -8.148 1 89.5 299 THR B O 1
ATOM 5762 N N . ALA B 1 300 ? 18.625 25.828 -7.859 1 90.19 300 ALA B N 1
ATOM 5763 C CA . ALA B 1 300 ? 17.594 26.406 -8.719 1 90.19 300 ALA B CA 1
ATOM 5764 C C . ALA B 1 300 ? 17.062 27.719 -8.125 1 90.19 300 ALA B C 1
ATOM 5766 O O . ALA B 1 300 ? 16.703 28.641 -8.859 1 90.19 300 ALA B O 1
ATOM 5767 N N . GLY B 1 301 ? 17 27.812 -6.82 1 89.69 301 GLY B N 1
ATOM 5768 C CA . GLY B 1 301 ? 16.531 29.016 -6.152 1 89.69 301 GLY B CA 1
ATOM 5769 C C . GLY B 1 301 ? 17.594 30.078 -6.012 1 89.69 301 GLY B C 1
ATOM 5770 O O . GLY B 1 301 ? 17.281 31.25 -5.82 1 89.69 301 GLY B O 1
ATOM 5771 N N . GLY B 1 302 ? 18.797 29.594 -6.043 1 89.06 302 GLY B N 1
ATOM 5772 C CA . GLY B 1 302 ? 19.922 30.5 -5.941 1 89.06 302 GLY B CA 1
ATOM 5773 C C . GLY B 1 302 ? 20.234 30.922 -4.52 1 89.06 302 GLY B C 1
ATOM 5774 O O . GLY B 1 302 ? 21.062 31.797 -4.289 1 89.06 302 GLY B O 1
ATOM 5775 N N . GLU B 1 303 ? 19.547 30.406 -3.523 1 89.62 303 GLU B N 1
ATOM 5776 C CA . GLU B 1 303 ? 19.766 30.719 -2.117 1 89.62 303 GLU B CA 1
ATOM 5777 C C . GLU B 1 303 ? 20.984 29.984 -1.57 1 89.62 303 GLU B C 1
ATOM 5779 O O . GLU B 1 303 ? 21.375 28.938 -2.104 1 89.62 303 GLU B O 1
ATOM 5784 N N . PRO B 1 304 ? 21.594 30.531 -0.521 1 87.81 304 PRO B N 1
ATOM 5785 C CA . PRO B 1 304 ? 22.656 29.766 0.126 1 87.81 304 PRO B CA 1
ATOM 5786 C C . PRO B 1 304 ? 22.141 28.594 0.947 1 87.81 304 PRO B C 1
ATOM 5788 O O . PRO B 1 304 ? 21 28.609 1.397 1 87.81 304 PRO B O 1
ATOM 5791 N N . PHE B 1 305 ? 23.016 27.609 1.101 1 85.56 305 PHE B N 1
ATOM 5792 C CA . PHE B 1 305 ? 22.672 26.484 1.969 1 85.56 305 PHE B CA 1
ATOM 5793 C C . PHE B 1 305 ? 22.641 26.922 3.43 1 85.56 305 PHE B C 1
ATOM 5795 O O . PHE B 1 305 ? 23.5 27.688 3.869 1 85.56 305 PHE B O 1
ATOM 5802 N N . VAL B 1 306 ? 21.594 26.453 4.125 1 76.69 306 VAL B N 1
ATOM 5803 C CA . VAL B 1 306 ? 21.656 26.5 5.578 1 76.69 306 VAL B CA 1
ATOM 5804 C C . VAL B 1 306 ? 22.719 25.547 6.09 1 76.69 306 VAL B C 1
ATOM 5806 O O . VAL B 1 306 ? 22.875 24.438 5.57 1 76.69 306 VAL B O 1
ATOM 5809 N N . SER B 1 307 ? 23.453 25.922 7.059 1 75.25 307 SER B N 1
ATOM 5810 C CA . SER B 1 307 ? 24.641 25.203 7.5 1 75.25 307 SER B CA 1
ATOM 5811 C C . SER B 1 307 ? 24.344 23.734 7.773 1 75.25 307 SER B C 1
ATOM 5813 O O . SER B 1 307 ? 25.078 22.844 7.328 1 75.25 307 SER B O 1
ATOM 5815 N N . GLN B 1 308 ? 23.25 23.484 8.539 1 69.19 308 GLN B N 1
ATOM 5816 C CA . GLN B 1 308 ? 22.922 22.109 8.891 1 69.19 308 GLN B CA 1
ATOM 5817 C C . GLN B 1 308 ? 22.578 21.297 7.645 1 69.19 308 GLN B C 1
ATOM 5819 O O . GLN B 1 308 ? 22.922 20.109 7.555 1 69.19 308 GLN B O 1
ATOM 5824 N N . ILE B 1 309 ? 22 21.875 6.699 1 75.94 309 ILE B N 1
ATOM 5825 C CA . ILE B 1 309 ? 21.594 21.188 5.469 1 75.94 309 ILE B CA 1
ATOM 5826 C C . ILE B 1 309 ? 22.828 20.969 4.582 1 75.94 309 ILE B C 1
ATOM 5828 O O . ILE B 1 309 ? 22.953 19.922 3.943 1 75.94 309 ILE B O 1
ATOM 5832 N N . GLN B 1 310 ? 23.688 21.984 4.629 1 81.62 310 GLN B N 1
ATOM 5833 C CA . GLN B 1 310 ? 24.906 21.859 3.84 1 81.62 310 GLN B CA 1
ATOM 5834 C C . GLN B 1 310 ? 25.734 20.672 4.301 1 81.62 310 GLN B C 1
ATOM 5836 O O . GLN B 1 310 ? 26.25 19.906 3.48 1 81.62 310 GLN B O 1
ATOM 5841 N N . ALA B 1 311 ? 25.859 20.578 5.566 1 76.44 311 ALA B N 1
ATOM 5842 C CA . ALA B 1 311 ? 26.625 19.469 6.129 1 76.44 311 ALA B CA 1
ATOM 5843 C C . ALA B 1 311 ? 26.031 18.125 5.707 1 76.44 311 ALA B C 1
ATOM 5845 O O . ALA B 1 311 ? 26.766 17.188 5.375 1 76.44 311 ALA B O 1
ATOM 5846 N N . PHE B 1 312 ? 24.812 18.109 5.719 1 76.75 312 PHE B N 1
ATOM 5847 C CA . PHE B 1 312 ? 24.125 16.875 5.332 1 76.75 312 PHE B CA 1
ATOM 5848 C C . PHE B 1 312 ? 24.375 16.562 3.863 1 76.75 312 PHE B C 1
ATOM 5850 O O . PHE B 1 312 ? 24.703 15.422 3.52 1 76.75 312 PHE B O 1
ATOM 5857 N N . VAL B 1 313 ? 24.25 17.5 2.982 1 83.25 313 VAL B N 1
ATOM 5858 C CA . VAL B 1 313 ? 24.391 17.328 1.541 1 83.25 313 VAL B CA 1
ATOM 5859 C C . VAL B 1 313 ? 25.844 17 1.196 1 83.25 313 VAL B C 1
ATOM 5861 O O . VAL B 1 313 ? 26.109 16.203 0.295 1 83.25 313 VAL B O 1
ATOM 5864 N N . ASP B 1 314 ? 26.703 17.5 1.924 1 83.81 314 ASP B N 1
ATOM 5865 C CA . ASP B 1 314 ? 28.125 17.312 1.629 1 83.81 314 ASP B CA 1
ATOM 5866 C C . ASP B 1 314 ? 28.609 15.93 2.039 1 83.81 314 ASP B C 1
ATOM 5868 O O . ASP B 1 314 ? 29.547 15.391 1.453 1 83.81 314 ASP B O 1
ATOM 5872 N N . ARG B 1 315 ? 27.984 15.406 3.045 1 75.75 315 ARG B N 1
ATOM 5873 C CA . ARG B 1 315 ? 28.406 14.102 3.557 1 75.75 315 ARG B CA 1
ATOM 5874 C C . ARG B 1 315 ? 27.844 12.977 2.697 1 75.75 315 ARG B C 1
ATOM 5876 O O . ARG B 1 315 ? 28.375 11.859 2.701 1 75.75 315 ARG B O 1
ATOM 5883 N N . GLY B 1 316 ? 26.938 13.258 2.01 1 71.81 316 GLY B N 1
ATOM 5884 C CA . GLY B 1 316 ? 26.172 12.188 1.397 1 71.81 316 GLY B CA 1
ATOM 5885 C C . GLY B 1 316 ? 26.766 11.695 0.088 1 71.81 316 GLY B C 1
ATOM 5886 O O . GLY B 1 316 ? 27.188 12.508 -0.747 1 71.81 316 GLY B O 1
ATOM 5887 N N . ARG B 1 317 ? 27.125 10.414 -0.016 1 84.75 317 ARG B N 1
ATOM 5888 C CA . ARG B 1 317 ? 27.422 9.758 -1.285 1 84.75 317 ARG B CA 1
ATOM 5889 C C . ARG B 1 317 ? 26.219 8.945 -1.775 1 84.75 317 ARG B C 1
ATOM 5891 O O . ARG B 1 317 ? 25.719 8.078 -1.061 1 84.75 317 ARG B O 1
ATOM 5898 N N . PRO B 1 318 ? 25.875 9.328 -2.975 1 90.31 318 PRO B N 1
ATOM 5899 C CA . PRO B 1 318 ? 24.703 8.578 -3.459 1 90.31 318 PRO B CA 1
ATOM 5900 C C . PRO B 1 318 ? 24.984 7.082 -3.582 1 90.31 318 PRO B C 1
ATOM 5902 O O . PRO B 1 318 ? 26.109 6.68 -3.896 1 90.31 318 PRO B O 1
ATOM 5905 N N . ILE B 1 319 ? 24.031 6.301 -3.27 1 90.31 319 ILE B N 1
ATOM 5906 C CA . ILE B 1 319 ? 24.125 4.863 -3.494 1 90.31 319 ILE B CA 1
ATOM 5907 C C . ILE B 1 319 ? 23.453 4.512 -4.824 1 90.31 319 ILE B C 1
ATOM 5909 O O . ILE B 1 319 ? 22.766 5.34 -5.422 1 90.31 319 ILE B O 1
ATOM 5913 N N . SER B 1 320 ? 23.75 3.262 -5.266 1 91.31 320 SER B N 1
ATOM 5914 C CA . SER B 1 320 ? 23.156 2.811 -6.52 1 91.31 320 SER B CA 1
ATOM 5915 C C . SER B 1 320 ? 21.688 2.41 -6.332 1 91.31 320 SER B C 1
ATOM 5917 O O . SER B 1 320 ? 21.234 2.205 -5.203 1 91.31 320 SER B O 1
ATOM 5919 N N . VAL B 1 321 ? 21 2.324 -7.371 1 91.81 321 VAL B N 1
ATOM 5920 C CA . VAL B 1 321 ? 19.609 1.871 -7.328 1 91.81 321 VAL B CA 1
ATOM 5921 C C . VAL B 1 321 ? 19.547 0.449 -6.773 1 91.81 321 VAL B C 1
ATOM 5923 O O . VAL B 1 321 ? 18.656 0.116 -6 1 91.81 321 VAL B O 1
ATOM 5926 N N . PHE B 1 322 ? 20.516 -0.386 -7.137 1 90.12 322 PHE B N 1
ATOM 5927 C CA . PHE B 1 322 ? 20.578 -1.732 -6.578 1 90.12 322 PHE B CA 1
ATOM 5928 C C . PHE B 1 322 ? 20.719 -1.683 -5.062 1 90.12 322 PHE B C 1
ATOM 5930 O O . PHE B 1 322 ? 19.984 -2.379 -4.352 1 90.12 322 PHE B O 1
ATOM 5937 N N . GLN B 1 323 ? 21.594 -0.881 -4.613 1 90.62 323 GLN B N 1
ATOM 5938 C CA . GLN B 1 323 ? 21.781 -0.734 -3.172 1 90.62 323 GLN B CA 1
ATOM 5939 C C . GLN B 1 323 ? 20.516 -0.188 -2.514 1 90.62 323 GLN B C 1
ATOM 5941 O O . GLN B 1 323 ? 20.172 -0.571 -1.391 1 90.62 323 GLN B O 1
ATOM 5946 N N . TYR B 1 324 ? 19.891 0.748 -3.205 1 91.94 324 TYR B N 1
ATOM 5947 C CA . TYR B 1 324 ? 18.625 1.293 -2.713 1 91.94 324 TYR B CA 1
ATOM 5948 C C . TYR B 1 324 ? 17.578 0.2 -2.588 1 91.94 324 TYR B C 1
ATOM 5950 O O . TYR B 1 324 ? 16.812 0.176 -1.621 1 91.94 324 TYR B O 1
ATOM 5958 N N . TRP B 1 325 ? 17.562 -0.739 -3.523 1 91 325 TRP B N 1
ATOM 5959 C CA . TRP B 1 325 ? 16.641 -1.868 -3.447 1 91 325 TRP B CA 1
ATOM 5960 C C . TRP B 1 325 ? 16.953 -2.746 -2.24 1 91 325 TRP B C 1
ATOM 5962 O O . TRP B 1 325 ? 16.047 -3.248 -1.576 1 91 325 TRP B O 1
ATOM 5972 N N . GLN B 1 326 ? 18.188 -2.932 -1.985 1 89.5 326 GLN B N 1
ATOM 5973 C CA . GLN B 1 326 ? 18.578 -3.699 -0.803 1 89.5 326 GLN B CA 1
ATOM 5974 C C . GLN B 1 326 ? 18.109 -3.004 0.475 1 89.5 326 GLN B C 1
ATOM 5976 O O . GLN B 1 326 ? 17.703 -3.66 1.437 1 89.5 326 GLN B O 1
ATOM 5981 N N . LEU B 1 327 ? 18.25 -1.678 0.447 1 89.06 327 LEU B N 1
ATOM 5982 C CA . LEU B 1 327 ? 17.766 -0.897 1.579 1 89.06 327 LEU B CA 1
ATOM 5983 C C . LEU B 1 327 ? 16.266 -1.11 1.785 1 89.06 327 LEU B C 1
ATOM 5985 O O . LEU B 1 327 ? 15.812 -1.252 2.92 1 89.06 327 LEU B O 1
ATOM 5989 N N . ASN B 1 328 ? 15.523 -1.149 0.719 1 90.31 328 ASN B N 1
ATOM 5990 C CA . ASN B 1 328 ? 14.086 -1.41 0.796 1 90.31 328 ASN B CA 1
ATOM 5991 C C . ASN B 1 328 ? 13.805 -2.789 1.38 1 90.31 328 ASN B C 1
ATOM 5993 O O . ASN B 1 328 ? 12.859 -2.953 2.16 1 90.31 328 ASN B O 1
ATOM 5997 N N . LYS B 1 329 ? 14.57 -3.777 1.004 1 89.56 329 LYS B N 1
ATOM 5998 C CA . LYS B 1 329 ? 14.406 -5.121 1.549 1 89.56 329 LYS B CA 1
ATOM 5999 C C . LYS B 1 329 ? 14.656 -5.137 3.055 1 89.56 329 LYS B C 1
ATOM 6001 O O . LYS B 1 329 ? 13.914 -5.781 3.803 1 89.56 329 LYS B O 1
ATOM 6006 N N . ARG B 1 330 ? 15.688 -4.465 3.434 1 88.75 330 ARG B N 1
ATOM 6007 C CA . ARG B 1 330 ? 15.984 -4.379 4.859 1 88.75 330 ARG B CA 1
ATOM 6008 C C . ARG B 1 330 ? 14.859 -3.689 5.617 1 88.75 330 ARG B C 1
ATOM 6010 O O . ARG B 1 330 ? 14.484 -4.121 6.711 1 88.75 330 ARG B O 1
ATOM 6017 N N . LYS B 1 331 ? 14.352 -2.584 5.035 1 89.31 331 LYS B N 1
ATOM 6018 C CA . LYS B 1 331 ? 13.219 -1.892 5.645 1 89.31 331 LYS B CA 1
ATOM 6019 C C . LYS B 1 331 ? 12.047 -2.842 5.859 1 89.31 331 LYS B C 1
ATOM 6021 O O . LYS B 1 331 ? 11.508 -2.934 6.965 1 89.31 331 LYS B O 1
ATOM 6026 N N . ALA B 1 332 ? 11.703 -3.596 4.871 1 89.94 332 ALA B N 1
ATOM 6027 C CA . ALA B 1 332 ? 10.578 -4.527 4.949 1 89.94 332 ALA B CA 1
ATOM 6028 C C . ALA B 1 332 ? 10.828 -5.598 6.012 1 89.94 332 ALA B C 1
ATOM 6030 O O . ALA B 1 332 ? 9.914 -5.969 6.75 1 89.94 332 ALA B O 1
ATOM 6031 N N . ALA B 1 333 ? 12.023 -6.074 6.051 1 89.19 333 ALA B N 1
ATOM 6032 C CA . ALA B 1 333 ? 12.375 -7.105 7.023 1 89.19 333 ALA B CA 1
ATOM 6033 C C . ALA B 1 333 ? 12.242 -6.586 8.453 1 89.19 333 ALA B C 1
ATOM 6035 O O . ALA B 1 333 ? 11.758 -7.297 9.336 1 89.19 333 ALA B O 1
ATOM 6036 N N . ILE B 1 334 ? 12.68 -5.348 8.656 1 87 334 ILE B N 1
ATOM 6037 C CA . ILE B 1 334 ? 12.586 -4.746 9.984 1 87 334 ILE B CA 1
ATOM 6038 C C . ILE B 1 334 ? 11.117 -4.52 10.344 1 87 334 ILE B C 1
ATOM 6040 O O . ILE B 1 334 ? 10.711 -4.773 11.477 1 87 334 ILE B O 1
ATOM 6044 N N . GLN B 1 335 ? 10.336 -4.023 9.406 1 90.31 335 GLN B N 1
ATOM 6045 C CA . GLN B 1 335 ? 8.906 -3.848 9.641 1 90.31 335 GLN B CA 1
ATOM 6046 C C . GLN B 1 335 ? 8.242 -5.172 10 1 90.31 335 GLN B C 1
ATOM 6048 O O . GLN B 1 335 ? 7.41 -5.23 10.906 1 90.31 335 GLN B O 1
ATOM 6053 N N . GLN B 1 336 ? 8.641 -6.242 9.344 1 91.44 336 GLN B N 1
ATOM 6054 C CA . GLN B 1 336 ? 8.125 -7.574 9.648 1 91.44 336 GLN B CA 1
ATOM 6055 C C . GLN B 1 336 ? 8.531 -8.008 11.055 1 91.44 336 GLN B C 1
ATOM 6057 O O . GLN B 1 336 ? 7.715 -8.562 11.805 1 91.44 336 GLN B O 1
ATOM 6062 N N . ALA B 1 337 ? 9.766 -7.812 11.352 1 88.44 337 ALA B N 1
ATOM 6063 C CA . ALA B 1 337 ? 10.273 -8.219 12.656 1 88.44 337 ALA B CA 1
ATOM 6064 C C . ALA B 1 337 ? 9.516 -7.52 13.781 1 88.44 337 ALA B C 1
ATOM 6066 O O . ALA B 1 337 ? 9.18 -8.141 14.797 1 88.44 337 ALA B O 1
ATOM 6067 N N . TYR B 1 338 ? 9.258 -6.25 13.609 1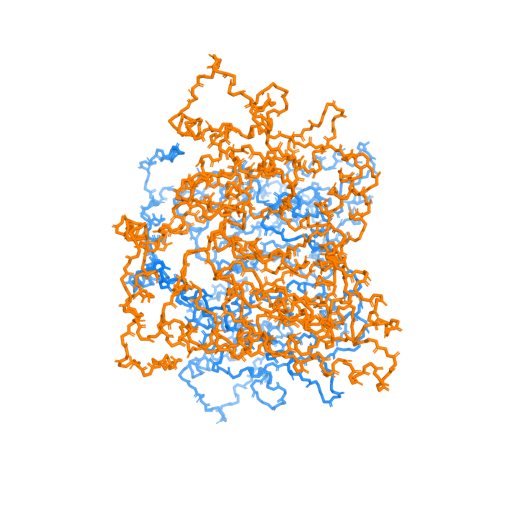 87.38 338 TYR B N 1
ATOM 6068 C CA . TYR B 1 338 ? 8.5 -5.508 14.617 1 87.38 338 TYR B CA 1
ATOM 6069 C C . TYR B 1 338 ? 7.07 -6.016 14.711 1 87.38 338 TYR B C 1
ATOM 6071 O O . TYR B 1 338 ? 6.5 -6.098 15.797 1 87.38 338 TYR B O 1
ATOM 6079 N N . HIS B 1 339 ? 6.473 -6.285 13.602 1 91.25 339 HIS B N 1
ATOM 6080 C CA . HIS B 1 339 ? 5.133 -6.855 13.562 1 91.25 339 HIS B CA 1
ATOM 6081 C C . HIS B 1 339 ? 5.066 -8.164 14.336 1 91.25 339 HIS B C 1
ATOM 6083 O O . HIS B 1 339 ? 4.168 -8.367 15.156 1 91.25 339 HIS B O 1
ATOM 6089 N N . ASP B 1 340 ? 6.047 -9.047 14.07 1 89.88 340 ASP B N 1
ATOM 6090 C CA . ASP B 1 340 ? 6.113 -10.336 14.742 1 89.88 340 ASP B CA 1
ATOM 6091 C C . ASP B 1 340 ? 6.301 -10.156 16.25 1 89.88 340 ASP B C 1
ATOM 6093 O O . ASP B 1 340 ? 5.688 -10.875 17.047 1 89.88 340 ASP B O 1
ATOM 6097 N N . MET B 1 341 ? 7.141 -9.258 16.547 1 85.88 341 MET B N 1
ATOM 6098 C CA . MET B 1 341 ? 7.383 -8.977 17.953 1 85.88 341 MET B CA 1
ATOM 6099 C C . MET B 1 341 ? 6.102 -8.523 18.656 1 85.88 341 MET B C 1
ATOM 6101 O O . MET B 1 341 ? 5.77 -9.008 19.734 1 85.88 341 MET B O 1
ATOM 6105 N N . TRP B 1 342 ? 5.414 -7.566 18.047 1 88.88 342 TRP B N 1
ATOM 6106 C CA . TRP B 1 342 ? 4.148 -7.082 18.609 1 88.88 342 TRP B CA 1
ATOM 6107 C C . TRP B 1 342 ? 3.18 -8.234 18.828 1 88.88 342 TRP B C 1
ATOM 6109 O O . TRP B 1 342 ? 2.564 -8.344 19.891 1 88.88 342 TRP B O 1
ATOM 6119 N N . ASP B 1 343 ? 3.072 -9.148 17.922 1 89.94 343 ASP B N 1
ATOM 6120 C CA . ASP B 1 343 ? 2.152 -10.281 17.984 1 89.94 343 ASP B CA 1
ATOM 6121 C C . ASP B 1 343 ? 2.541 -11.25 19.109 1 89.94 343 ASP B C 1
ATOM 6123 O O . ASP B 1 343 ? 1.688 -11.945 19.656 1 89.94 343 ASP B O 1
ATOM 6127 N N . SER B 1 344 ? 3.779 -11.281 19.391 1 88.44 344 SER B N 1
ATOM 6128 C CA . SER B 1 344 ? 4.266 -12.266 20.359 1 88.44 344 SER B CA 1
ATOM 6129 C C . SER B 1 344 ? 4.094 -11.773 21.797 1 88.44 344 SER B C 1
ATOM 6131 O O . SER B 1 344 ? 4.121 -12.562 22.734 1 88.44 344 SER B O 1
ATOM 6133 N N . ILE B 1 345 ? 3.93 -10.477 21.953 1 84.69 345 ILE B N 1
ATOM 6134 C CA . ILE B 1 345 ? 3.826 -9.898 23.281 1 84.69 345 ILE B CA 1
ATOM 6135 C C . ILE B 1 345 ? 2.408 -10.094 23.828 1 84.69 345 ILE B C 1
ATOM 6137 O O . ILE B 1 345 ? 1.432 -9.891 23.094 1 84.69 345 ILE B O 1
ATOM 6141 N N . ARG B 1 346 ? 2.34 -10.523 25.078 1 88.81 346 ARG B N 1
ATOM 6142 C CA . ARG B 1 346 ? 1.066 -10.75 25.75 1 88.81 346 ARG B CA 1
ATOM 6143 C C . ARG B 1 346 ? 1.053 -10.094 27.125 1 88.81 346 ARG B C 1
ATOM 6145 O O . ARG B 1 346 ? 2.105 -9.906 27.734 1 88.81 346 ARG B O 1
ATOM 6152 N N . SER B 1 347 ? -0.189 -9.719 27.5 1 86.44 347 SER B N 1
ATOM 6153 C CA . SER B 1 347 ? -0.359 -9.289 28.875 1 86.44 347 SER B CA 1
ATOM 6154 C C . SER B 1 347 ? -0.165 -10.445 29.844 1 86.44 347 SER B C 1
ATOM 6156 O O . SER B 1 347 ? -0.008 -11.594 29.422 1 86.44 347 SER B O 1
ATOM 6158 N N . LEU B 1 348 ? -0.215 -10.07 31.172 1 84.5 348 LEU B N 1
ATOM 6159 C CA . LEU B 1 348 ? -0.094 -11.094 32.188 1 84.5 348 LEU B CA 1
ATOM 6160 C C . LEU B 1 348 ? -1.255 -12.078 32.125 1 84.5 348 LEU B C 1
ATOM 6162 O O . LEU B 1 348 ? -1.093 -13.258 32.438 1 84.5 348 LEU B O 1
ATOM 6166 N N . SER B 1 349 ? -2.365 -11.656 31.688 1 90.31 349 SER B N 1
ATOM 6167 C CA . SER B 1 349 ? -3.547 -12.5 31.562 1 90.31 349 SER B CA 1
ATOM 6168 C C . SER B 1 349 ? -3.58 -13.211 30.203 1 90.31 349 SER B C 1
ATOM 6170 O O . SER B 1 349 ? -4.555 -13.898 29.891 1 90.31 349 SER B O 1
ATOM 6172 N N . GLY B 1 350 ? -2.562 -12.938 29.344 1 91.44 350 GLY B N 1
ATOM 6173 C CA . GLY B 1 350 ? -2.428 -13.656 28.078 1 91.44 350 GLY B CA 1
ATOM 6174 C C . GLY B 1 350 ? -3.062 -12.93 26.906 1 91.44 350 GLY B C 1
ATOM 6175 O O . GLY B 1 350 ? -3.131 -13.469 25.797 1 91.44 350 GLY B O 1
ATOM 6176 N N . GLN B 1 351 ? -3.49 -11.766 27.141 1 92.31 351 GLN B N 1
ATOM 6177 C CA . GLN B 1 351 ? -4.148 -11 26.078 1 92.31 351 GLN B CA 1
ATOM 6178 C C . GLN B 1 351 ? -3.129 -10.258 25.219 1 92.31 351 GLN B C 1
ATOM 6180 O O . GLN B 1 351 ? -2.096 -9.812 25.719 1 92.31 351 GLN B O 1
ATOM 6185 N N . PRO B 1 352 ? -3.445 -10.117 23.969 1 92.69 352 PRO B N 1
ATOM 6186 C CA . PRO B 1 352 ? -2.539 -9.352 23.109 1 92.69 352 PRO B CA 1
ATOM 6187 C C . PRO B 1 352 ? -2.547 -7.859 23.422 1 92.69 352 PRO B C 1
ATOM 6189 O O . PRO B 1 352 ? -3.533 -7.344 23.953 1 92.69 352 PRO B O 1
ATOM 6192 N N . VAL B 1 353 ? -1.479 -7.184 23.062 1 92.88 353 VAL B N 1
ATOM 6193 C CA . VAL B 1 353 ? -1.373 -5.738 23.25 1 92.88 353 VAL B CA 1
ATOM 6194 C C . VAL B 1 353 ? -2.262 -5.02 22.234 1 92.88 353 VAL B C 1
ATOM 6196 O O . VAL B 1 353 ? -2.201 -5.297 21.031 1 92.88 353 VAL B O 1
ATOM 6199 N N . ASP B 1 354 ? -3.098 -4.137 22.719 1 94.44 354 ASP B N 1
ATOM 6200 C CA . ASP B 1 354 ? -3.992 -3.383 21.844 1 94.44 354 ASP B CA 1
ATOM 6201 C C . ASP B 1 354 ? -3.275 -2.184 21.234 1 94.44 354 ASP B C 1
ATOM 6203 O O . ASP B 1 354 ? -3.365 -1.953 20.031 1 94.44 354 ASP B O 1
ATOM 6207 N N . VAL B 1 355 ? -2.65 -1.403 22.031 1 93.69 355 VAL B N 1
ATOM 6208 C CA . VAL B 1 355 ? -1.936 -0.201 21.625 1 93.69 355 VAL B CA 1
ATOM 6209 C C . VAL B 1 355 ? -0.695 -0.011 22.5 1 93.69 355 VAL B C 1
ATOM 6211 O O . VAL B 1 355 ? -0.574 -0.627 23.547 1 93.69 355 VAL B O 1
ATOM 6214 N N . LEU B 1 356 ? 0.201 0.811 21.969 1 87.56 356 LEU B N 1
ATOM 6215 C CA . LEU B 1 356 ? 1.36 1.223 22.75 1 87.56 356 LEU B CA 1
ATOM 6216 C C . LEU B 1 356 ? 1.172 2.633 23.297 1 87.56 356 LEU B C 1
ATOM 6218 O O . LEU B 1 356 ? 0.585 3.49 22.641 1 87.56 356 LEU B O 1
ATOM 6222 N N . LEU B 1 357 ? 1.548 2.855 24.453 1 84.38 357 LEU B N 1
ATOM 6223 C CA . LEU B 1 357 ? 1.644 4.172 25.062 1 84.38 357 LEU B CA 1
ATOM 6224 C C . LEU B 1 357 ? 3.096 4.523 25.375 1 84.38 357 LEU B C 1
ATOM 6226 O O . LEU B 1 357 ? 3.701 3.926 26.281 1 84.38 357 LEU B O 1
ATOM 6230 N N . VAL B 1 358 ? 3.623 5.457 24.609 1 78 358 VAL B N 1
ATOM 6231 C CA . VAL B 1 358 ? 5.047 5.762 24.719 1 78 358 VAL B CA 1
ATOM 6232 C C . VAL B 1 358 ? 5.254 7.273 24.703 1 78 358 VAL B C 1
ATOM 6234 O O . VAL B 1 358 ? 4.391 8.023 24.234 1 78 358 VAL B O 1
ATOM 6237 N N . PRO B 1 359 ? 6.332 7.738 25.297 1 71.38 359 PRO B N 1
ATOM 6238 C CA . PRO B 1 359 ? 6.617 9.172 25.188 1 71.38 359 PRO B CA 1
ATOM 6239 C C . PRO B 1 359 ? 6.84 9.617 23.75 1 71.38 359 PRO B C 1
ATOM 6241 O O . PRO B 1 359 ? 7.332 8.844 22.922 1 71.38 359 PRO B O 1
ATOM 6244 N N . THR B 1 360 ? 6.402 10.742 23.391 1 66.19 360 THR B N 1
ATOM 6245 C CA . THR B 1 360 ? 6.613 11.273 22.047 1 66.19 360 THR B CA 1
ATOM 6246 C C . THR B 1 360 ? 8.094 11.562 21.812 1 66.19 360 THR B C 1
ATOM 6248 O O . THR B 1 360 ? 8.625 11.258 20.734 1 66.19 360 THR B O 1
ATOM 6251 N N . MET B 1 361 ? 8.664 12.281 22.641 1 60.38 361 MET B N 1
ATOM 6252 C CA . MET B 1 361 ? 10.086 12.625 22.578 1 60.38 361 MET B CA 1
ATOM 6253 C C . MET B 1 361 ? 10.805 12.219 23.859 1 60.38 361 MET B C 1
ATOM 6255 O O . MET B 1 361 ? 10.18 12.133 24.922 1 60.38 361 MET B O 1
ATOM 6259 N N . PRO B 1 362 ? 12.062 11.797 23.656 1 51.44 362 PRO B N 1
ATOM 6260 C CA . PRO B 1 362 ? 12.773 11.445 24.891 1 51.44 362 PRO B CA 1
ATOM 6261 C C . PRO B 1 362 ? 12.883 12.609 25.859 1 51.44 362 PRO B C 1
ATOM 6263 O O . PRO B 1 362 ? 13.125 12.406 27.062 1 51.44 362 PRO B O 1
ATOM 6266 N N . HIS B 1 363 ? 12.805 13.781 25.266 1 50.34 363 HIS B N 1
ATOM 6267 C CA . HIS B 1 363 ? 12.906 14.953 26.125 1 50.34 363 HIS B CA 1
ATOM 6268 C C . HIS B 1 363 ? 11.75 15.914 25.875 1 50.34 363 HIS B C 1
ATOM 6270 O O . HIS B 1 363 ? 11.109 15.875 24.828 1 50.34 363 HIS B O 1
ATOM 6276 N N . THR B 1 364 ? 11.359 16.578 26.984 1 45.56 364 THR B N 1
ATOM 6277 C CA . THR B 1 364 ? 10.422 17.688 26.844 1 45.56 364 THR B CA 1
ATOM 6278 C C . THR B 1 364 ? 11 18.75 25.906 1 45.56 364 THR B C 1
ATOM 6280 O O . THR B 1 364 ? 12.133 18.625 25.438 1 45.56 364 THR B O 1
ATOM 6283 N N . ALA B 1 365 ? 10.359 19.859 25.5 1 45.78 365 ALA B N 1
ATOM 6284 C CA . ALA B 1 365 ? 10.766 20.953 24.625 1 45.78 365 ALA B CA 1
ATOM 6285 C C . ALA B 1 365 ? 12.242 21.297 24.812 1 45.78 365 ALA B C 1
ATOM 6287 O O . ALA B 1 365 ? 12.711 21.438 25.938 1 45.78 365 ALA B O 1
ATOM 6288 N N . VAL B 1 366 ? 13.125 20.844 23.891 1 47.25 366 VAL B N 1
ATOM 6289 C CA . VAL B 1 366 ? 14.555 21.109 23.906 1 47.25 366 VAL B CA 1
ATOM 6290 C C . VAL B 1 366 ? 14.867 22.344 23.078 1 47.25 366 VAL B C 1
ATOM 6292 O O . VAL B 1 366 ? 14.062 22.75 22.234 1 47.25 366 VAL B O 1
ATOM 6295 N N . PRO B 1 367 ? 15.891 23.031 23.406 1 44.41 367 PRO B N 1
ATOM 6296 C CA . PRO B 1 367 ? 16.297 24.188 22.609 1 44.41 367 PRO B CA 1
ATOM 6297 C C . PRO B 1 367 ? 16.344 23.875 21.109 1 44.41 367 PRO B C 1
ATOM 6299 O O . PRO B 1 367 ? 16.547 22.719 20.719 1 44.41 367 PRO B O 1
ATOM 6302 N N . HIS B 1 368 ? 16.125 24.953 20.312 1 44.75 368 HIS B N 1
ATOM 6303 C CA . HIS B 1 368 ? 16.234 24.859 18.859 1 44.75 368 HIS B CA 1
ATOM 6304 C C . HIS B 1 368 ? 17.531 24.172 18.438 1 44.75 368 HIS B C 1
ATOM 6306 O O . HIS B 1 368 ? 18.578 24.438 19.016 1 44.75 368 HIS B O 1
ATOM 6312 N N . GLY B 1 369 ? 17.578 23.219 17.578 1 42.91 369 GLY B N 1
ATOM 6313 C CA . GLY B 1 369 ? 18.766 22.578 17.031 1 42.91 369 GLY B CA 1
ATOM 6314 C C . GLY B 1 369 ? 19.172 21.328 17.781 1 42.91 369 GLY B C 1
ATOM 6315 O O . GLY B 1 369 ? 20.078 20.594 17.359 1 42.91 369 GLY B O 1
ATOM 6316 N N . SER B 1 370 ? 18.672 21.266 18.938 1 41.78 370 SER B N 1
ATOM 6317 C CA . SER B 1 370 ? 19.141 20.172 19.797 1 41.78 370 SER B CA 1
ATOM 6318 C C . SER B 1 370 ? 18.281 18.938 19.641 1 41.78 370 SER B C 1
ATOM 6320 O O . SER B 1 370 ? 18.5 17.938 20.328 1 41.78 370 SER B O 1
ATOM 6322 N N . CYS B 1 371 ? 17.344 19.062 18.812 1 42.81 371 CYS B N 1
ATOM 6323 C CA . CYS B 1 371 ? 16.484 17.891 18.672 1 42.81 371 CYS B CA 1
ATOM 6324 C C . CYS B 1 371 ? 17.172 16.828 17.812 1 42.81 371 CYS B C 1
ATOM 6326 O O . CYS B 1 371 ? 17 16.812 16.594 1 42.81 371 CYS B O 1
ATOM 6328 N N . ARG B 1 372 ? 18.328 16.422 18.219 1 41.56 372 ARG B N 1
ATOM 6329 C CA . ARG B 1 372 ? 19.062 15.445 17.422 1 41.56 372 ARG B CA 1
ATOM 6330 C C . ARG B 1 372 ? 18.359 14.102 17.422 1 41.56 372 ARG B C 1
ATOM 6332 O O . ARG B 1 372 ? 18.516 13.305 16.5 1 41.56 372 ARG B O 1
ATOM 6339 N N . TRP B 1 373 ? 17.688 13.875 18.516 1 42.12 373 TRP B N 1
ATOM 6340 C CA . TRP B 1 373 ? 17.156 12.523 18.578 1 42.12 373 TRP B CA 1
ATOM 6341 C C . TRP B 1 373 ? 15.633 12.523 18.438 1 4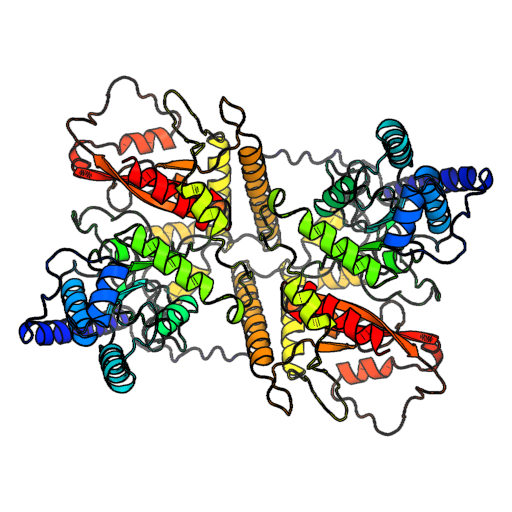2.12 373 TRP B C 1
ATOM 6343 O O . TRP B 1 373 ? 14.93 13.055 19.297 1 42.12 373 TRP B O 1
ATOM 6353 N N . THR B 1 374 ? 15.141 12.609 17.188 1 49.12 374 THR B N 1
ATOM 6354 C CA . THR B 1 374 ? 13.711 12.477 16.938 1 49.12 374 THR B CA 1
ATOM 6355 C C . THR B 1 374 ? 13.219 11.086 17.344 1 49.12 374 THR B C 1
ATOM 6357 O O . THR B 1 374 ? 12.109 10.688 16.969 1 49.12 374 THR B O 1
ATOM 6360 N N . GLY B 1 375 ? 13.859 10.469 18.375 1 51.25 375 GLY B N 1
ATOM 6361 C CA . GLY B 1 375 ? 13.789 9.164 19.016 1 51.25 375 GLY B CA 1
ATOM 6362 C C . GLY B 1 375 ? 12.648 8.305 18.484 1 51.25 375 GLY B C 1
ATOM 6363 O O . GLY B 1 375 ? 12.734 7.746 17.391 1 51.25 375 GLY B O 1
ATOM 6364 N N . TYR B 1 376 ? 11.359 8.383 19.156 1 60.75 376 TYR B N 1
ATOM 6365 C CA . TYR B 1 376 ? 10.289 7.398 19 1 60.75 376 TYR B CA 1
ATOM 6366 C C . TYR B 1 376 ? 9.422 7.719 17.797 1 60.75 376 TYR B C 1
ATOM 6368 O O . TYR B 1 376 ? 8.898 6.816 17.141 1 60.75 376 TYR B O 1
ATOM 6376 N N . THR B 1 377 ? 9.438 8.938 17.406 1 64.81 377 THR B N 1
ATOM 6377 C CA . THR B 1 377 ? 8.602 9.305 16.266 1 64.81 377 THR B CA 1
ATOM 6378 C C . THR B 1 377 ? 9.188 8.766 14.969 1 64.81 377 THR B C 1
ATOM 6380 O O . THR B 1 377 ? 8.445 8.336 14.078 1 64.81 377 THR B O 1
ATOM 6383 N N . LYS B 1 378 ? 10.477 8.656 14.977 1 69 378 LYS B N 1
ATOM 6384 C CA . LYS B 1 378 ? 11.141 8.141 13.781 1 69 378 LYS B CA 1
ATOM 6385 C C . LYS B 1 378 ? 10.859 6.652 13.594 1 69 378 LYS B C 1
ATOM 6387 O O . LYS B 1 378 ? 10.68 6.184 12.469 1 69 378 LYS B O 1
ATOM 6392 N N . VAL B 1 379 ? 10.82 6 14.719 1 75.5 379 VAL B N 1
ATOM 6393 C CA . VAL B 1 379 ? 10.633 4.555 14.664 1 75.5 379 VAL B CA 1
ATOM 6394 C C . VAL B 1 379 ? 9.25 4.242 14.102 1 75.5 379 VAL B C 1
ATOM 6396 O O . VAL B 1 379 ? 9.117 3.436 13.18 1 75.5 379 VAL B O 1
ATOM 6399 N N . PHE B 1 380 ? 8.242 4.934 14.602 1 80.19 380 PHE B N 1
ATOM 6400 C CA . PHE B 1 380 ? 6.883 4.602 14.195 1 80.19 380 PHE B CA 1
ATOM 6401 C C . PHE B 1 380 ? 6.598 5.121 12.789 1 80.19 380 PHE B C 1
ATOM 6403 O O . PHE B 1 380 ? 5.785 4.543 12.062 1 80.19 380 PHE B O 1
ATOM 6410 N N . ASN B 1 381 ? 7.316 6.18 12.383 1 78.25 381 ASN B N 1
ATOM 6411 C CA . ASN B 1 381 ? 7.266 6.594 10.984 1 78.25 381 ASN B CA 1
ATOM 6412 C C . ASN B 1 381 ? 7.863 5.535 10.062 1 78.25 381 ASN B C 1
ATOM 6414 O O . ASN B 1 381 ? 7.301 5.238 9.008 1 78.25 381 ASN B O 1
ATOM 6418 N N . PHE B 1 382 ? 9.047 4.988 10.594 1 79.88 382 PHE B N 1
ATOM 6419 C CA . PHE B 1 382 ? 9.711 3.941 9.836 1 79.88 382 PHE B CA 1
ATOM 6420 C C . PHE B 1 382 ? 8.812 2.725 9.68 1 79.88 382 PHE B C 1
ATOM 6422 O O . PHE B 1 382 ? 8.75 2.127 8.602 1 79.88 382 PHE B O 1
ATOM 6429 N N . LEU B 1 383 ? 8.117 2.467 10.641 1 85.31 383 LEU B N 1
ATOM 6430 C CA . LEU B 1 383 ? 7.25 1.293 10.656 1 85.31 383 LEU B CA 1
ATOM 6431 C C . LEU B 1 383 ? 5.93 1.585 9.945 1 85.31 383 LEU B C 1
ATOM 6433 O O . LEU B 1 383 ? 5.16 0.667 9.656 1 85.31 383 LEU B O 1
ATOM 6437 N N . ASP B 1 384 ? 5.68 2.869 9.672 1 87.44 384 ASP B N 1
ATOM 6438 C CA . ASP B 1 384 ? 4.426 3.324 9.078 1 87.44 384 ASP B CA 1
ATOM 6439 C C . ASP B 1 384 ? 3.242 3.02 9.992 1 87.44 384 ASP B C 1
ATOM 6441 O O . ASP B 1 384 ? 2.188 2.582 9.523 1 87.44 384 ASP B O 1
ATOM 6445 N N . TYR B 1 385 ? 3.441 3.209 11.242 1 88.94 385 TYR B N 1
ATOM 6446 C CA . TYR B 1 385 ? 2.406 2.955 12.242 1 88.94 385 TYR B CA 1
ATOM 6447 C C . TYR B 1 385 ? 1.569 4.207 12.484 1 88.94 385 TYR B C 1
ATOM 6449 O O . TYR B 1 385 ? 1.995 5.316 12.164 1 88.94 385 TYR B O 1
ATOM 6457 N N . THR B 1 386 ? 0.378 3.934 12.945 1 89.31 386 THR B N 1
ATOM 6458 C CA . THR B 1 386 ? -0.511 5.023 13.32 1 89.31 386 THR B CA 1
ATOM 6459 C C . THR B 1 386 ? -0.179 5.527 14.727 1 89.31 386 THR B C 1
ATOM 6461 O O . THR B 1 386 ? -0.043 4.734 15.656 1 89.31 386 THR B O 1
ATOM 6464 N N . ALA B 1 387 ? -0.009 6.895 14.828 1 85.5 387 ALA B N 1
ATOM 6465 C CA . ALA B 1 387 ? 0.335 7.449 16.141 1 85.5 387 ALA B CA 1
ATOM 6466 C C . ALA B 1 387 ? -0.467 8.711 16.422 1 85.5 387 ALA B C 1
ATOM 6468 O O . ALA B 1 387 ? -0.669 9.547 15.539 1 85.5 387 ALA B O 1
ATOM 6469 N N . LEU B 1 388 ? -0.973 8.797 17.609 1 85.38 388 LEU B N 1
ATOM 6470 C CA . LEU B 1 388 ? -1.637 9.984 18.125 1 85.38 388 LEU B CA 1
ATOM 6471 C C . LEU B 1 388 ? -0.876 10.555 19.328 1 85.38 388 LEU B C 1
ATOM 6473 O O . LEU B 1 388 ? -0.68 9.875 20.328 1 85.38 388 LEU B O 1
ATOM 6477 N N . THR B 1 389 ? -0.418 11.773 19.125 1 78 389 THR B N 1
ATOM 6478 C CA . THR B 1 389 ? 0.3 12.438 20.203 1 78 389 THR B CA 1
ATOM 6479 C C . THR B 1 389 ? -0.626 13.383 20.969 1 78 389 THR B C 1
ATOM 6481 O O . THR B 1 389 ? -1.45 14.07 20.359 1 78 389 THR B O 1
ATOM 6484 N N . PHE B 1 390 ? -0.563 13.383 22.312 1 75.31 390 PHE B N 1
ATOM 6485 C CA . PHE B 1 390 ? -1.375 14.258 23.156 1 75.31 390 PHE B CA 1
ATOM 6486 C C . PHE B 1 390 ? -0.592 14.703 24.391 1 75.31 390 PHE B C 1
ATOM 6488 O O . PHE B 1 390 ? 0.333 14.016 24.828 1 75.31 390 PHE B O 1
ATOM 6495 N N . PRO B 1 391 ? -0.909 15.93 24.844 1 72.25 391 PRO B N 1
ATOM 6496 C CA . PRO B 1 391 ? -0.278 16.359 26.094 1 72.25 391 PRO B CA 1
ATOM 6497 C C . PRO B 1 391 ? -0.731 15.547 27.297 1 72.25 391 PRO B C 1
ATOM 6499 O O . PRO B 1 391 ? -1.928 15.289 27.469 1 72.25 391 PRO B O 1
ATOM 6502 N N . ALA B 1 392 ? 0.17 15.031 28.047 1 72.81 392 ALA B N 1
ATOM 6503 C CA . ALA B 1 392 ? -0.149 14.156 29.188 1 72.81 392 ALA B CA 1
ATOM 6504 C C . ALA B 1 392 ? 0.221 14.82 30.5 1 72.81 392 ALA B C 1
ATOM 6506 O O . ALA B 1 392 ? -0.113 14.305 31.578 1 72.81 392 ALA B O 1
ATOM 6507 N N . GLY B 1 393 ? 0.898 15.891 30.5 1 69.5 393 GLY B N 1
ATOM 6508 C CA . GLY B 1 393 ? 1.275 16.562 31.734 1 69.5 393 GLY B CA 1
ATOM 6509 C C . GLY B 1 393 ? 2.178 17.766 31.484 1 69.5 393 GLY B C 1
ATOM 6510 O O . GLY B 1 393 ? 2.438 18.141 30.344 1 69.5 393 GLY B O 1
ATOM 6511 N N . ILE B 1 394 ? 2.535 18.422 32.594 1 67.94 394 ILE B N 1
ATOM 6512 C CA . ILE B 1 394 ? 3.418 19.578 32.562 1 67.94 394 ILE B CA 1
ATOM 6513 C C . ILE B 1 394 ? 4.652 19.328 33.406 1 67.94 394 ILE B C 1
ATOM 6515 O O . ILE B 1 394 ? 4.543 18.812 34.531 1 67.94 394 ILE B O 1
ATOM 6519 N N . ALA B 1 395 ? 5.738 19.547 32.75 1 66.56 395 ALA B N 1
ATOM 6520 C CA . ALA B 1 395 ? 6.977 19.406 33.531 1 66.56 395 ALA B CA 1
ATOM 6521 C C . ALA B 1 395 ? 7.031 20.375 34.688 1 66.56 395 ALA B C 1
ATOM 6523 O O . ALA B 1 395 ? 6.609 21.531 34.562 1 66.56 395 ALA B O 1
ATOM 6524 N N . SER B 1 396 ? 7.391 19.828 35.812 1 74.88 396 SER B N 1
ATOM 6525 C CA . SER B 1 396 ? 7.516 20.641 37 1 74.88 396 SER B CA 1
ATOM 6526 C C . SER B 1 396 ? 8.93 20.578 37.562 1 74.88 396 SER B C 1
ATOM 6528 O O . SER B 1 396 ? 9.445 19.5 37.844 1 74.88 396 SER B O 1
ATOM 6530 N N . LYS B 1 397 ? 9.469 21.781 37.625 1 71.94 397 LYS B N 1
ATOM 6531 C CA . LYS B 1 397 ? 10.812 21.859 38.188 1 71.94 397 LYS B CA 1
ATOM 6532 C C . LYS B 1 397 ? 10.852 21.188 39.562 1 71.94 397 LYS B C 1
ATOM 6534 O O . LYS B 1 397 ? 11.836 20.547 39.938 1 71.94 397 LYS B O 1
ATOM 6539 N N . ASP B 1 398 ? 9.82 21.344 40.281 1 72.19 398 ASP B N 1
ATOM 6540 C CA . ASP B 1 398 ? 9.773 20.828 41.656 1 72.19 398 ASP B CA 1
ATOM 6541 C C . ASP B 1 398 ? 9.578 19.312 41.688 1 72.19 398 ASP B C 1
ATOM 6543 O O . ASP B 1 398 ? 10.172 18.625 42.5 1 72.19 398 ASP B O 1
ATOM 6547 N N . GLN B 1 399 ? 8.836 18.859 40.719 1 66.69 399 GLN B N 1
ATOM 6548 C CA . GLN B 1 399 ? 8.492 17.438 40.719 1 66.69 399 GLN B CA 1
ATOM 6549 C C . GLN B 1 399 ? 9.508 16.625 39.938 1 66.69 399 GLN B C 1
ATOM 6551 O O . GLN B 1 399 ? 9.695 15.438 40.188 1 66.69 399 GLN B O 1
ATOM 6556 N N . ASP B 1 400 ? 10.156 17.375 39.062 1 63.84 400 ASP B N 1
ATOM 6557 C CA . ASP B 1 400 ? 10.992 16.625 38.125 1 63.84 400 ASP B CA 1
ATOM 6558 C C . ASP B 1 400 ? 12.477 16.891 38.375 1 63.84 400 ASP B C 1
ATOM 6560 O O . ASP B 1 400 ? 13.281 16.891 37.438 1 63.84 400 ASP B O 1
ATOM 6564 N N . GLN B 1 401 ? 12.828 17.234 39.531 1 58.72 401 GLN B N 1
ATOM 6565 C CA . GLN B 1 401 ? 14.219 17.516 39.875 1 58.72 401 GLN B CA 1
ATOM 6566 C C . GLN B 1 401 ? 15.109 16.312 39.531 1 58.72 401 GLN B C 1
ATOM 6568 O O . GLN B 1 401 ? 14.664 15.172 39.594 1 58.72 401 GLN B O 1
ATOM 6573 N N . LYS B 1 402 ? 16.203 16.734 38.656 1 56 402 LYS B N 1
ATOM 6574 C CA . LYS B 1 402 ? 17.188 15.711 38.281 1 56 402 LYS B CA 1
ATOM 6575 C C . LYS B 1 402 ? 17.484 14.781 39.469 1 56 402 LYS B C 1
ATOM 6577 O O . LYS B 1 402 ? 17.719 15.242 40.562 1 56 402 LYS B O 1
ATOM 6582 N N . ARG B 1 403 ? 17 13.641 39.406 1 50.28 403 ARG B N 1
ATOM 6583 C CA . ARG B 1 403 ? 17.578 12.75 40.438 1 50.28 403 ARG B CA 1
ATOM 6584 C C . ARG B 1 403 ? 19.062 12.531 40.188 1 50.28 403 ARG B C 1
ATOM 6586 O O . ARG B 1 403 ? 19.453 12.016 39.125 1 50.28 403 ARG B O 1
ATOM 6593 N N . CYS B 1 404 ? 19.938 13.516 40.438 1 45.34 404 CYS B N 1
ATOM 6594 C CA . CYS B 1 404 ? 21.391 13.586 40.281 1 45.34 404 CYS B CA 1
ATOM 6595 C C . CYS B 1 404 ? 22 12.195 40.312 1 45.34 404 CYS B C 1
ATOM 6597 O O . CYS B 1 404 ? 22.969 11.914 39.594 1 45.34 404 CYS B O 1
ATOM 6599 N N . GLY B 1 405 ? 21.703 11.438 41.219 1 48 405 GLY B N 1
ATOM 6600 C CA . GLY B 1 405 ? 22.688 10.453 41.656 1 48 405 GLY B CA 1
ATOM 6601 C C . GLY B 1 405 ? 22.734 9.227 40.781 1 48 405 GLY B C 1
ATOM 6602 O O . GLY B 1 405 ? 23.797 8.617 40.594 1 48 405 GLY B O 1
ATOM 6603 N N . ASP B 1 406 ? 21.641 8.664 40.312 1 52.25 406 ASP B N 1
ATOM 6604 C CA . ASP B 1 406 ? 21.719 7.266 39.906 1 52.25 406 ASP B CA 1
ATOM 6605 C C . ASP B 1 406 ? 21.719 7.141 38.375 1 52.25 406 ASP B C 1
ATOM 6607 O O . ASP B 1 406 ? 21.547 6.043 37.844 1 52.25 406 ASP B O 1
ATOM 6611 N N . TYR B 1 407 ? 22.016 8.188 37.688 1 56.12 407 TYR B N 1
ATOM 6612 C CA . TYR B 1 407 ? 21.922 7.973 36.25 1 56.12 407 TYR B CA 1
ATOM 6613 C C . TYR B 1 407 ? 23.297 7.66 35.656 1 56.12 407 TYR B C 1
ATOM 6615 O O . TYR B 1 407 ? 24.25 8.414 35.844 1 56.12 407 TYR B O 1
ATOM 6623 N N . ALA B 1 408 ? 23.547 6.473 35.219 1 62.25 408 ALA B N 1
ATOM 6624 C CA . ALA B 1 408 ? 24.672 6.133 34.344 1 62.25 408 ALA B CA 1
ATOM 6625 C C . ALA B 1 408 ? 24.219 5.98 32.906 1 62.25 408 ALA B C 1
ATOM 6627 O O . ALA B 1 408 ? 23.297 5.207 32.625 1 62.25 408 ALA B O 1
ATOM 6628 N N . PRO B 1 409 ? 24.828 6.914 32.062 1 60.94 409 PRO B N 1
ATOM 6629 C CA . PRO B 1 409 ? 24.406 6.812 30.656 1 60.94 409 PRO B CA 1
ATOM 6630 C C . PRO B 1 409 ? 24.641 5.422 30.078 1 60.94 409 PRO B C 1
ATOM 6632 O O . PRO B 1 409 ? 25.656 4.789 30.375 1 60.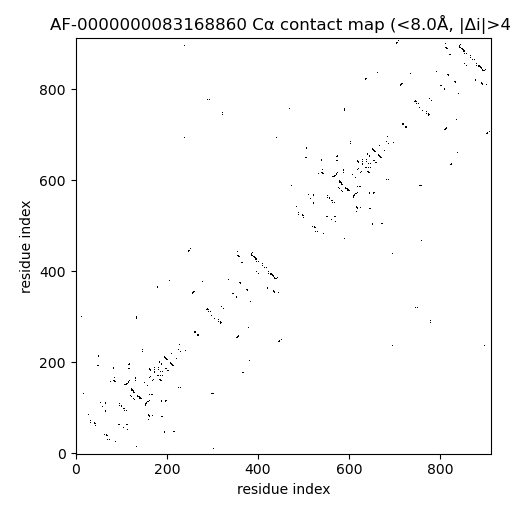94 409 PRO B O 1
ATOM 6635 N N . ARG B 1 410 ? 23.719 4.91 29.453 1 60.09 410 ARG B N 1
ATOM 6636 C CA . ARG B 1 410 ? 23.812 3.602 28.812 1 60.09 410 ARG B CA 1
ATOM 6637 C C . ARG B 1 410 ? 24.766 3.635 27.625 1 60.09 410 ARG B C 1
ATOM 6639 O O . ARG B 1 410 ? 25.406 2.637 27.312 1 60.09 410 ARG B O 1
ATOM 6646 N N . ASN B 1 411 ? 24.703 4.711 26.859 1 61.06 411 ASN B N 1
ATOM 6647 C CA . ASN B 1 411 ? 25.547 4.996 25.703 1 61.06 411 ASN B CA 1
ATOM 6648 C C . ASN B 1 411 ? 25.688 6.496 25.469 1 61.06 411 ASN B C 1
ATOM 6650 O O . ASN B 1 411 ? 25.188 7.301 26.266 1 61.06 411 ASN B O 1
ATOM 6654 N N . ALA B 1 412 ? 26.484 6.703 24.469 1 59.97 412 ALA B N 1
ATOM 6655 C CA . ALA B 1 412 ? 26.797 8.102 24.188 1 59.97 412 ALA B CA 1
ATOM 6656 C C . ALA B 1 412 ? 25.531 8.891 23.859 1 59.97 412 ALA B C 1
ATOM 6658 O O . ALA B 1 412 ? 25.406 10.055 24.25 1 59.97 412 ALA B O 1
ATOM 6659 N N . HIS B 1 413 ? 24.609 8.273 23.203 1 57.84 413 HIS B N 1
ATOM 6660 C CA . HIS B 1 413 ? 23.375 8.961 22.844 1 57.84 413 HIS B CA 1
ATOM 6661 C C . HIS B 1 413 ? 22.516 9.234 24.078 1 57.84 413 HIS B C 1
ATOM 6663 O O . HIS B 1 413 ? 21.922 10.312 24.203 1 57.84 413 HIS B O 1
ATOM 6669 N N . ASP B 1 414 ? 22.625 8.234 24.922 1 59.81 414 ASP B N 1
ATOM 6670 C CA . ASP B 1 414 ? 21.906 8.383 26.188 1 59.81 414 ASP B CA 1
ATOM 6671 C C . ASP B 1 414 ? 22.5 9.523 27.016 1 59.81 414 ASP B C 1
ATOM 6673 O O . ASP B 1 414 ? 21.75 10.336 27.578 1 59.81 414 ASP B O 1
ATOM 6677 N N . ALA B 1 415 ? 23.797 9.469 27.016 1 62.19 415 ALA B N 1
ATOM 6678 C CA . ALA B 1 415 ? 24.484 10.508 27.766 1 62.19 415 ALA B CA 1
ATOM 6679 C C . ALA B 1 415 ? 24.156 11.891 27.203 1 62.19 415 ALA B C 1
ATOM 6681 O O . ALA B 1 415 ? 23.922 12.836 27.969 1 62.19 415 ALA B O 1
ATOM 6682 N N . TRP B 1 416 ? 24.156 11.961 25.969 1 61.97 416 TRP B N 1
ATOM 6683 C CA . TRP B 1 416 ? 23.828 13.227 25.312 1 61.97 416 TRP B CA 1
ATOM 6684 C C . TRP B 1 416 ? 22.422 13.68 25.641 1 61.97 416 TRP B C 1
ATOM 6686 O O . TRP B 1 416 ? 22.188 14.844 25.969 1 61.97 416 TRP B O 1
ATOM 6696 N N . ASN B 1 417 ? 21.531 12.82 25.609 1 60.78 417 ASN B N 1
ATOM 6697 C CA . ASN B 1 417 ? 20.141 13.133 25.906 1 60.78 417 ASN B CA 1
ATOM 6698 C C . ASN B 1 417 ? 19.953 13.617 27.344 1 60.78 417 ASN B C 1
ATOM 6700 O O . ASN B 1 417 ? 19.234 14.578 27.594 1 60.78 417 ASN B O 1
ATOM 6704 N N . TRP B 1 418 ? 20.609 12.891 28.172 1 63.69 418 TRP B N 1
ATOM 6705 C CA . TRP B 1 418 ? 20.484 13.242 29.578 1 63.69 418 TRP B CA 1
ATOM 6706 C C . TRP B 1 418 ? 21.156 14.578 29.875 1 63.69 418 TRP B C 1
ATOM 6708 O O . TRP B 1 418 ? 20.797 15.273 30.828 1 63.69 418 TRP B O 1
ATOM 6718 N N . GLY B 1 419 ? 22.109 14.773 29.078 1 63.38 419 GLY B N 1
ATOM 6719 C CA . GLY B 1 419 ? 22.781 16.062 29.188 1 63.38 419 GLY B CA 1
ATOM 6720 C C . GLY B 1 419 ? 21.875 17.234 28.891 1 63.38 419 GLY B C 1
ATOM 6721 O O . GLY B 1 419 ? 22.109 18.344 29.375 1 63.38 419 GLY B O 1
ATOM 6722 N N . LEU B 1 420 ? 20.766 16.969 28.219 1 61.44 420 LEU B N 1
ATOM 6723 C CA . LEU B 1 420 ? 19.859 18.031 27.812 1 61.44 420 LEU B CA 1
ATOM 6724 C C . LEU B 1 420 ? 18.781 18.266 28.875 1 61.44 420 LEU B C 1
ATOM 6726 O O . LEU B 1 420 ? 18.031 19.234 28.812 1 61.44 420 LEU B O 1
ATOM 6730 N N . TYR B 1 421 ? 18.859 17.422 29.906 1 64.38 421 TYR B N 1
ATOM 6731 C CA . TYR B 1 421 ? 17.812 17.516 30.922 1 64.38 421 TYR B CA 1
ATOM 6732 C C . TYR B 1 421 ? 18.031 18.719 31.812 1 64.38 421 TYR B C 1
ATOM 6734 O O . TYR B 1 421 ? 19.047 18.797 32.531 1 64.38 421 TYR B O 1
ATOM 6742 N N . ASP B 1 422 ? 17.25 19.719 31.656 1 65.62 422 ASP B N 1
ATOM 6743 C CA . ASP B 1 422 ? 17.234 20.938 32.469 1 65.62 422 ASP B CA 1
ATOM 6744 C C . ASP B 1 422 ? 15.852 21.219 33.031 1 65.62 422 ASP B C 1
ATOM 6746 O O . ASP B 1 422 ? 15.016 21.828 32.375 1 65.62 422 ASP B O 1
ATOM 6750 N N . PRO B 1 423 ? 15.68 20.797 34.312 1 66.94 423 PRO B N 1
ATOM 6751 C CA . PRO B 1 423 ? 14.352 20.938 34.906 1 66.94 423 PRO B CA 1
ATOM 6752 C C . PRO B 1 423 ? 13.859 22.391 34.906 1 66.94 423 PRO B C 1
ATOM 6754 O O . PRO B 1 423 ? 12.664 22.641 34.75 1 66.94 423 PRO B O 1
ATOM 6757 N N . SER B 1 424 ? 14.797 23.234 35.125 1 69.81 424 SER B N 1
ATOM 6758 C CA . SER B 1 424 ? 14.398 24.641 35.156 1 69.81 424 SER B CA 1
ATOM 6759 C C . SER B 1 424 ? 13.938 25.125 33.781 1 69.81 424 SER B C 1
ATOM 6761 O O . SER B 1 424 ? 12.922 25.797 33.656 1 69.81 424 SER B O 1
ATOM 6763 N N . ALA B 1 425 ? 14.641 24.719 32.812 1 65 425 ALA B N 1
ATOM 6764 C CA . ALA B 1 425 ? 14.297 25.141 31.469 1 65 425 ALA B CA 1
ATOM 6765 C C . ALA B 1 425 ? 13.039 24.438 30.969 1 65 425 ALA B C 1
ATOM 6767 O O . ALA B 1 425 ? 12.297 24.969 30.141 1 65 425 ALA B O 1
ATOM 6768 N N . MET B 1 426 ? 12.812 23.359 31.625 1 67.12 426 MET B N 1
ATOM 6769 C CA . MET B 1 426 ? 11.703 22.547 31.141 1 67.12 426 MET B CA 1
ATOM 6770 C C . MET B 1 426 ? 10.438 22.812 31.938 1 67.12 426 MET B C 1
ATOM 6772 O O . MET B 1 426 ? 9.352 22.359 31.562 1 67.12 426 MET B O 1
ATOM 6776 N N . ASP B 1 427 ? 10.641 23.547 32.938 1 67.19 427 ASP B N 1
ATOM 6777 C CA . ASP B 1 427 ? 9.516 23.812 33.844 1 67.19 427 ASP B CA 1
ATOM 6778 C C . ASP B 1 427 ? 8.359 24.469 33.094 1 67.19 427 ASP B C 1
ATOM 6780 O O . ASP B 1 427 ? 8.562 25.422 32.312 1 67.19 427 ASP B O 1
ATOM 6784 N N . GLY B 1 428 ? 7.223 23.828 33.219 1 66.56 428 GLY B N 1
ATOM 6785 C CA . GLY B 1 428 ? 6.027 24.406 32.625 1 66.56 428 GLY B CA 1
ATOM 6786 C C . GLY B 1 428 ? 5.746 23.906 31.234 1 66.56 428 GLY B C 1
ATOM 6787 O O . GLY B 1 428 ? 4.719 24.234 30.641 1 66.56 428 GLY B O 1
ATOM 6788 N N . HIS B 1 429 ? 6.613 23.094 30.812 1 65.31 429 HIS B N 1
ATOM 6789 C CA . HIS B 1 429 ? 6.402 22.609 29.453 1 65.31 429 HIS B CA 1
ATOM 6790 C C . HIS B 1 429 ? 5.594 21.312 29.453 1 65.31 429 HIS B C 1
ATOM 6792 O O . HIS B 1 429 ? 5.672 20.531 30.406 1 65.31 429 HIS B O 1
ATOM 6798 N N . SER B 1 430 ? 4.82 21.188 28.375 1 65.19 430 SER B N 1
ATOM 6799 C CA . SER B 1 430 ? 3.967 20.016 28.266 1 65.19 430 SER B CA 1
ATOM 6800 C C . SER B 1 430 ? 4.785 18.75 28 1 65.19 430 SER B C 1
ATOM 6802 O O . SER B 1 430 ? 5.777 18.797 27.266 1 65.19 430 SER B O 1
ATOM 6804 N N . ILE B 1 431 ? 4.422 17.75 28.75 1 66.06 431 ILE B N 1
ATOM 6805 C CA . ILE B 1 431 ? 4.941 16.406 28.469 1 66.06 431 ILE B CA 1
ATOM 6806 C C . ILE B 1 431 ? 3.984 15.68 27.531 1 66.06 431 ILE B C 1
ATOM 6808 O O . ILE B 1 431 ? 2.775 15.641 27.766 1 66.06 431 ILE B O 1
ATOM 6812 N N . GLY B 1 432 ? 4.566 15.195 26.344 1 69.31 432 GLY B N 1
ATOM 6813 C CA . GLY B 1 432 ? 3.73 14.547 25.344 1 69.31 432 GLY B CA 1
ATOM 6814 C C . GLY B 1 432 ? 3.814 13.031 25.391 1 69.31 432 GLY B C 1
ATOM 6815 O O . GLY B 1 432 ? 4.887 12.469 25.625 1 69.31 432 GLY B O 1
ATOM 6816 N N . LEU B 1 433 ? 2.719 12.359 25.344 1 74.44 433 LEU B N 1
ATOM 6817 C CA . LEU B 1 433 ? 2.635 10.922 25.125 1 74.44 433 LEU B CA 1
ATOM 6818 C C . LEU B 1 433 ? 2.012 10.609 23.766 1 74.44 433 LEU B C 1
ATOM 6820 O O . LEU B 1 433 ? 1.379 11.477 23.156 1 74.44 433 LEU B O 1
ATOM 6824 N N . GLN B 1 434 ? 2.295 9.414 23.328 1 83 434 GLN B N 1
ATOM 6825 C CA . GLN B 1 434 ? 1.677 8.984 22.078 1 83 434 GLN B CA 1
ATOM 6826 C C . GLN B 1 434 ? 1.045 7.602 22.219 1 83 434 GLN B C 1
ATOM 6828 O O . GLN B 1 434 ? 1.596 6.73 22.891 1 83 434 GLN B O 1
ATOM 6833 N N . ILE B 1 435 ? -0.102 7.496 21.719 1 86.62 435 ILE B N 1
ATOM 6834 C CA . ILE B 1 435 ? -0.764 6.207 21.531 1 86.62 435 ILE B CA 1
ATOM 6835 C C . ILE B 1 435 ? -0.483 5.684 20.125 1 86.62 435 ILE B C 1
ATOM 6837 O O . ILE B 1 435 ? -0.724 6.375 19.141 1 86.62 435 ILE B O 1
ATOM 6841 N N . VAL B 1 436 ? 0.094 4.449 20.094 1 88.19 436 VAL B N 1
ATOM 6842 C CA . VAL B 1 436 ? 0.55 3.928 18.812 1 88.19 436 VAL B CA 1
ATOM 6843 C C . VAL B 1 436 ? -0.205 2.645 18.484 1 88.19 436 VAL B C 1
ATOM 6845 O O . VAL B 1 436 ? -0.373 1.774 19.344 1 88.19 436 VAL B O 1
ATOM 6848 N N . GLY B 1 437 ? -0.813 2.582 17.344 1 93 437 GLY B N 1
ATOM 6849 C CA . GLY B 1 437 ? -1.311 1.367 16.719 1 93 437 GLY B CA 1
ATOM 6850 C C . GLY B 1 437 ? -0.538 0.976 15.469 1 93 437 GLY B C 1
ATOM 6851 O O . GLY B 1 437 ? 0.38 1.686 15.055 1 93 437 GLY B O 1
ATOM 6852 N N . ARG B 1 438 ? -0.786 -0.143 14.93 1 93.88 438 ARG B N 1
ATOM 6853 C CA . ARG B 1 438 ? -0.108 -0.597 13.719 1 93.88 438 ARG B CA 1
ATOM 6854 C C . ARG B 1 438 ? -0.669 0.1 12.484 1 93.88 438 ARG B C 1
ATOM 6856 O O . ARG B 1 438 ? -1.41 1.079 12.602 1 93.88 438 ARG B O 1
ATOM 6863 N N . ARG B 1 439 ? -0.149 -0.253 11.266 1 93 439 ARG B N 1
ATOM 6864 C CA . ARG B 1 439 ? -0.531 0.372 10 1 93 439 ARG B CA 1
ATOM 6865 C C . ARG B 1 439 ? -2.033 0.257 9.766 1 93 439 ARG B C 1
ATOM 6867 O O . ARG B 1 439 ? -2.613 -0.816 9.938 1 93 439 ARG B O 1
ATOM 6874 N N . PHE B 1 440 ? -2.744 1.315 9.516 1 93.56 440 PHE B N 1
ATOM 6875 C CA . PHE B 1 440 ? -4.152 1.418 9.148 1 93.56 440 PHE B CA 1
ATOM 6876 C C . PHE B 1 440 ? -5.043 1.207 10.359 1 93.56 440 PHE B C 1
ATOM 6878 O O . PHE B 1 440 ? -6.184 0.75 10.227 1 93.56 440 PHE B O 1
ATOM 6885 N N . GLU B 1 441 ? -4.496 1.514 11.516 1 95.25 441 GLU B N 1
ATOM 6886 C CA . GLU B 1 441 ? -5.281 1.297 12.727 1 95.25 441 GLU B CA 1
ATOM 6887 C C . GLU B 1 441 ? -5.684 2.621 13.367 1 95.25 441 GLU B C 1
ATOM 6889 O O . GLU B 1 441 ? -5.629 2.768 14.594 1 95.25 441 GLU B O 1
ATOM 6894 N N . GLU B 1 442 ? -6.137 3.564 12.57 1 93.44 442 GLU B N 1
ATOM 6895 C CA . GLU B 1 442 ? -6.551 4.875 13.062 1 93.44 442 GLU B CA 1
ATOM 6896 C C . GLU B 1 442 ? -7.719 4.758 14.031 1 93.44 442 GLU B C 1
ATOM 6898 O O . GLU B 1 442 ? -7.742 5.426 15.07 1 93.44 442 GLU B O 1
ATOM 6903 N N . GLU B 1 443 ? -8.688 3.836 13.758 1 96.94 443 GLU B N 1
ATOM 6904 C CA . GLU B 1 443 ? -9.844 3.658 14.633 1 96.94 443 GLU B CA 1
ATOM 6905 C C . GLU B 1 443 ? -9.422 3.137 16 1 96.94 443 GLU B C 1
ATOM 6907 O O . GLU B 1 443 ? -9.945 3.578 17.031 1 96.94 443 GLU B O 1
ATOM 6912 N N . LYS B 1 444 ? -8.484 2.205 15.938 1 96.44 444 LYS B N 1
ATOM 6913 C CA . LYS B 1 444 ? -7.992 1.633 17.188 1 96.44 444 LYS B CA 1
ATOM 6914 C C . LYS B 1 444 ? -7.332 2.699 18.062 1 96.44 444 LYS B C 1
ATOM 6916 O O . LYS B 1 444 ? -7.613 2.791 19.25 1 96.44 444 LYS B O 1
ATOM 6921 N N . VAL B 1 445 ? -6.504 3.496 17.438 1 94.62 445 VAL B N 1
ATOM 6922 C CA . VAL B 1 445 ? -5.746 4.516 18.156 1 94.62 445 VAL B CA 1
ATOM 6923 C C . VAL B 1 445 ? -6.695 5.582 18.703 1 94.62 445 VAL B C 1
ATOM 6925 O O . VAL B 1 445 ? -6.594 5.98 19.859 1 94.62 445 VAL B O 1
ATOM 6928 N N . LEU B 1 446 ? -7.648 5.992 17.875 1 94.25 446 LEU B N 1
ATOM 6929 C CA . LEU B 1 446 ? -8.609 7.008 18.297 1 94.25 446 LEU B CA 1
ATOM 6930 C C . LEU B 1 446 ? -9.539 6.461 19.375 1 94.25 446 LEU B C 1
ATOM 6932 O O . LEU B 1 446 ? -9.883 7.172 20.328 1 94.25 446 LEU B O 1
ATOM 6936 N N . GLY B 1 447 ? -9.977 5.188 19.234 1 96.88 447 GLY B N 1
ATOM 6937 C CA . GLY B 1 447 ? -10.773 4.559 20.281 1 96.88 447 GLY B CA 1
ATOM 6938 C C . GLY B 1 447 ? -10.047 4.449 21.609 1 96.88 447 GLY B C 1
ATOM 6939 O O . GLY B 1 447 ? -10.602 4.77 22.656 1 96.88 447 GLY B O 1
ATOM 6940 N N . ALA B 1 448 ? -8.828 4.012 21.516 1 95.56 448 ALA B N 1
ATOM 6941 C CA . ALA B 1 448 ? -7.996 3.922 22.719 1 95.56 448 ALA B CA 1
ATOM 6942 C C . ALA B 1 448 ? -7.801 5.297 23.359 1 95.56 448 ALA B C 1
ATOM 6944 O O . ALA B 1 448 ? -7.824 5.43 24.578 1 95.56 448 ALA B O 1
ATOM 6945 N N . ALA B 1 449 ? -7.602 6.289 22.531 1 92.06 449 ALA B N 1
ATOM 6946 C CA . ALA B 1 449 ? -7.414 7.648 23.031 1 92.06 449 ALA B CA 1
ATOM 6947 C C . ALA B 1 449 ? -8.648 8.133 23.781 1 92.06 449 ALA B C 1
ATOM 6949 O O . ALA B 1 449 ? -8.539 8.773 24.828 1 92.06 449 ALA B O 1
ATOM 6950 N N . GLN B 1 450 ? -9.734 7.867 23.219 1 93 450 GLN B N 1
ATOM 6951 C CA . GLN B 1 450 ? -10.977 8.234 23.891 1 93 450 GLN B CA 1
ATOM 6952 C C . GLN B 1 450 ? -11.094 7.559 25.25 1 93 450 GLN B C 1
ATOM 6954 O O . GLN B 1 450 ? -11.469 8.188 26.234 1 93 450 GLN B O 1
ATOM 6959 N N . HIS B 1 451 ? -10.75 6.332 25.25 1 91.12 451 HIS B N 1
ATOM 6960 C CA . HIS B 1 451 ? -10.766 5.566 26.484 1 91.12 451 HIS B CA 1
ATOM 6961 C C . HIS B 1 451 ? -9.797 6.152 27.5 1 91.12 451 HIS B C 1
ATOM 6963 O O . HIS B 1 451 ? -10.164 6.387 28.656 1 91.12 451 HIS B O 1
ATOM 6969 N N . ILE B 1 452 ? -8.633 6.438 27.109 1 86.75 452 ILE B N 1
ATOM 6970 C CA . ILE B 1 452 ? -7.57 6.938 27.984 1 86.75 452 ILE B CA 1
ATOM 6971 C C . ILE B 1 452 ? -7.914 8.344 28.453 1 86.75 452 ILE B C 1
ATOM 6973 O O . ILE B 1 452 ? -7.66 8.695 29.609 1 86.75 452 ILE B O 1
ATOM 6977 N N . GLN B 1 453 ? -8.438 9.125 27.578 1 83.56 453 GLN B N 1
ATOM 6978 C CA . GLN B 1 453 ? -8.828 10.484 27.953 1 83.56 453 GLN B CA 1
ATOM 6979 C C . GLN B 1 453 ? -9.867 10.477 29.062 1 83.56 453 GLN B C 1
ATOM 6981 O O . GLN B 1 453 ? -9.836 11.328 29.953 1 83.56 453 GLN B O 1
ATOM 6986 N N . GLN B 1 454 ? -10.703 9.531 29.031 1 83.06 454 GLN B N 1
ATOM 6987 C CA . GLN B 1 454 ? -11.727 9.422 30.062 1 83.06 454 GLN B CA 1
ATOM 6988 C C . GLN B 1 454 ? -11.109 9.07 31.406 1 83.06 454 GLN B C 1
ATOM 6990 O O . GLN B 1 454 ? -11.672 9.398 32.469 1 83.06 454 GLN B O 1
ATOM 6995 N N . LEU B 1 455 ? -9.984 8.469 31.375 1 78.44 455 LEU B N 1
ATOM 6996 C CA . LEU B 1 455 ? -9.312 8.047 32.594 1 78.44 455 LEU B CA 1
ATOM 6997 C C . LEU B 1 455 ? -8.438 9.172 33.156 1 78.44 455 LEU B C 1
ATOM 6999 O O . LEU B 1 455 ? -8.102 9.172 34.344 1 78.44 455 LEU B O 1
ATOM 7003 N N . LEU B 1 456 ? -7.961 10.008 32.281 1 72.31 456 LEU B N 1
ATOM 7004 C CA . LEU B 1 456 ? -7.145 11.133 32.75 1 72.31 456 LEU B CA 1
ATOM 7005 C C . LEU B 1 456 ? -8.016 12.234 33.344 1 72.31 456 LEU B C 1
ATOM 7007 O O . LEU B 1 456 ? -7.613 12.898 34.281 1 72.31 456 LEU B O 1
#

InterPro domains:
  IPR023631 Amidase signature domain [PF01425] (91-197)
  IPR023631 Amidase signature domain [PF01425] (324-446)
  IPR036928 Amidase signature (AS) superfamily [G3DSA:3.90.1300.10] (8-196)
  IPR036928 Amidase signature (AS) superfamily [G3DSA:3.90.1300.10] (197-456)
  IPR036928 Amidase signature (AS) superfamily [SSF75304] (48-455)

pLDDT: mean 75.4, std 18.93, range [23.02, 97.19]

Radius of gyration: 31.12 Å; Cα contacts (8 Å, |Δi|>4): 1594; chains: 2; bounding box: 66×97×90 Å

Nearest PDB structures (foldseek):
  6kvr-assembly1_B  TM=8.129E-01  e=7.711E-26  Candida albicans
  8wv2-assembly1_D  TM=8.427E-01  e=5.668E-24  Candida parapsilosis
  3qj9-assembly1_A  TM=7.717E-01  e=6.439E-22  Rattus norvegicus
  3lj7-assembly2_B  TM=7.418E-01  e=3.946E-22  Rattus norvegicus
  3h0l-assembly1_A  TM=6.123E-01  e=4.410E-13  Aquifex aeolicus

Sequence (912 aa):
MGSNETGAKSNRSWTEVVTAKRAIRDAQIRKHEAANRNGSFDILGADIADVKTLTNLLESGQVSAENMIRTYIGRACEAPKNSPDELLDIDQARHLDNFQRTHGRLIGPLHGVPMSAKDQFNIKGLDSTLGYVCNASTPAKSDAPLVHTLKQLGAIIIAKTNLPQSIMGLTTHPTNSKLTPGGSSGGEAALRALEVSLDGQQHVPSAVGPMAKSLSSLTVVTKLVIAAEPWTRDPQLPPIPWRDNIFQDLSTRPLVIGTMLDGGAVRVHPPIKRNSKCIKVMDEYYAADGGEDIRRAVTAGGEPFVSQIQAFVDRGRPISVFQYWQLNKRKAAIQQAYHDMWDSIRSLSGQPVDVLLVPTMPHTAVPHGSCRWTGYTKVFNFLDYTALTFPAGIASKDQDQKRCGDYAPRNAHDAWNWGLYDPSAMDGHSIGLQIVGRRFEEEKVLGAAQHIQQLLMGSNETGAKSNRSWTEVVTAKRAIRDAQIRKHEAANRNGSFDILGADIADVKTLTNLLESGQVSAENMIRTYIGRACEAPKNSPDELLDIDQARHLDNFQRTHGRLIGPLHGVPMSAKDQFNIKGLDSTLGYVCNASTPAKSDAPLVHTLKQLGAIIIAKTNLPQSIMGLTTHPTNSKLTPGGSSGGEAALRALEVSLDGQQHVPSAVGPMAKSLSSLTVVTKLVIAAEPWTRDPQLPPIPWRDNIFQDLSTRPLVIGTMLDGGAVRVHPPIKRNSKCIKVMDEYYAADGGEDIRRAVTAGGEPFVSQIQAFVDRGRPISVFQYWQLNKRKAAIQQAYHDMWDSIRSLSGQPVDVLLVPTMPHTAVPHGSCRWTGYTKVFNFLDYTALTFPAGIASKDQDQKRCGDYAPRNAHDAWNWGLYDPSAMDGHSIGLQIVGRRFEEEKVLGAAQHIQQLL

Solvent-accessible surface area (backbone atoms only — not comparable to full-atom values): 49179 Å² total; per-residue (Å²): 128,80,74,72,70,69,68,78,74,66,92,61,54,39,66,55,54,46,50,52,52,50,48,53,34,52,51,49,48,51,52,50,52,55,53,44,72,76,40,93,38,82,76,58,68,92,61,82,60,46,56,66,55,51,37,50,35,43,73,71,57,79,38,50,27,45,49,49,41,51,32,46,50,51,46,49,65,69,34,64,84,52,22,62,58,36,72,50,76,63,63,63,26,48,50,51,43,51,44,28,71,73,69,71,42,71,85,31,90,33,39,44,40,59,27,37,33,32,27,79,52,33,39,55,72,34,53,42,35,74,39,36,61,54,32,53,92,48,50,27,89,47,51,30,70,67,54,44,53,42,42,66,30,25,32,37,65,46,30,27,17,30,47,36,76,23,68,80,40,71,32,40,16,78,88,39,70,70,25,27,53,51,71,50,47,15,10,54,62,31,41,69,59,44,42,34,29,43,39,46,39,75,59,82,66,55,52,65,44,76,38,43,79,35,70,66,33,38,51,51,51,53,46,51,52,37,64,65,44,58,36,81,78,37,80,87,46,75,84,60,68,70,54,62,68,50,22,52,48,38,41,70,47,91,77,42,74,38,29,52,47,81,70,84,81,63,51,44,55,64,57,66,65,57,52,49,53,46,49,53,53,50,53,48,59,71,30,31,38,15,30,46,67,59,49,53,44,38,60,68,20,59,50,80,75,53,69,75,57,41,54,53,34,71,67,30,63,57,42,48,35,53,55,50,49,50,50,52,52,51,49,51,51,52,44,45,50,51,51,52,49,56,71,69,42,56,45,96,88,64,44,61,58,68,34,33,48,33,61,41,45,90,58,58,74,47,53,56,88,61,72,73,62,60,54,51,52,49,47,38,34,72,56,49,35,30,72,47,75,45,78,72,45,62,37,38,40,85,79,47,51,76,72,74,79,82,74,71,64,86,42,73,67,45,39,52,54,56,66,66,68,42,38,73,80,32,40,71,33,57,33,48,31,23,38,32,23,53,64,90,26,58,42,45,34,52,11,38,45,54,35,50,57,73,71,105,129,81,73,71,70,70,69,78,74,65,92,59,53,38,65,56,53,45,50,52,53,51,47,54,34,50,50,49,48,52,52,49,52,55,54,44,73,75,39,92,40,82,76,60,66,92,62,82,60,44,55,67,55,50,38,49,35,43,72,71,58,78,37,49,29,45,48,50,42,50,33,47,49,51,44,50,65,69,35,64,85,53,21,63,59,37,72,50,77,64,63,63,25,50,51,51,42,50,46,26,70,73,69,71,42,72,86,32,91,33,38,43,42,57,28,35,32,33,27,79,51,32,39,55,72,33,54,42,34,73,40,37,63,54,31,54,91,48,51,27,90,47,50,30,70,68,55,44,52,43,42,67,30,25,30,38,65,45,31,27,17,30,48,37,76,23,69,80,41,73,33,39,17,78,88,40,69,70,24,28,50,51,70,52,47,15,10,54,62,32,40,69,60,44,43,34,29,44,39,44,39,75,59,84,65,54,52,65,45,76,39,44,79,36,70,66,34,38,50,51,52,54,47,51,52,39,66,65,45,59,36,81,77,37,78,86,46,74,82,60,68,70,54,62,68,50,21,51,47,38,41,69,48,92,78,42,72,40,30,52,42,80,70,84,83,59,50,43,54,66,56,64,64,56,53,50,50,45,51,51,54,50,52,49,61,71,30,31,40,15,32,46,69,58,52,54,44,38,60,68,19,60,50,80,74,53,66,72,57,40,54,52,36,70,68,30,64,56,42,49,35,52,55,49,51,51,50,51,51,50,52,51,49,51,44,45,52,51,52,52,50,56,70,68,42,57,45,97,89,63,43,59,57,66,35,33,48,35,60,43,45,89,57,59,77,46,52,57,88,62,70,74,63,61,55,52,52,50,46,37,35,71,55,48,36,31,73,47,76,43,78,73,46,61,38,37,40,84,79,47,51,75,72,75,78,80,74,70,64,87,42,72,68,46,38,53,54,56,67,66,67,42,37,73,80,32,40,69,34,58,34,48,30,22,37,32,24,53,66,90,26,58,41,44,34,52,12,38,47,54,36,50,58,74,71,104

Organism: Aspergillus parasiticus (NCBI:txid5067)

Foldseek 3Di:
DPPPPPPDLPPDALVVLLVVLVVQAVVVLVVLLVVCVVPVLCQPPPDADFQVVVVVCCLVVVDALLSLLSNLSVLQSPFPPQLFSHFDDSVLSVVQRVVCVVVVGGQASNASAEEEEELCWADAPQWSQLQFSLRGPPHDNHGHLLRVLCVNRRYDYGTYTYFCRHSSDHQAARVGRQFQVDFRCSSVNRSVSHQWYFAFRPAFPTPTAIDGPDLVNRVVSVLSSLQSQSCVPPVVDDNDHDDVVLLQVLQPDDAAEAECDPDDDRNPPPPPVLLVVLVVLSLCVVLQQLCVVVVVRRVSSNHDDDPVSVVSSNPGDHDDVVVVVVSVVSLVVSLVVVVVSQQVDADPVGHGHLKYKYWQAPDFGFGPPLPPPSDPVSNCSSSQWDKDKDFDDAQALVVPPPPPPPDDQPDPVSVSSVVRDDSVVRGGTTTMMMIIGHHPVNSSRSSNVSNVVVVD/DPPPPPPDLPPDALVVLLVVLVVQAVVQLVVLLVVCVVPVLCQPPPDADFQVVVVVCCLVVVDALLSLLSNLSNLQSPFPPQLFSHFDDSVLSVVQRVVCVVPVGGQASNASAEEEEELCWADAPQWSQLQFSLRGPPHDNHGHLLRVLCVNRRYDYGTYTYFCRHSSDHQAARVGRQFQVDFRCSSVNRSVSHQWYFAFRPAQPTPTAIDGPDLVNRVVSVLSSLQSQSCVPPVVDDNDHDDVVLLQVLQPDDAAEQECDPDPDRNPPPPPVLLVVLVVLSLCVVLQQLCVVVVVRRVSSNHDDDPVSVVSSNPGDHDDVVVVVVSVVSLVVSLVVVVVVQQVDADPVGHGHLKYKYWQAPDFGFGPPLSPPSDPVSNCSSSQWDKDKDFDDAQALVVPPPPPPDDDQPDPVSVSSVVRDDSVVRGGTTTMMMIIGHHPVNSSRSSNVSNVVVVD